Protein 3ORF (pdb70)

Organism: Dictyostelium discoideum (NCBI:txid44689)

Structure (mmCIF, N/CA/C/O backbone):
data_3ORF
#
_entry.id   3ORF
#
_cell.length_a   49.808
_cell.length_b   129.898
_cell.length_c   78.763
_cell.angle_alpha   90.00
_cell.angle_beta   99.99
_cell.angle_gamma   90.00
#
_symmetry.space_group_name_H-M   'P 1 21 1'
#
loop_
_entity.id
_entity.type
_entity.pdbx_description
1 polymer 'Dihydropteridine reductase'
2 non-polymer NICOTINAMIDE-ADENINE-DINUCLEOTIDE
3 water water
#
loop_
_atom_site.group_PDB
_atom_site.id
_atom_site.type_symbol
_atom_site.label_atom_id
_atom_site.label_alt_id
_atom_site.label_comp_id
_atom_site.label_asym_id
_atom_site.label_entity_id
_atom_site.label_seq_id
_atom_site.pdbx_PDB_ins_code
_atom_site.Cartn_x
_atom_site.Cartn_y
_atom_site.Cartn_z
_atom_site.occupancy
_atom_site.B_iso_or_equiv
_atom_site.auth_seq_id
_atom_site.auth_comp_id
_atom_site.auth_asym_id
_atom_site.auth_atom_id
_atom_site.pdbx_PDB_model_num
ATOM 1 N N . SER A 1 22 ? 22.673 -14.701 33.275 1.00 60.61 2 SER A N 1
ATOM 2 C CA . SER A 1 22 ? 22.045 -13.636 32.405 1.00 59.86 2 SER A CA 1
ATOM 3 C C . SER A 1 22 ? 21.840 -14.038 30.902 1.00 57.12 2 SER A C 1
ATOM 4 O O . SER A 1 22 ? 22.718 -14.608 30.246 1.00 58.58 2 SER A O 1
ATOM 7 N N . LYS A 1 23 ? 20.677 -13.773 30.349 1.00 53.32 3 LYS A N 1
ATOM 8 C CA . LYS A 1 23 ? 20.498 -14.190 28.980 1.00 49.58 3 LYS A CA 1
ATOM 9 C C . LYS A 1 23 ? 20.698 -13.017 28.025 1.00 46.06 3 LYS A C 1
ATOM 10 O O . LYS A 1 23 ? 20.344 -11.910 28.344 1.00 43.98 3 LYS A O 1
ATOM 16 N N . ASN A 1 24 ? 21.302 -13.271 26.870 1.00 43.50 4 ASN A N 1
ATOM 17 C CA . ASN A 1 24 ? 21.516 -12.210 25.876 1.00 41.61 4 ASN A CA 1
ATOM 18 C C . ASN A 1 24 ? 20.600 -12.302 24.669 1.00 39.20 4 ASN A C 1
ATOM 19 O O . ASN A 1 24 ? 20.465 -13.375 24.041 1.00 37.31 4 ASN A O 1
ATOM 24 N N . ILE A 1 25 ? 20.022 -11.158 24.290 1.00 37.41 5 ILE A N 1
ATOM 25 C CA . ILE A 1 25 ? 19.356 -11.106 23.006 1.00 32.83 5 ILE A CA 1
ATOM 26 C C . ILE A 1 25 ? 20.031 -10.087 22.102 1.00 32.61 5 ILE A C 1
ATOM 27 O O . ILE A 1 25 ? 20.330 -8.975 22.524 1.00 32.91 5 ILE A O 1
ATOM 32 N N . LEU A 1 26 ? 20.232 -10.453 20.850 1.00 31.35 6 LEU A N 1
ATOM 33 C CA . LEU A 1 26 ? 20.815 -9.552 19.875 1.00 31.45 6 LEU A CA 1
ATOM 34 C C . LEU A 1 26 ? 19.877 -9.217 18.749 1.00 30.05 6 LEU A C 1
ATOM 35 O O . LEU A 1 26 ? 19.205 -10.104 18.212 1.00 28.90 6 LEU A O 1
ATOM 40 N N . VAL A 1 27 ? 19.795 -7.944 18.388 1.00 29.04 7 VAL A N 1
ATOM 41 C CA . VAL A 1 27 ? 18.753 -7.504 17.472 1.00 27.34 7 VAL A CA 1
ATOM 42 C C . VAL A 1 27 ? 19.354 -6.641 16.343 1.00 27.89 7 VAL A C 1
ATOM 43 O O . VAL A 1 27 ? 19.886 -5.556 16.623 1.00 27.42 7 VAL A O 1
ATOM 47 N N . LEU A 1 28 ? 19.273 -7.140 15.100 1.00 26.58 8 LEU A N 1
ATOM 48 C CA . LEU A 1 28 ? 19.799 -6.423 13.921 1.00 26.45 8 LEU A CA 1
ATOM 49 C C . LEU A 1 28 ? 18.604 -5.603 13.529 1.00 28.26 8 LEU A C 1
ATOM 50 O O . LEU A 1 28 ? 17.470 -6.138 13.533 1.00 26.33 8 LEU A O 1
ATOM 55 N N . GLY A 1 29 ? 18.795 -4.297 13.269 1.00 29.31 9 GLY A N 1
ATOM 56 C CA . GLY A 1 29 ? 17.639 -3.445 13.111 1.00 28.65 9 GLY A CA 1
ATOM 57 C C . GLY A 1 29 ? 17.185 -2.977 14.477 1.00 29.31 9 GLY A C 1
ATOM 58 O O . GLY A 1 29 ? 16.021 -2.534 14.667 1.00 28.71 9 GLY A O 1
ATOM 59 N N . GLY A 1 30 ? 18.074 -3.140 15.457 1.00 29.16 10 GLY A N 1
ATOM 60 C CA . GLY A 1 30 ? 17.754 -2.754 16.826 1.00 29.70 10 GLY A CA 1
ATOM 61 C C . GLY A 1 30 ? 17.308 -1.320 17.089 1.00 31.50 10 GLY A C 1
ATOM 62 O O . GLY A 1 30 ? 16.811 -1.044 18.175 1.00 31.53 10 GLY A O 1
ATOM 63 N N . SER A 1 31 ? 17.379 -0.411 16.108 1.00 32.04 11 SER A N 1
ATOM 64 C CA . SER A 1 31 ? 16.894 0.957 16.377 1.00 34.15 11 SER A CA 1
ATOM 65 C C . SER A 1 31 ? 15.590 1.266 15.687 1.00 33.81 11 SER A C 1
ATOM 66 O O . SER A 1 31 ? 15.042 2.362 15.921 1.00 33.73 11 SER A O 1
ATOM 69 N N . GLY A 1 32 ? 15.097 0.336 14.839 1.00 31.65 12 GLY A N 1
ATOM 70 C CA . GLY A 1 32 ? 13.825 0.549 14.107 1.00 30.07 12 GLY A CA 1
ATOM 71 C C . GLY A 1 32 ? 12.649 0.500 15.054 1.00 29.16 12 GLY A C 1
ATOM 72 O O . GLY A 1 32 ? 12.846 0.244 16.249 1.00 30.85 12 GLY A O 1
ATOM 73 N N . ALA A 1 33 ? 11.431 0.684 14.565 1.00 29.30 13 ALA A N 1
ATOM 74 C CA . ALA A 1 33 ? 10.276 0.616 15.462 1.00 29.89 13 ALA A CA 1
ATOM 75 C C . ALA A 1 33 ? 10.161 -0.758 16.143 1.00 29.73 13 ALA A C 1
ATOM 76 O O . ALA A 1 33 ? 10.078 -0.876 17.379 1.00 29.69 13 ALA A O 1
ATOM 78 N N . LEU A 1 34 ? 10.154 -1.827 15.356 1.00 28.55 14 LEU A N 1
ATOM 79 C CA . LEU A 1 34 ? 10.008 -3.161 15.954 1.00 27.15 14 LEU A CA 1
ATOM 80 C C . LEU A 1 34 ? 11.228 -3.504 16.799 1.00 27.69 14 LEU A C 1
ATOM 81 O O . LEU A 1 34 ? 11.093 -3.989 17.933 1.00 26.65 14 LEU A O 1
ATOM 86 N N . GLY A 1 35 ? 12.406 -3.261 16.210 1.00 2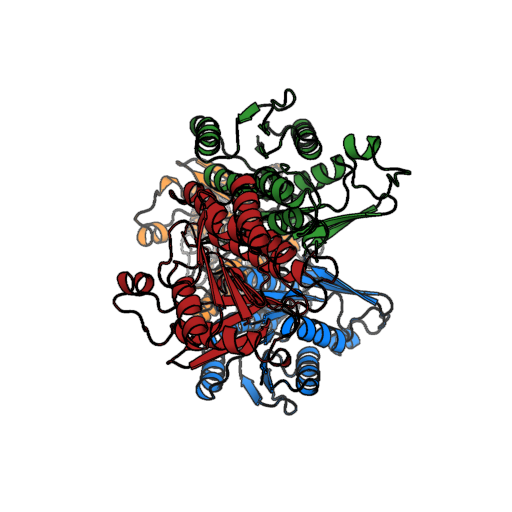8.04 15 GLY A N 1
ATOM 87 C CA . GLY A 1 35 ? 13.667 -3.610 16.811 1.00 27.57 15 GLY A CA 1
ATOM 88 C C . GLY A 1 35 ? 13.794 -2.957 18.182 1.00 30.43 15 GLY A C 1
ATOM 89 O O . GLY A 1 35 ? 14.190 -3.628 19.165 1.00 29.45 15 GLY A O 1
ATOM 90 N N . ALA A 1 36 ? 13.417 -1.673 18.270 1.00 30.37 16 ALA A N 1
ATOM 91 C CA . ALA A 1 36 ? 13.478 -0.961 19.577 1.00 33.59 16 ALA A CA 1
ATOM 92 C C . ALA A 1 36 ? 12.424 -1.444 20.577 1.00 34.54 16 ALA A C 1
ATOM 93 O O . ALA A 1 36 ? 12.673 -1.404 21.794 1.00 37.24 16 ALA A O 1
ATOM 95 N N . GLU A 1 37 ? 11.247 -1.883 20.103 1.00 32.94 17 GLU A N 1
ATOM 96 C CA . GLU A 1 37 ? 10.286 -2.468 21.026 1.00 33.87 17 GLU A CA 1
ATOM 97 C C . GLU A 1 37 ? 10.762 -3.849 21.550 1.00 33.60 17 GLU A C 1
ATOM 98 O O . GLU A 1 37 ? 10.579 -4.161 22.714 1.00 34.06 17 GLU A O 1
ATOM 104 N N . VAL A 1 38 ? 11.399 -4.657 20.703 1.00 32.95 18 VAL A N 1
ATOM 105 C CA . VAL A 1 38 ? 11.986 -5.930 21.180 1.00 32.69 18 VAL A CA 1
ATOM 106 C C . VAL A 1 38 ? 13.063 -5.651 22.245 1.00 34.29 18 VAL A C 1
ATOM 107 O O . VAL A 1 38 ? 13.252 -6.413 23.220 1.00 35.67 18 VAL A O 1
ATOM 111 N N . VAL A 1 39 ? 13.806 -4.579 22.068 1.00 34.51 19 VAL A N 1
ATOM 112 C CA . VAL A 1 39 ? 14.905 -4.337 23.035 1.00 35.12 19 VAL A CA 1
ATOM 113 C C . VAL A 1 39 ? 14.259 -3.935 24.373 1.00 36.38 19 VAL A C 1
ATOM 114 O O . VAL A 1 39 ? 14.576 -4.506 25.438 1.00 36.64 19 VAL A O 1
ATOM 118 N N . LYS A 1 40 ? 13.299 -3.016 24.280 1.00 36.47 20 LYS A N 1
ATOM 119 C CA . LYS A 1 40 ? 12.631 -2.471 25.451 1.00 39.47 20 LYS A CA 1
ATOM 120 C C . LYS A 1 40 ? 11.980 -3.609 26.251 1.00 40.19 20 LYS A C 1
ATOM 121 O O . LYS A 1 40 ? 12.156 -3.688 27.473 1.00 40.57 20 LYS A O 1
ATOM 127 N N . PHE A 1 41 ? 11.226 -4.475 25.567 1.00 38.42 21 PHE A N 1
ATOM 128 C CA . PHE A 1 41 ? 10.529 -5.546 26.243 1.00 38.66 21 PHE A CA 1
ATOM 129 C C . PHE A 1 41 ? 11.522 -6.560 26.847 1.00 38.50 21 PHE A C 1
ATOM 130 O O . PHE A 1 41 ? 11.342 -7.031 27.988 1.00 38.94 21 PHE A O 1
ATOM 138 N N . PHE A 1 42 ? 12.558 -6.924 26.110 1.00 37.25 22 PHE A N 1
ATOM 139 C CA . PHE A 1 42 ? 13.498 -7.873 26.730 1.00 38.30 22 PHE A CA 1
ATOM 140 C C . PHE A 1 42 ? 14.182 -7.308 27.952 1.00 40.14 22 PHE A C 1
ATOM 141 O O . PHE A 1 42 ? 14.288 -7.992 28.964 1.00 40.25 22 PHE A O 1
ATOM 149 N N . LYS A 1 43 ? 14.589 -6.046 27.842 1.00 42.84 23 LYS A N 1
ATOM 150 C CA . LYS A 1 43 ? 15.234 -5.301 28.925 1.00 45.80 23 LYS A CA 1
ATOM 151 C C . LYS A 1 43 ? 14.322 -5.302 30.173 1.00 47.41 23 LYS A C 1
ATOM 152 O O . LYS A 1 43 ? 14.792 -5.607 31.257 1.00 49.05 23 LYS A O 1
ATOM 158 N N . SER A 1 44 ? 13.007 -5.118 30.000 1.00 47.23 24 SER A N 1
ATOM 159 C CA . SER A 1 44 ? 12.069 -5.226 31.138 1.00 48.05 24 SER A CA 1
ATOM 160 C C . SER A 1 44 ? 11.986 -6.599 31.824 1.00 48.28 24 SER A C 1
ATOM 161 O O . SER A 1 44 ? 11.584 -6.704 32.965 1.00 50.52 24 SER A O 1
ATOM 164 N N . LYS A 1 45 ? 12.363 -7.662 31.137 1.00 46.75 25 LYS A N 1
ATOM 165 C CA . LYS A 1 45 ? 12.346 -9.013 31.716 1.00 46.55 25 LYS A CA 1
ATOM 166 C C . LYS A 1 45 ? 13.762 -9.380 32.177 1.00 46.35 25 LYS A C 1
ATOM 167 O O . LYS A 1 45 ? 14.090 -10.538 32.416 1.00 47.19 25 LYS A O 1
ATOM 173 N N . SER A 1 46 ? 14.609 -8.357 32.275 1.00 46.71 26 SER A N 1
ATOM 174 C CA . SER A 1 46 ? 15.975 -8.490 32.766 1.00 48.13 26 SER A CA 1
ATOM 175 C C . SER A 1 46 ? 16.934 -9.292 31.872 1.00 47.65 26 SER A C 1
ATOM 176 O O . SER A 1 46 ? 17.871 -9.865 32.384 1.00 49.02 26 SER A O 1
ATOM 179 N N . TRP A 1 47 ? 16.710 -9.334 30.546 1.00 44.99 27 TRP A N 1
ATOM 180 C CA . TRP A 1 47 ? 17.718 -9.858 29.650 1.00 43.21 27 TRP A CA 1
ATOM 181 C C . TRP A 1 47 ? 18.703 -8.736 29.354 1.00 43.57 27 TRP A C 1
ATOM 182 O O . TRP A 1 47 ? 18.383 -7.552 29.389 1.00 43.26 27 TRP A O 1
ATOM 193 N N . ASN A 1 48 ? 19.911 -9.127 29.021 1.00 44.16 28 ASN A N 1
ATOM 194 C CA . ASN A 1 48 ? 20.879 -8.221 28.516 1.00 45.93 28 ASN A CA 1
ATOM 195 C C . ASN A 1 48 ? 20.564 -8.073 26.992 1.00 43.94 28 ASN A C 1
ATOM 196 O O . ASN A 1 48 ? 20.333 -9.075 26.268 1.00 41.86 28 ASN A O 1
ATOM 201 N N . THR A 1 49 ? 20.515 -6.822 26.523 1.00 43.16 29 THR A N 1
ATOM 202 C CA . THR A 1 49 ? 20.154 -6.511 25.140 1.00 41.02 29 THR A CA 1
ATOM 203 C C . THR A 1 49 ? 21.300 -5.914 24.324 1.00 41.54 29 THR A C 1
ATOM 204 O O . THR A 1 49 ? 22.054 -5.090 24.840 1.00 43.52 29 THR A O 1
ATOM 208 N N . ILE A 1 50 ? 21.413 -6.305 23.052 1.00 39.04 30 ILE A N 1
ATOM 209 C CA . ILE A 1 50 ? 22.446 -5.773 22.156 1.00 38.10 30 ILE A CA 1
ATOM 210 C C . ILE A 1 50 ? 21.796 -5.379 20.823 1.00 37.15 30 ILE A C 1
ATOM 211 O O . ILE A 1 50 ? 20.938 -6.138 20.301 1.00 36.00 30 ILE A O 1
ATOM 216 N N . SER A 1 51 ? 22.187 -4.233 20.262 1.00 35.90 31 SER A N 1
ATOM 217 C CA . SER A 1 51 ? 21.551 -3.713 19.044 1.00 35.35 31 SER A CA 1
ATOM 218 C C . SER A 1 51 ? 22.612 -3.401 18.000 1.00 35.87 31 SER A C 1
ATOM 219 O O . SER A 1 51 ? 23.612 -2.770 18.318 1.00 37.52 31 SER A O 1
ATOM 222 N N . ILE A 1 52 ? 22.431 -3.918 16.777 1.00 34.18 32 ILE A N 1
ATOM 223 C CA . ILE A 1 52 ? 23.207 -3.476 15.616 1.00 33.87 32 ILE A CA 1
ATOM 224 C C . ILE A 1 52 ? 22.222 -2.781 14.661 1.00 33.56 32 ILE A C 1
ATOM 225 O O . ILE A 1 52 ? 21.143 -3.309 14.370 1.00 32.54 32 ILE A O 1
ATOM 230 N N . ASP A 1 53 ? 22.590 -1.604 14.186 1.00 35.45 33 ASP A N 1
ATOM 231 C CA . ASP A 1 53 ? 21.750 -0.789 13.288 1.00 37.07 33 ASP A CA 1
ATOM 232 C C . ASP A 1 53 ? 22.640 0.315 12.665 1.00 39.14 33 ASP A C 1
ATOM 233 O O . ASP A 1 53 ? 23.887 0.338 12.937 1.00 39.40 33 ASP A O 1
ATOM 238 N N . PHE A 1 54 ? 22.068 1.175 11.809 1.00 40.27 34 PHE A N 1
ATOM 239 C CA . PHE A 1 54 ? 22.883 2.277 11.213 1.00 42.91 34 PHE A CA 1
ATOM 240 C C . PHE A 1 54 ? 23.139 3.410 12.211 1.00 44.17 34 PHE A C 1
ATOM 241 O O . PHE A 1 54 ? 24.112 4.145 12.099 1.00 46.57 34 PHE A O 1
ATOM 249 N N . ARG A 1 55 ? 22.276 3.508 13.208 1.00 44.85 35 ARG A N 1
ATOM 250 C CA . ARG A 1 55 ? 22.408 4.495 14.272 1.00 45.36 35 ARG A CA 1
ATOM 251 C C . ARG A 1 55 ? 22.269 3.720 15.619 1.00 45.46 35 ARG A C 1
ATOM 252 O O . ARG A 1 55 ? 21.790 2.552 15.649 1.00 43.12 35 ARG A O 1
ATOM 260 N N . GLU A 1 56 ? 22.732 4.341 16.697 1.00 45.05 36 GLU A N 1
ATOM 261 C CA . GLU A 1 56 ? 22.783 3.703 18.007 1.00 46.50 36 GLU A CA 1
ATOM 262 C C . GLU A 1 56 ? 21.375 3.532 18.575 1.00 44.43 36 GLU A C 1
ATOM 263 O O . GLU A 1 56 ? 20.442 4.294 18.213 1.00 43.31 36 GLU A O 1
ATOM 269 N N . ASN A 1 57 ? 21.241 2.585 19.500 1.00 42.85 37 ASN A N 1
ATOM 270 C CA . ASN A 1 57 ? 20.040 2.479 20.326 1.00 43.06 37 ASN A CA 1
ATOM 271 C C . ASN A 1 57 ? 20.492 2.606 21.754 1.00 45.23 37 ASN A C 1
ATOM 272 O O . ASN A 1 57 ? 20.922 1.588 22.363 1.00 45.34 37 ASN A O 1
ATOM 277 N N . PRO A 1 58 ? 20.420 3.846 22.305 1.00 46.64 38 PRO A N 1
ATOM 278 C CA . PRO A 1 58 ? 21.086 4.103 23.598 1.00 49.16 38 PRO A CA 1
ATOM 279 C C . PRO A 1 58 ? 20.332 3.374 24.681 1.00 49.59 38 PRO A C 1
ATOM 280 O O . PRO A 1 58 ? 20.882 3.102 25.687 1.00 51.21 38 PRO A O 1
ATOM 284 N N . ASN A 1 59 ? 19.079 3.018 24.448 1.00 50.04 39 ASN A N 1
ATOM 285 C CA . ASN A 1 59 ? 18.320 2.233 25.420 1.00 51.34 39 ASN A CA 1
ATOM 286 C C . ASN A 1 59 ? 18.851 0.801 25.586 1.00 51.14 39 ASN A C 1
ATOM 287 O O . ASN A 1 59 ? 18.660 0.169 26.607 1.00 52.44 39 ASN A O 1
ATOM 292 N N . ALA A 1 60 ? 19.555 0.290 24.595 1.00 50.55 40 ALA A N 1
ATOM 293 C CA . ALA A 1 60 ? 20.118 -1.035 24.714 1.00 50.57 40 ALA A CA 1
ATOM 294 C C . ALA A 1 60 ? 21.391 -1.017 25.556 1.00 52.55 40 ALA A C 1
ATOM 295 O O . ALA A 1 60 ? 22.106 0.012 25.637 1.00 52.67 40 ALA A O 1
ATOM 297 N N . ASP A 1 61 ? 21.680 -2.189 26.138 1.00 52.68 41 ASP A N 1
ATOM 298 C CA . ASP A 1 61 ? 22.814 -2.376 27.030 1.00 54.64 41 ASP A CA 1
ATOM 299 C C . ASP A 1 61 ? 24.101 -2.319 26.233 1.00 54.08 41 ASP A C 1
ATOM 300 O O . ASP A 1 61 ? 25.109 -1.795 26.707 1.00 54.11 41 ASP A O 1
ATOM 305 N N . HIS A 1 62 ? 24.060 -2.835 25.012 1.00 51.73 42 HIS A N 1
ATOM 306 C CA . HIS A 1 62 ? 25.176 -2.629 24.120 1.00 52.44 42 HIS A CA 1
ATOM 307 C C . HIS A 1 62 ? 24.644 -2.243 22.761 1.00 50.51 42 HIS A C 1
ATOM 308 O O . HIS A 1 62 ? 23.722 -2.882 22.253 1.00 48.82 42 HIS A O 1
ATOM 315 N N . SER A 1 63 ? 25.229 -1.225 22.148 1.00 49.35 43 SER A N 1
ATOM 316 C CA . SER A 1 63 ? 24.723 -0.779 20.848 1.00 47.58 43 SER A CA 1
ATOM 317 C C . SER A 1 63 ? 25.877 -0.602 19.866 1.00 47.29 43 SER A C 1
ATOM 318 O O . SER A 1 63 ? 26.880 0.043 20.199 1.00 47.68 43 SER A O 1
ATOM 321 N N . PHE A 1 64 ? 25.722 -1.153 18.662 1.00 44.38 44 PHE A N 1
ATOM 322 C CA . PHE A 1 64 ? 26.755 -1.078 17.635 1.00 44.60 44 PHE A CA 1
ATOM 323 C C . PHE A 1 64 ? 26.195 -0.468 16.365 1.00 43.62 44 PHE A C 1
ATOM 324 O O . PHE A 1 64 ? 25.023 -0.664 16.015 1.00 42.99 44 PHE A O 1
ATOM 332 N N . THR A 1 65 ? 27.065 0.216 15.649 1.00 43.69 45 THR A N 1
ATOM 333 C CA . THR A 1 65 ? 26.712 0.929 14.478 1.00 43.76 45 THR A CA 1
ATOM 334 C C . THR A 1 65 ? 27.460 0.250 13.346 1.00 43.86 45 THR A C 1
ATOM 335 O O . THR A 1 65 ? 28.632 -0.186 13.541 1.00 44.83 45 THR A O 1
ATOM 339 N N . ILE A 1 66 ? 26.805 0.123 12.178 1.00 40.58 46 ILE A N 1
ATOM 340 C CA . ILE A 1 66 ? 27.484 -0.384 10.974 1.00 40.68 46 ILE A CA 1
ATOM 341 C C . ILE A 1 66 ? 27.297 0.630 9.874 1.00 41.58 46 ILE A C 1
ATOM 342 O O . ILE A 1 66 ? 26.281 1.292 9.868 1.00 39.33 46 ILE A O 1
ATOM 347 N N . LYS A 1 67 ? 28.303 0.827 9.016 1.00 45.09 47 LYS A N 1
ATOM 348 C CA . LYS A 1 67 ? 28.241 1.898 8.025 1.00 49.67 47 LYS A CA 1
ATOM 349 C C . LYS A 1 67 ? 27.511 1.282 6.871 1.00 50.16 47 LYS A C 1
ATOM 350 O O . LYS A 1 67 ? 26.874 1.995 6.120 1.00 51.02 47 LYS A O 1
ATOM 356 N N . ASP A 1 68 ? 27.591 -0.053 6.745 1.00 52.01 48 ASP A N 1
ATOM 357 C CA . ASP A 1 68 ? 26.833 -0.794 5.719 1.00 52.07 48 ASP A CA 1
ATOM 358 C C . ASP A 1 68 ? 26.601 -2.239 6.121 1.00 51.50 48 ASP A C 1
ATOM 359 O O . ASP A 1 68 ? 26.959 -2.651 7.229 1.00 51.64 48 ASP A O 1
ATOM 364 N N . SER A 1 69 ? 25.984 -3.004 5.223 1.00 50.64 49 SER A N 1
ATOM 365 C CA . SER A 1 69 ? 25.701 -4.404 5.501 1.00 49.97 49 SER A CA 1
ATOM 366 C C . SER A 1 69 ? 26.702 -5.312 4.787 1.00 49.56 49 SER A C 1
ATOM 367 O O . SER A 1 69 ? 26.556 -6.505 4.819 1.00 50.85 49 SER A O 1
ATOM 370 N N . GLY A 1 70 ? 27.733 -4.720 4.179 1.00 50.06 50 GLY A N 1
ATOM 371 C CA . GLY A 1 70 ? 28.830 -5.411 3.492 1.00 48.16 50 GLY A CA 1
ATOM 372 C C . GLY A 1 70 ? 29.720 -6.367 4.287 1.00 47.43 50 GLY A C 1
ATOM 373 O O . GLY A 1 70 ? 29.748 -6.390 5.534 1.00 44.45 50 GLY A O 1
ATOM 374 N N . GLU A 1 71 ? 30.468 -7.178 3.543 1.00 48.12 51 GLU A N 1
ATOM 375 C CA . GLU A 1 71 ? 31.351 -8.138 4.185 1.00 48.73 51 GLU A CA 1
ATOM 376 C C . GLU A 1 71 ? 32.122 -7.555 5.359 1.00 49.22 51 GLU A C 1
ATOM 377 O O . GLU A 1 71 ? 32.101 -8.138 6.454 1.00 49.40 51 GLU A O 1
ATOM 383 N N . GLU A 1 72 ? 32.805 -6.422 5.149 1.00 49.70 52 GLU A N 1
ATOM 384 C CA . GLU A 1 72 ? 33.773 -5.973 6.169 1.00 50.92 52 GLU A CA 1
ATOM 385 C C . GLU A 1 72 ? 33.125 -5.463 7.428 1.00 48.07 52 GLU A C 1
ATOM 386 O O . GLU A 1 72 ? 33.540 -5.825 8.548 1.00 47.11 52 GLU A O 1
ATOM 392 N N . GLU A 1 73 ? 32.080 -4.668 7.228 1.00 45.64 53 GLU A N 1
ATOM 393 C CA . GLU A 1 73 ? 31.258 -4.189 8.337 1.00 45.08 53 GLU A CA 1
ATOM 394 C C . GLU A 1 73 ? 30.674 -5.263 9.195 1.00 43.36 53 GLU A C 1
ATOM 395 O O . GLU A 1 73 ? 30.705 -5.158 10.422 1.00 43.11 53 GLU A O 1
ATOM 401 N N . ILE A 1 74 ? 30.163 -6.313 8.548 1.00 42.25 54 ILE A N 1
ATOM 402 C CA . ILE A 1 74 ? 29.617 -7.435 9.272 1.00 42.36 54 ILE A CA 1
ATOM 403 C C . ILE A 1 74 ? 30.733 -8.216 9.999 1.00 43.72 54 ILE A C 1
ATOM 404 O O . ILE A 1 74 ? 30.631 -8.467 11.202 1.00 43.41 54 ILE A O 1
ATOM 409 N N . LYS A 1 75 ? 31.803 -8.591 9.300 1.00 46.24 55 LYS A N 1
ATOM 410 C CA . LYS A 1 75 ? 32.947 -9.186 10.053 1.00 48.94 55 LYS A CA 1
ATOM 411 C C . LYS A 1 75 ? 33.338 -8.364 11.290 1.00 49.66 55 LYS A C 1
ATOM 412 O O . LYS A 1 75 ? 33.609 -8.964 12.344 1.00 49.82 55 LYS A O 1
ATOM 418 N N . SER A 1 76 ? 33.324 -7.013 11.209 1.00 49.27 56 SER A N 1
ATOM 419 C CA . SER A 1 76 ? 33.881 -6.206 12.331 1.00 50.49 56 SER A CA 1
ATOM 420 C C . SER A 1 76 ? 33.023 -6.225 13.543 1.00 48.73 56 SER A C 1
ATOM 421 O O . SER A 1 76 ? 33.524 -6.400 14.645 1.00 48.46 56 SER A O 1
ATOM 424 N N . VAL A 1 77 ? 31.713 -6.057 13.332 1.00 45.92 57 VAL A N 1
ATOM 425 C CA . VAL A 1 77 ? 30.794 -6.005 14.428 1.00 44.42 57 VAL A CA 1
ATOM 426 C C . VAL A 1 77 ? 30.734 -7.387 15.127 1.00 45.00 57 VAL A C 1
ATOM 427 O O . VAL A 1 77 ? 30.713 -7.466 16.387 1.00 46.04 57 VAL A O 1
ATOM 431 N N . ILE A 1 78 ? 30.781 -8.472 14.343 1.00 45.15 58 ILE A N 1
ATOM 432 C CA . ILE A 1 78 ? 30.902 -9.816 14.952 1.00 46.02 58 ILE A CA 1
ATOM 433 C C . ILE A 1 78 ? 32.236 -9.892 15.665 1.00 50.18 58 ILE A C 1
ATOM 434 O O . ILE A 1 78 ? 32.288 -10.314 16.828 1.00 50.80 58 ILE A O 1
ATOM 439 N N . GLU A 1 79 ? 33.306 -9.466 14.983 1.00 51.87 59 GLU A N 1
ATOM 440 C CA . GLU A 1 79 ? 34.637 -9.491 15.636 1.00 56.72 59 GLU A CA 1
ATOM 441 C C . GLU A 1 79 ? 34.659 -8.672 16.942 1.00 57.50 59 GLU A C 1
ATOM 442 O O . GLU A 1 79 ? 35.224 -9.124 17.912 1.00 58.33 59 GLU A O 1
ATOM 448 N N . LYS A 1 80 ? 33.938 -7.534 16.972 1.00 57.80 60 LYS A N 1
ATOM 449 C CA . LYS A 1 80 ? 33.803 -6.698 18.171 1.00 58.52 60 LYS A CA 1
ATOM 450 C C . LYS A 1 80 ? 33.041 -7.372 19.275 1.00 58.02 60 LYS A C 1
ATOM 451 O O . LYS A 1 80 ? 33.461 -7.332 20.415 1.00 60.73 60 LYS A O 1
ATOM 457 N N . ILE A 1 81 ? 31.901 -7.966 18.954 1.00 56.51 61 ILE A N 1
ATOM 458 C CA . ILE A 1 81 ? 31.028 -8.564 19.963 1.00 55.02 61 ILE A CA 1
ATOM 459 C C . ILE A 1 81 ? 31.663 -9.832 20.569 1.00 57.16 61 ILE A C 1
ATOM 460 O O . ILE A 1 81 ? 31.474 -10.179 21.763 1.00 57.02 61 ILE A O 1
ATOM 465 N N . ASN A 1 82 ? 32.385 -10.527 19.697 1.00 58.83 62 ASN A N 1
ATOM 466 C CA . ASN A 1 82 ? 33.131 -11.757 20.002 1.00 61.04 62 ASN A CA 1
ATOM 467 C C . ASN A 1 82 ? 34.249 -11.454 21.013 1.00 63.97 62 ASN A C 1
ATOM 468 O O . ASN A 1 82 ? 34.251 -12.008 22.119 1.00 65.02 62 ASN A O 1
ATOM 473 N N . SER A 1 83 ? 35.166 -10.555 20.640 1.00 65.02 63 SER A N 1
ATOM 474 C CA . SER A 1 83 ? 36.224 -10.069 21.558 1.00 67.58 63 SER A CA 1
ATOM 475 C C . SER A 1 83 ? 35.703 -9.454 22.884 1.00 68.16 63 SER A C 1
ATOM 476 O O . SER A 1 83 ? 36.490 -9.117 23.728 1.00 70.06 63 SER A O 1
ATOM 479 N N . LYS A 1 84 ? 34.383 -9.306 23.045 1.00 66.78 64 LYS A N 1
ATOM 480 C CA . LYS A 1 84 ? 33.768 -8.888 24.321 1.00 66.80 64 LYS A CA 1
ATOM 481 C C . LYS A 1 84 ? 33.218 -10.106 25.069 1.00 66.07 64 LYS A C 1
ATOM 482 O O . LYS A 1 84 ? 32.556 -9.979 26.093 1.00 65.85 64 LYS A O 1
ATOM 488 N N . SER A 1 85 ? 33.441 -11.289 24.503 1.00 65.29 65 SER A N 1
ATOM 489 C CA . SER A 1 85 ? 33.003 -12.549 25.097 1.00 65.47 65 SER A CA 1
ATOM 490 C C . SER A 1 85 ? 31.471 -12.837 25.213 1.00 63.60 65 SER A C 1
ATOM 491 O O . SER A 1 85 ? 31.052 -13.703 25.989 1.00 64.94 65 SER A O 1
ATOM 494 N N . ILE A 1 86 ? 30.628 -12.191 24.441 1.00 60.38 66 ILE A N 1
ATOM 495 C CA . ILE A 1 86 ? 29.207 -12.519 24.630 1.00 58.94 66 ILE A CA 1
ATOM 496 C C . ILE A 1 86 ? 28.692 -13.462 23.539 1.00 54.99 66 ILE A C 1
ATOM 497 O O . ILE A 1 86 ? 29.117 -13.378 22.375 1.00 53.50 66 ILE A O 1
ATOM 502 N N . LYS A 1 87 ? 27.826 -14.381 23.931 1.00 52.10 67 LYS A N 1
ATOM 503 C CA . LYS A 1 87 ? 27.129 -15.237 22.976 1.00 49.24 67 LYS A CA 1
ATOM 504 C C . LYS A 1 87 ? 25.660 -14.989 23.198 1.00 46.40 67 LYS A C 1
ATOM 505 O O . LYS A 1 87 ? 25.287 -14.474 24.252 1.00 47.58 67 LYS A O 1
ATOM 511 N N . VAL A 1 88 ? 24.803 -15.322 22.249 1.00 41.78 68 VAL A N 1
ATOM 512 C CA . VAL A 1 88 ? 23.441 -14.862 22.427 1.00 38.60 68 VAL A CA 1
ATOM 513 C C . VAL A 1 88 ? 22.463 -15.984 22.404 1.00 36.43 68 VAL A C 1
ATOM 514 O O . VAL A 1 88 ? 22.659 -16.953 21.677 1.00 35.52 68 VAL A O 1
ATOM 518 N N . ASP A 1 89 ? 21.441 -15.879 23.232 1.00 34.71 69 ASP A N 1
ATOM 519 C CA . ASP A 1 89 ? 20.446 -16.937 23.337 1.00 35.72 69 ASP A CA 1
ATOM 520 C C . ASP A 1 89 ? 19.273 -16.787 22.336 1.00 34.23 69 ASP A C 1
ATOM 521 O O . ASP A 1 89 ? 18.571 -17.780 22.038 1.00 33.22 69 ASP A O 1
ATOM 526 N N . THR A 1 90 ? 19.003 -15.535 21.951 1.00 31.72 70 THR A N 1
ATOM 527 C CA . THR A 1 90 ? 18.022 -15.189 20.989 1.00 31.71 70 THR A CA 1
ATOM 528 C C . THR A 1 90 ? 18.587 -14.111 20.047 1.00 32.21 70 THR A C 1
ATOM 529 O O . THR A 1 90 ? 19.153 -13.094 20.501 1.00 32.91 70 THR A O 1
ATOM 533 N N . PHE A 1 91 ? 18.452 -14.357 18.740 1.00 30.21 71 PHE A N 1
ATOM 534 C CA . PHE A 1 91 ? 18.823 -13.371 17.730 1.00 28.16 71 PHE A CA 1
ATOM 535 C C . PHE A 1 91 ? 17.576 -12.991 16.954 1.00 26.44 71 PHE A C 1
ATOM 536 O O . PHE A 1 91 ? 16.770 -13.878 16.607 1.00 27.02 71 PHE A O 1
ATOM 544 N N . VAL A 1 92 ? 17.352 -11.711 16.703 1.00 26.45 72 VAL A N 1
ATOM 545 C CA . VAL A 1 92 ? 16.149 -11.290 15.918 1.00 24.35 72 VAL A CA 1
ATOM 546 C C . VAL A 1 92 ? 16.567 -10.321 14.856 1.00 24.61 72 VAL A C 1
ATOM 547 O O . VAL A 1 92 ? 17.259 -9.347 15.147 1.00 24.82 72 VAL A O 1
ATOM 551 N N . CYS A 1 93 ? 16.229 -10.568 13.602 1.00 24.11 73 CYS A N 1
ATOM 552 C CA . CYS A 1 93 ? 16.483 -9.499 12.650 1.00 24.96 73 CYS A CA 1
ATOM 553 C C . CYS A 1 93 ? 15.221 -8.701 12.405 1.00 26.45 73 CYS A C 1
ATOM 554 O O . CYS A 1 93 ? 14.176 -9.220 11.902 1.00 24.95 73 CYS A O 1
ATOM 557 N N . ALA A 1 94 ? 15.266 -7.436 12.803 1.00 26.50 74 ALA A N 1
ATOM 558 C CA . ALA A 1 94 ? 14.112 -6.589 12.581 1.00 27.32 74 ALA A CA 1
ATOM 559 C C . ALA A 1 94 ? 14.459 -5.517 11.603 1.00 26.81 74 ALA A C 1
ATOM 560 O O . ALA A 1 94 ? 13.749 -4.550 11.508 1.00 28.75 74 ALA A O 1
ATOM 562 N N . ALA A 1 95 ? 15.581 -5.664 10.924 1.00 27.20 75 ALA A N 1
ATOM 563 C CA . ALA A 1 95 ? 16.035 -4.749 9.883 1.00 28.20 75 ALA A CA 1
ATOM 564 C C . ALA A 1 95 ? 15.184 -4.951 8.628 1.00 29.40 75 ALA A C 1
ATOM 565 O O . ALA A 1 95 ? 14.675 -6.043 8.373 1.00 30.17 75 ALA A O 1
ATOM 567 N N . GLY A 1 96 ? 15.063 -3.932 7.823 1.00 29.67 76 GLY A N 1
ATOM 568 C CA . GLY A 1 96 ? 14.390 -4.109 6.534 1.00 33.28 76 GLY A CA 1
ATOM 569 C C . GLY A 1 96 ? 13.761 -2.773 6.127 1.00 34.36 76 GLY A C 1
ATOM 570 O O . GLY A 1 96 ? 14.031 -1.734 6.744 1.00 36.04 76 GLY A O 1
ATOM 571 N N . GLY A 1 97 ? 12.906 -2.806 5.128 1.00 34.00 77 GLY A N 1
ATOM 572 C CA . GLY A 1 97 ? 12.284 -1.585 4.593 1.00 32.61 77 GLY A CA 1
ATOM 573 C C . GLY A 1 97 ? 11.233 -2.042 3.600 1.00 31.39 77 GLY A C 1
ATOM 574 O O . GLY A 1 97 ? 11.292 -3.176 3.100 1.00 30.33 77 GLY A O 1
ATOM 575 N N . TRP A 1 98 ? 10.315 -1.139 3.265 1.00 29.31 78 TRP A N 1
ATOM 576 C CA . TRP A 1 98 ? 9.384 -1.343 2.171 1.00 29.64 78 TRP A CA 1
ATOM 577 C C . TRP A 1 98 ? 9.488 -0.288 1.054 1.00 30.13 78 TRP A C 1
ATOM 578 O O . TRP A 1 98 ? 9.628 0.889 1.310 1.00 30.33 78 TRP A O 1
ATOM 589 N N . SER A 1 99 ? 9.401 -0.711 -0.183 1.00 30.80 79 SER A N 1
ATOM 590 C CA . SER A 1 99 ? 9.284 0.216 -1.319 1.00 32.44 79 SER A CA 1
ATOM 591 C C . SER A 1 99 ? 8.430 -0.481 -2.327 1.00 33.17 79 SER A C 1
ATOM 592 O O . SER A 1 99 ? 8.556 -1.708 -2.434 1.00 33.93 79 SER A O 1
ATOM 595 N N . GLY A 1 100 ? 7.641 0.294 -3.108 1.00 33.15 80 GLY A N 1
ATOM 596 C CA . GLY A 1 100 ? 6.706 -0.231 -4.090 1.00 31.41 80 GLY A CA 1
ATOM 597 C C . GLY A 1 100 ? 7.249 -0.272 -5.499 1.00 31.80 80 GLY A C 1
ATOM 598 O O . GLY A 1 100 ? 8.351 0.151 -5.780 1.00 32.34 80 GLY A O 1
ATOM 599 N N . GLY A 1 101 ? 6.453 -0.829 -6.391 1.00 33.59 81 GLY A N 1
ATOM 600 C CA . GLY A 1 101 ? 6.619 -0.651 -7.798 1.00 34.23 81 GLY A CA 1
ATOM 601 C C . GLY A 1 101 ? 6.626 -1.951 -8.534 1.00 35.07 81 GLY A C 1
ATOM 602 O O . GLY A 1 101 ? 7.270 -2.918 -8.093 1.00 34.58 81 GLY A O 1
ATOM 603 N N . ASN A 1 102 ? 5.935 -1.947 -9.674 1.00 34.54 82 ASN A N 1
ATOM 604 C CA . ASN A 1 102 ? 5.985 -3.026 -10.620 1.00 35.17 82 ASN A CA 1
ATOM 605 C C . ASN A 1 102 ? 7.131 -2.813 -11.612 1.00 35.83 82 ASN A C 1
ATOM 606 O O . ASN A 1 102 ? 7.964 -1.905 -11.467 1.00 35.17 82 ASN A O 1
ATOM 611 N N . ALA A 1 103 ? 7.206 -3.666 -12.612 1.00 37.33 83 ALA A N 1
ATOM 612 C CA . ALA A 1 103 ? 8.445 -3.725 -13.375 1.00 39.25 83 ALA A CA 1
ATOM 613 C C . ALA A 1 103 ? 8.576 -2.587 -14.373 1.00 40.81 83 ALA A C 1
ATOM 614 O O . ALA A 1 103 ? 9.684 -2.280 -14.832 1.00 41.14 83 ALA A O 1
ATOM 616 N N . SER A 1 104 ? 7.472 -1.929 -14.672 1.00 42.31 84 SER A N 1
ATOM 617 C CA . SER A 1 104 ? 7.533 -0.897 -15.719 1.00 45.70 84 SER A CA 1
ATOM 618 C C . SER A 1 104 ? 7.516 0.518 -15.167 1.00 46.02 84 SER A C 1
ATOM 619 O O . SER A 1 104 ? 7.705 1.469 -15.925 1.00 48.67 84 SER A O 1
ATOM 622 N N . SER A 1 105 ? 7.347 0.634 -13.859 1.00 44.75 85 SER A N 1
ATOM 623 C CA . SER A 1 105 ? 7.214 1.902 -13.191 1.00 44.93 85 SER A CA 1
ATOM 624 C C . SER A 1 105 ? 8.560 2.643 -13.041 1.00 45.24 85 SER A C 1
ATOM 625 O O . SER A 1 105 ? 9.642 2.024 -13.015 1.00 44.06 85 SER A O 1
ATOM 628 N N . ASP A 1 106 ? 8.457 3.965 -12.878 1.00 44.69 86 ASP A N 1
ATOM 629 C CA . ASP A 1 106 ? 9.602 4.844 -12.840 1.00 44.97 86 ASP A CA 1
ATOM 630 C C . ASP A 1 106 ? 10.526 4.534 -11.682 1.00 42.85 86 ASP A C 1
ATOM 631 O O . ASP A 1 106 ? 11.730 4.665 -11.812 1.00 43.40 86 ASP A O 1
ATOM 636 N N . GLU A 1 107 ? 9.981 4.148 -10.536 1.00 39.89 87 GLU A N 1
ATOM 637 C CA . GLU A 1 107 ? 10.795 3.933 -9.362 1.00 37.63 87 GLU A CA 1
ATOM 638 C C . GLU A 1 107 ? 11.394 2.507 -9.235 1.00 37.62 87 GLU A C 1
ATOM 639 O O . GLU A 1 107 ? 12.001 2.164 -8.176 1.00 36.44 87 GLU A O 1
ATOM 645 N N . PHE A 1 108 ? 11.271 1.712 -10.294 1.00 36.66 88 PHE A N 1
ATOM 646 C CA . PHE A 1 108 ? 11.490 0.304 -10.198 1.00 36.50 88 PHE A CA 1
ATOM 647 C C . PHE A 1 108 ? 12.930 -0.069 -9.901 1.00 36.07 88 PHE A C 1
ATOM 648 O O . PHE A 1 108 ? 13.175 -0.804 -8.923 1.00 33.59 88 PHE A O 1
ATOM 656 N N . LEU A 1 109 ? 13.861 0.408 -10.730 1.00 36.87 89 LEU A N 1
ATOM 657 C CA . LEU A 1 109 ? 15.276 0.183 -10.483 1.00 37.04 89 LEU A CA 1
ATOM 658 C C . LEU A 1 109 ? 15.780 0.654 -9.119 1.00 37.12 89 LEU A C 1
ATOM 659 O O . LEU A 1 109 ? 16.606 -0.065 -8.501 1.00 37.91 89 LEU A O 1
ATOM 664 N N . LYS A 1 110 ? 15.302 1.815 -8.630 1.00 36.28 90 LYS A N 1
ATOM 665 C CA . LYS A 1 110 ? 15.653 2.282 -7.278 1.00 36.73 90 LYS A CA 1
ATOM 666 C C . LYS A 1 110 ? 15.141 1.287 -6.187 1.00 35.02 90 LYS A C 1
ATOM 667 O O . LYS A 1 110 ? 15.774 1.121 -5.103 1.00 32.35 90 LYS A O 1
ATOM 673 N N . SER A 1 111 ? 13.926 0.751 -6.433 1.00 33.54 91 SER A N 1
ATOM 674 C CA . SER A 1 111 ? 13.245 -0.004 -5.431 1.00 31.52 91 SER A CA 1
ATOM 675 C C . SER A 1 111 ? 14.072 -1.304 -5.333 1.00 29.72 91 SER A C 1
ATOM 676 O O . SER A 1 111 ? 14.298 -1.824 -4.265 1.00 29.19 91 SER A O 1
ATOM 679 N N . VAL A 1 112 ? 14.587 -1.754 -6.444 1.00 31.44 92 VAL A N 1
ATOM 680 C CA . VAL A 1 112 ? 15.461 -2.947 -6.475 1.00 31.70 92 VAL A CA 1
ATOM 681 C C . VAL A 1 112 ? 16.645 -2.769 -5.538 1.00 32.56 92 VAL A C 1
ATOM 682 O O . VAL A 1 112 ? 16.810 -3.504 -4.578 1.00 32.68 92 VAL A O 1
ATOM 686 N N . LYS A 1 113 ? 17.426 -1.733 -5.747 1.00 34.63 93 LYS A N 1
ATOM 687 C CA . LYS A 1 113 ? 18.589 -1.584 -4.888 1.00 34.77 93 LYS A CA 1
ATOM 688 C C . LYS A 1 113 ? 18.216 -1.297 -3.400 1.00 32.06 93 LYS A C 1
ATOM 689 O O . LYS A 1 113 ? 18.813 -1.875 -2.498 1.00 30.48 93 LYS A O 1
ATOM 695 N N . GLY A 1 114 ? 17.197 -0.464 -3.167 1.00 30.57 94 GLY A N 1
ATOM 696 C CA . GLY A 1 114 ? 16.711 -0.262 -1.826 1.00 28.26 94 GLY A CA 1
ATOM 697 C C . GLY A 1 114 ? 16.338 -1.560 -1.091 1.00 27.99 94 GLY A C 1
ATOM 698 O O . GLY A 1 114 ? 16.620 -1.716 0.083 1.00 28.69 94 GLY A O 1
ATOM 699 N N . MET A 1 115 ? 15.611 -2.470 -1.747 1.00 28.97 95 MET A N 1
ATOM 700 C CA . MET A 1 115 ? 15.049 -3.651 -1.044 1.00 26.44 95 MET A CA 1
ATOM 701 C C . MET A 1 115 ? 16.192 -4.669 -0.865 1.00 27.46 95 MET A C 1
ATOM 702 O O . MET A 1 115 ? 16.242 -5.347 0.136 1.00 24.49 95 MET A O 1
ATOM 707 N N . ILE A 1 116 ? 17.101 -4.772 -1.852 1.00 29.30 96 ILE A N 1
ATOM 708 C CA . ILE A 1 116 ? 18.248 -5.647 -1.689 1.00 30.44 96 ILE A CA 1
ATOM 709 C C . ILE A 1 116 ? 19.054 -5.191 -0.468 1.00 31.33 96 ILE A C 1
ATOM 710 O O . ILE A 1 116 ? 19.325 -5.966 0.416 1.00 32.23 96 ILE A O 1
ATOM 715 N N . ASP A 1 117 ? 19.367 -3.916 -0.376 1.00 33.10 97 ASP A N 1
ATOM 716 C CA . ASP A 1 117 ? 20.238 -3.446 0.710 1.00 34.28 97 ASP A CA 1
ATOM 717 C C . ASP A 1 117 ? 19.587 -3.530 2.093 1.00 33.14 97 ASP A C 1
ATOM 718 O O . ASP A 1 117 ? 20.241 -3.777 3.103 1.00 33.11 97 ASP A O 1
ATOM 723 N N . MET A 1 118 ? 18.300 -3.199 2.157 1.00 33.02 98 MET A N 1
ATOM 724 C CA . MET A 1 118 ? 17.606 -3.181 3.420 1.00 32.34 98 MET A CA 1
ATOM 725 C C . MET A 1 118 ? 17.135 -4.577 3.848 1.00 30.69 98 MET A C 1
ATOM 726 O O . MET A 1 118 ? 17.240 -4.932 5.027 1.00 31.33 98 MET A O 1
ATOM 731 N N . ASN A 1 119 ? 16.536 -5.358 2.955 1.00 28.81 99 ASN A N 1
ATOM 732 C CA . ASN A 1 119 ? 16.014 -6.671 3.420 1.00 27.48 99 ASN A CA 1
ATOM 733 C C . ASN A 1 119 ? 16.976 -7.862 3.173 1.00 27.60 99 ASN A C 1
ATOM 734 O O . ASN A 1 119 ? 17.130 -8.701 4.049 1.00 26.90 99 ASN A O 1
ATOM 739 N N . LEU A 1 120 ? 17.653 -7.894 2.028 1.00 25.50 100 LEU A N 1
ATOM 740 C CA . LEU A 1 120 ? 18.302 -9.147 1.647 1.00 26.39 100 LEU A CA 1
ATOM 741 C C . LEU A 1 120 ? 19.690 -9.220 2.274 1.00 26.38 100 LEU A C 1
ATOM 742 O O . LEU A 1 120 ? 20.071 -10.240 2.890 1.00 27.20 100 LEU A O 1
ATOM 747 N N . TYR A 1 121 ? 20.444 -8.134 2.104 1.00 26.73 101 TYR A N 1
ATOM 748 C CA . TYR A 1 121 ? 21.741 -8.002 2.774 1.00 28.23 101 TYR A CA 1
ATOM 749 C C . TYR A 1 121 ? 21.656 -8.215 4.278 1.00 27.49 101 TYR A C 1
ATOM 750 O O . TYR A 1 121 ? 22.583 -8.755 4.846 1.00 29.26 101 TYR A O 1
ATOM 759 N N . SER A 1 122 ? 20.567 -7.795 4.916 1.00 26.80 102 SER A N 1
ATOM 760 C CA . SER A 1 122 ? 20.465 -7.930 6.350 1.00 26.01 102 SER A CA 1
ATOM 761 C C . SER A 1 122 ? 20.042 -9.341 6.787 1.00 26.02 102 SER A C 1
ATOM 762 O O . SER A 1 122 ? 20.516 -9.832 7.828 1.00 26.96 102 SER A O 1
ATOM 765 N N . ALA A 1 123 ? 19.176 -10.000 6.001 1.00 22.91 103 ALA A N 1
ATOM 766 C CA . ALA A 1 123 ? 18.876 -11.401 6.230 1.00 23.00 103 ALA A CA 1
ATOM 767 C C . ALA A 1 123 ? 20.152 -12.253 6.063 1.00 24.07 103 ALA A C 1
ATOM 768 O O . ALA A 1 123 ? 20.351 -13.194 6.766 1.00 24.20 103 ALA A O 1
ATOM 770 N N . PHE A 1 124 ? 20.952 -11.949 5.053 1.00 24.85 104 PHE A N 1
ATOM 771 C CA . PHE A 1 124 ? 22.181 -12.669 4.848 1.00 27.19 104 PHE A CA 1
ATOM 772 C C . PHE A 1 124 ? 23.129 -12.398 5.996 1.00 26.60 104 PHE A C 1
ATOM 773 O O . PHE A 1 124 ? 23.709 -13.341 6.549 1.00 28.29 104 PHE A O 1
ATOM 781 N N . ALA A 1 125 ? 23.263 -11.137 6.387 1.00 25.81 105 ALA A N 1
ATOM 782 C CA . ALA A 1 125 ? 24.136 -10.796 7.552 1.00 26.52 105 ALA A CA 1
ATOM 783 C C . ALA A 1 125 ? 23.739 -11.548 8.836 1.00 25.42 105 ALA A C 1
ATOM 784 O O . ALA A 1 125 ? 24.601 -12.052 9.531 1.00 26.35 105 ALA A O 1
ATOM 786 N N . SER A 1 126 ? 22.426 -11.629 9.117 1.00 24.55 106 SER A N 1
ATOM 787 C CA . SER A 1 126 ? 21.887 -12.408 10.223 1.00 23.78 106 SER A CA 1
ATOM 788 C C . SER A 1 126 ? 22.339 -13.812 10.176 1.00 24.50 106 SER A C 1
ATOM 789 O O . SER A 1 126 ? 22.719 -14.321 11.196 1.00 25.80 106 SER A O 1
ATOM 792 N N . ALA A 1 127 ? 22.306 -14.469 9.006 1.00 26.05 107 ALA A N 1
ATOM 793 C CA . ALA A 1 127 ? 22.786 -15.875 8.945 1.00 26.32 107 ALA A CA 1
ATOM 794 C C . ALA A 1 127 ? 24.223 -15.979 9.510 1.00 28.86 107 A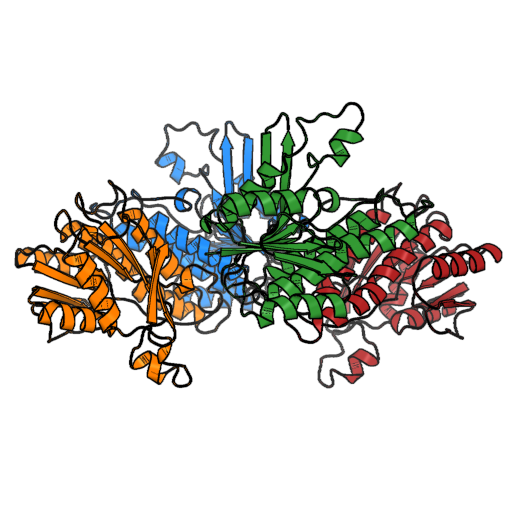LA A C 1
ATOM 795 O O . ALA A 1 127 ? 24.528 -16.764 10.453 1.00 30.87 107 ALA A O 1
ATOM 797 N N . HIS A 1 128 ? 25.107 -15.155 8.990 1.00 29.02 108 HIS A N 1
ATOM 798 C CA . HIS A 1 128 ? 26.478 -15.124 9.531 1.00 31.46 108 HIS A CA 1
ATOM 799 C C . HIS A 1 128 ? 26.586 -14.833 11.053 1.00 32.03 108 HIS A C 1
ATOM 800 O O . HIS A 1 128 ? 27.311 -15.491 11.768 1.00 32.14 108 HIS A O 1
ATOM 807 N N . ILE A 1 129 ? 25.863 -13.808 11.518 1.00 33.63 109 ILE A N 1
ATOM 808 C CA . ILE A 1 129 ? 25.898 -13.350 12.911 1.00 33.36 109 ILE A CA 1
ATOM 809 C C . ILE A 1 129 ? 25.439 -14.469 13.806 1.00 33.92 109 ILE A C 1
ATOM 810 O O . ILE A 1 129 ? 26.078 -14.714 14.851 1.00 34.17 109 ILE A O 1
ATOM 815 N N . GLY A 1 130 ? 24.345 -15.158 13.404 1.00 32.30 110 GLY A N 1
ATOM 816 C CA . GLY A 1 130 ? 23.873 -16.330 14.115 1.00 31.03 110 GLY A CA 1
ATOM 817 C C . GLY A 1 130 ? 24.845 -17.496 14.113 1.00 31.58 110 GLY A C 1
ATOM 818 O O . GLY A 1 130 ? 25.191 -18.075 15.169 1.00 33.08 110 GLY A O 1
ATOM 819 N N . ALA A 1 131 ? 25.302 -17.904 12.944 1.00 31.50 111 ALA A N 1
ATOM 820 C CA . ALA A 1 131 ? 26.350 -18.934 12.935 1.00 32.60 111 ALA A CA 1
ATOM 821 C C . ALA A 1 131 ? 27.506 -18.602 13.908 1.00 34.02 111 ALA A C 1
ATOM 822 O O . ALA A 1 131 ? 28.012 -19.485 14.608 1.00 33.91 111 ALA A O 1
ATOM 824 N N . LYS A 1 132 ? 27.918 -17.334 13.979 1.00 34.42 112 LYS A N 1
ATOM 825 C CA . LYS A 1 132 ? 29.100 -17.012 14.835 1.00 36.14 112 LYS A CA 1
ATOM 826 C C . LYS A 1 132 ? 28.778 -16.803 16.316 1.00 36.38 112 LYS A C 1
ATOM 827 O O . LYS A 1 132 ? 29.586 -17.169 17.154 1.00 37.60 112 LYS A O 1
ATOM 833 N N . LEU A 1 133 ? 27.612 -16.234 16.643 1.00 35.25 113 LEU A N 1
ATOM 834 C CA . LEU A 1 133 ? 27.357 -15.776 18.015 1.00 35.64 113 LEU A CA 1
ATOM 835 C C . LEU A 1 133 ? 26.236 -16.521 18.755 1.00 36.71 113 LEU A C 1
ATOM 836 O O . LEU A 1 133 ? 26.036 -16.298 19.994 1.00 38.15 113 LEU A O 1
ATOM 841 N N . LEU A 1 134 ? 25.480 -17.370 18.048 1.00 34.09 114 LEU A N 1
ATOM 842 C CA . LEU A 1 134 ? 24.338 -17.979 18.697 1.00 33.38 114 LEU A CA 1
ATOM 843 C C . LEU A 1 134 ? 24.818 -19.109 19.611 1.00 34.31 114 LEU A C 1
ATOM 844 O O . LEU A 1 134 ? 25.758 -19.823 19.276 1.00 34.23 114 LEU A O 1
ATOM 849 N N . ASN A 1 135 ? 24.231 -19.212 20.800 1.00 34.55 115 ASN A N 1
ATOM 850 C CA . ASN A 1 135 ? 24.501 -20.337 21.701 1.00 33.16 115 ASN A CA 1
ATOM 851 C C . ASN A 1 135 ? 23.727 -21.549 21.200 1.00 31.77 115 ASN A C 1
ATOM 852 O O . ASN A 1 135 ? 22.640 -21.430 20.529 1.00 27.73 115 ASN A O 1
ATOM 857 N N . GLN A 1 136 ? 24.255 -22.719 21.516 1.00 30.39 116 GLN A N 1
ATOM 858 C CA . GLN A 1 136 ? 23.567 -23.959 21.226 1.00 31.93 116 GLN A CA 1
ATOM 859 C C . GLN A 1 136 ? 22.174 -23.798 21.854 1.00 31.65 116 GLN A C 1
ATOM 860 O O . GLN A 1 136 ? 22.065 -23.151 22.902 1.00 31.47 116 GLN A O 1
ATOM 866 N N . GLY A 1 137 ? 21.153 -24.396 21.235 1.00 30.16 117 GLY A N 1
ATOM 867 C CA . GLY A 1 137 ? 19.791 -24.312 21.760 1.00 31.81 117 GLY A CA 1
ATOM 868 C C . GLY A 1 137 ? 19.148 -22.950 21.521 1.00 31.04 117 GLY A C 1
ATOM 869 O O . GLY A 1 137 ? 17.996 -22.750 21.887 1.00 32.69 117 GLY A O 1
ATOM 870 N N . GLY A 1 138 ? 19.860 -22.040 20.851 1.00 30.62 118 GLY A N 1
ATOM 871 C CA . GLY A 1 138 ? 19.397 -20.636 20.659 1.00 28.22 118 GLY A CA 1
ATOM 872 C C . GLY A 1 138 ? 18.187 -20.454 19.748 1.00 27.75 118 GLY A C 1
ATOM 873 O O . GLY A 1 138 ? 17.778 -21.380 19.012 1.00 28.34 118 GLY A O 1
ATOM 874 N N . LEU A 1 139 ? 17.617 -19.256 19.766 1.00 25.66 119 LEU A N 1
ATOM 875 C CA . LEU A 1 139 ? 16.471 -18.943 18.965 1.00 24.10 119 LEU A CA 1
ATOM 876 C C . LEU A 1 139 ? 16.916 -17.927 17.936 1.00 24.32 119 LEU A C 1
ATOM 877 O O . LEU A 1 139 ? 17.549 -16.887 18.274 1.00 25.59 119 LEU A O 1
ATOM 882 N N . PHE A 1 140 ? 16.587 -18.202 16.685 1.00 23.73 120 PHE A N 1
ATOM 883 C CA . PHE A 1 140 ? 17.043 -17.342 15.627 1.00 24.72 120 PHE A CA 1
ATOM 884 C C . PHE A 1 140 ? 15.853 -16.911 14.765 1.00 23.88 120 PHE A C 1
ATOM 885 O O . PHE A 1 140 ? 15.228 -17.751 14.092 1.00 23.73 120 PHE A O 1
ATOM 893 N N . VAL A 1 141 ? 15.537 -15.626 14.747 1.00 22.36 121 VAL A N 1
ATOM 894 C CA . VAL A 1 141 ? 14.333 -15.222 14.039 1.00 19.91 121 VAL A CA 1
ATOM 895 C C . VAL A 1 141 ? 14.556 -14.183 13.010 1.00 21.13 121 VAL A C 1
ATOM 896 O O . VAL A 1 141 ? 15.062 -13.155 13.358 1.00 21.40 121 VAL A O 1
ATOM 900 N N . LEU A 1 142 ? 14.125 -14.427 11.742 1.00 20.45 122 LEU A N 1
ATOM 901 C CA . LEU A 1 142 ? 14.099 -13.363 10.746 1.00 19.42 122 LEU A CA 1
ATOM 902 C C . LEU A 1 142 ? 12.667 -12.853 10.527 1.00 21.80 122 LEU A C 1
ATOM 903 O O . LEU A 1 142 ? 11.701 -13.631 10.558 1.00 22.78 122 LEU A O 1
ATOM 908 N N . THR A 1 143 ? 12.530 -11.551 10.264 1.00 21.48 123 THR A N 1
ATOM 909 C CA . THR A 1 143 ? 11.260 -10.944 9.813 1.00 22.57 123 THR A CA 1
ATOM 910 C C . THR A 1 143 ? 11.055 -11.141 8.285 1.00 24.51 123 THR A C 1
ATOM 911 O O . THR A 1 143 ? 11.839 -10.604 7.438 1.00 23.42 123 THR A O 1
ATOM 915 N N . GLY A 1 144 ? 10.012 -11.917 7.930 1.00 22.50 124 GLY A N 1
ATOM 916 C CA . GLY A 1 144 ? 9.726 -12.151 6.506 1.00 22.02 124 GLY A CA 1
ATOM 917 C C . GLY A 1 144 ? 8.564 -11.246 6.109 1.00 23.91 124 GLY A C 1
ATOM 918 O O . GLY A 1 144 ? 8.409 -10.122 6.659 1.00 22.62 124 GLY A O 1
ATOM 919 N N . ALA A 1 145 ? 7.678 -11.744 5.226 1.00 24.53 125 ALA A N 1
ATOM 920 C CA . ALA A 1 145 ? 6.442 -11.008 4.973 1.00 23.77 125 ALA A CA 1
ATOM 921 C C . ALA A 1 145 ? 5.331 -11.902 4.603 1.00 23.17 125 ALA A C 1
ATOM 922 O O . ALA A 1 145 ? 5.472 -12.717 3.730 1.00 25.19 125 ALA A O 1
ATOM 924 N N . SER A 1 146 ? 4.177 -11.735 5.223 1.00 23.53 126 SER A N 1
ATOM 925 C CA . SER A 1 146 ? 3.015 -12.535 4.786 1.00 23.16 126 SER A CA 1
ATOM 926 C C . SER A 1 146 ? 2.680 -12.350 3.312 1.00 25.02 126 SER A C 1
ATOM 927 O O . SER A 1 146 ? 2.311 -13.310 2.582 1.00 25.94 126 SER A O 1
ATOM 930 N N . ALA A 1 147 ? 2.777 -11.133 2.816 1.00 24.66 127 ALA A N 1
ATOM 931 C CA . ALA A 1 147 ? 2.376 -10.910 1.421 1.00 25.83 127 ALA A CA 1
ATOM 932 C C . ALA A 1 147 ? 3.292 -11.676 0.451 1.00 26.22 127 ALA A C 1
ATOM 933 O O . ALA A 1 147 ? 2.858 -12.029 -0.609 1.00 26.87 127 ALA A O 1
ATOM 935 N N . ALA A 1 148 ? 4.558 -11.895 0.802 1.00 25.07 128 ALA A N 1
ATOM 936 C CA . ALA A 1 148 ? 5.462 -12.660 -0.071 1.00 25.02 128 ALA A CA 1
ATOM 937 C C . ALA A 1 148 ? 5.129 -14.117 -0.154 1.00 25.90 128 ALA A C 1
ATOM 938 O O . ALA A 1 148 ? 5.686 -14.774 -0.966 1.00 27.58 128 ALA A O 1
ATOM 940 N N . LEU A 1 149 ? 4.240 -14.640 0.671 1.00 25.99 129 LEU A N 1
ATOM 941 C CA . LEU A 1 149 ? 3.680 -15.986 0.411 1.00 28.31 129 LEU A CA 1
ATOM 942 C C . LEU A 1 149 ? 2.952 -16.065 -0.948 1.00 29.98 129 LEU A C 1
ATOM 943 O O . LEU A 1 149 ? 2.749 -17.160 -1.455 1.00 30.59 129 LEU A O 1
ATOM 948 N N . ASN A 1 150 ? 2.539 -14.927 -1.526 1.00 31.77 130 ASN A N 1
ATOM 949 C CA . ASN A 1 150 ? 1.734 -14.951 -2.751 1.00 32.86 130 ASN A CA 1
ATOM 950 C C . ASN A 1 150 ? 2.299 -13.942 -3.718 1.00 33.28 130 ASN A C 1
ATOM 951 O O . ASN A 1 150 ? 3.333 -13.373 -3.425 1.00 32.15 130 ASN A O 1
ATOM 956 N N . ARG A 1 151 ? 1.594 -13.660 -4.828 1.00 32.86 131 ARG A N 1
ATOM 957 C CA . ARG A 1 151 ? 2.048 -12.634 -5.793 1.00 33.75 131 ARG A CA 1
ATOM 958 C C . ARG A 1 151 ? 2.174 -11.230 -5.199 1.00 32.20 131 ARG A C 1
ATOM 959 O O . ARG A 1 151 ? 1.348 -10.762 -4.416 1.00 31.70 131 ARG A O 1
ATOM 967 N N . THR A 1 152 ? 3.240 -10.575 -5.595 1.00 31.77 132 THR A N 1
ATOM 968 C CA . THR A 1 152 ? 3.544 -9.252 -5.164 1.00 30.82 132 THR A CA 1
ATOM 969 C C . THR A 1 152 ? 3.867 -8.418 -6.411 1.00 31.82 132 THR A C 1
ATOM 970 O O . THR A 1 152 ? 4.836 -7.633 -6.460 1.00 31.04 132 THR A O 1
ATOM 974 N N . SER A 1 153 ? 3.052 -8.597 -7.431 1.00 34.17 133 SER A N 1
ATOM 975 C CA . SER A 1 153 ? 3.101 -7.801 -8.656 1.00 37.38 133 SER A CA 1
ATOM 976 C C . SER A 1 153 ? 3.261 -6.300 -8.520 1.00 37.13 133 SER A C 1
ATOM 977 O O . SER A 1 153 ? 3.997 -5.704 -9.295 1.00 39.71 133 SER A O 1
ATOM 980 N N . GLY A 1 154 ? 2.570 -5.673 -7.583 1.00 35.78 134 GLY A N 1
ATOM 981 C CA . GLY A 1 154 ? 2.760 -4.244 -7.399 1.00 34.50 134 GLY A CA 1
ATOM 982 C C . GLY A 1 154 ? 3.958 -3.835 -6.592 1.00 33.39 134 GLY A C 1
ATOM 983 O O . GLY A 1 154 ? 4.094 -2.654 -6.300 1.00 32.82 134 GLY A O 1
ATOM 984 N N . MET A 1 155 ? 4.807 -4.796 -6.161 1.00 32.95 135 MET A N 1
ATOM 985 C CA . MET A 1 155 ? 5.926 -4.497 -5.262 1.00 30.03 135 MET A CA 1
ATOM 986 C C . MET A 1 155 ? 6.917 -5.657 -5.364 1.00 30.95 135 MET A C 1
ATOM 987 O O . MET A 1 155 ? 7.270 -6.354 -4.405 1.00 26.97 135 MET A O 1
ATOM 992 N N . ILE A 1 156 ? 7.387 -5.794 -6.589 1.00 31.64 136 ILE A N 1
ATOM 993 C CA . ILE A 1 156 ? 8.136 -6.918 -7.012 1.00 30.07 136 ILE A CA 1
ATOM 994 C C . ILE A 1 156 ? 9.469 -7.032 -6.238 1.00 28.68 136 ILE A C 1
ATOM 995 O O . ILE A 1 156 ? 9.950 -8.124 -5.959 1.00 27.57 136 ILE A O 1
ATOM 1000 N N . ALA A 1 157 ? 10.089 -5.906 -5.942 1.00 27.84 137 ALA A N 1
ATOM 1001 C CA . ALA A 1 157 ? 11.409 -5.984 -5.336 1.00 26.51 137 ALA A CA 1
ATOM 1002 C C . ALA A 1 157 ? 11.311 -6.363 -3.869 1.00 24.51 137 ALA A C 1
ATOM 1003 O O . ALA A 1 157 ? 12.095 -7.202 -3.318 1.00 23.15 137 ALA A O 1
ATOM 1005 N N . TYR A 1 158 ? 10.312 -5.811 -3.223 1.00 23.98 138 TYR A N 1
ATOM 1006 C CA . TYR A 1 158 ? 10.027 -6.185 -1.812 1.00 24.47 138 TYR A CA 1
ATOM 1007 C C . TYR A 1 158 ? 9.640 -7.655 -1.767 1.00 24.18 138 TYR A C 1
ATOM 1008 O O . TYR A 1 158 ? 10.109 -8.401 -0.881 1.00 25.73 138 TYR A O 1
ATOM 1017 N N . GLY A 1 159 ? 8.758 -8.089 -2.684 1.00 24.71 139 GLY A N 1
ATOM 1018 C CA . GLY A 1 159 ? 8.229 -9.509 -2.629 1.00 23.08 139 GLY A CA 1
ATOM 1019 C C . GLY A 1 159 ? 9.395 -10.496 -2.867 1.00 23.21 139 GLY A C 1
ATOM 1020 O O . GLY A 1 159 ? 9.591 -11.479 -2.129 1.00 20.85 139 GLY A O 1
ATOM 1021 N N . ALA A 1 160 ? 10.222 -10.199 -3.882 1.00 23.33 140 ALA A N 1
ATOM 1022 C CA . ALA A 1 160 ? 11.325 -11.153 -4.171 1.00 23.79 140 ALA A CA 1
ATOM 1023 C C . ALA A 1 160 ? 12.383 -11.214 -3.038 1.00 22.32 140 ALA A C 1
ATOM 1024 O O . ALA A 1 160 ? 12.853 -12.251 -2.757 1.00 22.53 140 ALA A O 1
ATOM 1026 N N . THR A 1 161 ? 12.731 -10.115 -2.394 1.00 23.07 141 THR A N 1
ATOM 1027 C CA . THR A 1 161 ? 13.755 -10.101 -1.348 1.00 22.92 141 THR A CA 1
ATOM 1028 C C . THR A 1 161 ? 13.201 -10.758 -0.116 1.00 23.20 141 THR A C 1
ATOM 1029 O O . THR A 1 161 ? 13.932 -11.463 0.620 1.00 21.41 141 THR A O 1
ATOM 1033 N N . LYS A 1 162 ? 11.888 -10.563 0.126 1.00 21.44 142 LYS A N 1
ATOM 1034 C CA . LYS A 1 162 ? 11.236 -11.309 1.192 1.00 20.14 142 LYS A CA 1
ATOM 1035 C C . LYS A 1 162 ? 11.109 -12.820 0.870 1.00 20.06 142 LYS A C 1
ATOM 1036 O O . LYS A 1 162 ? 11.185 -13.657 1.780 1.00 18.62 142 LYS A O 1
ATOM 1042 N N . ALA A 1 163 ? 10.902 -13.180 -0.399 1.00 19.63 143 ALA A N 1
ATOM 1043 C CA . ALA A 1 163 ? 10.848 -14.587 -0.704 1.00 20.42 143 ALA A CA 1
ATOM 1044 C C . ALA A 1 163 ? 12.238 -15.142 -0.444 1.00 20.88 143 ALA A C 1
ATOM 1045 O O . ALA A 1 163 ? 12.380 -16.273 -0.008 1.00 20.45 143 ALA A O 1
ATOM 1047 N N . ALA A 1 164 ? 13.285 -14.349 -0.708 1.00 20.84 144 ALA A N 1
ATOM 1048 C CA . ALA A 1 164 ? 14.617 -14.915 -0.493 1.00 21.21 144 ALA A CA 1
ATOM 1049 C C . ALA A 1 164 ? 14.807 -15.074 1.022 1.00 19.84 144 ALA A C 1
ATOM 1050 O O . ALA A 1 164 ? 15.417 -16.030 1.482 1.00 18.10 144 ALA A O 1
ATOM 1052 N N . THR A 1 165 ? 14.333 -14.088 1.783 1.00 20.08 145 THR A N 1
ATOM 1053 C CA . THR A 1 165 ? 14.421 -14.160 3.268 1.00 20.85 145 THR A CA 1
ATOM 1054 C C . THR A 1 165 ? 13.789 -15.425 3.793 1.00 20.94 145 THR A C 1
ATOM 1055 O O . THR A 1 165 ? 14.336 -16.077 4.686 1.00 19.29 145 THR A O 1
ATOM 1059 N N . HIS A 1 166 ? 12.623 -15.777 3.211 1.00 22.67 146 HIS A N 1
ATOM 1060 C CA . HIS A 1 166 ? 11.905 -16.973 3.683 1.00 22.20 146 HIS A CA 1
ATOM 1061 C C . HIS A 1 166 ? 12.773 -18.213 3.405 1.00 22.22 146 HIS A C 1
ATOM 1062 O O . HIS A 1 166 ? 12.769 -19.160 4.163 1.00 21.62 146 HIS A O 1
ATOM 1069 N N . HIS A 1 167 ? 13.419 -18.239 2.262 1.00 22.64 147 HIS A N 1
ATOM 1070 C CA . HIS A 1 167 ? 14.217 -19.452 1.861 1.00 23.18 147 HIS A CA 1
ATOM 1071 C C . HIS A 1 167 ? 15.428 -19.556 2.820 1.00 22.17 147 HIS A C 1
ATOM 1072 O O . HIS A 1 167 ? 15.826 -20.650 3.201 1.00 24.04 147 HIS A O 1
ATOM 1079 N N . ILE A 1 168 ? 15.983 -18.427 3.251 1.00 21.59 148 ILE A N 1
ATOM 1080 C CA . ILE A 1 168 ? 17.143 -18.459 4.153 1.00 22.87 148 ILE A CA 1
ATOM 1081 C C . ILE A 1 168 ? 16.787 -19.069 5.520 1.00 23.04 148 ILE A C 1
ATOM 1082 O O . ILE A 1 168 ? 17.454 -19.953 6.067 1.00 22.33 148 ILE A O 1
ATOM 1087 N N . ILE A 1 169 ? 15.671 -18.599 6.051 1.00 22.93 149 ILE A N 1
ATOM 1088 C CA . ILE A 1 169 ? 15.092 -19.198 7.192 1.00 22.62 149 ILE A CA 1
ATOM 1089 C C . ILE A 1 169 ? 15.025 -20.719 7.094 1.00 22.78 149 ILE A C 1
ATOM 1090 O O . ILE A 1 169 ? 15.381 -21.444 8.061 1.00 21.90 149 ILE A O 1
ATOM 1095 N N . LYS A 1 170 ? 14.583 -21.218 5.948 1.00 22.01 150 LYS A N 1
ATOM 1096 C CA . LYS A 1 170 ? 14.457 -22.674 5.837 1.00 22.93 150 LYS A CA 1
ATOM 1097 C C . LYS A 1 170 ? 15.826 -23.355 5.743 1.00 23.39 150 LYS A C 1
ATOM 1098 O O . LYS A 1 170 ? 16.007 -24.397 6.335 1.00 25.02 150 LYS A O 1
ATOM 1104 N N . ASP A 1 171 ? 16.792 -22.728 5.092 1.00 22.45 151 ASP A N 1
ATOM 1105 C CA . ASP A 1 171 ? 18.113 -23.304 4.942 1.00 25.08 151 ASP A CA 1
ATOM 1106 C C . ASP A 1 171 ? 18.779 -23.342 6.326 1.00 25.02 151 ASP A C 1
ATOM 1107 O O . ASP A 1 171 ? 19.485 -24.276 6.636 1.00 24.90 151 ASP A O 1
ATOM 1112 N N . LEU A 1 172 ? 18.520 -22.336 7.154 1.00 25.12 152 LEU A N 1
ATOM 1113 C CA . LEU A 1 172 ? 19.115 -22.257 8.494 1.00 24.01 152 LEU A CA 1
ATOM 1114 C C . LEU A 1 172 ? 18.478 -23.221 9.499 1.00 25.10 152 LEU A C 1
ATOM 1115 O O . LEU A 1 172 ? 19.029 -23.419 10.560 1.00 23.72 152 LEU A O 1
ATOM 1120 N N . ALA A 1 173 ? 17.297 -23.780 9.184 1.00 26.88 153 ALA A N 1
ATOM 1121 C CA . ALA A 1 173 ? 16.691 -24.878 9.988 1.00 26.54 153 ALA A CA 1
ATOM 1122 C C . ALA A 1 173 ? 17.427 -26.214 9.808 1.00 29.30 153 ALA A C 1
ATOM 1123 O O . ALA A 1 173 ? 17.251 -27.113 10.585 1.00 32.13 153 ALA A O 1
ATOM 1125 N N . SER A 1 174 ? 18.157 -26.395 8.726 1.00 29.91 154 SER A N 1
ATOM 1126 C CA . SER A 1 174 ? 18.833 -27.642 8.458 1.00 30.27 154 SER A CA 1
ATOM 1127 C C . SER A 1 174 ? 20.055 -27.762 9.373 1.00 31.35 154 SER A C 1
ATOM 1128 O O . SER A 1 174 ? 20.762 -26.799 9.592 1.00 27.96 154 SER A O 1
ATOM 1131 N N . GLU A 1 175 ? 20.346 -28.969 9.826 1.00 32.58 155 GLU A N 1
ATOM 1132 C CA . GLU A 1 175 ? 21.534 -29.177 10.690 1.00 35.94 155 GLU A CA 1
ATOM 1133 C C . GLU A 1 175 ? 22.814 -28.843 9.926 1.00 35.18 155 GLU A C 1
ATOM 1134 O O . GLU A 1 175 ? 23.838 -28.690 10.538 1.00 36.12 155 GLU A O 1
ATOM 1140 N N . ASN A 1 176 ? 22.763 -28.776 8.593 1.00 33.73 156 ASN A N 1
ATOM 1141 C CA . ASN A 1 176 ? 23.957 -28.450 7.806 1.00 32.82 156 ASN A CA 1
ATOM 1142 C C . ASN A 1 176 ? 24.024 -26.990 7.444 1.00 32.08 156 ASN A C 1
ATOM 1143 O O . ASN A 1 176 ? 24.964 -26.571 6.790 1.00 32.24 156 ASN A O 1
ATOM 1148 N N . GLY A 1 177 ? 23.034 -26.206 7.858 1.00 29.98 157 GLY A N 1
ATOM 1149 C CA . GLY A 1 177 ? 22.960 -24.793 7.444 1.00 27.95 157 GLY A CA 1
ATOM 1150 C C . GLY A 1 177 ? 24.002 -23.860 8.060 1.00 28.61 157 GLY A C 1
ATOM 1151 O O . GLY A 1 177 ? 24.249 -22.739 7.511 1.00 24.82 157 GLY A O 1
ATOM 1152 N N . GLY A 1 178 ? 24.523 -24.277 9.240 1.00 28.49 158 GLY A N 1
ATOM 1153 C CA . GLY A 1 178 ? 25.576 -23.555 9.958 1.00 29.90 158 GLY A CA 1
ATOM 1154 C C . GLY A 1 178 ? 25.283 -22.932 11.304 1.00 29.58 158 GLY A C 1
ATOM 1155 O O . GLY A 1 178 ? 26.187 -22.379 11.929 1.00 29.91 158 GLY A O 1
ATOM 1156 N N . LEU A 1 179 ? 24.033 -23.000 11.743 1.00 27.65 159 LEU A N 1
ATOM 1157 C CA . LEU A 1 179 ? 23.695 -22.519 13.041 1.00 27.46 159 LEU A CA 1
ATOM 1158 C C . LEU A 1 179 ? 24.048 -23.663 14.069 1.00 29.14 159 LEU A C 1
ATOM 1159 O O . LEU A 1 179 ? 24.127 -24.839 13.717 1.00 27.96 159 LEU A O 1
ATOM 1164 N N . PRO A 1 180 ? 24.272 -23.295 15.335 1.00 30.92 160 PRO A N 1
ATOM 1165 C CA . PRO A 1 180 ? 24.749 -24.283 16.307 1.00 31.01 160 PRO A CA 1
ATOM 1166 C C . PRO A 1 180 ? 23.725 -25.384 16.561 1.00 31.40 160 PRO A C 1
ATOM 1167 O O . PRO A 1 180 ? 22.545 -25.198 16.259 1.00 28.44 160 PRO A O 1
ATOM 1171 N N . ALA A 1 181 ? 24.195 -26.512 17.110 1.00 30.41 161 ALA A N 1
ATOM 1172 C CA . ALA A 1 181 ? 23.308 -27.618 17.516 1.00 31.38 161 ALA A CA 1
ATOM 1173 C C . ALA A 1 181 ? 22.091 -27.134 18.351 1.00 30.94 161 ALA A C 1
ATOM 1174 O O . ALA A 1 181 ? 22.233 -26.206 19.204 1.00 33.06 161 ALA A O 1
ATOM 1176 N N . GLY A 1 182 ? 20.919 -27.692 18.047 1.00 28.46 162 GLY A N 1
ATOM 1177 C CA . GLY A 1 182 ? 19.699 -27.479 18.803 1.00 28.96 162 GLY A CA 1
ATOM 1178 C C . GLY A 1 182 ? 19.011 -26.134 18.621 1.00 29.65 162 GLY A C 1
ATOM 1179 O O . GLY A 1 182 ? 18.026 -25.844 19.280 1.00 29.88 162 GLY A O 1
ATOM 1180 N N . SER A 1 183 ? 19.518 -25.293 17.724 1.00 28.39 163 SER A N 1
ATOM 1181 C CA . SER A 1 183 ? 18.897 -24.008 17.514 1.00 29.20 163 SER A CA 1
ATOM 1182 C C . SER A 1 183 ? 17.650 -24.145 16.664 1.00 27.89 163 SER A C 1
ATOM 1183 O O . SER A 1 183 ? 17.479 -25.122 15.974 1.00 28.46 163 SER A O 1
ATOM 1186 N N . THR A 1 184 ? 16.825 -23.116 16.651 1.00 27.82 164 THR A N 1
ATOM 1187 C CA . THR A 1 184 ? 15.543 -23.120 15.957 1.00 26.49 164 THR A CA 1
ATOM 1188 C C . THR A 1 184 ? 15.576 -21.841 15.142 1.00 24.86 164 THR A C 1
ATOM 1189 O O . THR A 1 184 ? 15.819 -20.774 15.712 1.00 23.43 164 THR A O 1
ATOM 1193 N N . SER A 1 185 ? 15.387 -21.983 13.831 1.00 23.45 165 SER A N 1
ATOM 1194 C CA . SER A 1 185 ? 15.293 -20.877 12.853 1.00 23.17 165 SER A CA 1
ATOM 1195 C C . SER A 1 185 ? 13.782 -20.708 12.505 1.00 23.46 165 SER A C 1
ATOM 1196 O O . SER A 1 185 ? 13.141 -21.698 12.091 1.00 22.23 165 SER A O 1
ATOM 1199 N N . LEU A 1 186 ? 13.236 -19.488 12.712 1.00 22.63 166 LEU A N 1
ATOM 1200 C CA . LEU A 1 186 ? 11.841 -19.125 12.420 1.00 22.13 166 LEU A CA 1
ATOM 1201 C C . LEU A 1 186 ? 11.781 -17.824 11.608 1.00 22.13 166 LEU A C 1
ATOM 1202 O O . LEU A 1 186 ? 12.690 -16.983 11.647 1.00 21.69 166 LEU A O 1
ATOM 1207 N N . GLY A 1 187 ? 10.681 -17.647 10.894 1.00 21.64 167 GLY A N 1
ATOM 1208 C CA . GLY A 1 187 ? 10.370 -16.412 10.264 1.00 19.95 167 GLY A CA 1
ATOM 1209 C C . GLY A 1 187 ? 9.104 -15.938 10.946 1.00 20.97 167 GLY A C 1
ATOM 1210 O O . GLY A 1 187 ? 8.223 -16.767 11.250 1.00 19.73 167 GLY A O 1
ATOM 1211 N N . ILE A 1 188 ? 8.991 -14.625 11.208 1.00 20.27 168 ILE A N 1
ATOM 1212 C CA . ILE A 1 188 ? 7.697 -14.059 11.637 1.00 21.40 168 ILE A CA 1
ATOM 1213 C C . ILE A 1 188 ? 7.239 -13.234 10.483 1.00 22.30 168 ILE A C 1
ATOM 1214 O O . ILE A 1 188 ? 8.049 -12.510 9.872 1.00 21.49 168 ILE A O 1
ATOM 1219 N N . LEU A 1 189 ? 5.965 -13.421 10.107 1.00 22.53 169 LEU A N 1
ATOM 1220 C CA . LEU A 1 189 ? 5.453 -12.935 8.835 1.00 21.75 169 LEU A CA 1
ATOM 1221 C C . LEU A 1 189 ? 4.188 -12.137 9.175 1.00 23.39 169 LEU A C 1
ATOM 1222 O O . LEU A 1 189 ? 3.093 -12.661 9.155 1.00 22.41 169 LEU A O 1
ATOM 1227 N N . PRO A 1 190 ? 4.354 -10.851 9.447 1.00 24.61 170 PRO A N 1
ATOM 1228 C CA . PRO A 1 190 ? 3.173 -10.024 9.764 1.00 27.13 170 PRO A CA 1
ATOM 1229 C C . PRO A 1 190 ? 2.306 -9.712 8.528 1.00 27.94 170 PRO A C 1
ATOM 1230 O O . PRO A 1 190 ? 2.857 -9.559 7.411 1.00 28.59 170 PRO A O 1
ATOM 1234 N N . VAL A 1 191 ? 0.971 -9.756 8.713 1.00 28.32 171 VAL A N 1
ATOM 1235 C CA . VAL A 1 191 ? 0.027 -9.145 7.774 1.00 28.58 171 VAL A CA 1
ATOM 1236 C C . VAL A 1 191 ? 0.178 -7.598 7.887 1.00 28.70 171 VAL A C 1
ATOM 1237 O O . VAL A 1 191 ? 0.576 -6.937 6.932 1.00 25.94 171 VAL A O 1
ATOM 1241 N N . THR A 1 192 ? -0.018 -7.056 9.088 1.00 27.83 172 THR A N 1
ATOM 1242 C CA . THR A 1 192 ? 0.226 -5.633 9.330 1.00 29.37 172 THR A CA 1
ATOM 1243 C C . THR A 1 192 ? 0.561 -5.358 10.782 1.00 28.44 172 THR A C 1
ATOM 1244 O O . THR A 1 192 ? -0.277 -5.570 11.706 1.00 28.83 172 THR A O 1
ATOM 1248 N N . LEU A 1 193 ? 1.793 -4.929 10.960 1.00 26.75 173 LEU A N 1
ATOM 1249 C CA . LEU A 1 193 ? 2.315 -4.319 12.194 1.00 27.30 173 LEU A CA 1
ATOM 1250 C C . LEU A 1 193 ? 1.865 -2.864 12.373 1.00 27.02 173 LEU A C 1
ATOM 1251 O O . LEU A 1 193 ? 1.674 -2.106 11.406 1.00 27.62 173 LEU A O 1
ATOM 1256 N N . ASP A 1 194 ? 1.766 -2.457 13.620 1.00 27.54 174 ASP A N 1
ATOM 1257 C CA . ASP A 1 194 ? 1.456 -1.071 13.930 1.00 29.37 174 ASP A CA 1
ATOM 1258 C C . ASP A 1 194 ? 2.773 -0.348 14.130 1.00 29.90 174 ASP A C 1
ATOM 1259 O O . ASP A 1 194 ? 3.333 -0.369 15.230 1.00 30.74 174 ASP A O 1
ATOM 1264 N N . THR A 1 195 ? 3.254 0.243 13.047 1.00 29.51 175 THR A N 1
ATOM 1265 C CA . THR A 1 195 ? 4.563 0.902 12.957 1.00 30.31 175 THR A CA 1
ATOM 1266 C C . THR A 1 195 ? 4.315 2.278 12.302 1.00 31.13 175 THR A C 1
ATOM 1267 O O . THR A 1 195 ? 3.353 2.441 11.555 1.00 30.09 175 THR A O 1
ATOM 1271 N N . PRO A 1 196 ? 5.197 3.267 12.559 1.00 32.89 176 PRO A N 1
ATOM 1272 C CA . PRO A 1 196 ? 5.112 4.585 11.836 1.00 32.75 176 PRO A CA 1
ATOM 1273 C C . PRO A 1 196 ? 5.056 4.373 10.275 1.00 33.64 176 PRO A C 1
ATOM 1274 O O . PRO A 1 196 ? 4.357 5.079 9.577 1.00 33.75 176 PRO A O 1
ATOM 1278 N N . THR A 1 197 ? 5.711 3.359 9.748 1.00 32.58 177 THR A N 1
ATOM 1279 C CA . THR A 1 197 ? 5.626 3.130 8.330 1.00 32.70 177 THR A CA 1
ATOM 1280 C C . THR A 1 197 ? 4.188 2.833 7.913 1.00 33.18 177 THR A C 1
ATOM 1281 O O . THR A 1 197 ? 3.681 3.421 6.911 1.00 32.55 177 THR A O 1
ATOM 1285 N N . ASN A 1 198 ? 3.507 1.950 8.638 1.00 30.88 178 ASN A N 1
ATOM 1286 C CA . ASN A 1 198 ? 2.152 1.681 8.237 1.00 31.29 178 ASN A CA 1
ATOM 1287 C C . ASN A 1 198 ? 1.217 2.810 8.538 1.00 31.62 178 ASN A C 1
ATOM 1288 O O . ASN A 1 198 ? 0.312 3.045 7.771 1.00 33.00 178 ASN A O 1
ATOM 1293 N N . ARG A 1 199 ? 1.468 3.565 9.603 1.00 31.79 179 ARG A N 1
ATOM 1294 C CA . ARG A 1 199 ? 0.639 4.704 9.862 1.00 32.41 179 ARG A CA 1
ATOM 1295 C C . ARG A 1 199 ? 0.702 5.715 8.728 1.00 33.82 179 ARG A C 1
ATOM 1296 O O . ARG A 1 199 ? -0.326 6.363 8.420 1.00 35.50 179 ARG A O 1
ATOM 1304 N N . LYS A 1 200 ? 1.855 5.802 8.071 1.00 31.74 180 LYS A N 1
ATOM 1305 C CA . LYS A 1 200 ? 2.064 6.744 7.028 1.00 32.41 180 LYS A CA 1
ATOM 1306 C C . LYS A 1 200 ? 1.354 6.308 5.724 1.00 33.16 180 LYS A C 1
ATOM 1307 O O . LYS A 1 200 ? 0.813 7.109 4.977 1.00 31.09 180 LYS A O 1
ATOM 1313 N N . TYR A 1 201 ? 1.367 5.019 5.439 1.00 34.25 181 TYR A N 1
ATOM 1314 C CA . TYR A 1 201 ? 0.918 4.546 4.128 1.00 34.65 181 TYR A CA 1
ATOM 1315 C C . TYR A 1 201 ? -0.515 4.079 4.137 1.00 36.34 181 TYR A C 1
ATOM 1316 O O . TYR A 1 201 ? -1.138 3.953 3.071 1.00 36.73 181 TYR A O 1
ATOM 1325 N N . MET A 1 202 ? -1.051 3.813 5.322 1.00 37.59 182 MET A N 1
ATOM 1326 C CA . MET A 1 202 ? -2.399 3.258 5.381 1.00 40.03 182 MET A CA 1
ATOM 1327 C C . MET A 1 202 ? -3.134 3.958 6.488 1.00 40.42 182 MET A C 1
ATOM 1328 O O . MET A 1 202 ? -3.850 3.333 7.272 1.00 42.00 182 MET A O 1
ATOM 1333 N N . SER A 1 203 ? -2.976 5.271 6.562 1.00 41.09 183 SER A N 1
ATOM 1334 C CA . SER A 1 203 ? -3.533 6.041 7.682 1.00 41.37 183 SER A CA 1
ATOM 1335 C C . SER A 1 203 ? -5.076 6.028 7.796 1.00 42.01 183 SER A C 1
ATOM 1336 O O . SER A 1 203 ? -5.600 6.447 8.833 1.00 43.18 183 SER A O 1
ATOM 1339 N N . ASP A 1 204 ? -5.767 5.586 6.746 1.00 41.04 184 ASP A N 1
ATOM 1340 C CA . ASP A 1 204 ? -7.222 5.332 6.784 1.00 43.12 184 ASP A CA 1
ATOM 1341 C C . ASP A 1 204 ? -7.614 4.048 7.499 1.00 42.42 184 ASP A C 1
ATOM 1342 O O . ASP A 1 204 ? -8.799 3.832 7.726 1.00 42.64 184 ASP A O 1
ATOM 1347 N N . ALA A 1 205 ? -6.649 3.167 7.823 1.00 39.77 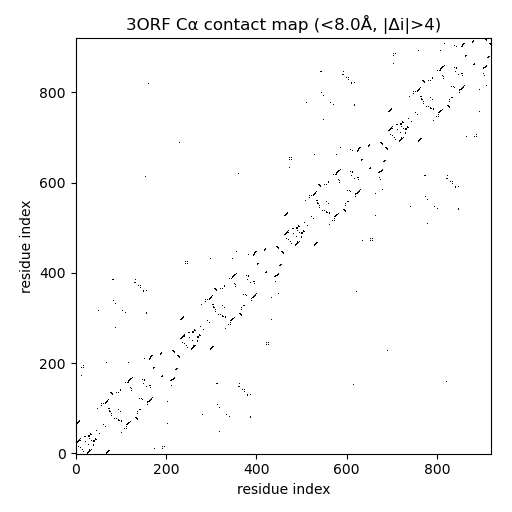185 ALA A N 1
ATOM 1348 C CA . ALA A 1 205 ? -7.050 1.801 8.194 1.00 39.57 185 ALA A CA 1
ATOM 1349 C C . ALA A 1 205 ? -7.720 1.789 9.539 1.00 39.53 185 ALA A C 1
ATOM 1350 O O . ALA A 1 205 ? -7.679 2.771 10.307 1.00 38.29 185 ALA A O 1
ATOM 1352 N N . ASN A 1 206 ? -8.336 0.661 9.847 1.00 40.58 186 ASN A N 1
ATOM 1353 C CA . ASN A 1 206 ? -8.742 0.441 11.237 1.00 41.16 186 ASN A CA 1
ATOM 1354 C C . ASN A 1 206 ? -7.529 -0.095 12.015 1.00 38.93 186 ASN A C 1
ATOM 1355 O O . ASN A 1 206 ? -7.189 -1.273 11.861 1.00 38.25 186 ASN A O 1
ATOM 1360 N N . PHE A 1 207 ? -6.930 0.745 12.864 1.00 39.13 187 PHE A N 1
ATOM 1361 C CA . PHE A 1 207 ? -5.654 0.413 13.580 1.00 38.87 187 PHE A CA 1
ATOM 1362 C C . PHE A 1 207 ? -5.788 -0.770 14.527 1.00 39.65 187 PHE A C 1
ATOM 1363 O O . PHE A 1 207 ? -4.783 -1.390 14.883 1.00 39.34 187 PHE A O 1
ATOM 1371 N N . ASP A 1 208 ? -7.032 -1.124 14.872 1.00 39.93 188 ASP A N 1
ATOM 1372 C CA . ASP A 1 208 ? -7.299 -2.239 15.780 1.00 39.75 188 ASP A CA 1
ATOM 1373 C C . ASP A 1 208 ? -7.075 -3.572 15.040 1.00 37.66 188 ASP A C 1
ATOM 1374 O O . ASP A 1 208 ? -6.973 -4.611 15.665 1.00 38.06 188 ASP A O 1
ATOM 1379 N N . ASP A 1 209 ? -6.996 -3.540 13.713 1.00 34.78 189 ASP A N 1
ATOM 1380 C CA . ASP A 1 209 ? -6.628 -4.713 12.923 1.00 32.98 189 ASP A CA 1
ATOM 1381 C C . ASP A 1 209 ? -5.112 -4.748 12.674 1.00 31.40 189 ASP A C 1
ATOM 1382 O O . ASP A 1 209 ? -4.643 -5.415 11.719 1.00 30.30 189 ASP A O 1
ATOM 1387 N N . TRP A 1 210 ? -4.339 -4.003 13.481 1.00 30.21 190 TRP A N 1
ATOM 1388 C CA . TRP A 1 210 ? -2.857 -3.990 13.322 1.00 27.13 190 TRP A CA 1
ATOM 1389 C C . TRP A 1 210 ? -2.202 -4.596 14.568 1.00 27.46 190 TRP A C 1
ATOM 1390 O O . TRP A 1 210 ? -2.660 -4.313 15.707 1.00 26.63 190 TRP A O 1
ATOM 1401 N N . THR A 1 211 ? -1.135 -5.404 14.379 1.00 24.70 191 THR A N 1
ATOM 1402 C CA . THR A 1 211 ? -0.529 -6.008 15.539 1.00 25.22 191 THR A CA 1
ATOM 1403 C C . THR A 1 211 ? 0.337 -4.988 16.315 1.00 25.91 191 THR A C 1
ATOM 1404 O O . THR A 1 211 ? 1.209 -4.377 15.765 1.00 25.56 191 THR A O 1
ATOM 1408 N N . PRO A 1 212 ? 0.069 -4.811 17.616 1.00 27.83 192 PRO A N 1
ATOM 1409 C CA . PRO A 1 212 ? 0.966 -3.990 18.447 1.00 27.78 192 PRO A CA 1
ATOM 1410 C C . PRO A 1 212 ? 2.362 -4.612 18.539 1.00 27.66 192 PRO A C 1
ATOM 1411 O O . PRO A 1 212 ? 2.476 -5.826 18.716 1.00 28.33 192 PRO A O 1
ATOM 1415 N N . LEU A 1 213 ? 3.402 -3.783 18.433 1.00 25.86 193 LEU A N 1
ATOM 1416 C CA . LEU A 1 213 ? 4.769 -4.288 18.411 1.00 26.13 193 LEU A CA 1
ATOM 1417 C C . LEU A 1 213 ? 5.075 -5.097 19.712 1.00 26.50 193 LEU A C 1
ATOM 1418 O O . LEU A 1 213 ? 5.811 -6.110 19.683 1.00 25.19 193 LEU A O 1
ATOM 1423 N N . SER A 1 214 ? 4.442 -4.695 20.837 1.00 28.02 194 SER A N 1
ATOM 1424 C CA . SER A 1 214 ? 4.686 -5.334 22.116 1.00 30.07 194 SER A CA 1
ATOM 1425 C C . SER A 1 214 ? 4.138 -6.736 22.047 1.00 30.68 194 SER A C 1
ATOM 1426 O O . SER A 1 214 ? 4.598 -7.561 22.774 1.00 32.75 194 SER A O 1
ATOM 1429 N N . GLU A 1 215 ? 3.180 -7.040 21.161 1.00 30.36 195 GLU A N 1
ATOM 1430 C CA . GLU A 1 215 ? 2.737 -8.447 21.075 1.00 31.37 195 GLU A CA 1
ATOM 1431 C C . GLU A 1 215 ? 3.752 -9.227 20.295 1.00 28.79 195 GLU A C 1
ATOM 1432 O O . GLU A 1 215 ? 3.981 -10.373 20.563 1.00 28.55 195 GLU A O 1
ATOM 1438 N N . VAL A 1 216 ? 4.370 -8.615 19.310 1.00 27.39 196 VAL A N 1
ATOM 1439 C CA . VAL A 1 216 ? 5.477 -9.333 18.700 1.00 26.10 196 VAL A CA 1
ATOM 1440 C C . VAL A 1 216 ? 6.609 -9.678 19.703 1.00 25.51 196 VAL A C 1
ATOM 1441 O O . VAL A 1 216 ? 7.063 -10.817 19.808 1.00 25.72 196 VAL A O 1
ATOM 1445 N N . ALA A 1 217 ? 7.049 -8.681 20.459 1.00 26.22 197 ALA A N 1
ATOM 1446 C CA . ALA A 1 217 ? 8.017 -8.891 21.546 1.00 27.49 197 ALA A CA 1
ATOM 1447 C C . ALA A 1 217 ? 7.644 -9.990 22.520 1.00 28.49 197 ALA A C 1
ATOM 1448 O O . ALA A 1 217 ? 8.501 -10.818 22.885 1.00 27.43 197 ALA A O 1
ATOM 1450 N N . GLU A 1 218 ? 6.394 -9.979 22.973 1.00 30.13 198 GLU A N 1
ATOM 1451 C CA . GLU A 1 218 ? 5.902 -11.000 23.916 1.00 33.17 198 GLU A CA 1
ATOM 1452 C C . GLU A 1 218 ? 5.956 -12.418 23.326 1.00 32.28 198 GLU A C 1
ATOM 1453 O O . GLU A 1 218 ? 6.424 -13.378 23.999 1.00 32.77 198 GLU A O 1
ATOM 1459 N N . LYS A 1 219 ? 5.524 -12.581 22.071 1.00 28.96 199 LYS A N 1
ATOM 1460 C CA . LYS A 1 219 ? 5.657 -13.902 21.417 1.00 26.96 199 LYS A CA 1
ATOM 1461 C C . LYS A 1 219 ? 7.128 -14.332 21.342 1.00 26.53 199 LYS A C 1
ATOM 1462 O O . LYS A 1 219 ? 7.492 -15.476 21.703 1.00 27.16 199 LYS A O 1
ATOM 1468 N N . LEU A 1 220 ? 8.004 -13.412 20.964 1.00 25.90 200 LEU A N 1
ATOM 1469 C CA . LEU A 1 220 ? 9.461 -13.732 20.919 1.00 25.97 200 LEU A CA 1
ATOM 1470 C C . LEU A 1 220 ? 10.023 -14.169 22.259 1.00 26.37 200 LEU A C 1
ATOM 1471 O O . LEU A 1 220 ? 10.917 -15.070 22.349 1.00 25.84 200 LEU A O 1
ATOM 1476 N N . PHE A 1 221 ? 9.576 -13.453 23.294 1.00 29.05 201 PHE A N 1
ATOM 1477 C CA . PHE A 1 221 ? 9.942 -13.767 24.654 1.00 31.26 201 PHE A CA 1
ATOM 1478 C C . PHE A 1 221 ? 9.448 -15.134 25.096 1.00 32.29 201 PHE A C 1
ATOM 1479 O O . PHE A 1 221 ? 10.215 -15.876 25.676 1.00 34.75 201 PHE A O 1
ATOM 1487 N N . GLU A 1 222 ? 8.184 -15.464 24.827 1.00 32.63 202 GLU A N 1
ATOM 1488 C CA . GLU A 1 222 ? 7.656 -16.822 25.079 1.00 33.66 202 GLU A CA 1
ATOM 1489 C C . GLU A 1 222 ? 8.498 -17.909 24.381 1.00 33.09 202 GLU A C 1
ATOM 1490 O O . GLU A 1 222 ? 8.833 -18.914 25.004 1.00 33.00 202 GLU A O 1
ATOM 1496 N N . TRP A 1 223 ? 8.879 -17.712 23.122 1.00 32.05 203 TRP A N 1
ATOM 1497 C CA . TRP A 1 223 ? 9.700 -18.708 22.460 1.00 32.24 203 TRP A CA 1
ATOM 1498 C C . TRP A 1 223 ? 11.114 -18.759 23.044 1.00 31.63 203 TRP A C 1
ATOM 1499 O O . TRP A 1 223 ? 11.716 -19.787 23.039 1.00 31.82 203 TRP A O 1
ATOM 1510 N N . SER A 1 224 ? 11.638 -17.620 23.489 1.00 33.04 204 SER A N 1
ATOM 1511 C CA . SER A 1 224 ? 12.990 -17.532 24.097 1.00 34.53 204 SER A CA 1
ATOM 1512 C C . SER A 1 224 ? 13.169 -18.261 25.449 1.00 37.21 204 SER A C 1
ATOM 1513 O O . SER A 1 224 ? 14.270 -18.701 25.743 1.00 38.09 204 SER A O 1
ATOM 1516 N N . THR A 1 225 ? 12.082 -18.404 26.208 1.00 38.75 205 THR A N 1
ATOM 1517 C CA . THR A 1 225 ? 12.108 -18.904 27.576 1.00 41.95 205 THR A CA 1
ATOM 1518 C C . THR A 1 225 ? 11.394 -20.245 27.744 1.00 43.10 205 THR A C 1
ATOM 1519 O O . THR A 1 225 ? 11.638 -20.926 28.714 1.00 44.73 205 THR A O 1
ATOM 1523 N N . ASN A 1 226 ? 10.549 -20.627 26.789 1.00 42.05 206 ASN A N 1
ATOM 1524 C CA . ASN A 1 226 ? 9.805 -21.887 26.819 1.00 42.64 206 ASN A CA 1
ATOM 1525 C C . ASN A 1 226 ? 9.977 -22.648 25.494 1.00 42.10 206 ASN A C 1
ATOM 1526 O O . ASN A 1 226 ? 9.166 -22.589 24.533 1.00 39.35 206 ASN A O 1
ATOM 1531 N N . SER A 1 227 ? 11.083 -23.362 25.436 1.00 42.73 207 SER A N 1
ATOM 1532 C CA . SER A 1 227 ? 11.494 -23.981 24.195 1.00 42.73 207 SER A CA 1
ATOM 1533 C C . SER A 1 227 ? 10.412 -24.955 23.653 1.00 41.21 207 SER A C 1
ATOM 1534 O O . SER A 1 227 ? 10.340 -25.200 22.459 1.00 40.38 207 SER A O 1
ATOM 1537 N N . ASP A 1 228 ? 9.526 -25.425 24.522 1.00 41.15 208 ASP A N 1
ATOM 1538 C CA . ASP A 1 228 ? 8.407 -26.284 24.099 1.00 41.53 208 ASP A CA 1
ATOM 1539 C C . ASP A 1 228 ? 7.372 -25.545 23.284 1.00 39.50 208 ASP A C 1
ATOM 1540 O O . ASP A 1 228 ? 6.564 -26.154 22.632 1.00 38.69 208 ASP A O 1
ATOM 1545 N N . SER A 1 229 ? 7.320 -24.225 23.401 1.00 37.83 209 SER A N 1
ATOM 1546 C CA . SER A 1 229 ? 6.257 -23.506 22.756 1.00 36.71 209 SER A CA 1
ATOM 1547 C C . SER A 1 229 ? 6.731 -23.174 21.338 1.00 35.02 209 SER A C 1
ATOM 1548 O O . SER A 1 229 ? 5.989 -22.599 20.577 1.00 34.42 209 SER A O 1
ATOM 1551 N N . ARG A 1 230 ? 7.980 -23.485 21.018 1.00 33.56 210 ARG A N 1
ATOM 1552 C CA . ARG A 1 230 ? 8.531 -23.187 19.700 1.00 31.72 210 ARG A CA 1
ATOM 1553 C C . ARG A 1 230 ? 7.889 -23.934 18.537 1.00 30.48 210 ARG A C 1
ATOM 1554 O O . ARG A 1 230 ? 7.672 -25.150 18.585 1.00 29.38 210 ARG A O 1
ATOM 1562 N N . PRO A 1 231 ? 7.546 -23.207 17.457 1.00 27.96 211 PRO A N 1
ATOM 1563 C CA . PRO A 1 231 ? 7.067 -24.008 16.308 1.00 26.03 211 PRO A CA 1
ATOM 1564 C C . PRO A 1 231 ? 8.178 -24.903 15.757 1.00 25.06 211 PRO A C 1
ATOM 1565 O O . PRO A 1 231 ? 9.328 -24.685 15.995 1.00 22.80 211 PRO A O 1
ATOM 1569 N N . THR A 1 232 ? 7.816 -25.869 14.936 1.00 25.87 212 THR A N 1
ATOM 1570 C CA . THR A 1 232 ? 8.756 -26.597 14.107 1.00 25.83 212 THR A CA 1
ATOM 1571 C C . THR A 1 232 ? 9.878 -25.740 13.496 1.00 23.78 212 THR A C 1
ATOM 1572 O O . THR A 1 232 ? 9.652 -24.680 12.912 1.00 21.61 212 THR A O 1
ATOM 1576 N N . ASN A 1 233 ? 11.073 -26.307 13.503 1.00 22.06 213 ASN A N 1
ATOM 1577 C CA . ASN A 1 233 ? 12.246 -25.582 13.066 1.00 21.87 213 ASN A CA 1
ATOM 1578 C C . ASN A 1 233 ? 12.036 -25.273 11.580 1.00 22.54 213 ASN A C 1
ATOM 1579 O O . ASN A 1 233 ? 11.696 -26.184 10.761 1.00 22.57 213 ASN A O 1
ATOM 1584 N N . GLY A 1 234 ? 12.214 -24.011 11.222 1.00 20.78 214 GLY A N 1
ATOM 1585 C CA . GLY A 1 234 ? 11.977 -23.600 9.862 1.00 21.45 214 GLY A CA 1
ATOM 1586 C C . GLY A 1 234 ? 10.590 -23.073 9.523 1.00 22.52 214 GLY A C 1
ATOM 1587 O O . GLY A 1 234 ? 10.373 -22.736 8.341 1.00 23.39 214 GLY A O 1
ATOM 1588 N N . SER A 1 235 ? 9.628 -23.104 10.455 1.00 22.25 215 SER A N 1
ATOM 1589 C CA . SER A 1 235 ? 8.267 -22.577 10.131 1.00 22.17 215 SER A CA 1
ATOM 1590 C C . SER A 1 235 ? 8.324 -21.104 9.791 1.00 22.57 215 SER A C 1
ATOM 1591 O O . SER A 1 235 ? 9.053 -20.287 10.442 1.00 20.85 215 SER A O 1
ATOM 1594 N N . LEU A 1 236 ? 7.497 -20.719 8.846 1.00 20.20 216 LEU A N 1
ATOM 1595 C CA . LEU A 1 236 ? 7.222 -19.295 8.635 1.00 20.79 216 LEU A CA 1
ATOM 1596 C C . LEU A 1 236 ? 5.978 -19.044 9.448 1.00 21.59 216 LEU A C 1
ATOM 1597 O O . LEU A 1 236 ? 4.932 -19.657 9.175 1.00 22.97 216 LEU A O 1
ATOM 1602 N N . VAL A 1 237 ? 6.043 -18.152 10.428 1.00 21.96 217 VAL A N 1
ATOM 1603 C CA . VAL A 1 237 ? 4.899 -17.952 11.288 1.00 20.95 217 VAL A CA 1
ATOM 1604 C C . VAL A 1 237 ? 4.135 -16.655 10.932 1.00 23.44 217 VAL A C 1
ATOM 1605 O O . VAL A 1 237 ? 4.600 -15.519 11.247 1.00 23.49 217 VAL A O 1
ATOM 1609 N N . LYS A 1 238 ? 2.965 -16.843 10.299 1.00 24.26 218 LYS A N 1
ATOM 1610 C CA . LYS A 1 238 ? 2.088 -15.740 9.908 1.00 25.48 218 LYS A CA 1
ATOM 1611 C C . LYS A 1 238 ? 1.304 -15.242 11.122 1.00 25.92 218 LYS A C 1
ATOM 1612 O O . LYS A 1 238 ? 0.876 -16.039 11.943 1.00 25.27 218 LYS A O 1
ATOM 1618 N N . PHE A 1 239 ? 1.103 -13.939 11.244 1.00 25.98 219 PHE A N 1
ATOM 1619 C CA . PHE A 1 239 ? 0.246 -13.445 12.317 1.00 26.23 219 PHE A CA 1
ATOM 1620 C C . PHE A 1 239 ? -0.536 -12.213 11.825 1.00 27.89 219 PHE A C 1
ATOM 1621 O O . PHE A 1 239 ? 0.003 -11.399 11.127 1.00 26.97 219 PHE A O 1
ATOM 1629 N N . GLU A 1 240 ? -1.789 -12.120 12.241 1.00 28.80 220 GLU A N 1
ATOM 1630 C CA . GLU A 1 240 ? -2.706 -11.113 11.831 1.00 30.68 220 GLU A CA 1
ATOM 1631 C C . GLU A 1 240 ? -3.607 -10.827 13.039 1.00 30.71 220 GLU A C 1
ATOM 1632 O O . GLU A 1 240 ? -3.946 -11.725 13.805 1.00 30.97 220 GLU A O 1
ATOM 1638 N N . THR A 1 241 ? -3.949 -9.561 13.190 1.00 29.91 221 THR A N 1
ATOM 1639 C CA . THR A 1 241 ? -4.786 -9.090 14.248 1.00 31.76 221 THR A CA 1
ATOM 1640 C C . THR A 1 241 ? -6.154 -8.667 13.589 1.00 33.50 221 THR A C 1
ATOM 1641 O O . THR A 1 241 ? -6.177 -8.073 12.478 1.00 32.26 221 THR A O 1
ATOM 1645 N N . LYS A 1 242 ? -7.250 -8.986 14.249 1.00 36.11 222 LYS A N 1
ATOM 1646 C CA . LYS A 1 242 ? -8.620 -8.611 13.773 1.00 39.37 222 LYS A CA 1
ATOM 1647 C C . LYS A 1 242 ? -9.302 -8.151 15.028 1.00 41.36 222 LYS A C 1
ATOM 1648 O O . LYS A 1 242 ? -9.399 -8.923 15.970 1.00 42.94 222 LYS A O 1
ATOM 1654 N N . SER A 1 243 ? -9.667 -6.865 15.083 1.00 42.52 223 SER A N 1
ATOM 1655 C CA . SER A 1 243 ? -10.306 -6.219 16.246 1.00 44.19 223 SER A CA 1
ATOM 1656 C C . SER A 1 243 ? -9.599 -6.475 17.597 1.00 44.32 223 SER A C 1
ATOM 1657 O O . SER A 1 243 ? -10.267 -6.793 18.609 1.00 44.44 223 SER A O 1
ATOM 1660 N N . LYS A 1 244 ? -8.263 -6.278 17.596 1.00 42.20 224 LYS A N 1
ATOM 1661 C CA . LYS A 1 244 ? -7.390 -6.557 18.746 1.00 42.52 224 LYS A CA 1
ATOM 1662 C C . LYS A 1 244 ? -7.144 -8.042 19.150 1.00 41.69 224 LYS A C 1
ATOM 1663 O O . LYS A 1 244 ? -6.619 -8.273 20.228 1.00 42.91 224 LYS A O 1
ATOM 1669 N N . VAL A 1 245 ? -7.565 -9.041 18.374 1.00 40.40 225 VAL A N 1
ATOM 1670 C CA . VAL A 1 245 ? -7.333 -10.471 18.736 1.00 38.79 225 VAL A CA 1
ATOM 1671 C C . VAL A 1 245 ? -6.255 -10.903 17.764 1.00 36.00 225 VAL A C 1
ATOM 1672 O O . VAL A 1 245 ? -6.462 -10.841 16.563 1.00 35.96 225 VAL A O 1
ATOM 1676 N N . THR A 1 246 ? -5.106 -11.321 18.236 1.00 34.62 226 THR A N 1
ATOM 1677 C CA . THR A 1 246 ? -4.019 -11.679 17.304 1.00 33.08 226 THR A CA 1
ATOM 1678 C C . THR A 1 246 ? -3.944 -13.194 17.124 1.00 33.18 226 THR A C 1
ATOM 1679 O O . THR A 1 246 ? -3.981 -13.921 18.111 1.00 34.32 226 THR A O 1
ATOM 1683 N N . THR A 1 247 ? -3.890 -13.667 15.884 1.00 31.04 227 THR A N 1
ATOM 1684 C CA . THR A 1 247 ? -3.771 -15.110 15.637 1.00 31.83 227 THR A CA 1
ATOM 1685 C C . THR A 1 247 ? -2.433 -15.450 14.993 1.00 29.31 227 THR A C 1
ATOM 1686 O O . THR A 1 247 ? -2.085 -14.881 13.964 1.00 29.45 227 THR A O 1
ATOM 1690 N N . TRP A 1 248 ? -1.685 -16.387 15.572 1.00 28.09 228 TRP A N 1
ATOM 1691 C CA . TRP A 1 248 ? -0.410 -16.806 14.999 1.00 25.91 228 TRP A CA 1
ATOM 1692 C C . TRP A 1 248 ? -0.594 -18.165 14.357 1.00 27.63 228 TRP A C 1
ATOM 1693 O O . TRP A 1 248 ? -1.088 -19.070 15.034 1.00 27.31 228 TRP A O 1
ATOM 1704 N N 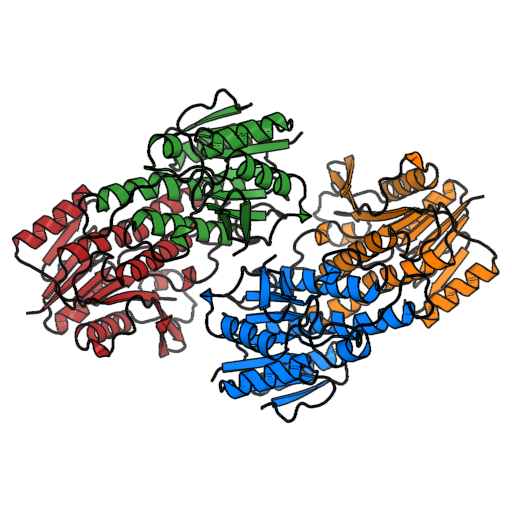. THR A 1 249 ? -0.222 -18.302 13.070 1.00 26.74 229 THR A N 1
ATOM 1705 C CA . THR A 1 249 ? -0.357 -19.548 12.278 1.00 28.57 229 THR A CA 1
ATOM 1706 C C . THR A 1 249 ? 1.006 -20.035 11.726 1.00 27.04 229 THR A C 1
ATOM 1707 O O . THR A 1 249 ? 1.646 -19.331 10.904 1.00 27.54 229 THR A O 1
ATOM 1711 N N . ASN A 1 250 ? 1.439 -21.218 12.142 1.00 26.00 230 ASN A N 1
ATOM 1712 C CA . ASN A 1 250 ? 2.701 -21.788 11.669 1.00 26.96 230 ASN A CA 1
ATOM 1713 C C . ASN A 1 250 ? 2.449 -22.315 10.291 1.00 28.56 230 ASN A C 1
ATOM 1714 O O . ASN A 1 250 ? 1.492 -23.030 10.088 1.00 29.58 230 ASN A O 1
ATOM 1719 N N . LEU A 1 251 ? 3.221 -21.902 9.320 1.00 30.81 231 LEU A N 1
ATOM 1720 C CA . LEU A 1 251 ? 3.170 -22.523 8.032 1.00 35.16 231 LEU A CA 1
ATOM 1721 C C . LEU A 1 251 ? 4.481 -23.305 7.793 1.00 38.02 231 LEU A C 1
ATOM 1722 O O . LEU A 1 251 ? 4.426 -24.515 7.461 1.00 40.24 231 LEU A O 1
ATOM 1728 N N . SER B 1 22 ? 10.800 -10.355 -39.499 1.00 92.09 2 SER B N 1
ATOM 1729 C CA . SER B 1 22 ? 12.203 -10.571 -39.062 1.00 90.58 2 SER B CA 1
ATOM 1730 C C . SER B 1 22 ? 12.265 -10.392 -37.544 1.00 87.53 2 SER B C 1
ATOM 1731 O O . SER B 1 22 ? 12.166 -9.265 -37.020 1.00 87.47 2 SER B O 1
ATOM 1734 N N . LYS B 1 23 ? 12.417 -11.512 -36.841 1.00 84.53 3 LYS B N 1
ATOM 1735 C CA . LYS B 1 23 ? 12.153 -11.552 -35.398 1.00 80.46 3 LYS B CA 1
ATOM 1736 C C . LYS B 1 23 ? 13.419 -11.238 -34.592 1.00 77.09 3 LYS B C 1
ATOM 1737 O O . LYS B 1 23 ? 14.532 -11.526 -35.044 1.00 76.96 3 LYS B O 1
ATOM 1743 N N . ASN B 1 24 ? 13.255 -10.590 -33.442 1.00 73.25 4 ASN B N 1
ATOM 1744 C CA . ASN B 1 24 ? 14.404 -10.210 -32.639 1.00 71.02 4 ASN B CA 1
ATOM 1745 C C . ASN B 1 24 ? 14.445 -10.917 -31.264 1.00 68.62 4 ASN B C 1
ATOM 1746 O O . ASN B 1 24 ? 13.455 -10.882 -30.500 1.00 66.72 4 ASN B O 1
ATOM 1751 N N . ILE B 1 25 ? 15.584 -11.535 -30.942 1.00 67.51 5 ILE B N 1
ATOM 1752 C CA . ILE B 1 25 ? 15.829 -12.016 -29.555 1.00 65.00 5 ILE B CA 1
ATOM 1753 C C . ILE B 1 25 ? 16.927 -11.230 -28.836 1.00 64.89 5 ILE B C 1
ATOM 1754 O O . ILE B 1 25 ? 17.943 -10.871 -29.450 1.00 67.28 5 ILE B O 1
ATOM 1759 N N . LEU B 1 26 ? 16.688 -10.941 -27.555 1.00 62.61 6 LEU B N 1
ATOM 1760 C CA . LEU B 1 26 ? 17.669 -10.337 -26.639 1.00 61.71 6 LEU B CA 1
ATOM 1761 C C . LEU B 1 26 ? 18.115 -11.363 -25.584 1.00 59.75 6 LEU B C 1
ATOM 1762 O O . LEU B 1 26 ? 17.265 -12.035 -25.007 1.00 59.28 6 LEU B O 1
ATOM 1767 N N . VAL B 1 27 ? 19.428 -11.494 -25.341 1.00 59.13 7 VAL B N 1
ATOM 1768 C CA . VAL B 1 27 ? 19.954 -12.389 -24.288 1.00 55.98 7 VAL B CA 1
ATOM 1769 C C . VAL B 1 27 ? 20.892 -11.670 -23.328 1.00 55.10 7 VAL B C 1
ATOM 1770 O O . VAL B 1 27 ? 22.061 -11.364 -23.684 1.00 54.77 7 VAL B O 1
ATOM 1774 N N . LEU B 1 28 ? 20.366 -11.434 -22.114 1.00 51.73 8 LEU B N 1
ATOM 1775 C CA . LEU B 1 28 ? 21.129 -10.948 -20.962 1.00 50.61 8 LEU B CA 1
ATOM 1776 C C . LEU B 1 28 ? 21.983 -12.134 -20.540 1.00 49.62 8 LEU B C 1
ATOM 1777 O O . LEU B 1 28 ? 21.472 -13.239 -20.406 1.00 48.56 8 LEU B O 1
ATOM 1782 N N . GLY B 1 29 ? 23.285 -11.900 -20.385 1.00 51.21 9 GLY B N 1
ATOM 1783 C CA . GLY B 1 29 ? 24.257 -12.965 -20.147 1.00 51.58 9 GLY B CA 1
ATOM 1784 C C . GLY B 1 29 ? 24.610 -13.643 -21.449 1.00 53.97 9 GLY B C 1
ATOM 1785 O O . GLY B 1 29 ? 25.095 -14.775 -21.467 1.00 53.82 9 GLY B O 1
ATOM 1786 N N . GLY B 1 30 ? 24.386 -12.945 -22.555 1.00 55.75 10 GLY B N 1
ATOM 1787 C CA . GLY B 1 30 ? 24.696 -13.502 -23.868 1.00 56.75 10 GLY B CA 1
ATOM 1788 C C . GLY B 1 30 ? 26.160 -13.841 -24.176 1.00 59.59 10 GLY B C 1
ATOM 1789 O O . GLY B 1 30 ? 26.445 -14.370 -25.264 1.00 60.63 10 GLY B O 1
ATOM 1790 N N . SER B 1 31 ? 27.103 -13.546 -23.278 1.00 59.39 11 SER B N 1
ATOM 1791 C CA . SER B 1 31 ? 28.453 -14.078 -23.469 1.00 60.35 11 SER B CA 1
ATOM 1792 C C . SER B 1 31 ? 28.777 -15.315 -22.652 1.00 59.57 11 SER B C 1
ATOM 1793 O O . SER B 1 31 ? 29.870 -15.870 -22.798 1.00 61.62 11 SER B O 1
ATOM 1796 N N . GLY B 1 32 ? 27.849 -15.787 -21.818 1.00 56.69 12 GLY B N 1
ATOM 1797 C CA . GLY B 1 32 ? 28.107 -17.001 -21.094 1.00 54.92 12 GLY B CA 1
ATOM 1798 C C . GLY B 1 32 ? 27.925 -18.257 -21.912 1.00 54.99 12 GLY B C 1
ATOM 1799 O O . GLY B 1 32 ? 27.696 -18.192 -23.099 1.00 56.93 12 GLY B O 1
ATOM 1800 N N . ALA B 1 33 ? 28.014 -19.413 -21.274 1.00 53.29 13 ALA B N 1
ATOM 1801 C CA . ALA B 1 33 ? 27.981 -20.659 -22.019 1.00 53.36 13 ALA B CA 1
ATOM 1802 C C . ALA B 1 33 ? 26.586 -20.892 -22.610 1.00 52.41 13 ALA B C 1
ATOM 1803 O O . ALA B 1 33 ? 26.444 -21.017 -23.829 1.00 53.77 13 ALA B O 1
ATOM 1805 N N . LEU B 1 34 ? 25.574 -20.937 -21.755 1.00 48.77 14 LEU B N 1
ATOM 1806 C CA . LEU B 1 34 ? 24.188 -20.987 -22.200 1.00 48.43 14 LEU B CA 1
ATOM 1807 C C . LEU B 1 34 ? 23.846 -19.766 -23.057 1.00 50.14 14 LEU B C 1
ATOM 1808 O O . LEU B 1 34 ? 23.321 -19.898 -24.170 1.00 51.29 14 LEU B O 1
ATOM 1813 N N . GLY B 1 35 ? 24.161 -18.583 -22.551 1.00 50.27 15 GLY B N 1
ATOM 1814 C CA . GLY B 1 35 ? 23.956 -17.348 -23.308 1.00 52.44 15 GLY B CA 1
ATOM 1815 C C . GLY B 1 35 ? 24.383 -17.394 -24.771 1.00 55.28 15 GLY B C 1
ATOM 1816 O O . GLY B 1 35 ? 23.588 -17.053 -25.641 1.00 56.00 15 GLY B O 1
ATOM 1817 N N . ALA B 1 36 ? 25.627 -17.812 -25.044 1.00 57.42 16 ALA B N 1
ATOM 1818 C CA . ALA B 1 36 ? 26.191 -17.783 -26.433 1.00 59.80 16 ALA B CA 1
ATOM 1819 C C . ALA B 1 36 ? 25.602 -18.913 -27.234 1.00 59.88 16 ALA B C 1
ATOM 1820 O O . ALA B 1 36 ? 25.339 -18.736 -28.405 1.00 61.74 16 ALA B O 1
ATOM 1822 N N . GLU B 1 37 ? 25.348 -20.059 -26.609 1.00 58.91 17 GLU B N 1
ATOM 1823 C CA . GLU B 1 37 ? 24.599 -21.080 -27.336 1.00 59.33 17 GLU B CA 1
ATOM 1824 C C . GLU B 1 37 ? 23.216 -20.543 -27.790 1.00 59.00 17 GLU B C 1
ATOM 1825 O O . GLU B 1 37 ? 22.809 -20.774 -28.934 1.00 60.04 17 GLU B O 1
ATOM 1831 N N . VAL B 1 38 ? 22.512 -19.811 -26.933 1.00 56.79 18 VAL B N 1
ATOM 1832 C CA . VAL B 1 38 ? 21.208 -19.308 -27.333 1.00 56.48 18 VAL B CA 1
ATOM 1833 C C . VAL B 1 38 ? 21.374 -18.352 -28.529 1.00 59.59 18 VAL B C 1
ATOM 1834 O O . VAL B 1 38 ? 20.584 -18.374 -29.478 1.00 60.75 18 VAL B O 1
ATOM 1838 N N . VAL B 1 39 ? 22.424 -17.540 -28.483 1.00 61.46 19 VAL B N 1
ATOM 1839 C CA . VAL B 1 39 ? 22.800 -16.720 -29.602 1.00 64.59 19 VAL B CA 1
ATOM 1840 C C . VAL B 1 39 ? 23.224 -17.525 -30.825 1.00 67.23 19 VAL B C 1
ATOM 1841 O O . VAL B 1 39 ? 22.640 -17.338 -31.889 1.00 69.64 19 VAL B O 1
ATOM 1845 N N . LYS B 1 40 ? 24.231 -18.389 -30.730 1.00 67.27 20 LYS B N 1
ATOM 1846 C CA . LYS B 1 40 ? 24.607 -19.126 -31.938 1.00 69.88 20 LYS B CA 1
ATOM 1847 C C . LYS B 1 40 ? 23.322 -19.685 -32.557 1.00 69.86 20 LYS B C 1
ATOM 1848 O O . LYS B 1 40 ? 23.079 -19.512 -33.739 1.00 72.44 20 LYS B O 1
ATOM 1854 N N . PHE B 1 41 ? 22.475 -20.299 -31.742 1.00 67.73 21 PHE B N 1
ATOM 1855 C CA . PHE B 1 41 ? 21.325 -21.023 -32.276 1.00 67.40 21 PHE B CA 1
ATOM 1856 C C . PHE B 1 41 ? 20.243 -20.155 -32.944 1.00 68.55 21 PHE B C 1
ATOM 1857 O O . PHE B 1 41 ? 19.805 -20.504 -34.026 1.00 70.18 21 PHE B O 1
ATOM 1865 N N . PHE B 1 42 ? 19.806 -19.057 -32.320 1.00 67.27 22 PHE B N 1
ATOM 1866 C CA . PHE B 1 42 ? 18.755 -18.245 -32.932 1.00 68.62 22 PHE B CA 1
ATOM 1867 C C . PHE B 1 42 ? 19.287 -17.531 -34.189 1.00 72.41 22 PHE B C 1
ATOM 1868 O O . PHE B 1 42 ? 18.523 -16.963 -34.972 1.00 73.56 22 PHE B O 1
ATOM 1876 N N . LYS B 1 43 ? 20.609 -17.520 -34.330 1.00 74.20 23 LYS B N 1
ATOM 1877 C CA . LYS B 1 43 ? 21.247 -16.855 -35.437 1.00 77.74 23 LYS B CA 1
ATOM 1878 C C . LYS B 1 43 ? 21.273 -17.789 -36.636 1.00 79.40 23 LYS B C 1
ATOM 1879 O O . LYS B 1 43 ? 21.090 -17.336 -37.770 1.00 81.41 23 LYS B O 1
ATOM 1885 N N . SER B 1 44 ? 21.481 -19.084 -36.390 1.00 78.82 24 SER B N 1
ATOM 1886 C CA . SER B 1 44 ? 21.453 -20.080 -37.474 1.00 81.14 24 SER B CA 1
ATOM 1887 C C . SER B 1 44 ? 20.053 -20.150 -38.068 1.00 81.51 24 SER B C 1
ATOM 1888 O O . SER B 1 44 ? 19.899 -20.494 -39.234 1.00 84.24 24 SER B O 1
ATOM 1891 N N . LYS B 1 45 ? 19.058 -19.782 -37.260 1.00 79.47 25 LYS B N 1
ATOM 1892 C CA . LYS B 1 45 ? 17.641 -19.750 -37.643 1.00 79.15 25 LYS B CA 1
ATOM 1893 C C . LYS B 1 45 ? 17.145 -18.362 -38.110 1.00 80.15 25 LYS B C 1
ATOM 1894 O O . LYS B 1 45 ? 15.937 -18.104 -38.167 1.00 79.81 25 LYS B O 1
ATOM 1900 N N . SER B 1 46 ? 18.096 -17.482 -38.420 1.00 80.63 26 SER B N 1
ATOM 1901 C CA . SER B 1 46 ? 17.859 -16.162 -39.052 1.00 82.34 26 SER B CA 1
ATOM 1902 C C . SER B 1 46 ? 17.025 -15.160 -38.240 1.00 80.85 26 SER B C 1
ATOM 1903 O O . SER B 1 46 ? 16.477 -14.204 -38.794 1.00 82.15 26 SER B O 1
ATOM 1906 N N . TRP B 1 47 ? 16.946 -15.365 -36.921 1.00 77.02 27 TRP B N 1
ATOM 1907 C CA . TRP B 1 47 ? 16.492 -14.297 -36.025 1.00 74.85 27 TRP B CA 1
ATOM 1908 C C . TRP B 1 47 ? 17.652 -13.322 -35.836 1.00 74.76 27 TRP B C 1
ATOM 1909 O O . TRP B 1 47 ? 18.819 -13.703 -35.910 1.00 74.63 27 TRP B O 1
ATOM 1920 N N . ASN B 1 48 ? 17.332 -12.063 -35.597 1.00 75.39 28 ASN B N 1
ATOM 1921 C CA . ASN B 1 48 ? 18.333 -11.071 -35.225 1.00 76.44 28 ASN B CA 1
ATOM 1922 C C . ASN B 1 48 ? 18.673 -11.229 -33.726 1.00 73.79 28 ASN B C 1
ATOM 1923 O O . ASN B 1 48 ? 17.790 -11.167 -32.868 1.00 71.16 28 ASN B O 1
ATOM 1928 N N . THR B 1 49 ? 19.954 -11.419 -33.422 1.00 73.11 29 THR B N 1
ATOM 1929 C CA . THR B 1 49 ? 20.363 -11.685 -32.052 1.00 69.74 29 THR B CA 1
ATOM 1930 C C . THR B 1 49 ? 21.055 -10.469 -31.443 1.00 70.26 29 THR B C 1
ATOM 1931 O O . THR B 1 49 ? 21.870 -9.789 -32.106 1.00 71.82 29 THR B O 1
ATOM 1935 N N . ILE B 1 50 ? 20.676 -10.183 -30.197 1.00 68.06 30 ILE B N 1
ATOM 1936 C CA . ILE B 1 50 ? 21.207 -9.067 -29.408 1.00 68.52 30 ILE B CA 1
ATOM 1937 C C . ILE B 1 50 ? 21.708 -9.601 -28.032 1.00 66.37 30 ILE B C 1
ATOM 1938 O O . ILE B 1 50 ? 21.019 -10.398 -27.372 1.00 63.79 30 ILE B O 1
ATOM 1943 N N . SER B 1 51 ? 22.890 -9.145 -27.609 1.00 66.80 31 SER B N 1
ATOM 1944 C CA . SER B 1 51 ? 23.519 -9.655 -26.402 1.00 65.67 31 SER B CA 1
ATOM 1945 C C . SER B 1 51 ? 23.980 -8.609 -25.393 1.00 65.64 31 SER B C 1
ATOM 1946 O O . SER B 1 51 ? 24.654 -7.651 -25.765 1.00 68.44 31 SER B O 1
ATOM 1949 N N . ILE B 1 52 ? 23.644 -8.816 -24.108 1.00 62.59 32 ILE B N 1
ATOM 1950 C CA . ILE B 1 52 ? 24.096 -7.914 -23.053 1.00 60.83 32 ILE B CA 1
ATOM 1951 C C . ILE B 1 52 ? 24.950 -8.659 -22.049 1.00 59.85 32 ILE B C 1
ATOM 1952 O O . ILE B 1 52 ? 24.532 -9.670 -21.525 1.00 59.51 32 ILE B O 1
ATOM 1957 N N . ASP B 1 53 ? 26.167 -8.194 -21.803 1.00 61.31 33 ASP B N 1
ATOM 1958 C CA . ASP B 1 53 ? 27.052 -8.889 -20.862 1.00 60.93 33 ASP B CA 1
ATOM 1959 C C . ASP B 1 53 ? 28.153 -7.967 -20.311 1.00 63.08 33 ASP B C 1
ATOM 1960 O O . ASP B 1 53 ? 28.268 -6.816 -20.745 1.00 64.17 33 ASP B O 1
ATOM 1965 N N . PHE B 1 54 ? 28.933 -8.460 -19.335 1.00 64.21 34 PHE B N 1
ATOM 1966 C CA . PHE B 1 54 ? 30.155 -7.759 -18.871 1.00 66.29 34 PHE B CA 1
ATOM 1967 C C . PHE B 1 54 ? 31.298 -7.845 -19.892 1.00 68.70 34 PHE B C 1
ATOM 1968 O O . PHE B 1 54 ? 32.276 -7.128 -19.770 1.00 70.56 34 PHE B O 1
ATOM 1976 N N . ARG B 1 55 ? 31.196 -8.732 -20.869 1.00 69.56 35 ARG B N 1
ATOM 1977 C CA . ARG B 1 55 ? 32.181 -8.764 -21.969 1.00 73.59 35 ARG B CA 1
ATOM 1978 C C . ARG B 1 55 ? 31.470 -8.866 -23.311 1.00 75.01 35 ARG B C 1
ATOM 1979 O O . ARG B 1 55 ? 30.330 -9.361 -23.377 1.00 73.65 35 ARG B O 1
ATOM 1987 N N . GLU B 1 56 ? 32.139 -8.406 -24.367 1.00 77.79 36 GLU B N 1
ATOM 1988 C CA . GLU B 1 56 ? 31.638 -8.554 -25.739 1.00 79.72 36 GLU B CA 1
ATOM 1989 C C . GLU B 1 56 ? 31.340 -10.009 -26.124 1.00 78.49 36 GLU B C 1
ATOM 1990 O O . GLU B 1 56 ? 32.021 -10.925 -25.693 1.00 78.32 36 GLU B O 1
ATOM 1996 N N . ASN B 1 57 ? 30.297 -10.197 -26.923 1.00 78.67 37 ASN B N 1
ATOM 1997 C CA . ASN B 1 57 ? 30.087 -11.417 -27.678 1.00 78.92 37 ASN B CA 1
ATOM 1998 C C . ASN B 1 57 ? 30.090 -11.011 -29.141 1.00 82.15 37 ASN B C 1
ATOM 1999 O O . ASN B 1 57 ? 29.087 -10.485 -29.642 1.00 81.67 37 ASN B O 1
ATOM 2004 N N . PRO B 1 58 ? 31.208 -11.269 -29.844 1.00 85.04 38 PRO B N 1
ATOM 2005 C CA . PRO B 1 58 ? 31.344 -10.735 -31.193 1.00 88.60 38 PRO B CA 1
ATOM 2006 C C . PRO B 1 58 ? 30.541 -11.527 -32.250 1.00 89.69 38 PRO B C 1
ATOM 2007 O O . PRO B 1 58 ? 30.571 -11.154 -33.430 1.00 92.92 38 PRO B O 1
ATOM 2011 N N . ASN B 1 59 ? 29.852 -12.600 -31.842 1.00 87.51 39 ASN B N 1
ATOM 2012 C CA . ASN B 1 59 ? 29.094 -13.465 -32.775 1.00 87.67 39 ASN B CA 1
ATOM 2013 C C . ASN B 1 59 ? 27.597 -13.145 -32.901 1.00 86.28 39 ASN B C 1
ATOM 2014 O O . ASN B 1 59 ? 26.888 -13.764 -33.712 1.00 86.72 39 ASN B O 1
ATOM 2019 N N . ALA B 1 60 ? 27.144 -12.188 -32.092 1.00 84.31 40 ALA B N 1
ATOM 2020 C CA . ALA B 1 60 ? 25.780 -11.661 -32.127 1.00 83.07 40 ALA B CA 1
ATOM 2021 C C . ALA B 1 60 ? 25.702 -10.572 -33.192 1.00 85.42 40 ALA B C 1
ATOM 2022 O O . ALA B 1 60 ? 26.733 -9.998 -33.542 1.00 87.96 40 ALA B O 1
ATOM 2024 N N . ASP B 1 61 ? 24.499 -10.269 -33.689 1.00 84.88 41 ASP B N 1
ATOM 2025 C CA . ASP B 1 61 ? 24.355 -9.200 -34.683 1.00 87.33 41 ASP B CA 1
ATOM 2026 C C . ASP B 1 61 ? 24.523 -7.848 -33.999 1.00 87.56 41 ASP B C 1
ATOM 2027 O O . ASP B 1 61 ? 25.071 -6.921 -34.596 1.00 89.97 41 ASP B O 1
ATOM 2032 N N . HIS B 1 62 ? 24.063 -7.746 -32.747 1.00 84.87 42 HIS B N 1
ATOM 2033 C CA . HIS B 1 62 ? 24.257 -6.554 -31.924 1.00 85.04 42 HIS B CA 1
ATOM 2034 C C . HIS B 1 62 ? 24.720 -6.945 -30.532 1.00 82.90 42 HIS B C 1
ATOM 2035 O O . HIS B 1 62 ? 24.154 -7.875 -29.941 1.00 80.62 42 HIS B O 1
ATOM 2042 N N . SER B 1 63 ? 25.711 -6.222 -29.996 1.00 83.25 43 SER B N 1
ATOM 2043 C CA . SER B 1 63 ? 26.413 -6.660 -28.778 1.00 81.66 43 SER B CA 1
ATOM 2044 C C . SER B 1 63 ? 26.860 -5.563 -27.832 1.00 80.95 43 SER B C 1
ATOM 2045 O O . SER B 1 63 ? 27.700 -4.741 -28.189 1.00 82.42 43 SER B O 1
ATOM 2048 N N . PHE B 1 64 ? 26.331 -5.585 -26.603 1.00 77.84 44 PHE B N 1
ATOM 2049 C CA . PHE B 1 64 ? 26.585 -4.492 -25.661 1.00 76.72 44 PHE B CA 1
ATOM 2050 C C . PHE B 1 64 ? 27.335 -4.847 -24.408 1.00 75.15 44 PHE B C 1
ATOM 2051 O O . PHE B 1 64 ? 27.198 -5.941 -23.868 1.00 73.52 44 PHE B O 1
ATOM 2059 N N . THR B 1 65 ? 28.093 -3.883 -23.907 1.00 76.21 45 THR B N 1
ATOM 2060 C CA . THR B 1 65 ? 28.771 -4.077 -22.640 1.00 74.55 45 THR B CA 1
ATOM 2061 C C . THR B 1 65 ? 28.168 -3.204 -21.564 1.00 73.78 45 THR B C 1
ATOM 2062 O O . THR B 1 65 ? 27.924 -2.022 -21.789 1.00 75.72 45 THR B O 1
ATOM 2066 N N . ILE B 1 66 ? 27.865 -3.812 -20.421 1.00 71.17 46 ILE B N 1
ATOM 2067 C CA . ILE B 1 66 ? 27.604 -3.068 -19.222 1.00 70.65 46 ILE B CA 1
ATOM 2068 C C . ILE B 1 66 ? 28.742 -3.259 -18.215 1.00 70.94 46 ILE B C 1
ATOM 2069 O O . ILE B 1 66 ? 29.468 -4.259 -18.258 1.00 70.65 46 ILE B O 1
ATOM 2074 N N . LYS B 1 67 ? 28.878 -2.281 -17.321 1.00 71.32 47 LYS B N 1
ATOM 2075 C CA . LYS B 1 67 ? 29.883 -2.284 -16.261 1.00 72.04 47 LYS B CA 1
ATOM 2076 C C . LYS B 1 67 ? 29.351 -3.055 -15.036 1.00 69.77 47 LYS B C 1
ATOM 2077 O O . LYS B 1 67 ? 30.076 -3.860 -14.434 1.00 69.51 47 LYS B O 1
ATOM 2083 N N . ASP B 1 68 ? 28.069 -2.837 -14.721 1.00 67.76 48 ASP B N 1
ATOM 2084 C CA . ASP B 1 68 ? 27.344 -3.570 -13.680 1.00 65.72 48 ASP B CA 1
ATOM 2085 C C . ASP B 1 68 ? 25.861 -3.705 -14.055 1.00 64.02 48 ASP B C 1
ATOM 2086 O O . ASP B 1 68 ? 25.463 -3.274 -15.145 1.00 64.78 48 ASP B O 1
ATOM 2091 N N . SER B 1 69 ? 25.069 -4.303 -13.159 1.00 60.94 49 SER B N 1
ATOM 2092 C CA . SER B 1 69 ? 23.622 -4.425 -13.314 1.00 59.59 49 SER B CA 1
ATOM 2093 C C . SER B 1 69 ? 22.835 -3.300 -12.633 1.00 58.46 49 SER B C 1
ATOM 2094 O O . SER B 1 69 ? 21.657 -3.496 -12.315 1.00 58.10 49 SER B O 1
ATOM 2097 N N . GLY B 1 70 ? 23.472 -2.145 -12.413 1.00 58.09 50 GLY B N 1
ATOM 2098 C CA . GLY B 1 70 ? 22.897 -1.040 -11.668 1.00 56.63 50 GLY B CA 1
ATOM 2099 C C . GLY B 1 70 ? 21.915 -0.201 -12.470 1.00 56.37 50 GLY B C 1
ATOM 2100 O O . GLY B 1 70 ? 21.904 -0.269 -13.690 1.00 58.01 50 GLY B O 1
ATOM 2101 N N . GLU B 1 71 ? 21.101 0.602 -11.806 1.00 55.13 51 GLU B N 1
ATOM 2102 C CA . GLU B 1 71 ? 20.123 1.415 -12.521 1.00 56.04 51 GLU B CA 1
ATOM 2103 C C . GLU B 1 71 ? 20.766 2.169 -13.701 1.00 58.16 51 GLU B C 1
ATOM 2104 O O . GLU B 1 71 ? 20.398 1.932 -14.870 1.00 58.52 51 GLU B O 1
ATOM 2110 N N . GLU B 1 72 ? 21.776 2.998 -13.416 1.00 58.84 52 GLU B N 1
ATOM 2111 C CA . GLU B 1 72 ? 22.443 3.773 -14.504 1.00 62.26 52 GLU B CA 1
ATOM 2112 C C . GLU B 1 72 ? 22.774 2.952 -15.753 1.00 61.66 52 GLU B C 1
ATOM 2113 O O . GLU B 1 72 ? 22.345 3.313 -16.852 1.00 61.31 52 GLU B O 1
ATOM 2119 N N . GLU B 1 73 ? 23.465 1.820 -15.566 1.00 60.69 53 GLU B N 1
ATOM 2120 C CA . GLU B 1 73 ? 23.933 0.971 -16.686 1.00 60.42 53 GLU B CA 1
ATOM 2121 C C . GLU B 1 73 ? 22.800 0.273 -17.440 1.00 59.59 53 GLU B C 1
ATOM 2122 O O . GLU B 1 73 ? 22.861 0.066 -18.636 1.00 59.92 53 GLU B O 1
ATOM 2128 N N . ILE B 1 74 ? 21.743 -0.057 -16.712 1.00 58.73 54 ILE B N 1
ATOM 2129 C CA . ILE B 1 74 ? 20.565 -0.684 -17.293 1.00 58.52 54 ILE B CA 1
ATOM 2130 C C . ILE B 1 74 ? 19.747 0.287 -18.152 1.00 59.96 54 ILE B C 1
ATOM 2131 O O . ILE B 1 74 ? 19.431 -0.055 -19.297 1.00 61.46 54 ILE B O 1
ATOM 2136 N N . LYS B 1 75 ? 19.424 1.471 -17.611 1.00 60.82 55 LYS B N 1
ATOM 2137 C CA . LYS B 1 75 ? 18.805 2.570 -18.390 1.00 62.83 55 LYS B CA 1
ATOM 2138 C C . LYS B 1 75 ? 19.617 2.924 -19.633 1.00 65.86 55 LYS B C 1
ATOM 2139 O O . LYS B 1 75 ? 19.068 3.101 -20.729 1.00 67.18 55 LYS B O 1
ATOM 2145 N N . SER B 1 76 ? 20.934 2.989 -19.461 1.00 66.50 56 SER B N 1
ATOM 2146 C CA . SER B 1 76 ? 21.796 3.410 -20.536 1.00 69.33 56 SER B CA 1
ATOM 2147 C C . SER B 1 76 ? 21.878 2.340 -21.616 1.00 70.57 56 SER B C 1
ATOM 2148 O O . SER B 1 76 ? 22.117 2.649 -22.767 1.00 72.99 56 SER B O 1
ATOM 2151 N N . VAL B 1 77 ? 21.668 1.075 -21.261 1.00 69.02 57 VAL B N 1
ATOM 2152 C CA . VAL B 1 77 ? 21.638 0.050 -22.283 1.00 69.41 57 VAL B CA 1
ATOM 2153 C C . VAL B 1 77 ? 20.252 -0.017 -22.935 1.00 69.38 57 VAL B C 1
ATOM 2154 O O . VAL B 1 77 ? 20.161 -0.246 -24.124 1.00 71.33 57 VAL B O 1
ATOM 2158 N N . ILE B 1 78 ? 19.179 0.157 -22.167 1.00 67.66 58 ILE B N 1
ATOM 2159 C CA . ILE B 1 78 ? 17.846 0.243 -22.762 1.00 68.39 58 ILE B CA 1
ATOM 2160 C C . ILE B 1 78 ? 17.720 1.377 -23.795 1.00 71.60 58 ILE B C 1
ATOM 2161 O O . ILE B 1 78 ? 17.096 1.194 -24.845 1.00 72.51 58 ILE B O 1
ATOM 2166 N N . GLU B 1 79 ? 18.312 2.533 -23.503 1.00 73.54 59 GLU B N 1
ATOM 2167 C CA . GLU B 1 79 ? 18.272 3.670 -24.435 1.00 77.47 59 GLU B CA 1
ATOM 2168 C C . GLU B 1 79 ? 19.020 3.400 -25.776 1.00 79.89 59 GLU B C 1
ATOM 2169 O O . GLU B 1 79 ? 18.580 3.849 -26.848 1.00 82.18 59 GLU B O 1
ATOM 2175 N N . LYS B 1 80 ? 20.128 2.657 -25.711 1.00 79.43 60 LYS B N 1
ATOM 2176 C CA . LYS B 1 80 ? 20.920 2.302 -26.900 1.00 81.55 60 LYS B CA 1
ATOM 2177 C C . LYS B 1 80 ? 20.185 1.381 -27.868 1.00 81.60 60 LYS B C 1
ATOM 2178 O O . LYS B 1 80 ? 20.502 1.346 -29.053 1.00 83.28 60 LYS B O 1
ATOM 2184 N N . ILE B 1 81 ? 19.221 0.623 -27.348 1.00 79.60 61 ILE B N 1
ATOM 2185 C CA . ILE B 1 81 ? 18.448 -0.340 -28.142 1.00 79.61 61 ILE B CA 1
ATOM 2186 C C . ILE B 1 81 ? 17.155 0.338 -28.667 1.00 81.20 61 ILE B C 1
ATOM 2187 O O . ILE B 1 81 ? 16.697 0.057 -29.775 1.00 82.86 61 ILE B O 1
ATOM 2192 N N . ASN B 1 82 ? 16.587 1.236 -27.866 1.00 81.06 62 ASN B N 1
ATOM 2193 C CA . ASN B 1 82 ? 15.537 2.148 -28.324 1.00 83.01 62 ASN B CA 1
ATOM 2194 C C . ASN B 1 82 ? 15.990 3.171 -29.389 1.00 86.40 62 ASN B C 1
ATOM 2195 O O . ASN B 1 82 ? 15.160 3.923 -29.914 1.00 88.02 62 ASN B O 1
ATOM 2200 N N . SER B 1 83 ? 17.293 3.221 -29.670 1.00 87.49 63 SER B N 1
ATOM 2201 C CA . SER B 1 83 ? 17.845 4.151 -30.659 1.00 90.59 63 SER B CA 1
ATOM 2202 C C . SER B 1 83 ? 18.002 3.405 -32.005 1.00 93.18 63 SER B C 1
ATOM 2203 O O . SER B 1 83 ? 17.968 4.012 -33.108 1.00 96.10 63 SER B O 1
ATOM 2206 N N . LYS B 1 84 ? 18.170 2.085 -31.898 1.00 91.49 64 LYS B N 1
ATOM 2207 C CA . LYS B 1 84 ? 18.149 1.193 -33.053 1.00 93.46 64 LYS B CA 1
ATOM 2208 C C . LYS B 1 84 ? 16.709 0.820 -33.418 1.00 93.30 64 LYS B C 1
ATOM 2209 O O . LYS B 1 84 ? 16.482 0.036 -34.345 1.00 94.73 64 LYS B O 1
ATOM 2215 N N . SER B 1 85 ? 15.740 1.388 -32.672 1.00 92.74 65 SER B N 1
ATOM 2216 C CA . SER B 1 85 ? 14.300 1.286 -32.985 1.00 93.18 65 SER B CA 1
ATOM 2217 C C . SER B 1 85 ? 13.853 -0.183 -33.074 1.00 91.52 65 SER B C 1
ATOM 2218 O O . SER B 1 85 ? 12.991 -0.543 -33.876 1.00 93.25 65 SER B O 1
ATOM 2221 N N . ILE B 1 86 ? 14.466 -1.053 -32.283 1.00 88.30 66 ILE B N 1
ATOM 2222 C CA . ILE B 1 86 ? 14.036 -2.448 -32.270 1.00 85.46 66 ILE B CA 1
ATOM 2223 C C . ILE B 1 86 ? 13.464 -2.868 -30.913 1.00 80.60 66 ILE B C 1
ATOM 2224 O O . ILE B 1 86 ? 13.843 -2.359 -29.858 1.00 77.92 66 ILE B O 1
ATOM 2229 N N . LYS B 1 87 ? 12.513 -3.786 -31.015 1.00 77.94 67 LYS B N 1
ATOM 2230 C CA . LYS B 1 87 ? 11.704 -4.278 -29.935 1.00 74.03 67 LYS B CA 1
ATOM 2231 C C . LYS B 1 87 ? 11.867 -5.770 -30.017 1.00 71.62 67 LYS B C 1
ATOM 2232 O O . LYS B 1 87 ? 12.059 -6.320 -31.105 1.00 71.72 67 LYS B O 1
ATOM 2238 N N . VAL B 1 88 ? 11.827 -6.460 -28.877 1.00 67.88 68 VAL B N 1
ATOM 2239 C CA . VAL B 1 88 ? 12.137 -7.865 -28.989 1.00 65.08 68 VAL B CA 1
ATOM 2240 C C . VAL B 1 88 ? 10.920 -8.747 -28.866 1.00 63.47 68 VAL B C 1
ATOM 2241 O O . VAL B 1 88 ? 9.941 -8.369 -28.207 1.00 62.24 68 VAL B O 1
ATOM 2245 N N . ASP B 1 89 ? 10.992 -9.898 -29.546 1.00 62.18 69 ASP B N 1
ATOM 2246 C CA . ASP B 1 89 ? 9.955 -10.919 -29.474 1.00 61.79 69 ASP B CA 1
ATOM 2247 C C . ASP B 1 89 ? 10.218 -11.973 -28.375 1.00 59.40 69 ASP B C 1
ATOM 2248 O O . ASP B 1 89 ? 9.271 -12.540 -27.831 1.00 58.11 69 ASP B O 1
ATOM 2253 N N . THR B 1 90 ? 11.489 -12.223 -28.067 1.00 58.56 70 THR B N 1
ATOM 2254 C CA . THR B 1 90 ? 11.886 -13.188 -27.036 1.00 56.83 70 THR B CA 1
ATOM 2255 C C . THR B 1 90 ? 13.017 -12.559 -26.265 1.00 56.21 70 THR B C 1
ATOM 2256 O O . THR B 1 90 ? 13.997 -12.127 -26.858 1.00 58.49 70 THR B O 1
ATOM 2260 N N . PHE B 1 91 ? 12.897 -12.512 -24.952 1.00 53.47 71 PHE B N 1
ATOM 2261 C CA . PHE B 1 91 ? 14.004 -12.126 -24.106 1.00 51.44 71 PHE B CA 1
ATOM 2262 C C . PHE B 1 91 ? 14.340 -13.293 -23.177 1.00 50.62 71 PHE B C 1
ATOM 2263 O O . PHE B 1 91 ? 13.451 -13.877 -22.548 1.00 48.14 71 PHE B O 1
ATOM 2271 N N . VAL B 1 92 ? 15.618 -13.671 -23.138 1.00 51.16 72 VAL B N 1
ATOM 2272 C CA . VAL B 1 92 ? 16.090 -14.702 -22.201 1.00 49.64 72 VAL B CA 1
ATOM 2273 C C . VAL B 1 92 ? 17.216 -14.052 -21.424 1.00 49.06 72 VAL B C 1
ATOM 2274 O O . VAL B 1 92 ? 18.085 -13.397 -22.027 1.00 50.36 72 VAL B O 1
ATOM 2278 N N . CYS B 1 93 ? 17.153 -14.207 -20.110 1.00 46.51 73 CYS B N 1
ATOM 2279 C CA . CYS B 1 93 ? 18.254 -13.971 -19.183 1.00 47.45 73 CYS B CA 1
ATOM 2280 C C . CYS B 1 93 ? 18.980 -15.291 -18.941 1.00 46.86 73 CYS B C 1
ATOM 2281 O O . CYS B 1 93 ? 18.457 -16.153 -18.255 1.00 45.65 73 CYS B O 1
ATOM 2284 N N . ALA B 1 94 ? 20.192 -15.412 -19.472 1.00 47.77 74 ALA B N 1
ATOM 2285 C CA . ALA B 1 94 ? 21.042 -16.570 -19.179 1.00 48.24 74 ALA B CA 1
ATOM 2286 C C . ALA B 1 94 ? 22.230 -16.129 -18.353 1.00 48.26 74 ALA B C 1
ATOM 2287 O O . ALA B 1 94 ? 23.241 -16.814 -18.289 1.00 48.67 74 ALA B O 1
ATOM 2289 N N . ALA B 1 95 ? 22.126 -14.943 -17.777 1.00 48.41 75 ALA B N 1
ATOM 2290 C CA . ALA B 1 95 ? 23.070 -14.481 -16.770 1.00 48.01 75 ALA B CA 1
ATOM 2291 C C . ALA B 1 95 ? 22.877 -15.236 -15.414 1.00 46.58 75 ALA B C 1
ATOM 2292 O O . ALA B 1 95 ? 21.741 -15.708 -15.051 1.00 45.67 75 ALA B O 1
ATOM 2294 N N . GLY B 1 96 ? 23.989 -15.372 -14.690 1.00 45.29 76 GLY B N 1
ATOM 2295 C CA . GLY B 1 96 ? 23.998 -15.924 -13.339 1.00 44.27 76 GLY B CA 1
ATOM 2296 C C . GLY B 1 96 ? 25.386 -16.398 -12.949 1.00 45.17 76 GLY B C 1
ATOM 2297 O O . GLY B 1 96 ? 26.373 -16.080 -13.626 1.00 48.03 76 GLY B O 1
ATOM 2298 N N . GLY B 1 97 ? 25.484 -17.132 -11.851 1.00 43.46 77 GLY B N 1
ATOM 2299 C CA . GLY B 1 97 ? 26.759 -17.677 -11.413 1.00 43.15 77 GLY B CA 1
ATOM 2300 C C . GLY B 1 97 ? 26.492 -18.510 -10.170 1.00 42.03 77 GLY B C 1
ATOM 2301 O O . GLY B 1 97 ? 25.398 -18.397 -9.550 1.00 40.15 77 GLY B O 1
ATOM 2302 N N . TRP B 1 98 ? 27.471 -19.338 -9.801 1.00 41.20 78 TRP B N 1
ATOM 2303 C CA . TRP B 1 98 ? 27.354 -20.227 -8.656 1.00 40.98 78 TRP B CA 1
ATOM 2304 C C . TRP B 1 98 ? 28.530 -20.050 -7.727 1.00 42.18 78 TRP B C 1
ATOM 2305 O O . TRP B 1 98 ? 29.664 -20.009 -8.190 1.00 43.11 78 TRP B O 1
ATOM 2316 N N . SER B 1 99 ? 28.241 -19.944 -6.423 1.00 41.99 79 SER B N 1
ATOM 2317 C CA . SER B 1 99 ? 29.236 -20.053 -5.357 1.00 42.38 79 SER B CA 1
ATOM 2318 C C . SER B 1 99 ? 28.638 -20.816 -4.208 1.00 41.11 79 SER B C 1
ATOM 2319 O O . SER B 1 99 ? 27.426 -20.728 -3.988 1.00 39.71 79 SER B O 1
ATOM 2322 N N . GLY B 1 100 ? 29.476 -21.560 -3.479 1.00 39.96 80 GLY B N 1
ATOM 2323 C CA . GLY B 1 100 ? 29.025 -22.399 -2.393 1.00 38.15 80 GLY B CA 1
ATOM 2324 C C . GLY B 1 100 ? 29.074 -21.726 -1.031 1.00 38.39 80 GLY B C 1
ATOM 2325 O O . GLY B 1 100 ? 29.491 -20.572 -0.922 1.00 36.83 80 GLY B O 1
ATOM 2326 N N . GLY B 1 101 ? 28.627 -22.462 0.009 1.00 37.05 81 GLY B N 1
ATOM 2327 C CA . GLY B 1 101 ? 28.821 -22.057 1.382 1.00 35.56 81 GLY B CA 1
ATOM 2328 C C . GLY B 1 101 ? 27.590 -21.957 2.292 1.00 34.66 81 GLY B C 1
ATOM 2329 O O . GLY B 1 101 ? 26.591 -21.307 1.973 1.00 31.74 81 GLY B O 1
ATOM 2330 N N . ASN B 1 102 ? 27.687 -22.563 3.462 1.00 33.15 82 ASN B N 1
ATOM 2331 C CA . ASN B 1 102 ? 26.630 -22.439 4.407 1.00 32.97 82 ASN B CA 1
ATOM 2332 C C . ASN B 1 102 ? 26.990 -21.244 5.235 1.00 33.44 82 ASN B C 1
ATOM 2333 O O . ASN B 1 102 ? 27.967 -20.558 4.916 1.00 34.78 82 ASN B O 1
ATOM 2338 N N . ALA B 1 103 ? 26.211 -20.951 6.268 1.00 33.54 83 ALA B N 1
ATOM 2339 C CA . ALA B 1 103 ? 26.313 -19.663 6.996 1.00 33.26 83 ALA B CA 1
ATOM 2340 C C . ALA B 1 103 ? 27.581 -19.533 7.801 1.00 35.98 83 ALA B C 1
ATOM 2341 O O . ALA B 1 103 ? 27.859 -18.445 8.288 1.00 36.00 83 ALA B O 1
ATOM 2343 N N . SER B 1 104 ? 28.213 -20.658 8.136 1.00 37.47 84 SER B N 1
ATOM 2344 C CA . SER B 1 104 ? 29.332 -20.576 9.050 1.00 39.43 84 SER B CA 1
ATOM 2345 C C . SER B 1 104 ? 30.599 -20.764 8.219 1.00 41.30 84 SER B C 1
ATOM 2346 O O . SER B 1 104 ? 31.667 -20.625 8.721 1.00 42.90 84 SER B O 1
ATOM 2349 N N . SER B 1 105 ? 30.462 -20.982 6.910 1.00 41.28 85 SER B N 1
ATOM 2350 C CA . SER B 1 105 ? 31.653 -21.090 6.110 1.00 44.07 85 SER B CA 1
ATOM 2351 C C . SER B 1 105 ? 32.437 -19.745 5.988 1.00 44.50 85 SER B C 1
ATOM 2352 O O . SER B 1 105 ? 31.904 -18.657 6.225 1.00 41.83 85 SER B O 1
ATOM 2355 N N . ASP B 1 106 ? 33.721 -19.853 5.649 1.00 46.06 86 ASP B N 1
ATOM 2356 C CA . ASP B 1 106 ? 34.631 -18.667 5.559 1.00 47.61 86 ASP B CA 1
ATOM 2357 C C . ASP B 1 106 ? 34.296 -17.820 4.350 1.00 44.53 86 ASP B C 1
ATOM 2358 O O . ASP B 1 106 ? 34.472 -16.650 4.343 1.00 42.75 86 ASP B O 1
ATOM 2363 N N . GLU B 1 107 ? 33.832 -18.492 3.316 1.00 43.85 87 GLU B N 1
ATOM 2364 C CA . GLU B 1 107 ? 33.436 -17.864 2.080 1.00 43.53 87 GLU B CA 1
ATOM 2365 C C . GLU B 1 107 ? 31.979 -17.298 2.106 1.00 39.78 87 GLU B C 1
ATOM 2366 O O . GLU B 1 107 ? 31.569 -16.679 1.154 1.00 37.91 87 GLU B O 1
ATOM 2372 N N . PHE B 1 108 ? 31.233 -17.475 3.189 1.00 37.93 88 PHE B N 1
ATOM 2373 C CA . PHE B 1 108 ? 29.816 -17.108 3.168 1.00 36.45 88 PHE B CA 1
ATOM 2374 C C . PHE B 1 108 ? 29.547 -15.661 2.737 1.00 36.63 88 PHE B C 1
ATOM 2375 O O . PHE B 1 108 ? 28.792 -15.411 1.792 1.00 36.84 88 PHE B O 1
ATOM 2383 N N . LEU B 1 109 ? 30.128 -14.710 3.449 1.00 38.14 89 LEU B N 1
ATOM 2384 C CA . LEU B 1 109 ? 29.877 -13.304 3.190 1.00 38.33 89 LEU B CA 1
ATOM 2385 C C . LEU B 1 109 ? 30.232 -12.867 1.773 1.00 38.90 89 LEU B C 1
ATOM 2386 O O . LEU B 1 109 ? 29.529 -12.054 1.210 1.00 38.36 89 LEU B O 1
ATOM 2391 N N . LYS B 1 110 ? 31.297 -13.419 1.198 1.00 40.08 90 LYS B N 1
ATOM 2392 C CA . LYS B 1 110 ? 31.662 -13.103 -0.139 1.00 41.40 90 LYS B CA 1
ATOM 2393 C C . LYS B 1 110 ? 30.721 -13.764 -1.138 1.00 39.90 90 LYS B C 1
ATOM 2394 O O . LYS B 1 110 ? 30.483 -13.201 -2.215 1.00 40.26 90 LYS B O 1
ATOM 2400 N N . SER B 1 111 ? 30.196 -14.955 -0.826 1.00 36.59 91 SER B N 1
ATOM 2401 C CA . SER B 1 111 ? 29.248 -15.579 -1.730 1.00 34.73 91 SER B CA 1
ATOM 2402 C C . SER B 1 111 ? 27.911 -14.763 -1.756 1.00 33.63 91 SER B C 1
ATOM 2403 O O . SER B 1 111 ? 27.293 -14.682 -2.798 1.00 34.39 91 SER B O 1
ATOM 2406 N N . VAL B 1 112 ? 27.531 -14.133 -0.656 1.00 31.95 92 VAL B N 1
ATOM 2407 C CA . VAL B 1 112 ? 26.385 -13.210 -0.606 1.00 32.62 92 VAL B CA 1
ATOM 2408 C C . VAL B 1 112 ? 26.447 -12.105 -1.695 1.00 33.81 92 VAL B C 1
ATOM 2409 O O . VAL B 1 112 ? 25.561 -12.042 -2.569 1.00 31.58 92 VAL B O 1
ATOM 2413 N N . LYS B 1 113 ? 27.534 -11.310 -1.698 1.00 34.14 93 LYS B N 1
ATOM 2414 C CA . LYS B 1 113 ? 27.677 -10.253 -2.691 1.00 35.11 93 LYS B CA 1
ATOM 2415 C C . LYS B 1 113 ? 27.660 -10.859 -4.121 1.00 34.67 93 LYS B C 1
ATOM 2416 O O . LYS B 1 113 ? 27.016 -10.362 -5.046 1.00 34.61 93 LYS B O 1
ATOM 2422 N N . GLY B 1 114 ? 28.311 -11.972 -4.298 1.00 35.69 94 GLY B N 1
ATOM 2423 C CA . GLY B 1 114 ? 28.559 -12.449 -5.677 1.00 37.40 94 GLY B CA 1
ATOM 2424 C C . GLY B 1 114 ? 27.259 -13.044 -6.255 1.00 36.40 94 GLY B C 1
ATOM 2425 O O . GLY B 1 114 ? 26.972 -12.921 -7.447 1.00 37.06 94 GLY B O 1
ATOM 2426 N N . MET B 1 115 ? 26.496 -13.735 -5.424 1.00 34.21 95 MET B N 1
ATOM 2427 C CA . MET B 1 115 ? 25.217 -14.300 -5.868 1.00 33.28 95 MET B CA 1
ATOM 2428 C C . MET B 1 115 ? 24.173 -13.181 -6.055 1.00 32.67 95 MET B C 1
ATOM 2429 O O . MET B 1 115 ? 23.393 -13.251 -6.986 1.00 33.18 95 MET B O 1
ATOM 2434 N N . ILE B 1 116 ? 24.188 -12.145 -5.224 1.00 32.56 96 ILE B N 1
ATOM 2435 C CA . ILE B 1 116 ? 23.222 -11.048 -5.399 1.00 31.84 96 ILE B CA 1
ATOM 2436 C C . ILE B 1 116 ? 23.532 -10.311 -6.704 1.00 34.71 96 ILE B C 1
ATOM 2437 O O . ILE B 1 116 ? 22.634 -10.053 -7.496 1.00 32.63 96 ILE B O 1
ATOM 2442 N N . ASP B 1 117 ? 24.825 -10.039 -6.961 1.00 36.97 97 ASP B N 1
ATOM 2443 C CA . ASP B 1 117 ? 25.214 -9.332 -8.145 1.00 40.50 97 ASP B CA 1
ATOM 2444 C C . ASP B 1 117 ? 24.975 -10.162 -9.375 1.00 41.16 97 ASP B C 1
ATOM 2445 O O . ASP B 1 117 ? 24.600 -9.620 -10.397 1.00 43.72 97 ASP B O 1
ATOM 2450 N N . MET B 1 118 ? 25.303 -11.440 -9.323 1.00 40.13 98 MET B N 1
ATOM 2451 C CA . MET B 1 118 ? 25.205 -12.246 -10.521 1.00 41.72 98 MET B CA 1
ATOM 2452 C C . MET B 1 118 ? 23.789 -12.765 -10.804 1.00 39.68 98 MET B C 1
ATOM 2453 O O . MET B 1 118 ? 23.415 -12.921 -11.976 1.00 40.94 98 MET B O 1
ATOM 2458 N N . ASN B 1 119 ? 23.036 -13.094 -9.775 1.00 37.17 99 ASN B N 1
ATOM 2459 C CA . ASN B 1 119 ? 21.758 -13.772 -10.006 1.00 36.77 99 ASN B CA 1
ATOM 2460 C C . ASN B 1 119 ? 20.572 -12.840 -9.798 1.00 37.05 99 ASN B C 1
ATOM 2461 O O . ASN B 1 119 ? 19.743 -12.722 -10.666 1.00 39.01 99 ASN B O 1
ATOM 2466 N N . LEU B 1 120 ? 20.503 -12.182 -8.659 1.00 35.30 100 LEU B N 1
ATOM 2467 C CA . LEU B 1 120 ? 19.431 -11.294 -8.401 1.00 35.20 100 LEU B CA 1
ATOM 2468 C C . LEU B 1 120 ? 19.365 -9.972 -9.224 1.00 36.20 100 LEU B C 1
ATOM 2469 O O . LEU B 1 120 ? 18.317 -9.642 -9.782 1.00 37.16 100 LEU B O 1
ATOM 2474 N N . TYR B 1 121 ? 20.440 -9.199 -9.278 1.00 36.90 101 TYR B N 1
ATOM 2475 C CA . TYR B 1 121 ? 20.415 -7.946 -9.978 1.00 37.95 101 TYR B CA 1
ATOM 2476 C C . TYR B 1 121 ? 20.107 -8.187 -11.445 1.00 38.76 101 TYR B C 1
ATOM 2477 O O . TYR B 1 121 ? 19.439 -7.380 -12.072 1.00 39.16 101 TYR B O 1
ATOM 2486 N N . SER B 1 122 ? 20.612 -9.281 -11.994 1.00 38.21 102 SER B N 1
ATOM 2487 C CA . SER B 1 122 ? 20.354 -9.573 -13.395 1.00 39.52 102 SER B CA 1
ATOM 2488 C C . SER B 1 122 ? 18.868 -9.984 -13.536 1.00 38.87 102 SER B C 1
ATOM 2489 O O . SER B 1 122 ? 18.232 -9.689 -14.579 1.00 39.64 102 SER B O 1
ATOM 2492 N N . ALA B 1 123 ? 18.319 -10.658 -12.528 1.00 34.44 103 ALA B N 1
ATOM 2493 C CA . ALA B 1 123 ? 16.965 -11.116 -12.697 1.00 35.07 103 ALA B CA 1
ATOM 2494 C C . ALA B 1 123 ? 16.106 -9.855 -12.739 1.00 36.23 103 ALA B C 1
ATOM 2495 O O . ALA B 1 123 ? 15.176 -9.776 -13.539 1.00 36.69 103 ALA B O 1
ATOM 2497 N N . PHE B 1 124 ? 16.460 -8.879 -11.907 1.00 36.00 104 PHE B N 1
ATOM 2498 C CA . PHE B 1 124 ? 15.656 -7.677 -11.704 1.00 37.25 104 PHE B CA 1
ATOM 2499 C C . PHE B 1 124 ? 15.778 -6.786 -12.903 1.00 39.24 104 PHE B C 1
ATOM 2500 O O . PHE B 1 124 ? 14.767 -6.215 -13.307 1.00 40.13 104 PHE B O 1
ATOM 2508 N N . ALA B 1 125 ? 17.023 -6.605 -13.388 1.00 39.29 105 ALA B N 1
ATOM 2509 C CA . ALA B 1 125 ? 17.347 -5.894 -14.647 1.00 41.38 105 ALA B CA 1
ATOM 2510 C C . ALA B 1 125 ? 16.525 -6.440 -15.800 1.00 42.13 105 ALA B C 1
ATOM 2511 O O . ALA B 1 125 ? 15.862 -5.667 -16.483 1.00 43.57 105 ALA B O 1
ATOM 2513 N N . SER B 1 126 ? 16.568 -7.761 -15.992 1.00 41.39 106 SER B N 1
ATOM 2514 C CA . SER B 1 126 ? 15.642 -8.480 -16.881 1.00 42.85 106 SER B CA 1
ATOM 2515 C C . SER B 1 126 ? 14.174 -7.998 -16.830 1.00 43.03 106 SER B C 1
ATOM 2516 O O . SER B 1 126 ? 13.558 -7.754 -17.873 1.00 44.30 106 SER B O 1
ATOM 2519 N N . ALA B 1 127 ? 13.621 -7.873 -15.645 1.00 40.63 107 ALA B N 1
ATOM 2520 C CA . ALA B 1 127 ? 12.267 -7.425 -15.544 1.00 41.84 107 ALA B CA 1
ATOM 2521 C C . ALA B 1 127 ? 12.103 -6.051 -16.187 1.00 44.30 107 ALA B C 1
ATOM 2522 O O . ALA B 1 127 ? 11.127 -5.789 -16.894 1.00 44.87 107 ALA B O 1
ATOM 2524 N N . HIS B 1 128 ? 13.072 -5.165 -15.975 1.00 46.31 108 HIS B N 1
ATOM 2525 C CA . HIS B 1 128 ? 12.902 -3.794 -16.417 1.00 48.21 108 HIS B CA 1
ATOM 2526 C C . HIS B 1 128 ? 13.005 -3.708 -17.937 1.00 50.93 108 HIS B C 1
ATOM 2527 O O . HIS B 1 128 ? 12.164 -3.095 -18.612 1.00 52.18 108 HIS B O 1
ATOM 2534 N N . ILE B 1 129 ? 14.080 -4.293 -18.440 1.00 51.43 109 ILE B N 1
ATOM 2535 C CA . ILE B 1 129 ? 14.298 -4.557 -19.824 1.00 53.70 109 ILE B CA 1
ATOM 2536 C C . ILE B 1 129 ? 13.113 -5.206 -20.534 1.00 54.15 109 ILE B C 1
ATOM 2537 O O . ILE B 1 129 ? 12.768 -4.813 -21.628 1.00 56.96 109 ILE B O 1
ATOM 2542 N N . GLY B 1 130 ? 12.534 -6.238 -19.962 1.00 51.77 110 GLY B N 1
ATOM 2543 C CA . GLY B 1 130 ? 11.310 -6.774 -20.522 1.00 52.01 110 GLY B CA 1
ATOM 2544 C C . GLY B 1 130 ? 10.204 -5.728 -20.578 1.00 51.87 110 GLY B C 1
ATOM 2545 O O . GLY B 1 130 ? 9.452 -5.629 -21.538 1.00 54.19 110 GLY B O 1
ATOM 2546 N N . ALA B 1 131 ? 10.089 -4.936 -19.546 1.00 50.69 111 ALA B N 1
ATOM 2547 C CA . ALA B 1 131 ? 8.974 -4.023 -19.486 1.00 50.84 111 ALA B CA 1
ATOM 2548 C C . ALA B 1 131 ? 9.080 -2.882 -20.547 1.00 53.20 111 ALA B C 1
ATOM 2549 O O . ALA B 1 131 ? 8.087 -2.206 -20.832 1.00 53.03 111 ALA B O 1
ATOM 2551 N N . LYS B 1 132 ? 10.275 -2.678 -21.099 1.00 53.82 112 LYS B N 1
ATOM 2552 C CA . LYS B 1 132 ? 10.532 -1.532 -21.954 1.00 57.30 112 LYS B CA 1
ATOM 2553 C C . LYS B 1 132 ? 10.791 -1.978 -23.392 1.00 59.02 112 LYS B C 1
ATOM 2554 O O . LYS B 1 132 ? 10.492 -1.253 -24.321 1.00 61.26 112 LYS B O 1
ATOM 2560 N N . LEU B 1 133 ? 11.320 -3.182 -23.558 1.00 57.66 113 LEU B N 1
ATOM 2561 C CA . LEU B 1 133 ? 11.814 -3.595 -24.843 1.00 59.81 113 LEU B CA 1
ATOM 2562 C C . LEU B 1 133 ? 11.027 -4.699 -25.500 1.00 60.47 113 LEU B C 1
ATOM 2563 O O . LEU B 1 133 ? 11.162 -4.917 -26.682 1.00 63.78 113 LEU B O 1
ATOM 2568 N N . LEU B 1 134 ? 10.168 -5.372 -24.755 1.00 60.05 114 LEU B N 1
ATOM 2569 C CA . LEU B 1 134 ? 9.543 -6.586 -25.284 1.00 60.17 114 LEU B CA 1
ATOM 2570 C C . LEU B 1 134 ? 8.250 -6.198 -25.962 1.00 62.49 114 LEU B C 1
ATOM 2571 O O . LEU B 1 134 ? 7.510 -5.372 -25.425 1.00 62.57 114 LEU B O 1
ATOM 2576 N N . ASN B 1 135 ? 7.984 -6.811 -27.120 1.00 64.34 115 ASN B N 1
ATOM 2577 C CA . ASN B 1 135 ? 6.735 -6.605 -27.841 1.00 65.85 115 ASN B CA 1
ATOM 2578 C C . ASN B 1 135 ? 5.572 -7.280 -27.141 1.00 64.82 115 ASN B C 1
ATOM 2579 O O . ASN B 1 135 ? 5.771 -8.219 -26.346 1.00 64.46 115 ASN B O 1
ATOM 2584 N N . GLN B 1 136 ? 4.364 -6.799 -27.418 1.00 65.66 116 GLN B N 1
ATOM 2585 C CA . GLN B 1 136 ? 3.140 -7.518 -27.079 1.00 65.28 116 GLN B CA 1
ATOM 2586 C C . GLN B 1 136 ? 3.249 -8.932 -27.654 1.00 65.41 116 GLN B C 1
ATOM 2587 O O . GLN B 1 136 ? 3.892 -9.143 -28.688 1.00 65.89 116 GLN B O 1
ATOM 2593 N N . GLY B 1 137 ? 2.694 -9.900 -26.921 1.00 64.11 117 GLY B N 1
ATOM 2594 C CA . GLY B 1 137 ? 2.757 -11.317 -27.284 1.00 63.49 117 GLY B CA 1
ATOM 2595 C C . GLY B 1 137 ? 4.089 -12.024 -27.041 1.00 61.50 117 GLY B C 1
ATOM 2596 O O . GLY B 1 137 ? 4.200 -13.232 -27.276 1.00 60.49 117 GLY B O 1
ATOM 2597 N N . GLY B 1 138 ? 5.099 -11.291 -26.567 1.00 59.81 118 GLY B N 1
ATOM 2598 C CA . GLY B 1 138 ? 6.455 -11.838 -26.540 1.00 57.73 118 GLY B CA 1
ATOM 2599 C C . GLY B 1 138 ? 6.747 -12.851 -25.432 1.00 55.17 118 GLY B C 1
ATOM 2600 O O . GLY B 1 138 ? 5.956 -13.039 -24.480 1.00 54.06 118 GLY B O 1
ATOM 2601 N N . LEU B 1 139 ? 7.898 -13.499 -25.565 1.00 54.00 119 LEU B N 1
ATOM 2602 C CA . LEU B 1 139 ? 8.341 -14.504 -24.613 1.00 52.12 119 LEU B CA 1
ATOM 2603 C C . LEU B 1 139 ? 9.405 -13.898 -23.708 1.00 50.34 119 LEU B C 1
ATOM 2604 O O . LEU B 1 139 ? 10.354 -13.263 -24.219 1.00 51.73 119 LEU B O 1
ATOM 2609 N N . PHE B 1 140 ? 9.227 -14.087 -22.394 1.00 47.05 120 PHE B N 1
ATOM 2610 C CA . PHE B 1 140 ? 10.144 -13.574 -21.369 1.00 44.46 120 PHE B CA 1
ATOM 2611 C C . PHE B 1 140 ? 10.601 -14.718 -20.490 1.00 42.10 120 PHE B C 1
ATOM 2612 O O . PHE B 1 140 ? 9.808 -15.277 -19.736 1.00 40.91 120 PHE B O 1
ATOM 2620 N N . VAL B 1 141 ? 11.873 -15.080 -20.595 1.00 39.75 121 VAL B N 1
ATOM 2621 C CA . VAL B 1 141 ? 12.355 -16.266 -19.908 1.00 39.28 121 VAL B CA 1
ATOM 2622 C C . VAL B 1 141 ? 13.479 -15.907 -18.955 1.00 38.60 121 VAL B C 1
ATOM 2623 O O . VAL B 1 141 ? 14.453 -15.272 -19.412 1.00 38.07 121 VAL B O 1
ATOM 2627 N N . LEU B 1 142 ? 13.299 -16.212 -17.654 1.00 35.74 122 LEU B N 1
ATOM 2628 C CA . LEU B 1 142 ? 14.452 -16.250 -16.669 1.00 36.76 122 LEU B CA 1
ATOM 2629 C C . LEU B 1 142 ? 15.010 -17.678 -16.414 1.00 35.79 122 LEU B C 1
ATOM 2630 O O . LEU B 1 142 ? 14.239 -18.646 -16.382 1.00 36.31 122 LEU B O 1
ATOM 2635 N N . THR B 1 143 ? 16.334 -17.809 -16.304 1.00 36.14 123 THR B N 1
ATOM 2636 C CA . THR B 1 143 ? 16.944 -19.031 -15.814 1.00 36.81 123 THR B CA 1
ATOM 2637 C C . THR B 1 143 ? 16.984 -19.072 -14.267 1.00 35.28 123 THR B C 1
ATOM 2638 O O . THR B 1 143 ? 17.615 -18.219 -13.610 1.00 35.32 123 THR B O 1
ATOM 2642 N N . GLY B 1 144 ? 16.259 -20.029 -13.676 1.00 32.87 124 GLY B N 1
ATOM 2643 C CA . GLY B 1 144 ? 16.296 -20.224 -12.237 1.00 32.19 124 GLY B CA 1
ATOM 2644 C C . GLY B 1 144 ? 17.295 -21.303 -11.918 1.00 32.00 124 GLY B C 1
ATOM 2645 O O . GLY B 1 144 ? 18.333 -21.389 -12.585 1.00 34.76 124 GLY B O 1
ATOM 2646 N N . ALA B 1 145 ? 16.986 -22.106 -10.909 1.00 31.44 125 ALA B N 1
ATOM 2647 C CA . ALA B 1 145 ? 17.699 -23.381 -10.548 1.00 31.81 125 ALA B CA 1
ATOM 2648 C C . ALA B 1 145 ? 16.753 -24.317 -9.856 1.00 30.96 125 ALA B C 1
ATOM 2649 O O . ALA B 1 145 ? 16.160 -23.937 -8.864 1.00 30.72 125 ALA B O 1
ATOM 2651 N N . SER B 1 146 ? 16.695 -25.560 -10.338 1.00 30.62 126 SER B N 1
ATOM 2652 C CA . SER B 1 146 ? 15.910 -26.632 -9.744 1.00 30.68 126 SER B CA 1
ATOM 2653 C C . SER B 1 146 ? 16.304 -26.886 -8.315 1.00 30.54 126 SER B C 1
ATOM 2654 O O . SER B 1 146 ? 15.449 -27.160 -7.421 1.00 27.69 126 SER B O 1
ATOM 2657 N N . ALA B 1 147 ? 17.614 -26.829 -8.077 1.00 29.96 127 ALA B N 1
ATOM 2658 C CA . ALA B 1 147 ? 18.062 -26.986 -6.700 1.00 30.67 127 ALA B CA 1
ATOM 2659 C C . ALA B 1 147 ? 17.338 -26.032 -5.726 1.00 29.30 127 ALA B C 1
ATOM 2660 O O . ALA B 1 147 ? 17.056 -26.399 -4.580 1.00 26.97 127 ALA B O 1
ATOM 2662 N N . ALA B 1 148 ? 17.036 -24.817 -6.182 1.00 28.74 128 ALA B N 1
ATOM 2663 C CA . ALA B 1 148 ? 16.415 -23.855 -5.268 1.00 28.74 128 ALA B CA 1
ATOM 2664 C C . ALA B 1 148 ? 14.933 -24.122 -4.930 1.00 30.39 128 ALA B C 1
ATOM 2665 O O . ALA B 1 148 ? 14.378 -23.475 -4.034 1.00 31.46 128 ALA B O 1
ATOM 2667 N N . LEU B 1 149 ? 14.321 -25.134 -5.538 1.00 29.53 129 LEU B N 1
ATOM 2668 C CA . LEU B 1 149 ? 12.988 -25.562 -5.136 1.00 31.04 129 LEU B CA 1
ATOM 2669 C C . LEU B 1 149 ? 13.047 -26.338 -3.840 1.00 31.93 129 LEU B C 1
ATOM 2670 O O . LEU B 1 149 ? 12.014 -26.553 -3.227 1.00 33.56 129 LEU B O 1
ATOM 2675 N N . ASN B 1 150 ? 14.226 -26.851 -3.452 1.00 32.57 130 ASN B N 1
ATOM 2676 C CA . ASN B 1 150 ? 14.409 -27.480 -2.124 1.00 32.46 130 ASN B CA 1
ATOM 2677 C C . ASN B 1 150 ? 15.458 -26.762 -1.267 1.00 31.36 130 ASN B C 1
ATOM 2678 O O . ASN B 1 150 ? 15.921 -25.706 -1.656 1.00 30.78 130 ASN B O 1
ATOM 2683 N N . ARG B 1 151 ? 15.836 -27.342 -0.115 1.00 31.61 131 ARG B N 1
ATOM 2684 C CA . ARG B 1 151 ? 16.853 -26.763 0.765 1.00 30.91 131 ARG B CA 1
ATOM 2685 C C . ARG B 1 151 ? 18.236 -26.657 0.077 1.00 30.66 131 ARG B C 1
ATOM 2686 O O . ARG B 1 151 ? 18.625 -27.527 -0.717 1.00 29.74 131 ARG B O 1
ATOM 2694 N N . THR B 1 152 ? 18.915 -25.530 0.300 1.00 29.49 132 THR B N 1
ATOM 2695 C CA . THR B 1 152 ? 20.256 -25.260 -0.277 1.00 27.58 132 THR B CA 1
ATOM 2696 C C . THR B 1 152 ? 21.242 -24.869 0.860 1.00 29.09 132 THR B C 1
ATOM 2697 O O . THR B 1 152 ? 22.006 -23.891 0.761 1.00 28.49 132 THR B O 1
ATOM 2701 N N . SER B 1 153 ? 21.238 -25.659 1.928 1.00 27.64 133 SER B N 1
ATOM 2702 C CA . SER B 1 153 ? 21.938 -25.296 3.135 1.00 30.58 133 SER B CA 1
ATOM 2703 C C . SER B 1 153 ? 23.485 -25.253 2.909 1.00 31.36 133 SER B C 1
ATOM 2704 O O . SER B 1 153 ? 24.161 -24.579 3.635 1.00 31.04 133 SER B O 1
ATOM 2707 N N . GLY B 1 154 ? 23.991 -25.969 1.891 1.00 32.55 134 GLY B N 1
ATOM 2708 C CA . GLY B 1 154 ? 25.407 -25.917 1.421 1.00 32.78 134 GLY B CA 1
ATOM 2709 C C . GLY B 1 154 ? 25.730 -24.787 0.444 1.00 33.02 134 GLY B C 1
ATOM 2710 O O . GLY B 1 154 ? 26.935 -24.546 0.092 1.00 32.07 134 GLY B O 1
ATOM 2711 N N . MET B 1 155 ? 24.677 -24.079 -0.008 1.00 29.56 135 MET B N 1
ATOM 2712 C CA . MET B 1 155 ? 24.882 -22.941 -0.888 1.00 28.11 135 MET B CA 1
ATOM 2713 C C . MET B 1 155 ? 23.785 -21.920 -0.670 1.00 28.51 135 MET B C 1
ATOM 2714 O O . MET B 1 155 ? 22.944 -21.714 -1.557 1.00 27.95 135 MET B O 1
ATOM 2719 N N . ILE B 1 156 ? 23.736 -21.370 0.549 1.00 29.28 136 ILE B N 1
ATOM 2720 C CA . ILE B 1 156 ? 22.650 -20.496 0.980 1.00 28.80 136 ILE B CA 1
ATOM 2721 C C . ILE B 1 156 ? 22.382 -19.288 0.048 1.00 29.53 136 ILE B C 1
ATOM 2722 O O . ILE B 1 156 ? 21.215 -19.031 -0.309 1.00 30.26 136 ILE B O 1
ATOM 2727 N N . ALA B 1 157 ? 23.432 -18.591 -0.393 1.00 28.86 137 ALA B N 1
ATOM 2728 C CA . ALA B 1 157 ? 23.235 -17.353 -1.127 1.00 29.33 137 ALA B CA 1
ATOM 2729 C C . ALA B 1 157 ? 22.701 -17.675 -2.533 1.00 28.53 137 ALA B C 1
ATOM 2730 O O . ALA B 1 157 ? 21.827 -16.966 -3.044 1.00 28.84 137 ALA B O 1
ATOM 2732 N N . TYR B 1 158 ? 23.202 -18.745 -3.112 1.00 26.99 138 TYR B N 1
ATOM 2733 C CA . TYR B 1 158 ? 22.720 -19.212 -4.402 1.00 29.20 138 TYR B CA 1
ATOM 2734 C C . TYR B 1 158 ? 21.258 -19.635 -4.285 1.00 29.13 138 TYR B C 1
ATOM 2735 O O . TYR B 1 158 ? 20.440 -19.127 -5.029 1.00 30.43 138 TYR B O 1
ATOM 2744 N N . GLY B 1 159 ? 20.911 -20.473 -3.317 1.00 27.35 139 GLY B N 1
ATOM 2745 C CA . GLY B 1 159 ? 19.531 -20.956 -3.238 1.00 26.65 139 GLY B CA 1
ATOM 2746 C C . GLY B 1 159 ? 18.521 -19.798 -3.068 1.00 26.16 139 GLY B C 1
ATOM 2747 O O . GLY B 1 159 ? 17.469 -19.819 -3.657 1.00 25.62 139 GLY B O 1
ATOM 2748 N N . ALA B 1 160 ? 18.888 -18.785 -2.299 1.00 25.54 140 ALA B N 1
ATOM 2749 C CA . ALA B 1 160 ? 17.998 -17.707 -1.915 1.00 25.72 140 ALA B CA 1
ATOM 2750 C C . ALA B 1 160 ? 17.854 -16.721 -3.053 1.00 26.29 140 ALA B C 1
ATOM 2751 O O . ALA B 1 160 ? 16.775 -16.207 -3.257 1.00 26.25 140 ALA B O 1
ATOM 2753 N N . THR B 1 161 ? 18.938 -16.464 -3.786 1.00 27.36 141 THR B N 1
ATOM 2754 C CA . THR B 1 161 ? 18.854 -15.580 -4.900 1.00 29.23 141 THR B CA 1
ATOM 2755 C C . THR B 1 161 ? 18.123 -16.251 -6.090 1.00 30.04 141 THR B C 1
ATOM 2756 O O . THR B 1 161 ? 17.456 -15.585 -6.891 1.00 31.95 141 THR B O 1
ATOM 2760 N N . LYS B 1 162 ? 18.297 -17.540 -6.241 1.00 28.14 142 LYS B N 1
ATOM 2761 C CA . LYS B 1 162 ? 17.511 -18.246 -7.218 1.00 29.05 142 LYS B CA 1
ATOM 2762 C C . LYS B 1 162 ? 16.022 -18.302 -6.777 1.00 28.72 142 LYS B C 1
ATOM 2763 O O . LYS B 1 162 ? 15.155 -18.207 -7.652 1.00 27.71 142 LYS B O 1
ATOM 2769 N N . ALA B 1 163 ? 15.744 -18.467 -5.471 1.00 26.18 143 ALA B N 1
ATOM 2770 C CA . ALA B 1 163 ? 14.355 -18.530 -5.033 1.00 27.08 143 ALA B CA 1
ATOM 2771 C C . ALA B 1 163 ? 13.635 -17.188 -5.316 1.00 27.51 143 ALA B C 1
ATOM 2772 O O . ALA B 1 163 ? 12.532 -17.185 -5.768 1.00 27.22 143 ALA B O 1
ATOM 2774 N N . ALA B 1 164 ? 14.343 -16.078 -5.120 1.00 28.60 144 ALA B N 1
ATOM 2775 C CA . ALA B 1 164 ? 13.915 -14.753 -5.556 1.00 28.44 144 ALA B CA 1
ATOM 2776 C C . ALA B 1 164 ? 13.684 -14.659 -7.113 1.00 29.91 144 ALA B C 1
ATOM 2777 O O . ALA B 1 164 ? 12.648 -14.161 -7.539 1.00 30.73 144 ALA B O 1
ATOM 2779 N N . THR B 1 165 ? 14.602 -15.159 -7.925 1.00 30.44 145 THR B N 1
ATOM 2780 C CA . THR B 1 165 ? 14.364 -15.394 -9.367 1.00 32.03 145 THR B CA 1
ATOM 2781 C C . THR B 1 165 ? 13.034 -16.051 -9.662 1.00 32.60 145 THR B C 1
ATOM 2782 O O . THR B 1 165 ? 12.314 -15.554 -10.526 1.00 34.10 145 THR B O 1
ATOM 2786 N N . HIS B 1 166 ? 12.690 -17.123 -8.949 1.00 31.15 146 HIS B N 1
ATOM 2787 C CA . HIS B 1 166 ? 11.467 -17.822 -9.248 1.00 31.11 146 HIS B CA 1
ATOM 2788 C C . HIS B 1 166 ? 10.278 -16.948 -8.877 1.00 33.11 146 HIS B C 1
ATOM 2789 O O . HIS B 1 166 ? 9.258 -16.966 -9.576 1.00 34.43 146 HIS B O 1
ATOM 2796 N N . HIS B 1 167 ? 10.409 -16.209 -7.775 1.00 31.89 147 HIS B N 1
ATOM 2797 C CA . HIS B 1 167 ? 9.364 -15.294 -7.359 1.00 31.73 147 HIS B CA 1
ATOM 2798 C C . HIS B 1 167 ? 9.061 -14.130 -8.388 1.00 31.68 147 HIS B C 1
ATOM 2799 O O . HIS B 1 167 ? 7.905 -13.764 -8.591 1.00 33.12 147 HIS B O 1
ATOM 2806 N N . ILE B 1 168 ? 10.084 -13.537 -8.956 1.00 30.17 148 ILE B N 1
ATOM 2807 C CA . ILE B 1 168 ? 9.947 -12.529 -9.959 1.00 32.85 148 ILE B CA 1
ATOM 2808 C C . ILE B 1 168 ? 9.247 -13.080 -11.255 1.00 34.19 148 ILE B C 1
ATOM 2809 O O . ILE B 1 168 ? 8.389 -12.445 -11.772 1.00 34.69 148 ILE B O 1
ATOM 2814 N N . ILE B 1 169 ? 9.672 -14.234 -11.757 1.00 35.05 149 ILE B N 1
ATOM 2815 C CA . ILE B 1 169 ? 9.066 -14.923 -12.895 1.00 36.92 149 ILE B CA 1
ATOM 2816 C C . ILE B 1 169 ? 7.549 -15.031 -12.690 1.00 38.55 149 ILE B C 1
ATOM 2817 O O . ILE B 1 169 ? 6.781 -14.730 -13.609 1.00 39.26 149 ILE B O 1
ATOM 2822 N N . LYS B 1 170 ? 7.137 -15.461 -11.495 1.00 36.56 150 LYS B N 1
ATOM 2823 C CA . LYS B 1 170 ? 5.726 -15.580 -11.195 1.00 37.36 150 LYS B CA 1
ATOM 2824 C C . LYS B 1 170 ? 4.972 -14.204 -11.121 1.00 37.53 150 LYS B C 1
ATOM 2825 O O . LYS B 1 170 ? 3.847 -14.095 -11.667 1.00 37.97 150 LYS B O 1
ATOM 2831 N N . ASP B 1 171 ? 5.563 -13.207 -10.437 1.00 34.73 151 ASP B N 1
ATOM 2832 C CA . ASP B 1 171 ? 5.036 -11.849 -10.386 1.00 35.85 151 ASP B CA 1
ATOM 2833 C C . ASP B 1 171 ? 4.776 -11.218 -11.800 1.00 37.97 151 ASP B C 1
ATOM 2834 O O . ASP B 1 171 ? 3.787 -10.500 -12.012 1.00 38.49 151 ASP B O 1
ATOM 2839 N N . LEU B 1 172 ? 5.667 -11.490 -12.743 1.00 37.99 152 LEU B N 1
ATOM 2840 C CA . LEU B 1 172 ? 5.586 -10.926 -14.065 1.00 40.55 152 LEU B CA 1
ATOM 2841 C C . LEU B 1 172 ? 4.536 -11.607 -14.947 1.00 42.96 152 LEU B C 1
ATOM 2842 O O . LEU B 1 172 ? 4.287 -11.155 -16.042 1.00 42.92 152 LEU B O 1
ATOM 2847 N N . ALA B 1 173 ? 3.973 -12.715 -14.471 1.00 44.35 153 ALA B N 1
ATOM 2848 C CA . ALA B 1 173 ? 2.894 -13.394 -15.161 1.00 47.01 153 ALA B CA 1
ATOM 2849 C C . ALA B 1 173 ? 1.579 -12.694 -14.865 1.00 48.71 153 ALA B C 1
ATOM 2850 O O . ALA B 1 173 ? 0.609 -12.975 -15.515 1.00 50.90 153 ALA B O 1
ATOM 2852 N N . SER B 1 174 ? 1.538 -11.816 -13.874 1.00 49.63 154 SER B N 1
ATOM 2853 C CA . SER B 1 174 ? 0.318 -11.043 -13.572 1.00 52.10 154 SER B CA 1
ATOM 2854 C C . SER B 1 174 ? 0.084 -9.958 -14.602 1.00 54.24 154 SER B C 1
ATOM 2855 O O . SER B 1 174 ? 1.013 -9.434 -15.232 1.00 54.15 154 SER B O 1
ATOM 2858 N N . GLU B 1 175 ? -1.198 -9.681 -14.788 1.00 56.92 155 GLU B N 1
ATOM 2859 C CA . GLU B 1 175 ? -1.702 -8.603 -15.599 1.00 59.02 155 GLU B CA 1
ATOM 2860 C C . GLU B 1 175 ? -0.925 -7.314 -15.291 1.00 57.48 155 GLU B C 1
ATOM 2861 O O . GLU B 1 175 ? -0.392 -6.658 -16.194 1.00 57.89 155 GLU B O 1
ATOM 2867 N N . ASN B 1 176 ? -0.886 -6.962 -14.004 1.00 54.59 156 ASN B N 1
ATOM 2868 C CA . ASN B 1 176 ? -0.325 -5.699 -13.586 1.00 53.13 156 ASN B CA 1
ATOM 2869 C C . ASN B 1 176 ? 1.198 -5.740 -13.256 1.00 50.50 156 ASN B C 1
ATOM 2870 O O . ASN B 1 176 ? 1.709 -4.843 -12.618 1.00 48.96 156 ASN B O 1
ATOM 2875 N N . GLY B 1 177 ? 1.913 -6.770 -13.709 1.00 49.34 157 GLY B N 1
ATOM 2876 C CA . GLY B 1 177 ? 3.319 -6.936 -13.333 1.00 46.89 157 GLY B CA 1
ATOM 2877 C C . GLY B 1 177 ? 4.299 -6.031 -14.073 1.00 47.17 157 GLY B C 1
ATOM 2878 O O . GLY B 1 177 ? 5.441 -5.853 -13.656 1.00 45.99 157 GLY B O 1
ATOM 2879 N N . GLY B 1 178 ? 3.867 -5.456 -15.192 1.00 48.28 158 GLY B N 1
ATOM 2880 C CA . GLY B 1 178 ? 4.716 -4.547 -15.916 1.00 46.87 158 GLY B CA 1
ATOM 2881 C C . GLY B 1 178 ? 5.132 -5.064 -17.263 1.00 48.37 158 GLY B C 1
ATOM 2882 O O . GLY B 1 178 ? 5.649 -4.291 -18.043 1.00 49.12 158 GLY B O 1
ATOM 2883 N N . LEU B 1 179 ? 4.945 -6.349 -17.582 1.00 47.36 159 LEU B N 1
ATOM 2884 C CA . LEU B 1 179 ? 5.215 -6.731 -18.991 1.00 48.58 159 LEU B CA 1
ATOM 2885 C C . LEU B 1 179 ? 4.052 -6.383 -19.942 1.00 50.98 159 LEU B C 1
ATOM 2886 O O . LEU B 1 179 ? 2.929 -6.257 -19.476 1.00 51.20 159 LEU B O 1
ATOM 2891 N N . PRO B 1 180 ? 4.305 -6.266 -21.283 1.00 53.10 160 PRO B N 1
ATOM 2892 C CA . PRO B 1 180 ? 3.161 -5.904 -22.142 1.00 55.98 160 PRO B CA 1
ATOM 2893 C C . PRO B 1 180 ? 2.085 -7.023 -22.262 1.00 57.48 160 PRO B C 1
ATOM 2894 O O . PRO B 1 180 ? 2.366 -8.193 -21.968 1.00 56.30 160 PRO B O 1
ATOM 2898 N N . ALA B 1 181 ? 0.875 -6.641 -22.687 1.00 59.99 161 ALA B N 1
ATOM 2899 C CA . ALA B 1 181 ? -0.253 -7.556 -22.967 1.00 61.21 161 ALA B CA 1
ATOM 2900 C C . ALA B 1 181 ? 0.128 -8.784 -23.793 1.00 61.12 161 ALA B C 1
ATOM 2901 O O . ALA B 1 181 ? 0.933 -8.689 -24.735 1.00 62.15 161 ALA B O 1
ATOM 2903 N N . GLY B 1 182 ? -0.439 -9.932 -23.412 1.00 59.81 162 GLY B N 1
ATOM 2904 C CA . GLY B 1 182 ? -0.285 -11.194 -24.145 1.00 60.73 162 GLY B CA 1
ATOM 2905 C C . GLY B 1 182 ? 1.055 -11.926 -24.037 1.00 59.23 162 GLY B C 1
ATOM 2906 O O . GLY B 1 182 ? 1.212 -13.021 -24.555 1.00 58.94 162 GLY B O 1
ATOM 2907 N N . SER B 1 183 ? 2.014 -11.295 -23.369 1.00 57.63 163 SER B N 1
ATOM 2908 C CA . SER B 1 183 ? 3.354 -11.834 -23.204 1.00 55.79 163 SER B CA 1
ATOM 2909 C C . SER B 1 183 ? 3.297 -12.934 -22.153 1.00 53.17 163 SER B C 1
ATOM 2910 O O . SER B 1 183 ? 2.499 -12.861 -21.230 1.00 52.44 163 SER B O 1
ATOM 2913 N N . THR B 1 184 ? 4.170 -13.923 -22.298 1.00 51.89 164 THR B N 1
ATOM 2914 C CA . THR B 1 184 ? 4.277 -15.036 -21.386 1.00 49.93 164 THR B CA 1
ATOM 2915 C C . THR B 1 184 ? 5.603 -14.942 -20.648 1.00 47.79 164 THR B C 1
ATOM 2916 O O . THR B 1 184 ? 6.678 -14.840 -21.294 1.00 46.18 164 THR B O 1
ATOM 2920 N N . SER B 1 185 ? 5.512 -15.029 -19.309 1.00 44.38 165 SER B N 1
ATOM 2921 C CA . SER B 1 185 ? 6.687 -15.033 -18.452 1.00 42.39 165 SER B CA 1
ATOM 2922 C C . SER B 1 185 ? 6.893 -16.424 -17.881 1.00 40.89 165 SER B C 1
ATOM 2923 O O . SER B 1 185 ? 6.008 -16.995 -17.234 1.00 39.93 165 SER B O 1
ATOM 2926 N N . LEU B 1 186 ? 8.076 -16.968 -18.132 1.00 41.07 166 LEU B N 1
ATOM 2927 C CA . LEU B 1 186 ? 8.406 -18.387 -17.825 1.00 39.71 166 LEU B CA 1
ATOM 2928 C C . LEU B 1 186 ? 9.737 -18.438 -17.133 1.00 37.77 166 LEU B C 1
ATOM 2929 O O . LEU B 1 186 ? 10.529 -17.528 -17.291 1.00 37.42 166 LEU B O 1
ATOM 2934 N N . GLY B 1 187 ? 9.968 -19.517 -16.384 1.00 36.50 167 GLY B N 1
ATOM 2935 C CA . GLY B 1 187 ? 11.236 -19.810 -15.755 1.00 34.95 167 GLY B CA 1
ATOM 2936 C C . GLY B 1 187 ? 11.730 -21.105 -16.339 1.00 35.19 167 GLY B C 1
ATOM 2937 O O . GLY B 1 187 ? 10.937 -22.039 -16.471 1.00 34.75 167 GLY B O 1
ATOM 2938 N N . ILE B 1 188 ? 13.011 -21.156 -16.755 1.00 35.45 168 ILE B N 1
ATOM 2939 C CA . ILE B 1 188 ? 13.651 -22.466 -17.023 1.00 36.28 168 ILE B CA 1
ATOM 2940 C C . ILE B 1 188 ? 14.574 -22.836 -15.822 1.00 35.52 168 ILE B C 1
ATOM 2941 O O . ILE B 1 188 ? 15.398 -22.012 -15.396 1.00 36.23 168 ILE B O 1
ATOM 2946 N N . LEU B 1 189 ? 14.466 -24.069 -15.327 1.00 33.74 169 LEU B N 1
ATOM 2947 C CA . LEU B 1 189 ? 15.147 -24.449 -14.087 1.00 33.00 169 LEU B CA 1
ATOM 2948 C C . LEU B 1 189 ? 15.966 -25.714 -14.259 1.00 33.26 169 LEU B C 1
ATOM 2949 O O . LEU B 1 189 ? 15.419 -26.834 -14.115 1.00 32.40 169 LEU B O 1
ATOM 2954 N N . PRO B 1 190 ? 17.280 -25.536 -14.546 1.00 32.57 170 PRO B N 1
ATOM 2955 C CA . PRO B 1 190 ? 18.196 -26.619 -14.766 1.00 34.02 170 PRO B CA 1
ATOM 2956 C C . PRO B 1 190 ? 18.568 -27.305 -13.453 1.00 34.78 170 PRO B C 1
ATOM 2957 O O . PRO B 1 190 ? 18.529 -26.684 -12.348 1.00 33.72 170 PRO B O 1
ATOM 2961 N N . VAL B 1 191 ? 18.814 -28.610 -13.586 1.00 35.63 171 VAL B N 1
ATOM 2962 C CA . VAL B 1 191 ? 19.392 -29.465 -12.547 1.00 34.62 171 VAL B CA 1
ATOM 2963 C C . VAL B 1 191 ? 20.888 -29.230 -12.793 1.00 36.21 171 VAL B C 1
ATOM 2964 O O . VAL B 1 191 ? 21.520 -28.503 -12.006 1.00 35.12 171 VAL B O 1
ATOM 2968 N N . THR B 1 192 ? 21.400 -29.672 -13.961 1.00 37.01 172 THR B N 1
ATOM 2969 C CA . THR B 1 192 ? 22.782 -29.421 -14.401 1.00 38.44 172 THR B CA 1
ATOM 2970 C C . THR B 1 192 ? 22.967 -29.251 -15.947 1.00 40.43 172 THR B C 1
ATOM 2971 O O . THR B 1 192 ? 22.418 -30.015 -16.772 1.00 39.77 172 THR B O 1
ATOM 2975 N N . LEU B 1 193 ? 23.778 -28.271 -16.314 1.00 41.92 173 LEU B N 1
ATOM 2976 C CA . LEU B 1 193 ? 24.028 -27.937 -17.690 1.00 44.12 173 LEU B CA 1
ATOM 2977 C C . LEU B 1 193 ? 25.376 -28.546 -18.164 1.00 46.23 173 LEU B C 1
ATOM 2978 O O . LEU B 1 193 ? 26.295 -28.757 -17.356 1.00 46.09 173 LEU B O 1
ATOM 2983 N N . ASP B 1 194 ? 25.510 -28.875 -19.448 1.00 46.95 174 ASP B N 1
ATOM 2984 C CA . ASP B 1 194 ? 26.797 -29.391 -19.898 1.00 48.40 174 ASP B CA 1
ATOM 2985 C C . ASP B 1 194 ? 27.669 -28.222 -20.369 1.00 48.79 174 ASP B C 1
ATOM 2986 O O . ASP B 1 194 ? 27.486 -27.695 -21.484 1.00 51.58 174 ASP B O 1
ATOM 2991 N N . THR B 1 195 ? 28.545 -27.738 -19.487 1.00 48.16 175 THR B N 1
ATOM 2992 C CA . THR B 1 195 ? 29.460 -26.615 -19.815 1.00 49.24 175 THR B CA 1
ATOM 2993 C C . THR B 1 195 ? 30.913 -27.093 -19.692 1.00 50.52 175 THR B C 1
ATOM 2994 O O . THR B 1 195 ? 31.182 -28.077 -19.001 1.00 49.06 175 THR B O 1
ATOM 2998 N N . PRO B 1 196 ? 31.844 -26.451 -20.411 1.00 53.06 176 PRO B N 1
ATOM 2999 C CA . PRO B 1 196 ? 33.242 -26.830 -20.211 1.00 55.52 176 PRO B CA 1
ATOM 3000 C C . PRO B 1 196 ? 33.624 -26.661 -18.715 1.00 55.98 176 PRO B C 1
ATOM 3001 O O . PRO B 1 196 ? 34.178 -27.594 -18.100 1.00 57.54 176 PRO B O 1
ATOM 3005 N N . THR B 1 197 ? 33.288 -25.514 -18.137 1.00 55.50 177 THR B N 1
ATOM 3006 C CA . THR B 1 197 ? 33.338 -25.311 -16.676 1.00 55.11 177 THR B CA 1
ATOM 3007 C C . THR B 1 197 ? 32.919 -26.505 -15.802 1.00 54.05 177 THR B C 1
ATOM 3008 O O . THR B 1 197 ? 33.768 -27.079 -15.124 1.00 54.30 177 THR B O 1
ATOM 3012 N N . ASN B 1 198 ? 31.639 -26.896 -15.835 1.00 52.53 178 ASN B N 1
ATOM 3013 C CA . ASN B 1 198 ? 31.188 -28.093 -15.140 1.00 51.77 178 ASN B CA 1
ATOM 3014 C C . ASN B 1 198 ? 32.055 -29.319 -15.408 1.00 53.44 178 ASN B C 1
ATOM 3015 O O . ASN B 1 198 ? 32.250 -30.158 -14.522 1.00 53.17 178 ASN B O 1
ATOM 3020 N N . ARG B 1 199 ? 32.574 -29.419 -16.624 1.00 54.96 179 ARG B N 1
ATOM 3021 C CA . ARG B 1 199 ? 33.299 -30.612 -17.017 1.00 57.65 179 ARG B CA 1
ATOM 3022 C C . ARG B 1 199 ? 34.691 -30.564 -16.391 1.00 59.70 179 ARG B C 1
ATOM 3023 O O . ARG B 1 199 ? 35.254 -31.611 -16.046 1.00 60.30 179 ARG B O 1
ATOM 3031 N N . LYS B 1 200 ? 35.232 -29.352 -16.253 1.00 61.43 180 LYS B N 1
ATOM 3032 C CA . LYS B 1 200 ? 36.496 -29.121 -15.555 1.00 64.66 180 LYS B CA 1
ATOM 3033 C C . LYS B 1 200 ? 36.391 -29.461 -14.054 1.00 65.39 180 LYS B C 1
ATOM 3034 O O . LYS B 1 200 ? 37.107 -30.346 -13.553 1.00 66.68 180 LYS B O 1
ATOM 3040 N N . TYR B 1 201 ? 35.461 -28.792 -13.366 1.00 65.11 181 TYR B N 1
ATOM 3041 C CA . TYR B 1 201 ? 35.334 -28.844 -11.899 1.00 66.09 181 TYR B CA 1
ATOM 3042 C C . TYR B 1 201 ? 34.510 -29.991 -11.323 1.00 64.74 181 TYR B C 1
ATOM 3043 O O . TYR B 1 201 ? 34.358 -30.074 -10.119 1.00 64.90 181 TYR B O 1
ATOM 3052 N N . MET B 1 202 ? 33.968 -30.852 -12.174 1.00 63.92 182 MET B N 1
ATOM 3053 C CA . MET B 1 202 ? 33.248 -32.021 -11.728 1.00 63.16 182 MET B CA 1
ATOM 3054 C C . MET B 1 202 ? 33.555 -33.080 -12.734 1.00 63.29 182 MET B C 1
ATOM 3055 O O . MET B 1 202 ? 32.654 -33.705 -13.271 1.00 63.14 182 MET B O 1
ATOM 3060 N N . SER B 1 203 ? 34.838 -33.297 -12.977 1.00 64.65 183 SER B N 1
ATOM 3061 C CA . SER B 1 203 ? 35.266 -34.176 -14.037 1.00 64.66 183 SER B CA 1
ATOM 3062 C C . SER B 1 203 ? 34.935 -35.649 -13.800 1.00 64.07 183 SER B C 1
ATOM 3063 O O . SER B 1 203 ? 34.999 -36.463 -14.726 1.00 64.00 183 SER B O 1
ATOM 3066 N N . ASP B 1 204 ? 34.572 -35.984 -12.565 1.00 63.10 184 ASP B N 1
ATOM 3067 C CA . ASP B 1 204 ? 34.220 -37.351 -12.179 1.00 63.04 184 ASP B CA 1
ATOM 3068 C C . ASP B 1 204 ? 32.896 -37.750 -12.783 1.00 60.21 184 ASP B C 1
ATOM 3069 O O . ASP B 1 204 ? 32.604 -38.936 -12.943 1.00 59.83 184 ASP B O 1
ATOM 3074 N N . ALA B 1 205 ? 32.052 -36.742 -13.024 1.00 57.47 185 ALA B N 1
ATOM 3075 C CA . ALA B 1 205 ? 30.610 -36.976 -13.094 1.00 54.82 185 ALA B CA 1
ATOM 3076 C C . ALA B 1 205 ? 30.156 -37.740 -14.352 1.00 53.26 185 ALA B C 1
ATOM 3077 O O . ALA B 1 205 ? 30.928 -37.911 -15.296 1.00 53.86 185 ALA B O 1
ATOM 3079 N N . ASN B 1 206 ? 28.941 -38.275 -14.322 1.00 51.11 186 ASN B N 1
ATOM 3080 C CA . ASN B 1 206 ? 28.368 -38.820 -15.543 1.00 49.88 186 ASN B CA 1
ATOM 3081 C C . ASN B 1 206 ? 27.848 -37.645 -16.425 1.00 48.93 186 ASN B C 1
ATOM 3082 O O . ASN B 1 206 ? 26.798 -37.061 -16.112 1.00 46.83 186 ASN B O 1
ATOM 3087 N N . PHE B 1 207 ? 28.583 -37.291 -17.490 1.00 48.96 187 PHE B N 1
ATOM 3088 C CA . PHE B 1 207 ? 28.183 -36.190 -18.368 1.00 49.04 187 PHE B CA 1
ATOM 3089 C C . PHE B 1 207 ? 26.854 -36.441 -19.100 1.00 48.25 187 PHE B C 1
ATOM 3090 O O . PHE B 1 207 ? 26.179 -35.495 -19.497 1.00 46.96 187 PHE B O 1
ATOM 3098 N N . ASP B 1 208 ? 26.465 -37.711 -19.229 1.00 48.57 188 ASP B N 1
ATOM 3099 C CA . ASP B 1 208 ? 25.170 -38.075 -19.831 1.00 49.45 188 ASP B CA 1
ATOM 3100 C C . ASP B 1 208 ? 23.919 -37.668 -19.009 1.00 48.92 188 ASP B C 1
ATOM 3101 O O . ASP B 1 208 ? 22.796 -37.721 -19.507 1.00 49.22 188 ASP B O 1
ATOM 3106 N N . ASP B 1 209 ? 24.117 -37.297 -17.759 1.00 47.40 189 ASP B N 1
ATOM 3107 C CA . ASP B 1 209 ? 23.047 -36.796 -16.908 1.00 46.41 189 ASP B CA 1
ATOM 3108 C C . ASP B 1 209 ? 22.933 -35.233 -16.905 1.00 45.58 189 ASP B C 1
ATOM 3109 O O . ASP B 1 209 ? 22.174 -34.670 -16.136 1.00 44.53 189 ASP B O 1
ATOM 3114 N N . TRP B 1 210 ? 23.711 -34.566 -17.761 1.00 44.73 190 TRP B N 1
ATOM 3115 C CA . TRP B 1 210 ? 23.684 -33.104 -17.930 1.00 44.71 190 TRP B CA 1
ATOM 3116 C C . TRP B 1 210 ? 23.067 -32.723 -19.243 1.00 44.13 190 TRP B C 1
ATOM 3117 O O . TRP B 1 210 ? 23.186 -33.478 -20.229 1.00 46.48 190 TRP B O 1
ATOM 3128 N N . THR B 1 211 ? 22.453 -31.542 -19.246 1.00 42.42 191 THR B N 1
ATOM 3129 C CA . THR B 1 211 ? 21.761 -30.996 -20.383 1.00 41.69 191 THR B CA 1
ATOM 3130 C C . THR B 1 211 ? 22.593 -30.293 -21.449 1.00 42.41 191 THR B C 1
ATOM 3131 O O . THR B 1 211 ? 23.125 -29.206 -21.228 1.00 42.53 191 THR B O 1
ATOM 3135 N N . PRO B 1 212 ? 22.678 -30.887 -22.649 1.00 42.38 192 PRO B N 1
ATOM 3136 C CA . PRO B 1 212 ? 23.341 -30.123 -23.728 1.00 43.58 192 PRO B CA 1
ATOM 3137 C C . PRO B 1 212 ? 22.780 -28.684 -23.852 1.00 43.93 192 PRO B C 1
ATOM 3138 O O . PRO B 1 212 ? 21.577 -28.456 -23.729 1.00 43.17 192 PRO B O 1
ATOM 3142 N N . LEU B 1 213 ? 23.630 -27.707 -24.092 1.00 45.70 193 LEU B N 1
ATOM 3143 C CA . LEU B 1 213 ? 23.112 -26.374 -24.178 1.00 48.24 193 LEU B CA 1
ATOM 3144 C C . LEU B 1 213 ? 22.199 -26.223 -25.398 1.00 49.57 193 LEU B C 1
ATOM 3145 O O . LEU B 1 213 ? 21.198 -25.487 -25.322 1.00 49.38 193 LEU B O 1
ATOM 3150 N N . SER B 1 214 ? 22.522 -26.925 -26.491 1.00 50.69 194 SER B N 1
ATOM 3151 C CA . SER B 1 214 ? 21.784 -26.753 -27.768 1.00 52.91 194 SER B CA 1
ATOM 3152 C C . SER B 1 214 ? 20.322 -27.161 -27.577 1.00 52.91 194 SER B C 1
ATOM 3153 O O . SER B 1 214 ? 19.434 -26.635 -28.252 1.00 54.83 194 SER B O 1
ATOM 3156 N N . GLU B 1 215 ? 20.100 -28.071 -26.633 1.00 52.34 195 GLU B N 1
ATOM 3157 C CA . GLU B 1 215 ? 18.767 -28.541 -26.236 1.00 52.25 195 GLU B CA 1
ATOM 3158 C C . GLU B 1 215 ? 17.945 -27.508 -25.558 1.00 50.73 195 GLU B C 1
ATOM 3159 O O . GLU B 1 215 ? 16.744 -27.458 -25.738 1.00 52.07 195 GLU B O 1
ATOM 3165 N N . VAL B 1 216 ? 18.597 -26.715 -24.725 1.00 49.58 196 VAL B N 1
ATOM 3166 C CA . VAL B 1 216 ? 17.956 -25.590 -24.096 1.00 47.13 196 VAL B CA 1
ATOM 3167 C C . VAL B 1 216 ? 17.602 -24.516 -25.146 1.00 49.28 196 VAL B C 1
ATOM 3168 O O . VAL B 1 216 ? 16.495 -23.958 -25.124 1.00 48.42 196 VAL B O 1
ATOM 3172 N N . ALA B 1 217 ? 18.551 -2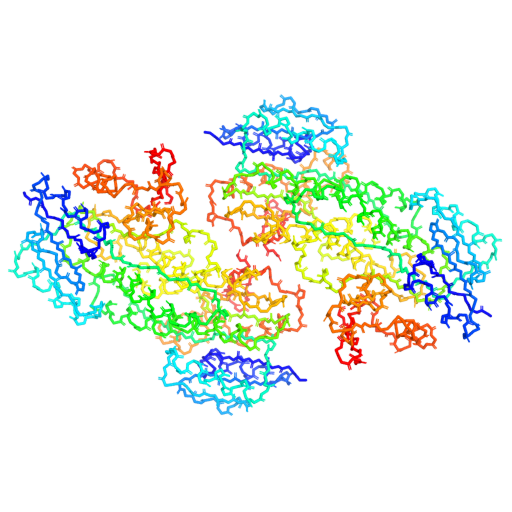4.216 -26.043 1.00 49.89 197 ALA B N 1
ATOM 3173 C CA . ALA B 1 217 ? 18.315 -23.265 -27.066 1.00 51.74 197 ALA B CA 1
ATOM 3174 C C . ALA B 1 217 ? 17.151 -23.765 -27.907 1.00 53.25 197 ALA B C 1
ATOM 3175 O O . ALA B 1 217 ? 16.292 -22.993 -28.268 1.00 53.29 197 ALA B O 1
ATOM 3177 N N . GLU B 1 218 ? 17.129 -25.067 -28.202 1.00 55.34 198 GLU B N 1
ATOM 3178 C CA . GLU B 1 218 ? 16.058 -25.666 -29.006 1.00 58.04 198 GLU B CA 1
ATOM 3179 C C . GLU B 1 218 ? 14.676 -25.384 -28.407 1.00 57.53 198 GLU B C 1
ATOM 3180 O O . GLU B 1 218 ? 13.802 -24.832 -29.095 1.00 58.22 198 GLU B O 1
ATOM 3186 N N . LYS B 1 219 ? 14.478 -25.784 -27.142 1.00 54.97 199 LYS B N 1
ATOM 3187 C CA . LYS B 1 219 ? 13.208 -25.579 -26.475 1.00 54.01 199 LYS B CA 1
ATOM 3188 C C . LYS B 1 219 ? 12.834 -24.093 -26.511 1.00 54.15 199 LYS B C 1
ATOM 3189 O O . LYS B 1 219 ? 11.687 -23.742 -26.727 1.00 54.29 199 LYS B O 1
ATOM 3195 N N . LEU B 1 220 ? 13.818 -23.234 -26.279 1.00 53.09 200 LEU B N 1
ATOM 3196 C CA . LEU B 1 220 ? 13.624 -21.816 -26.325 1.00 53.34 200 LEU B CA 1
ATOM 3197 C C . LEU B 1 220 ? 13.121 -21.338 -27.729 1.00 55.60 200 LEU B C 1
ATOM 3198 O O . LEU B 1 220 ? 12.244 -20.489 -27.813 1.00 55.77 200 LEU B O 1
ATOM 3203 N N . PHE B 1 221 ? 13.663 -21.911 -28.807 1.00 57.37 201 PHE B N 1
ATOM 3204 C CA . PHE B 1 221 ? 13.155 -21.681 -30.180 1.00 59.41 201 PHE B CA 1
ATOM 3205 C C . PHE B 1 221 ? 11.705 -22.158 -30.361 1.00 59.66 201 PHE B C 1
ATOM 3206 O O . PHE B 1 221 ? 10.845 -21.379 -30.809 1.00 60.86 201 PHE B O 1
ATOM 3214 N N . GLU B 1 222 ? 11.436 -23.404 -29.962 1.00 59.12 202 GLU B N 1
ATOM 3215 C CA . GLU B 1 222 ? 10.063 -23.937 -29.956 1.00 59.90 202 GLU B CA 1
ATOM 3216 C C . GLU B 1 222 ? 9.094 -22.907 -29.389 1.00 58.86 202 GLU B C 1
ATOM 3217 O O . GLU B 1 222 ? 8.130 -22.569 -30.052 1.00 59.40 202 GLU B O 1
ATOM 3223 N N . TRP B 1 223 ? 9.365 -22.394 -28.184 1.00 56.56 203 TRP B N 1
ATOM 3224 C CA . TRP B 1 223 ? 8.432 -21.491 -27.510 1.00 55.59 203 TRP B CA 1
ATOM 3225 C C . TRP B 1 223 ? 8.340 -20.165 -28.244 1.00 56.70 203 TRP B C 1
ATOM 3226 O O . TRP B 1 223 ? 7.345 -19.454 -28.128 1.00 57.52 203 TRP B O 1
ATOM 3237 N N . SER B 1 224 ? 9.417 -19.808 -28.920 1.00 57.07 204 SER B N 1
ATOM 3238 C CA . SER B 1 224 ? 9.572 -18.487 -29.483 1.00 59.79 204 SER B CA 1
ATOM 3239 C C . SER B 1 224 ? 8.883 -18.388 -30.867 1.00 62.88 204 SER B C 1
ATOM 3240 O O . SER B 1 224 ? 8.497 -17.295 -31.290 1.00 64.08 204 SER B O 1
ATOM 3243 N N . THR B 1 225 ? 8.771 -19.524 -31.565 1.00 64.33 205 THR B N 1
ATOM 3244 C CA . THR B 1 225 ? 8.168 -19.552 -32.908 1.00 67.96 205 THR B CA 1
ATOM 3245 C C . THR B 1 225 ? 6.708 -19.978 -32.871 1.00 68.88 205 THR B C 1
ATOM 3246 O O . THR B 1 225 ? 5.935 -19.647 -33.750 1.00 69.70 205 THR B O 1
ATOM 3250 N N . ASN B 1 226 ? 6.336 -20.689 -31.817 1.00 68.06 206 ASN B N 1
ATOM 3251 C CA . ASN B 1 226 ? 5.046 -21.326 -31.761 1.00 69.61 206 ASN B CA 1
ATOM 3252 C C . ASN B 1 226 ? 4.399 -21.071 -30.397 1.00 68.14 206 ASN B C 1
ATOM 3253 O O . ASN B 1 226 ? 4.757 -21.694 -29.374 1.00 66.47 206 ASN B O 1
ATOM 3258 N N . SER B 1 227 ? 3.438 -20.156 -30.382 1.00 69.35 207 SER B N 1
ATOM 3259 C CA . SER B 1 227 ? 2.813 -19.721 -29.126 1.00 68.41 207 SER B CA 1
ATOM 3260 C C . SER B 1 227 ? 2.007 -20.806 -28.412 1.00 67.67 207 SER B C 1
ATOM 3261 O O . SER B 1 227 ? 1.902 -20.786 -27.202 1.00 67.80 207 SER B O 1
ATOM 3264 N N . ASP B 1 228 ? 1.471 -21.764 -29.159 1.00 68.87 208 ASP B N 1
ATOM 3265 C CA . ASP B 1 228 ? 0.668 -22.892 -28.633 1.00 68.03 208 ASP B CA 1
ATOM 3266 C C . ASP B 1 228 ? 1.463 -23.848 -27.729 1.00 65.30 208 ASP B C 1
ATOM 3267 O O . ASP B 1 228 ? 0.885 -24.478 -26.819 1.00 63.91 208 ASP B O 1
ATOM 3272 N N . SER B 1 229 ? 2.767 -23.978 -28.021 1.00 63.32 209 SER B N 1
ATOM 3273 C CA . SER B 1 229 ? 3.693 -24.824 -27.248 1.00 61.28 209 SER B CA 1
ATOM 3274 C C . SER B 1 229 ? 4.060 -24.281 -25.854 1.00 58.42 209 SER B C 1
ATOM 3275 O O . SER B 1 229 ? 4.631 -25.019 -25.052 1.00 57.44 209 SER B O 1
ATOM 3278 N N . ARG B 1 230 ? 3.721 -23.024 -25.566 1.00 57.18 210 ARG B N 1
ATOM 3279 C CA . ARG B 1 230 ? 4.103 -22.422 -24.281 1.00 55.21 210 ARG B CA 1
ATOM 3280 C C . ARG B 1 230 ? 3.386 -23.052 -23.115 1.00 54.69 210 ARG B C 1
ATOM 3281 O O . ARG B 1 230 ? 2.225 -23.438 -23.217 1.00 55.45 210 ARG B O 1
ATOM 3289 N N . PRO B 1 231 ? 4.092 -23.187 -21.983 1.00 53.01 211 PRO B N 1
ATOM 3290 C CA . PRO B 1 231 ? 3.252 -23.596 -20.875 1.00 51.76 211 PRO B CA 1
ATOM 3291 C C . PRO B 1 231 ? 2.559 -22.374 -20.341 1.00 51.64 211 PRO B C 1
ATOM 3292 O O . PRO B 1 231 ? 2.896 -21.258 -20.734 1.00 50.82 211 PRO B O 1
ATOM 3296 N N . THR B 1 232 ? 1.544 -22.598 -19.513 1.00 52.88 212 THR B N 1
ATOM 3297 C CA . THR B 1 232 ? 0.837 -21.554 -18.802 1.00 53.58 212 THR B CA 1
ATOM 3298 C C . THR B 1 232 ? 1.792 -20.477 -18.251 1.00 52.40 212 THR B C 1
ATOM 3299 O O . THR B 1 232 ? 2.895 -20.759 -17.791 1.00 50.50 212 THR B O 1
ATOM 3303 N N . ASN B 1 233 ? 1.315 -19.242 -18.289 1.00 52.76 213 ASN B N 1
ATOM 3304 C CA . ASN B 1 233 ? 2.032 -18.076 -17.865 1.00 50.41 213 ASN B CA 1
ATOM 3305 C C . ASN B 1 233 ? 2.474 -18.151 -16.386 1.00 48.54 213 ASN B C 1
ATOM 3306 O O . ASN B 1 233 ? 1.648 -18.282 -15.493 1.00 47.84 213 ASN B O 1
ATOM 3311 N N . GLY B 1 234 ? 3.771 -17.993 -16.123 1.00 46.90 214 GLY B N 1
ATOM 3312 C CA . GLY B 1 234 ? 4.246 -18.055 -14.734 1.00 45.31 214 GLY B CA 1
ATOM 3313 C C . GLY B 1 234 ? 4.735 -19.436 -14.346 1.00 44.69 214 GLY B C 1
ATOM 3314 O O . GLY B 1 234 ? 5.089 -19.667 -13.211 1.00 44.61 214 GLY B O 1
ATOM 3315 N N . SER B 1 235 ? 4.783 -20.359 -15.297 1.00 44.72 215 SER B N 1
ATOM 3316 C CA . SER B 1 235 ? 5.296 -21.674 -15.027 1.00 43.37 215 SER B CA 1
ATOM 3317 C C . SER B 1 235 ? 6.800 -21.611 -14.774 1.00 41.79 215 SER B C 1
ATOM 3318 O O . SER B 1 235 ? 7.557 -20.983 -15.527 1.00 39.61 215 SER B O 1
ATOM 3321 N N . LEU B 1 236 ? 7.193 -22.308 -13.715 1.00 38.60 216 LEU B N 1
ATOM 3322 C CA . LEU B 1 236 ? 8.566 -22.702 -13.536 1.00 37.96 216 LEU B CA 1
ATOM 3323 C C . LEU B 1 236 ? 8.650 -24.023 -14.240 1.00 37.79 216 LEU B C 1
ATOM 3324 O O . LEU B 1 236 ? 7.878 -24.924 -13.936 1.00 37.45 216 LEU B O 1
ATOM 3329 N N . VAL B 1 237 ? 9.593 -24.133 -15.167 1.00 37.25 217 VAL B N 1
ATOM 3330 C CA . VAL B 1 237 ? 9.789 -25.368 -15.895 1.00 36.95 217 VAL B CA 1
ATOM 3331 C C . VAL B 1 237 ? 11.125 -26.041 -15.598 1.00 36.32 217 VAL B C 1
ATOM 3332 O O . VAL B 1 237 ? 12.177 -25.577 -16.030 1.00 37.75 217 VAL B O 1
ATOM 3336 N N . LYS B 1 238 ? 11.087 -27.157 -14.926 1.00 36.11 218 LYS B N 1
ATOM 3337 C CA . LYS B 1 238 ? 12.304 -27.849 -14.537 1.00 36.01 218 LYS B CA 1
ATOM 3338 C C . LYS B 1 238 ? 12.700 -28.789 -15.667 1.00 37.30 218 LYS B C 1
ATOM 3339 O O . LYS B 1 238 ? 11.848 -29.430 -16.239 1.00 37.36 218 LYS B O 1
ATOM 3345 N N . PHE B 1 239 ? 13.986 -28.838 -16.000 1.00 37.62 219 PHE B N 1
ATOM 3346 C CA . PHE B 1 239 ? 14.524 -29.863 -16.871 1.00 37.58 219 PHE B CA 1
ATOM 3347 C C . PHE B 1 239 ? 15.712 -30.577 -16.291 1.00 39.17 219 PHE B C 1
ATOM 3348 O O . PHE B 1 239 ? 16.660 -29.960 -15.755 1.00 37.77 219 PHE B O 1
ATOM 3356 N N . GLU B 1 240 ? 15.631 -31.891 -16.465 1.00 41.39 220 GLU B N 1
ATOM 3357 C CA . GLU B 1 240 ? 16.614 -32.856 -16.041 1.00 44.10 220 GLU B CA 1
ATOM 3358 C C . GLU B 1 240 ? 16.906 -33.872 -17.202 1.00 46.06 220 GLU B C 1
ATOM 3359 O O . GLU B 1 240 ? 16.011 -34.426 -17.864 1.00 47.65 220 GLU B O 1
ATOM 3365 N N . THR B 1 241 ? 18.186 -34.061 -17.459 1.00 48.01 221 THR B N 1
ATOM 3366 C CA . THR B 1 241 ? 18.687 -35.026 -18.420 1.00 48.34 221 THR B CA 1
ATOM 3367 C C . THR B 1 241 ? 19.095 -36.279 -17.656 1.00 49.82 221 THR B C 1
ATOM 3368 O O . THR B 1 241 ? 19.698 -36.202 -16.557 1.00 47.44 221 THR B O 1
ATOM 3372 N N . LYS B 1 242 ? 18.706 -37.439 -18.213 1.00 51.54 222 LYS B N 1
ATOM 3373 C CA . LYS B 1 242 ? 19.066 -38.761 -17.680 1.00 51.55 222 LYS B CA 1
ATOM 3374 C C . LYS B 1 242 ? 19.409 -39.659 -18.859 1.00 51.96 222 LYS B C 1
ATOM 3375 O O . LYS B 1 242 ? 18.586 -39.857 -19.759 1.00 52.35 222 LYS B O 1
ATOM 3381 N N . SER B 1 243 ? 20.633 -40.175 -18.867 1.00 51.43 223 SER B N 1
ATOM 3382 C CA . SER B 1 243 ? 21.130 -40.965 -19.970 1.00 51.86 223 SER B CA 1
ATOM 3383 C C . SER B 1 243 ? 20.806 -40.313 -21.345 1.00 51.56 223 SER B C 1
ATOM 3384 O O . SER B 1 243 ? 20.171 -40.920 -22.210 1.00 52.47 223 SER B O 1
ATOM 3387 N N . LYS B 1 244 ? 21.226 -39.066 -21.509 1.00 50.26 224 LYS B N 1
ATOM 3388 C CA . LYS B 1 244 ? 21.048 -38.277 -22.754 1.00 51.99 224 LYS B CA 1
ATOM 3389 C C . LYS B 1 244 ? 19.607 -37.833 -23.116 1.00 51.75 224 LYS B C 1
ATOM 3390 O O . LYS B 1 244 ? 19.411 -37.105 -24.081 1.00 52.78 224 LYS B O 1
ATOM 3396 N N . VAL B 1 245 ? 18.627 -38.294 -22.338 1.00 51.44 225 VAL B N 1
ATOM 3397 C CA . VAL B 1 245 ? 17.191 -38.023 -22.489 1.00 51.31 225 VAL B CA 1
ATOM 3398 C C . VAL B 1 245 ? 16.773 -36.923 -21.513 1.00 49.46 225 VAL B C 1
ATOM 3399 O O . VAL B 1 245 ? 16.826 -37.093 -20.270 1.00 49.66 225 VAL B O 1
ATOM 3403 N N . THR B 1 246 ? 16.365 -35.794 -22.051 1.00 48.44 226 THR B N 1
ATOM 3404 C CA . THR B 1 246 ? 15.911 -34.675 -21.253 1.00 47.15 226 THR B CA 1
ATOM 3405 C C . THR B 1 246 ? 14.409 -34.578 -21.107 1.00 47.74 226 THR B C 1
ATOM 3406 O O . THR B 1 246 ? 13.703 -34.617 -22.092 1.00 48.05 226 THR B O 1
ATOM 3410 N N . THR B 1 247 ? 13.947 -34.422 -19.864 1.00 47.30 227 THR B N 1
ATOM 3411 C CA . THR B 1 247 ? 12.535 -34.333 -19.518 1.00 48.16 227 THR B CA 1
ATOM 3412 C C . THR B 1 247 ? 12.281 -32.944 -18.957 1.00 47.50 227 THR B C 1
ATOM 3413 O O . THR B 1 247 ? 12.992 -32.489 -18.051 1.00 47.56 227 THR B O 1
ATOM 3417 N N . TRP B 1 248 ? 11.262 -32.287 -19.512 1.00 46.92 228 TRP B N 1
ATOM 3418 C CA . TRP B 1 248 ? 10.818 -30.967 -19.127 1.00 45.29 228 TRP B CA 1
ATOM 3419 C C . TRP B 1 248 ? 9.528 -31.106 -18.329 1.00 46.32 228 TRP B C 1
ATOM 3420 O O . TRP B 1 248 ? 8.592 -31.768 -18.787 1.00 47.58 228 TRP B O 1
ATOM 3431 N N . THR B 1 249 ? 9.486 -30.491 -17.154 1.00 45.03 229 THR B N 1
ATOM 3432 C CA . THR B 1 249 ? 8.344 -30.628 -16.249 1.00 47.21 229 THR B CA 1
ATOM 3433 C C . THR B 1 249 ? 7.825 -29.250 -15.818 1.00 47.75 229 THR B C 1
ATOM 3434 O O . THR B 1 249 ? 8.573 -28.475 -15.189 1.00 46.00 229 THR B O 1
ATOM 3438 N N . ASN B 1 250 ? 6.554 -28.957 -16.127 1.00 50.01 230 ASN B N 1
ATOM 3439 C CA . ASN B 1 250 ? 5.946 -27.689 -15.709 1.00 52.63 230 ASN B CA 1
ATOM 3440 C C . ASN B 1 250 ? 5.512 -27.656 -14.261 1.00 53.70 230 ASN B C 1
ATOM 3441 O O . ASN B 1 250 ? 4.625 -28.393 -13.898 1.00 55.28 230 ASN B O 1
ATOM 3446 N N . LEU B 1 251 ? 6.131 -26.770 -13.473 1.00 54.48 231 LEU B N 1
ATOM 3447 C CA . LEU B 1 251 ? 5.904 -26.565 -12.029 1.00 56.07 231 LEU B CA 1
ATOM 3448 C C . LEU B 1 251 ? 5.501 -25.083 -11.668 1.00 57.13 231 LEU B C 1
ATOM 3449 O O . LEU B 1 251 ? 5.212 -24.221 -12.530 1.00 57.27 231 LEU B O 1
ATOM 3455 N N . SER C 1 22 ? 2.913 -42.468 -14.313 1.00 59.86 2 SER C N 1
ATOM 3456 C CA . SER C 1 22 ? 1.925 -42.655 -13.201 1.00 59.54 2 SER C CA 1
ATOM 3457 C C . SER C 1 22 ? 2.578 -42.784 -11.788 1.00 57.43 2 SER C C 1
ATOM 3458 O O . SER C 1 22 ? 3.732 -43.163 -11.645 1.00 57.91 2 SER C O 1
ATOM 3461 N N . LYS C 1 23 ? 1.838 -42.450 -10.741 1.00 54.92 3 LYS C N 1
ATOM 3462 C CA . LYS C 1 23 ? 2.445 -42.402 -9.410 1.00 51.97 3 LYS C CA 1
ATOM 3463 C C . LYS C 1 23 ? 1.994 -43.456 -8.452 1.00 48.82 3 LYS C C 1
ATOM 3464 O O . LYS C 1 23 ? 0.859 -43.930 -8.524 1.00 48.02 3 LYS C O 1
ATOM 3470 N N . ASN C 1 24 ? 2.916 -43.803 -7.550 1.00 45.39 4 ASN C N 1
ATOM 3471 C CA . ASN C 1 24 ? 2.713 -44.860 -6.567 1.00 41.58 4 ASN C CA 1
ATOM 3472 C C . ASN C 1 24 ? 2.596 -44.275 -5.133 1.00 38.90 4 ASN C C 1
ATOM 3473 O O . ASN C 1 24 ? 3.400 -43.415 -4.707 1.00 36.48 4 ASN C O 1
ATOM 3478 N N . ILE C 1 25 ? 1.552 -44.678 -4.418 1.00 35.82 5 ILE C N 1
ATOM 3479 C CA . ILE C 1 25 ? 1.510 -44.477 -2.993 1.00 32.39 5 ILE C CA 1
ATOM 3480 C C . ILE C 1 25 ? 1.656 -45.836 -2.290 1.00 32.12 5 ILE C C 1
ATOM 3481 O O . ILE C 1 25 ? 1.084 -46.856 -2.739 1.00 33.69 5 ILE C O 1
ATOM 3486 N N . LEU C 1 26 ? 2.390 -45.855 -1.189 1.00 29.93 6 LEU C N 1
ATOM 3487 C CA . LEU C 1 26 ? 2.525 -47.019 -0.297 1.00 28.84 6 LEU C CA 1
ATOM 3488 C C . LEU C 1 26 ? 1.935 -46.682 1.045 1.00 27.22 6 LEU C C 1
ATOM 3489 O O . LEU C 1 26 ? 2.279 -45.663 1.637 1.00 25.94 6 LEU C O 1
ATOM 3494 N N . VAL C 1 27 ? 0.998 -47.507 1.502 1.00 26.39 7 VAL C N 1
ATOM 3495 C CA . VAL C 1 27 ? 0.407 -47.371 2.801 1.00 24.61 7 VAL C CA 1
ATOM 3496 C C . VAL C 1 27 ? 0.779 -48.531 3.728 1.00 25.85 7 VAL C C 1
ATOM 3497 O O . VAL C 1 27 ? 0.342 -49.656 3.515 1.00 23.94 7 VAL C O 1
ATOM 3501 N N . LEU C 1 28 ? 1.522 -48.252 4.821 1.00 24.21 8 LEU C N 1
ATOM 3502 C CA . LEU C 1 28 ? 1.731 -49.301 5.785 1.00 22.97 8 LEU C CA 1
ATOM 3503 C C . LEU C 1 28 ? 0.461 -49.255 6.651 1.00 24.79 8 LEU C C 1
ATOM 3504 O O . LEU C 1 28 ? -0.053 -48.180 6.945 1.00 25.00 8 LEU C O 1
ATOM 3509 N N . GLY C 1 29 ? -0.120 -50.399 7.029 1.00 26.59 9 GLY C N 1
ATOM 3510 C CA . GLY C 1 29 ? -1.427 -50.322 7.763 1.00 25.64 9 GLY C CA 1
ATOM 3511 C C . GLY C 1 29 ? -2.564 -50.137 6.783 1.00 25.74 9 GLY C C 1
ATOM 3512 O O . GLY C 1 29 ? -3.684 -49.746 7.146 1.00 27.01 9 GLY C O 1
ATOM 3513 N N . GLY C 1 30 ? -2.272 -50.485 5.529 1.00 26.49 10 GLY C N 1
ATOM 3514 C CA . GLY C 1 30 ? -3.143 -50.246 4.377 1.00 26.46 10 GLY C CA 1
ATOM 3515 C C . GLY C 1 30 ? -4.464 -50.964 4.475 1.00 28.38 10 GLY C C 1
ATOM 3516 O O . GLY C 1 30 ? -5.389 -50.638 3.698 1.00 28.75 10 GLY C O 1
ATOM 3517 N N . SER C 1 31 ? -4.616 -51.881 5.450 1.00 28.12 11 SER C N 1
ATOM 3518 C CA . SER C 1 31 ? -5.952 -52.512 5.622 1.00 30.47 11 SER C CA 1
ATOM 3519 C C . SER C 1 31 ? -6.761 -51.954 6.753 1.00 29.91 11 SER C C 1
ATOM 3520 O O . SER C 1 31 ? -7.903 -52.384 6.932 1.00 30.73 11 SER C O 1
ATOM 3523 N N . GLY C 1 32 ? -6.193 -51.037 7.553 1.00 28.40 12 GLY C N 1
ATOM 3524 C CA . GLY C 1 32 ? -6.955 -50.508 8.693 1.00 26.73 12 GLY C CA 1
ATOM 3525 C C . GLY C 1 32 ? -8.035 -49.538 8.230 1.00 25.86 12 GLY C C 1
ATOM 3526 O O . GLY C 1 32 ? -8.272 -49.367 7.046 1.00 24.65 12 GLY C O 1
ATOM 3527 N N . ALA C 1 33 ? -8.724 -48.886 9.148 1.00 26.00 13 ALA C N 1
ATOM 3528 C CA . ALA C 1 33 ? -9.845 -48.025 8.678 1.00 26.34 13 ALA C CA 1
ATOM 3529 C C . ALA C 1 33 ? -9.315 -46.785 7.864 1.00 25.96 13 ALA C C 1
ATOM 3530 O O . ALA C 1 33 ? -9.784 -46.515 6.785 1.00 26.14 13 ALA C O 1
ATOM 3532 N N . LEU C 1 34 ? -8.342 -46.045 8.396 1.00 24.90 14 LEU C N 1
ATOM 3533 C CA . LEU C 1 34 ? -7.745 -44.932 7.706 1.00 24.64 14 LEU C CA 1
ATOM 3534 C C . LEU C 1 34 ? -6.990 -45.429 6.505 1.00 25.47 14 LEU C C 1
ATOM 3535 O O . LEU C 1 34 ? -7.185 -44.869 5.414 1.00 22.76 14 LEU C O 1
ATOM 3540 N N . GLY C 1 35 ? -6.079 -46.413 6.723 1.00 24.74 15 GLY C N 1
ATOM 3541 C CA . GLY C 1 35 ? -5.265 -46.903 5.604 1.00 25.54 15 GLY C CA 1
ATOM 3542 C C . GLY C 1 35 ? -6.097 -47.364 4.384 1.00 26.98 15 GLY C C 1
ATOM 3543 O O . GLY C 1 35 ? -5.729 -47.009 3.286 1.00 27.64 15 GLY C O 1
ATOM 3544 N N . ALA C 1 36 ? -7.218 -48.098 4.575 1.00 26.71 16 ALA C N 1
ATOM 3545 C CA . ALA C 1 36 ? -8.038 -48.574 3.424 1.00 28.59 16 ALA C CA 1
ATOM 3546 C C . ALA C 1 36 ? -8.682 -47.387 2.742 1.00 29.27 16 ALA C C 1
ATOM 3547 O O . ALA C 1 36 ? -8.890 -47.423 1.537 1.00 30.81 16 ALA C O 1
ATOM 3549 N N . GLU C 1 37 ? -9.018 -46.351 3.506 1.00 28.89 17 GLU C N 1
ATOM 3550 C CA . GLU C 1 37 ? -9.635 -45.181 2.884 1.00 30.60 17 GLU C CA 1
ATOM 3551 C C . GLU C 1 37 ? -8.598 -44.389 2.043 1.00 30.79 17 GLU C C 1
ATOM 3552 O O . GLU C 1 37 ? -8.908 -43.920 0.965 1.00 30.33 17 GLU C O 1
ATOM 3558 N N . VAL C 1 38 ? -7.392 -44.215 2.573 1.00 29.65 18 VAL C N 1
ATOM 3559 C CA . VAL C 1 38 ? -6.316 -43.630 1.786 1.00 30.32 18 VAL C CA 1
ATOM 3560 C C . VAL C 1 38 ? -6.053 -44.417 0.477 1.00 31.00 18 VAL C C 1
ATOM 3561 O O . VAL C 1 38 ? -5.987 -43.830 -0.591 1.00 31.17 18 VAL C O 1
ATOM 3565 N N . VAL C 1 39 ? -5.947 -45.737 0.575 1.00 30.73 19 VAL C N 1
ATOM 3566 C CA . VAL C 1 39 ? -5.822 -46.570 -0.590 1.00 31.92 19 VAL C CA 1
ATOM 3567 C C . VAL C 1 39 ? -6.968 -46.303 -1.631 1.00 33.98 19 VAL C C 1
ATOM 3568 O O . VAL C 1 39 ? -6.701 -45.993 -2.802 1.00 33.82 19 VAL C O 1
ATOM 3572 N N . LYS C 1 40 ? -8.214 -46.398 -1.172 1.00 34.16 20 LYS C N 1
ATOM 3573 C CA . LYS C 1 40 ? -9.400 -46.204 -1.999 1.00 35.91 20 LYS C CA 1
ATOM 3574 C C . LYS C 1 40 ? -9.314 -44.812 -2.552 1.00 36.34 20 LYS C C 1
ATOM 3575 O O . LYS C 1 40 ? -9.540 -44.597 -3.726 1.00 38.28 20 LYS C O 1
ATOM 3581 N N . PHE C 1 41 ? -8.974 -43.837 -1.740 1.00 34.96 21 PHE C N 1
ATOM 3582 C CA . PHE C 1 41 ? -9.015 -42.516 -2.297 1.00 35.60 21 PHE C CA 1
ATOM 3583 C C . PHE C 1 41 ? -7.963 -42.332 -3.392 1.00 35.07 21 PHE C C 1
ATOM 3584 O O . PHE C 1 41 ? -8.255 -41.773 -4.438 1.00 36.00 21 PHE C O 1
ATOM 3592 N N . PHE C 1 42 ? -6.740 -42.744 -3.143 1.00 33.61 22 PHE C N 1
ATOM 3593 C CA . PHE C 1 42 ? -5.685 -42.497 -4.124 1.00 34.34 22 PHE C CA 1
ATOM 3594 C C . PHE C 1 42 ? -5.951 -43.354 -5.411 1.00 35.36 22 PHE C C 1
ATOM 3595 O O . PHE C 1 42 ? -5.711 -42.919 -6.547 1.00 34.61 22 PHE C O 1
ATOM 3603 N N . LYS C 1 43 ? -6.492 -44.551 -5.216 1.00 35.87 23 LYS C N 1
ATOM 3604 C CA . LYS C 1 43 ? -6.925 -45.373 -6.352 1.00 37.78 23 LYS C CA 1
ATOM 3605 C C . LYS C 1 43 ? -7.922 -44.645 -7.253 1.00 38.92 23 LYS C C 1
ATOM 3606 O O . LYS C 1 43 ? -7.726 -44.638 -8.450 1.00 40.06 23 LYS C O 1
ATOM 3612 N N . SER C 1 44 ? -8.909 -43.946 -6.690 1.00 39.47 24 SER C N 1
ATOM 3613 C CA . SER C 1 44 ? -9.889 -43.211 -7.504 1.00 41.14 24 SER C CA 1
ATOM 3614 C C . SER C 1 44 ? -9.324 -41.972 -8.232 1.00 43.60 24 SER C C 1
ATOM 3615 O O . SER C 1 44 ? -10.004 -41.404 -9.090 1.00 44.47 24 SER C O 1
ATOM 3618 N N . LYS C 1 45 ? -8.126 -41.519 -7.836 1.00 42.51 25 LYS C N 1
ATOM 3619 C CA . LYS C 1 45 ? -7.418 -40.491 -8.514 1.00 43.04 25 LYS C CA 1
ATOM 3620 C C . LYS C 1 45 ? -6.366 -41.118 -9.443 1.00 43.59 25 LYS C C 1
ATOM 3621 O O . LYS C 1 45 ? -5.404 -40.458 -9.835 1.00 43.70 25 LYS C O 1
ATOM 3627 N N . SER C 1 46 ? -6.551 -42.391 -9.786 1.00 44.20 26 SER C N 1
ATOM 3628 C CA . SER C 1 46 ? -5.695 -43.077 -10.753 1.00 45.86 26 SER C CA 1
ATOM 3629 C C . SER C 1 46 ? -4.213 -43.108 -10.344 1.00 45.56 26 SER C C 1
ATOM 3630 O O . SER C 1 46 ? -3.317 -43.019 -11.224 1.00 46.72 26 SER C O 1
ATOM 3633 N N . TRP C 1 47 ? -3.944 -43.194 -9.026 1.00 43.04 27 TRP C N 1
ATOM 3634 C CA . TRP C 1 47 ? -2.599 -43.509 -8.548 1.00 40.92 27 TRP C CA 1
ATOM 3635 C C . TRP C 1 47 ? -2.521 -45.014 -8.398 1.00 39.48 27 TRP C C 1
ATOM 3636 O O . TRP C 1 47 ? -3.547 -45.635 -8.080 1.00 38.26 27 TRP C O 1
ATOM 3647 N N . ASN C 1 48 ? -1.338 -45.593 -8.630 1.00 37.92 28 ASN C N 1
ATOM 3648 C CA . ASN C 1 48 ? -1.088 -46.999 -8.268 1.00 39.66 28 ASN C CA 1
ATOM 3649 C C . ASN C 1 48 ? -0.918 -47.159 -6.738 1.00 37.65 28 ASN C C 1
ATOM 3650 O O . ASN C 1 48 ? -0.148 -46.425 -6.115 1.00 37.05 28 ASN C O 1
ATOM 3655 N N . THR C 1 49 ? -1.640 -48.092 -6.125 1.00 34.92 29 THR C N 1
ATOM 3656 C CA . THR C 1 49 ? -1.647 -48.180 -4.655 1.00 31.49 29 THR C CA 1
ATOM 3657 C C . THR C 1 49 ? -1.065 -49.526 -4.161 1.00 31.83 29 THR C C 1
ATOM 3658 O O . THR C 1 49 ? -1.309 -50.594 -4.766 1.00 30.77 29 THR C O 1
ATOM 3662 N N . ILE C 1 50 ? -0.359 -49.485 -3.025 1.00 29.69 30 ILE C N 1
ATOM 3663 C CA . ILE C 1 50 ? 0.346 -50.641 -2.484 1.00 29.98 30 ILE C CA 1
ATOM 3664 C C . ILE C 1 50 ? 0.019 -50.660 -1.009 1.00 29.37 30 ILE C C 1
ATOM 3665 O O . ILE C 1 50 ? 0.229 -49.621 -0.286 1.00 28.26 30 ILE C O 1
ATOM 3670 N N . SER C 1 51 ? -0.504 -51.779 -0.524 1.00 28.80 31 SER C N 1
ATOM 3671 C CA . SER C 1 51 ? -0.913 -51.827 0.884 1.00 28.74 31 SER C CA 1
ATOM 3672 C C . SER C 1 51 ? 0.002 -52.810 1.590 1.00 28.25 31 SER C C 1
ATOM 3673 O O . SER C 1 51 ? 0.336 -53.843 1.001 1.00 29.72 31 SER C O 1
ATOM 3676 N N . ILE C 1 52 ? 0.399 -52.527 2.836 1.00 27.13 32 ILE C N 1
ATOM 3677 C CA . ILE C 1 52 ? 1.187 -53.514 3.593 1.00 26.92 32 ILE C CA 1
ATOM 3678 C C . ILE C 1 52 ? 0.528 -53.615 4.926 1.00 26.44 32 ILE C C 1
ATOM 3679 O O . ILE C 1 52 ? 0.364 -52.610 5.562 1.00 26.36 32 ILE C O 1
ATOM 3684 N N . ASP C 1 53 ? 0.155 -54.816 5.337 1.00 25.60 33 ASP C N 1
ATOM 3685 C CA . ASP C 1 53 ? -0.560 -54.971 6.595 1.00 27.78 33 ASP C CA 1
ATOM 3686 C C . ASP C 1 53 ? -0.423 -56.425 7.098 1.00 27.64 33 ASP C C 1
ATOM 3687 O O . ASP C 1 53 ? 0.371 -57.193 6.548 1.00 26.32 33 ASP C O 1
ATOM 3692 N N . PHE C 1 54 ? -1.108 -56.762 8.183 1.00 28.62 34 PHE C N 1
ATOM 3693 C CA . PHE C 1 54 ? -1.109 -58.131 8.664 1.00 30.89 34 PHE C CA 1
ATOM 3694 C C . PHE C 1 54 ? -2.177 -58.989 7.971 1.00 31.63 34 PHE C C 1
ATOM 3695 O O . PHE C 1 54 ? -2.264 -60.175 8.263 1.00 31.44 34 PHE C O 1
ATOM 3703 N N . ARG C 1 55 ? -2.950 -58.389 7.063 1.00 31.71 35 ARG C N 1
ATOM 3704 C CA . ARG C 1 55 ? -4.037 -59.067 6.322 1.00 32.99 35 ARG C CA 1
ATOM 3705 C C . ARG C 1 55 ? -4.056 -58.369 4.958 1.00 32.80 35 ARG C C 1
ATOM 3706 O O . ARG C 1 55 ? -3.535 -57.259 4.850 1.00 33.51 35 ARG C O 1
ATOM 3714 N N . GLU C 1 56 ? -4.516 -59.032 3.897 1.00 32.53 36 GLU C N 1
ATOM 3715 C CA . GLU C 1 56 ? -4.482 -58.447 2.568 1.00 32.27 36 GLU C CA 1
ATOM 3716 C C . GLU C 1 56 ? -5.460 -57.261 2.483 1.00 32.37 36 GLU C C 1
ATOM 3717 O O . GLU C 1 56 ? -6.474 -57.192 3.207 1.00 32.70 36 GLU C O 1
ATOM 3723 N N . ASN C 1 57 ? -5.212 -56.375 1.537 1.00 32.38 37 ASN C N 1
ATOM 3724 C CA . ASN C 1 57 ? -6.234 -55.415 1.105 1.00 32.94 37 ASN C CA 1
ATOM 3725 C C . ASN C 1 57 ? -6.640 -55.707 -0.353 1.00 33.51 37 ASN C C 1
ATOM 3726 O O . ASN C 1 57 ? -5.903 -55.365 -1.275 1.00 33.40 37 ASN C O 1
ATOM 3731 N N . PRO C 1 58 ? -7.837 -56.315 -0.561 1.00 33.82 38 PRO C N 1
ATOM 3732 C CA . PRO C 1 58 ? -8.121 -56.761 -1.955 1.00 34.46 38 PRO C CA 1
ATOM 3733 C C . PRO C 1 58 ? -8.412 -55.609 -2.863 1.00 33.65 38 PRO C C 1
ATOM 3734 O O . PRO C 1 58 ? -8.418 -55.780 -4.046 1.00 34.49 38 PRO C O 1
ATOM 3738 N N . ASN C 1 59 ? -8.648 -54.438 -2.306 1.00 33.03 39 ASN C N 1
ATOM 3739 C CA . ASN C 1 59 ? -8.879 -53.242 -3.079 1.00 33.43 39 ASN C CA 1
ATOM 3740 C C . ASN C 1 59 ? -7.661 -52.406 -3.403 1.00 33.83 39 ASN C C 1
ATOM 3741 O O . ASN C 1 59 ? -7.774 -51.419 -4.120 1.00 34.60 39 ASN C O 1
ATOM 3746 N N . ALA C 1 60 ? -6.476 -52.817 -2.959 1.00 32.73 40 ALA C N 1
ATOM 3747 C CA . ALA C 1 60 ? -5.231 -52.152 -3.422 1.00 33.22 40 ALA C CA 1
ATOM 3748 C C . ALA C 1 60 ? -4.834 -52.673 -4.790 1.00 34.14 40 ALA C C 1
ATOM 3749 O O . ALA C 1 60 ? -5.078 -53.832 -5.079 1.00 35.34 40 ALA C O 1
ATOM 3751 N N . ASP C 1 61 ? -4.165 -51.871 -5.599 1.00 35.28 41 ASP C N 1
ATOM 3752 C CA . ASP C 1 61 ? -3.530 -52.399 -6.832 1.00 37.14 41 ASP C CA 1
ATOM 3753 C C . ASP C 1 61 ? -2.492 -53.496 -6.515 1.00 36.81 41 ASP C C 1
ATOM 3754 O O . ASP C 1 61 ? -2.452 -54.521 -7.188 1.00 37.41 41 ASP C O 1
ATOM 3759 N N . HIS C 1 62 ? -1.647 -53.291 -5.510 1.00 35.02 42 HIS C N 1
ATOM 3760 C CA . HIS C 1 62 ? -0.795 -54.384 -4.981 1.00 34.18 42 HIS C CA 1
ATOM 3761 C C . HIS C 1 62 ? -0.951 -54.492 -3.462 1.00 32.39 42 HIS C C 1
ATOM 3762 O O . HIS C 1 62 ? -1.023 -53.485 -2.794 1.00 30.22 42 HIS C O 1
ATOM 3769 N N . SER C 1 63 ? -1.008 -55.696 -2.922 1.00 30.61 43 SER C N 1
ATOM 3770 C CA . SER C 1 63 ? -1.211 -55.852 -1.501 1.00 30.33 43 SER C CA 1
ATOM 3771 C C . SER C 1 63 ? -0.137 -56.771 -1.014 1.00 31.22 43 SER C C 1
ATOM 3772 O O . SER C 1 63 ? 0.147 -57.742 -1.687 1.00 32.86 43 SER C O 1
ATOM 3775 N N . PHE C 1 64 ? 0.502 -56.475 0.123 1.00 30.98 44 PHE C N 1
ATOM 3776 C CA . PHE C 1 64 ? 1.428 -57.425 0.705 1.00 31.23 44 PHE C CA 1
ATOM 3777 C C . PHE C 1 64 ? 1.003 -57.690 2.146 1.00 31.82 44 PHE C C 1
ATOM 3778 O O . PHE C 1 64 ? 0.376 -56.816 2.846 1.00 31.59 44 PHE C O 1
ATOM 3786 N N . THR C 1 65 ? 1.361 -58.881 2.601 1.00 31.44 45 THR C N 1
ATOM 3787 C CA . THR C 1 65 ? 1.046 -59.297 3.943 1.00 32.02 45 THR C CA 1
ATOM 3788 C C . THR C 1 65 ? 2.336 -59.595 4.654 1.00 32.19 45 THR C C 1
ATOM 3789 O O . THR C 1 65 ? 3.215 -60.273 4.098 1.00 32.03 45 THR C O 1
ATOM 3793 N N . ILE C 1 66 ? 2.479 -59.012 5.847 1.00 31.91 46 ILE C N 1
ATOM 3794 C CA . ILE C 1 66 ? 3.616 -59.306 6.765 1.00 32.07 46 ILE C CA 1
ATOM 3795 C C . ILE C 1 66 ? 3.154 -60.065 7.983 1.00 32.63 46 ILE C C 1
ATOM 3796 O O . ILE C 1 66 ? 2.021 -59.893 8.443 1.00 31.64 46 ILE C O 1
ATOM 3801 N N . LYS C 1 67 ? 4.038 -60.892 8.517 1.00 34.54 47 LYS C N 1
ATOM 3802 C CA . LYS C 1 67 ? 3.714 -61.676 9.707 1.00 37.53 47 LYS C CA 1
ATOM 3803 C C . LYS C 1 67 ? 3.960 -60.838 10.939 1.00 37.07 47 LYS C C 1
ATOM 3804 O O . LYS C 1 67 ? 3.263 -60.976 11.917 1.00 36.79 47 LYS C O 1
ATOM 3810 N N . ASP C 1 68 ? 5.025 -60.042 10.936 1.00 38.52 48 ASP C N 1
ATOM 3811 C CA . ASP C 1 68 ? 5.188 -59.031 11.982 1.00 38.37 48 ASP C CA 1
ATOM 3812 C C . ASP C 1 68 ? 5.915 -57.884 11.384 1.00 37.69 48 ASP C C 1
ATOM 3813 O O . ASP C 1 68 ? 6.124 -57.829 10.177 1.00 34.79 48 ASP C O 1
ATOM 3818 N N . SER C 1 69 ? 6.287 -56.969 12.273 1.00 37.84 49 SER C N 1
ATOM 3819 C CA . SER C 1 69 ? 6.974 -55.767 11.958 1.00 37.73 49 SER C CA 1
ATOM 3820 C C . SER C 1 69 ? 8.483 -55.899 12.299 1.00 37.68 49 SER C C 1
ATOM 3821 O O . SER C 1 69 ? 9.172 -54.889 12.301 1.00 38.39 49 SER C O 1
ATOM 3824 N N . GLY C 1 70 ? 8.970 -57.104 12.588 1.00 36.24 50 GLY C N 1
ATOM 3825 C CA . GLY C 1 70 ? 10.394 -57.297 12.879 1.00 36.50 50 GLY C CA 1
ATOM 3826 C C . GLY C 1 70 ? 11.348 -57.133 11.696 1.00 35.35 50 GLY C C 1
ATOM 3827 O O . GLY C 1 70 ? 10.918 -56.952 10.539 1.00 33.19 50 GLY C O 1
ATOM 3828 N N . GLU C 1 71 ? 12.652 -57.193 11.981 1.00 35.29 51 GLU C N 1
ATOM 3829 C CA . GLU C 1 71 ? 13.663 -56.889 10.925 1.00 36.43 51 GLU C CA 1
ATOM 3830 C C . GLU C 1 71 ? 13.488 -57.732 9.661 1.00 36.25 51 GLU C C 1
ATOM 3831 O O . GLU C 1 71 ? 13.519 -57.196 8.556 1.00 35.16 51 GLU C O 1
ATOM 3837 N N . GLU C 1 72 ? 13.328 -59.052 9.835 1.00 37.98 52 GLU C N 1
ATOM 3838 C CA . GLU C 1 72 ? 13.199 -60.001 8.709 1.00 38.91 52 GLU C CA 1
ATOM 3839 C C . GLU C 1 72 ? 12.006 -59.742 7.818 1.00 35.77 52 GLU C C 1
ATOM 3840 O O . GLU C 1 72 ? 12.155 -59.629 6.594 1.00 35.56 52 GLU C O 1
ATOM 3846 N N . GLU C 1 73 ? 10.815 -59.650 8.406 1.00 34.54 53 GLU C N 1
ATOM 3847 C CA . GLU C 1 73 ? 9.606 -59.348 7.615 1.00 32.41 53 GLU C CA 1
ATOM 3848 C C . GLU C 1 73 ? 9.732 -58.019 6.875 1.00 32.07 53 GLU C C 1
ATOM 3849 O O . GLU C 1 73 ? 9.306 -57.937 5.700 1.00 30.53 53 GLU C O 1
ATOM 3855 N N . ILE C 1 74 ? 10.312 -56.991 7.539 1.00 28.88 54 ILE C N 1
ATOM 3856 C CA . ILE C 1 74 ? 10.408 -55.697 6.878 1.00 28.65 54 ILE C CA 1
ATOM 3857 C C . ILE C 1 74 ? 11.402 -55.739 5.755 1.00 31.85 54 ILE C C 1
ATOM 3858 O O . ILE C 1 74 ? 11.059 -55.303 4.640 1.00 32.72 54 ILE C O 1
ATOM 3863 N N . LYS C 1 75 ? 12.607 -56.278 6.024 1.00 32.62 55 LYS C N 1
ATOM 3864 C CA . LYS C 1 75 ? 13.626 -56.398 4.976 1.00 36.94 55 LYS C CA 1
ATOM 3865 C C . LYS C 1 75 ? 13.050 -57.127 3.747 1.00 36.70 55 LYS C C 1
ATOM 3866 O O . LYS C 1 75 ? 13.286 -56.730 2.575 1.00 37.39 55 LYS C O 1
ATOM 3872 N N . SER C 1 76 ? 12.337 -58.216 4.028 1.00 36.54 56 SER C N 1
ATOM 3873 C CA . SER C 1 76 ? 11.753 -59.032 2.947 1.00 37.25 56 SER C CA 1
ATOM 3874 C C . SER C 1 76 ? 10.684 -58.197 2.179 1.00 36.56 56 SER C C 1
ATOM 3875 O O . SER C 1 76 ? 10.724 -58.138 0.916 1.00 35.37 56 SER C O 1
ATOM 3878 N N . VAL C 1 77 ? 9.767 -57.520 2.896 1.00 34.16 57 VAL C N 1
ATOM 3879 C CA . VAL C 1 77 ? 8.734 -56.805 2.125 1.00 34.07 57 VAL C CA 1
ATOM 3880 C C . VAL C 1 77 ? 9.343 -55.699 1.246 1.00 35.66 57 VAL C C 1
ATOM 3881 O O . VAL C 1 77 ? 8.918 -55.518 0.117 1.00 36.79 57 VAL C O 1
ATOM 3885 N N . ILE C 1 78 ? 10.366 -55.002 1.742 1.00 35.42 58 ILE C N 1
ATOM 3886 C CA . ILE C 1 78 ? 11.060 -53.977 0.979 1.00 36.41 58 ILE C CA 1
ATOM 3887 C C . ILE C 1 78 ? 11.731 -54.595 -0.226 1.00 39.35 58 ILE C C 1
ATOM 3888 O O . ILE C 1 78 ? 11.734 -53.988 -1.295 1.00 39.86 58 ILE C O 1
ATOM 3893 N N . GLU C 1 79 ? 12.343 -55.759 -0.050 1.00 41.69 59 GLU C N 1
ATOM 3894 C CA . GLU C 1 79 ? 13.039 -56.389 -1.198 1.00 46.37 59 GLU C CA 1
ATOM 3895 C C . GLU C 1 79 ? 12.059 -56.796 -2.335 1.00 45.98 59 GLU C C 1
ATOM 3896 O O . GLU C 1 79 ? 12.377 -56.671 -3.519 1.00 47.48 59 GLU C O 1
ATOM 3902 N N . LYS C 1 80 ? 10.866 -57.228 -1.959 1.00 45.63 60 LYS C N 1
ATOM 3903 C CA . LYS C 1 80 ? 9.859 -57.606 -2.921 1.00 45.92 60 LYS C CA 1
ATOM 3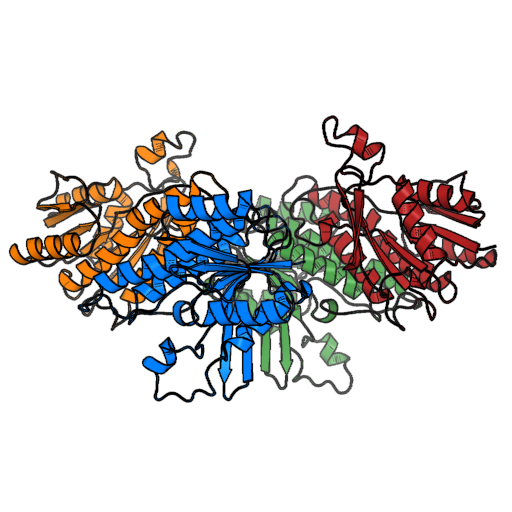904 C C . LYS C 1 80 ? 9.517 -56.385 -3.768 1.00 46.65 60 LYS C C 1
ATOM 3905 O O . LYS C 1 80 ? 9.261 -56.506 -4.977 1.00 48.61 60 LYS C O 1
ATOM 3911 N N . ILE C 1 81 ? 9.525 -55.207 -3.160 1.00 44.33 61 ILE C N 1
ATOM 3912 C CA . ILE C 1 81 ? 9.133 -54.017 -3.868 1.00 43.75 61 ILE C CA 1
ATOM 3913 C C . ILE C 1 81 ? 10.324 -53.523 -4.709 1.00 45.55 61 ILE C C 1
ATOM 3914 O O . ILE C 1 81 ? 10.172 -53.295 -5.910 1.00 45.41 61 ILE C O 1
ATOM 3919 N N . ASN C 1 82 ? 11.502 -53.425 -4.083 1.00 46.10 62 ASN C N 1
ATOM 3920 C CA . ASN C 1 82 ? 12.715 -52.897 -4.727 1.00 49.10 62 ASN C CA 1
ATOM 3921 C C . ASN C 1 82 ? 13.208 -53.776 -5.922 1.00 51.60 62 ASN C C 1
ATOM 3922 O O . ASN C 1 82 ? 13.692 -53.269 -6.933 1.00 52.41 62 ASN C O 1
ATOM 3927 N N . SER C 1 83 ? 13.023 -55.085 -5.803 1.00 53.39 63 SER C N 1
ATOM 3928 C CA . SER C 1 83 ? 13.360 -56.046 -6.845 1.00 56.07 63 SER C CA 1
ATOM 3929 C C . SER C 1 83 ? 12.557 -55.854 -8.137 1.00 57.20 63 SER C C 1
ATOM 3930 O O . SER C 1 83 ? 12.767 -56.577 -9.109 1.00 58.25 63 SER C O 1
ATOM 3933 N N . LYS C 1 84 ? 11.621 -54.906 -8.125 1.00 57.03 64 LYS C N 1
ATOM 3934 C CA . LYS C 1 84 ? 10.723 -54.674 -9.249 1.00 57.17 64 LYS C CA 1
ATOM 3935 C C . LYS C 1 84 ? 10.936 -53.234 -9.742 1.00 56.40 64 LYS C C 1
ATOM 3936 O O . LYS C 1 84 ? 10.166 -52.709 -10.572 1.00 56.99 64 LYS C O 1
ATOM 3942 N N . SER C 1 85 ? 12.020 -52.640 -9.235 1.00 55.09 65 SER C N 1
ATOM 3943 C CA . SER C 1 85 ? 12.413 -51.257 -9.484 1.00 54.87 65 SER C CA 1
ATOM 3944 C C . SER C 1 85 ? 11.256 -50.257 -9.272 1.00 53.52 65 SER C C 1
ATOM 3945 O O . SER C 1 85 ? 11.061 -49.307 -10.054 1.00 54.12 65 SER C O 1
ATOM 3948 N N . ILE C 1 86 ? 10.464 -50.482 -8.226 1.00 51.04 66 ILE C N 1
ATOM 3949 C CA . ILE C 1 86 ? 9.435 -49.501 -7.964 1.00 49.70 66 ILE C CA 1
ATOM 3950 C C . ILE C 1 86 ? 9.790 -48.633 -6.730 1.00 46.81 66 ILE C C 1
ATOM 3951 O O . ILE C 1 86 ? 10.357 -49.126 -5.733 1.00 43.69 66 ILE C O 1
ATOM 3956 N N . LYS C 1 87 ? 9.524 -47.336 -6.905 1.00 45.58 67 LYS C N 1
ATOM 3957 C CA . LYS C 1 87 ? 9.711 -46.278 -5.928 1.00 44.12 67 LYS C CA 1
ATOM 3958 C C . LYS C 1 87 ? 8.387 -45.587 -5.779 1.00 42.78 67 LYS C C 1
ATOM 3959 O O . LYS C 1 87 ? 7.509 -45.758 -6.614 1.00 43.18 67 LYS C O 1
ATOM 3965 N N . VAL C 1 88 ? 8.198 -44.850 -4.694 1.00 40.66 68 VAL C N 1
ATOM 3966 C CA . VAL C 1 88 ? 6.886 -44.321 -4.424 1.00 39.51 68 VAL C CA 1
ATOM 3967 C C . VAL C 1 88 ? 6.981 -42.832 -4.205 1.00 38.36 68 VAL C C 1
ATOM 3968 O O . VAL C 1 88 ? 7.998 -42.337 -3.711 1.00 38.70 68 VAL C O 1
ATOM 3972 N N . ASP C 1 89 ? 5.934 -42.121 -4.593 1.00 35.89 69 ASP C N 1
ATOM 3973 C CA . ASP C 1 89 ? 5.933 -40.668 -4.506 1.00 34.96 69 ASP C CA 1
ATOM 3974 C C . ASP C 1 89 ? 5.368 -40.186 -3.196 1.00 32.26 69 ASP C C 1
ATOM 3975 O O . ASP C 1 89 ? 5.745 -39.123 -2.713 1.00 31.89 69 ASP C O 1
ATOM 3980 N N . THR C 1 90 ? 4.504 -41.009 -2.611 1.00 31.22 70 THR C N 1
ATOM 3981 C CA . THR C 1 90 ? 3.959 -40.816 -1.279 1.00 29.71 70 THR C CA 1
ATOM 3982 C C . THR C 1 90 ? 4.009 -42.088 -0.428 1.00 29.36 70 THR C C 1
ATOM 3983 O O . THR C 1 90 ? 3.667 -43.213 -0.883 1.00 31.37 70 THR C O 1
ATOM 3987 N N . PHE C 1 91 ? 4.421 -41.922 0.800 1.00 27.77 71 PHE C N 1
ATOM 3988 C CA . PHE C 1 91 ? 4.379 -43.004 1.746 1.00 26.56 71 PHE C CA 1
ATOM 3989 C C . PHE C 1 91 ? 3.544 -42.551 2.929 1.00 25.44 71 PHE C C 1
ATOM 3990 O O . PHE C 1 91 ? 3.844 -41.463 3.485 1.00 25.10 71 PHE C O 1
ATOM 3998 N N . VAL C 1 92 ? 2.577 -43.383 3.340 1.00 23.09 72 VAL C N 1
ATOM 3999 C CA . VAL C 1 92 ? 1.762 -43.091 4.526 1.00 23.09 72 VAL C CA 1
ATOM 4000 C C . VAL C 1 92 ? 1.767 -44.257 5.508 1.00 23.01 72 VAL C C 1
ATOM 4001 O O . VAL C 1 92 ? 1.492 -45.432 5.123 1.00 22.09 72 VAL C O 1
ATOM 4005 N N . CYS C 1 93 ? 2.041 -43.967 6.778 1.00 21.56 73 CYS C N 1
ATOM 4006 C CA . CYS C 1 93 ? 1.899 -45.057 7.716 1.00 21.96 73 CYS C CA 1
ATOM 4007 C C . CYS C 1 93 ? 0.608 -44.812 8.474 1.00 23.22 73 CYS C C 1
ATOM 4008 O O . CYS C 1 93 ? 0.538 -43.848 9.216 1.00 24.54 73 CYS C O 1
ATOM 4011 N N . ALA C 1 94 ? -0.393 -45.669 8.289 1.00 22.46 74 ALA C N 1
ATOM 4012 C CA . ALA C 1 94 ? -1.665 -45.551 9.033 1.00 23.83 74 ALA C CA 1
ATOM 4013 C C . ALA C 1 94 ? -1.787 -46.720 9.987 1.00 23.20 74 ALA C C 1
ATOM 4014 O O . ALA C 1 94 ? -2.889 -47.063 10.436 1.00 24.33 74 ALA C O 1
ATOM 4016 N N . ALA C 1 95 ? -0.679 -47.426 10.200 1.00 24.09 75 ALA C N 1
ATOM 4017 C CA . ALA C 1 95 ? -0.628 -48.471 11.220 1.00 25.44 75 ALA C CA 1
ATOM 4018 C C . ALA C 1 95 ? -0.770 -47.873 12.620 1.00 25.56 75 ALA C C 1
ATOM 4019 O O . ALA C 1 95 ? -0.354 -46.744 12.897 1.00 25.89 75 ALA C O 1
ATOM 4021 N N . GLY C 1 96 ? -1.402 -48.601 13.511 1.00 25.13 76 GLY C N 1
ATOM 4022 C CA . GLY C 1 96 ? -1.228 -48.285 14.953 1.00 25.80 76 GLY C CA 1
ATOM 4023 C C . GLY C 1 96 ? -2.363 -48.880 15.762 1.00 27.10 76 GLY C C 1
ATOM 4024 O O . GLY C 1 96 ? -3.121 -49.718 15.262 1.00 27.78 76 GLY C O 1
ATOM 4025 N N . GLY C 1 97 ? -2.486 -48.467 17.015 1.00 26.40 77 GLY C N 1
ATOM 4026 C CA . GLY C 1 97 ? -3.523 -49.042 17.882 1.00 26.03 77 GLY C CA 1
ATOM 4027 C C . GLY C 1 97 ? -3.455 -48.339 19.239 1.00 26.41 77 GLY C C 1
ATOM 4028 O O . GLY C 1 97 ? -2.469 -47.568 19.534 1.00 25.84 77 GLY C O 1
ATOM 4029 N N . TRP C 1 98 ? -4.467 -48.581 20.043 1.00 26.28 78 TRP C N 1
ATOM 4030 C CA . TRP C 1 98 ? -4.637 -47.931 21.327 1.00 29.16 78 TRP C CA 1
ATOM 4031 C C . TRP C 1 98 ? -4.939 -48.976 22.376 1.00 29.73 78 TRP C C 1
ATOM 4032 O O . TRP C 1 98 ? -5.720 -49.891 22.121 1.00 30.44 78 TRP C O 1
ATOM 4043 N N . SER C 1 99 ? -4.306 -48.886 23.540 1.00 30.20 79 SER C N 1
ATOM 4044 C CA . SER C 1 99 ? -4.908 -49.469 24.782 1.00 31.61 79 SER C CA 1
ATOM 4045 C C . SER C 1 99 ? -4.497 -48.519 25.896 1.00 31.72 79 SER C C 1
ATOM 4046 O O . SER C 1 99 ? -3.425 -47.872 25.780 1.00 29.35 79 SER C O 1
ATOM 4049 N N . GLY C 1 100 ? -5.239 -48.538 27.013 1.00 30.08 80 GLY C N 1
ATOM 4050 C CA . GLY C 1 100 ? -5.044 -47.563 28.107 1.00 30.84 80 GLY C CA 1
ATOM 4051 C C . GLY C 1 100 ? -4.332 -48.162 29.276 1.00 30.53 80 GLY C C 1
ATOM 4052 O O . GLY C 1 100 ? -3.848 -49.266 29.191 1.00 31.08 80 GLY C O 1
ATOM 4053 N N . GLY C 1 101 ? -4.312 -47.454 30.407 1.00 32.37 81 GLY C N 1
ATOM 4054 C CA . GLY C 1 101 ? -3.618 -47.916 31.585 1.00 30.15 81 GLY C CA 1
ATOM 4055 C C . GLY C 1 101 ? -2.541 -46.961 32.112 1.00 31.83 81 GLY C C 1
ATOM 4056 O O . GLY C 1 101 ? -1.507 -46.643 31.392 1.00 29.54 81 GLY C O 1
ATOM 4057 N N . ASN C 1 102 ? -2.720 -46.558 33.378 1.00 30.22 82 ASN C N 1
ATOM 4058 C CA . ASN C 1 102 ? -1.678 -45.912 34.125 1.00 31.00 82 ASN C CA 1
ATOM 4059 C C . ASN C 1 102 ? -0.699 -46.947 34.672 1.00 31.62 82 ASN C C 1
ATOM 4060 O O . ASN C 1 102 ? -0.882 -48.135 34.405 1.00 32.18 82 ASN C O 1
ATOM 4065 N N . ALA C 1 103 ? 0.362 -46.525 35.359 1.00 32.41 83 ALA C N 1
ATOM 4066 C CA . ALA C 1 103 ? 1.442 -47.472 35.708 1.00 33.68 83 ALA C CA 1
ATOM 4067 C C . ALA C 1 103 ? 1.046 -48.489 36.791 1.00 36.58 83 ALA C C 1
ATOM 4068 O O . ALA C 1 103 ? 1.693 -49.543 36.964 1.00 36.06 83 ALA C O 1
ATOM 4070 N N . SER C 1 104 ? 0.010 -48.176 37.546 1.00 39.11 84 SER C N 1
ATOM 4071 C CA . SER C 1 104 ? -0.424 -49.144 38.557 1.00 41.94 84 SER C CA 1
ATOM 4072 C C . SER C 1 104 ? -1.537 -50.063 38.048 1.00 43.16 84 SER C C 1
ATOM 4073 O O . SER C 1 104 ? -1.701 -51.134 38.587 1.00 45.40 84 SER C O 1
ATOM 4076 N N . SER C 1 105 ? -2.277 -49.683 37.013 1.00 43.83 85 SER C N 1
ATOM 4077 C CA . SER C 1 105 ? -3.369 -50.549 36.540 1.00 45.11 85 SER C CA 1
ATOM 4078 C C . SER C 1 105 ? -2.975 -52.005 36.200 1.00 45.87 85 SER C C 1
ATOM 4079 O O . SER C 1 105 ? -1.819 -52.314 35.873 1.00 44.36 85 SER C O 1
ATOM 4082 N N . ASP C 1 106 ? -3.961 -52.900 36.266 1.00 47.59 86 ASP C N 1
ATOM 4083 C CA . ASP C 1 106 ? -3.720 -54.338 36.002 1.00 48.28 86 ASP C CA 1
ATOM 4084 C C . ASP C 1 106 ? -3.346 -54.651 34.540 1.00 45.71 86 ASP C C 1
ATOM 4085 O O . ASP C 1 106 ? -2.650 -55.620 34.276 1.00 44.81 86 ASP C O 1
ATOM 4090 N N . GLU C 1 107 ? -3.826 -53.839 33.613 1.00 42.84 87 GLU C N 1
ATOM 4091 C CA . GLU C 1 107 ? -3.518 -54.036 32.232 1.00 42.40 87 GLU C CA 1
ATOM 4092 C C . GLU C 1 107 ? -2.177 -53.364 31.783 1.00 39.75 87 GLU C C 1
ATOM 4093 O O . GLU C 1 107 ? -1.799 -53.434 30.622 1.00 38.26 87 GLU C O 1
ATOM 4099 N N . PHE C 1 108 ? -1.462 -52.717 32.692 1.00 37.92 88 PHE C N 1
ATOM 4100 C CA . PHE C 1 108 ? -0.295 -51.924 32.267 1.00 35.55 88 PHE C CA 1
ATOM 4101 C C . PHE C 1 108 ? 0.745 -52.676 31.405 1.00 34.54 88 PHE C C 1
ATOM 4102 O O . PHE C 1 108 ? 1.062 -52.246 30.256 1.00 33.79 88 PHE C O 1
ATOM 4110 N N . LEU C 1 109 ? 1.272 -53.756 31.949 1.00 33.44 89 LEU C N 1
ATOM 4111 C CA . LEU C 1 109 ? 2.336 -54.475 31.289 1.00 35.02 89 LEU C CA 1
ATOM 4112 C C . LEU C 1 109 ? 1.922 -55.059 29.947 1.00 34.37 89 LEU C C 1
ATOM 4113 O O . LEU C 1 109 ? 2.727 -55.049 29.004 1.00 34.06 89 LEU C O 1
ATOM 4118 N N . LYS C 1 110 ? 0.676 -55.515 29.842 1.00 33.95 90 LYS C N 1
ATOM 4119 C CA . LYS C 1 110 ? 0.131 -55.868 28.548 1.00 35.20 90 LYS C CA 1
ATOM 4120 C C . LYS C 1 110 ? 0.010 -54.665 27.596 1.00 32.72 90 LYS C C 1
ATOM 4121 O O . LYS C 1 110 ? 0.162 -54.823 26.398 1.00 33.52 90 LYS C O 1
ATOM 4127 N N . SER C 1 111 ? -0.385 -53.512 28.089 1.00 30.56 91 SER C N 1
ATOM 4128 C CA . SER C 1 111 ? -0.544 -52.387 27.201 1.00 30.13 91 SER C CA 1
ATOM 4129 C C . SER C 1 111 ? 0.903 -51.987 26.651 1.00 29.40 91 SER C C 1
ATOM 4130 O O . SER C 1 111 ? 1.069 -51.551 25.523 1.00 30.27 91 SER C O 1
ATOM 4133 N N . VAL C 1 112 ? 1.932 -52.261 27.413 1.00 27.90 92 VAL C N 1
ATOM 4134 C CA . VAL C 1 112 ? 3.291 -51.935 26.960 1.00 28.67 92 VAL C CA 1
ATOM 4135 C C . VAL C 1 112 ? 3.714 -52.651 25.692 1.00 28.66 92 VAL C C 1
ATOM 4136 O O . VAL C 1 112 ? 4.031 -52.028 24.657 1.00 24.97 92 VAL C O 1
ATOM 4140 N N . LYS C 1 113 ? 3.661 -53.980 25.763 1.00 29.86 93 LYS C N 1
ATOM 4141 C CA . LYS C 1 113 ? 3.888 -54.785 24.562 1.00 30.02 93 LYS C CA 1
ATOM 4142 C C . LYS C 1 113 ? 2.988 -54.365 23.396 1.00 28.70 93 LYS C C 1
ATOM 4143 O O . LYS C 1 113 ? 3.469 -54.175 22.272 1.00 25.47 93 LYS C O 1
ATOM 4149 N N . GLY C 1 114 ? 1.656 -54.291 23.638 1.00 28.21 94 GLY C N 1
ATOM 4150 C CA . GLY C 1 114 ? 0.763 -53.924 22.546 1.00 26.75 94 GLY C CA 1
ATOM 4151 C C . GLY C 1 114 ? 1.141 -52.595 21.845 1.00 26.91 94 GLY C C 1
ATOM 4152 O O . GLY C 1 114 ? 1.143 -52.509 20.619 1.00 27.19 94 GLY C O 1
ATOM 4153 N N . MET C 1 115 ? 1.473 -51.558 22.623 1.00 26.13 95 MET C N 1
ATOM 4154 C CA . MET C 1 115 ? 1.727 -50.246 22.073 1.00 24.43 95 MET C CA 1
ATOM 4155 C C . MET C 1 115 ? 3.065 -50.220 21.362 1.00 23.06 95 MET C C 1
ATOM 4156 O O . MET C 1 115 ? 3.179 -49.639 20.293 1.00 22.62 95 MET C O 1
ATOM 4161 N N . ILE C 1 116 ? 4.044 -50.938 21.868 1.00 22.98 96 ILE C N 1
ATOM 4162 C CA . ILE C 1 116 ? 5.336 -51.011 21.148 1.00 21.26 96 ILE C CA 1
ATOM 4163 C C . ILE C 1 116 ? 5.146 -51.682 19.802 1.00 22.93 96 ILE C C 1
ATOM 4164 O O . ILE C 1 116 ? 5.644 -51.161 18.806 1.00 23.35 96 ILE C O 1
ATOM 4169 N N . ASP C 1 117 ? 4.356 -52.770 19.736 1.00 22.45 97 ASP C N 1
ATOM 4170 C CA . ASP C 1 117 ? 4.290 -53.583 18.494 1.00 23.94 97 ASP C CA 1
ATOM 4171 C C . ASP C 1 117 ? 3.461 -52.833 17.398 1.00 25.00 97 ASP C C 1
ATOM 4172 O O . ASP C 1 117 ? 3.797 -52.818 16.236 1.00 24.42 97 ASP C O 1
ATOM 4177 N N . MET C 1 118 ? 2.353 -52.214 17.814 1.00 24.47 98 MET C N 1
ATOM 4178 C CA . MET C 1 118 ? 1.457 -51.565 16.913 1.00 25.40 98 MET C CA 1
ATOM 4179 C C . MET C 1 118 ? 1.941 -50.220 16.516 1.00 24.21 98 MET C C 1
ATOM 4180 O O . MET C 1 118 ? 1.784 -49.825 15.338 1.00 25.85 98 MET C O 1
ATOM 4185 N N . ASN C 1 119 ? 2.437 -49.437 17.479 1.00 23.24 99 ASN C N 1
ATOM 4186 C CA . ASN C 1 119 ? 2.737 -48.002 17.172 1.00 23.07 99 ASN C CA 1
ATOM 4187 C C . ASN C 1 119 ? 4.255 -47.781 16.863 1.00 23.42 99 ASN C C 1
ATOM 4188 O O . ASN C 1 119 ? 4.654 -47.206 15.863 1.00 24.75 99 ASN C O 1
ATOM 4193 N N . LEU C 1 120 ? 5.091 -48.298 17.724 1.00 23.77 100 LEU C N 1
ATOM 4194 C CA . LEU C 1 120 ? 6.518 -47.971 17.680 1.00 23.45 100 LEU C CA 1
ATOM 4195 C C . LEU C 1 120 ? 7.166 -48.806 16.601 1.00 22.79 100 LEU C C 1
ATOM 4196 O O . LEU C 1 120 ? 7.781 -48.265 15.739 1.00 24.16 100 LEU C O 1
ATOM 4201 N N . TYR C 1 121 ? 7.002 -50.130 16.619 1.00 23.58 101 TYR C N 1
ATOM 4202 C CA . TYR C 1 121 ? 7.614 -50.924 15.548 1.00 24.18 101 TYR C CA 1
ATOM 4203 C C . TYR C 1 121 ? 7.178 -50.524 14.137 1.00 23.79 101 TYR C C 1
ATOM 4204 O O . TYR C 1 121 ? 8.002 -50.564 13.221 1.00 23.51 101 TYR C O 1
ATOM 4213 N N . SER C 1 122 ? 5.925 -50.088 13.947 1.00 23.15 102 SER C N 1
ATOM 4214 C CA . SER C 1 122 ? 5.517 -49.616 12.616 1.00 22.96 102 SER C CA 1
ATOM 4215 C C . SER C 1 122 ? 6.120 -48.306 12.257 1.00 21.89 102 SER C C 1
ATOM 4216 O O . SER C 1 122 ? 6.418 -48.066 11.066 1.00 23.25 102 SER C O 1
ATOM 4219 N N . ALA C 1 123 ? 6.338 -47.433 13.219 1.00 20.18 103 ALA C N 1
ATOM 4220 C CA . ALA C 1 123 ? 6.948 -46.145 12.877 1.00 20.11 103 ALA C CA 1
ATOM 4221 C C . ALA C 1 123 ? 8.377 -46.352 12.412 1.00 21.23 103 ALA C C 1
ATOM 4222 O O . ALA C 1 123 ? 8.875 -45.731 11.478 1.00 22.34 103 ALA C O 1
ATOM 4224 N N . PHE C 1 124 ? 9.080 -47.240 13.087 1.00 23.09 104 PHE C N 1
ATOM 4225 C CA . PHE C 1 124 ? 10.493 -47.513 12.705 1.00 21.79 104 PHE C CA 1
ATOM 4226 C C . PHE C 1 124 ? 10.553 -48.230 11.386 1.00 23.78 104 PHE C C 1
ATOM 4227 O O . PHE C 1 124 ? 11.439 -47.972 10.551 1.00 25.58 104 PHE C O 1
ATOM 4235 N N . ALA C 1 125 ? 9.605 -49.132 11.150 1.00 24.47 105 ALA C N 1
ATOM 4236 C CA . ALA C 1 125 ? 9.603 -49.857 9.881 1.00 24.87 105 ALA C CA 1
ATOM 4237 C C . ALA C 1 125 ? 9.428 -48.874 8.727 1.00 24.24 105 ALA C C 1
ATOM 4238 O O . ALA C 1 125 ? 10.147 -48.938 7.701 1.00 23.58 105 ALA C O 1
ATOM 4240 N N . SER C 1 126 ? 8.461 -47.964 8.922 1.00 22.94 106 SER C N 1
ATOM 4241 C CA . SER C 1 126 ? 8.218 -46.893 7.972 1.00 23.98 106 SER C CA 1
ATOM 4242 C C . SER C 1 126 ? 9.449 -46.128 7.596 1.00 23.79 106 SER C C 1
ATOM 4243 O O . SER C 1 126 ? 9.642 -45.818 6.399 1.00 24.66 106 SER C O 1
ATOM 4246 N N . ALA C 1 127 ? 10.251 -45.789 8.596 1.00 22.25 107 ALA C N 1
ATOM 4247 C CA . ALA C 1 127 ? 11.446 -44.996 8.359 1.00 25.69 107 ALA C CA 1
ATOM 4248 C C . ALA C 1 127 ? 12.348 -45.738 7.362 1.00 26.91 107 ALA C C 1
ATOM 4249 O O . ALA C 1 127 ? 12.781 -45.173 6.395 1.00 28.43 107 ALA C O 1
ATOM 4251 N N . HIS C 1 128 ? 12.564 -47.030 7.607 1.00 28.70 108 HIS C N 1
ATOM 4252 C CA . HIS C 1 128 ? 13.332 -47.889 6.697 1.00 30.42 108 HIS C CA 1
ATOM 4253 C C . HIS C 1 128 ? 12.651 -47.981 5.343 1.00 30.23 108 HIS C C 1
ATOM 4254 O O . HIS C 1 128 ? 13.291 -47.796 4.321 1.00 32.21 108 HIS C O 1
ATOM 4261 N N . ILE C 1 129 ? 11.340 -48.222 5.322 1.00 29.62 109 ILE C N 1
ATOM 4262 C CA . ILE C 1 129 ? 10.680 -48.328 4.038 1.00 28.98 109 ILE C CA 1
ATOM 4263 C C . ILE C 1 129 ? 10.771 -47.024 3.234 1.00 27.74 109 ILE C C 1
ATOM 4264 O O . ILE C 1 129 ? 11.016 -47.058 2.039 1.00 30.34 109 ILE C O 1
ATOM 4269 N N . GLY C 1 130 ? 10.595 -45.881 3.867 1.00 26.43 110 GLY C N 1
ATOM 4270 C CA . GLY C 1 130 ? 10.712 -44.606 3.165 1.00 26.38 110 GLY C CA 1
ATOM 4271 C C . GLY C 1 130 ? 12.139 -44.427 2.699 1.00 28.55 110 GLY C C 1
ATOM 4272 O O . GLY C 1 130 ? 12.395 -44.008 1.553 1.00 29.45 110 GLY C O 1
ATOM 4273 N N . ALA C 1 131 ? 13.088 -44.760 3.550 1.00 27.75 111 ALA C N 1
ATOM 4274 C CA . ALA C 1 131 ? 14.475 -44.604 3.115 1.00 30.16 111 ALA C CA 1
ATOM 4275 C C . ALA C 1 131 ? 14.795 -45.426 1.853 1.00 31.51 111 ALA C C 1
ATOM 4276 O O . ALA C 1 131 ? 15.481 -44.972 0.981 1.00 32.15 111 ALA C O 1
ATOM 4278 N N . LYS C 1 132 ? 14.281 -46.660 1.750 1.00 32.23 112 LYS C N 1
ATOM 4279 C CA . LYS C 1 132 ? 14.682 -47.516 0.628 1.00 31.60 112 LYS C CA 1
ATOM 4280 C C . LYS C 1 132 ? 13.847 -47.277 -0.617 1.00 31.36 112 LYS C C 1
ATOM 4281 O O . LYS C 1 132 ? 14.285 -47.494 -1.767 1.00 34.53 112 LYS C O 1
ATOM 4287 N N . LEU C 1 133 ? 12.636 -46.824 -0.427 1.00 30.80 113 LEU C N 1
ATOM 4288 C CA . LEU C 1 133 ? 11.689 -46.864 -1.534 1.00 31.78 113 LEU C CA 1
ATOM 4289 C C . LEU C 1 133 ? 11.142 -45.506 -1.900 1.00 31.77 113 LEU C C 1
ATOM 4290 O O . LEU C 1 133 ? 10.493 -45.389 -2.916 1.00 30.98 113 LEU C O 1
ATOM 4295 N N . LEU C 1 134 ? 11.342 -44.496 -1.060 1.00 31.07 114 LEU C N 1
ATOM 4296 C CA . LEU C 1 134 ? 10.725 -43.187 -1.391 1.00 32.17 114 LEU C CA 1
ATOM 4297 C C . LEU C 1 134 ? 11.473 -42.532 -2.598 1.00 32.87 114 LEU C C 1
ATOM 4298 O O . LEU C 1 134 ? 12.697 -42.729 -2.726 1.00 33.64 114 LEU C O 1
ATOM 4303 N N . ASN C 1 135 ? 10.734 -41.865 -3.506 1.00 33.16 115 ASN C N 1
ATOM 4304 C CA . ASN C 1 135 ? 11.375 -41.007 -4.539 1.00 33.16 115 ASN C CA 1
ATOM 4305 C C . ASN C 1 135 ? 11.821 -39.667 -3.996 1.00 33.05 115 ASN C C 1
ATOM 4306 O O . ASN C 1 135 ? 11.219 -39.114 -3.021 1.00 31.67 115 ASN C O 1
ATOM 4311 N N . GLN C 1 136 ? 12.863 -39.147 -4.629 1.00 32.48 116 GLN C N 1
ATOM 4312 C CA . GLN C 1 136 ? 13.252 -37.766 -4.487 1.00 34.43 116 GLN C CA 1
ATOM 4313 C C . GLN C 1 136 ? 12.047 -36.834 -4.468 1.00 34.26 116 GLN C C 1
ATOM 4314 O O . GLN C 1 136 ? 11.110 -37.025 -5.231 1.00 34.43 116 GLN C O 1
ATOM 4320 N N . GLY C 1 137 ? 12.043 -35.863 -3.565 1.00 32.89 117 GLY C N 1
ATOM 4321 C CA . GLY C 1 137 ? 10.878 -34.978 -3.528 1.00 33.43 117 GLY C CA 1
ATOM 4322 C C . GLY C 1 137 ? 9.562 -35.633 -3.080 1.00 32.03 117 GLY C C 1
ATOM 4323 O O . GLY C 1 137 ? 8.515 -35.022 -3.210 1.00 33.50 117 GLY C O 1
ATOM 4324 N N . GLY C 1 138 ? 9.575 -36.833 -2.504 1.00 30.97 118 GLY C N 1
ATOM 4325 C CA . GLY C 1 138 ? 8.284 -37.472 -2.154 1.00 28.89 118 GLY C CA 1
ATOM 4326 C C . GLY C 1 138 ? 7.840 -37.089 -0.735 1.00 29.38 118 GLY C C 1
ATOM 4327 O O . GLY C 1 138 ? 8.580 -36.436 0.002 1.00 27.50 118 GLY C O 1
ATOM 4328 N N . LEU C 1 139 ? 6.630 -37.505 -0.362 1.00 27.91 119 LEU C N 1
ATOM 4329 C CA . LEU C 1 139 ? 5.976 -37.067 0.820 1.00 26.16 119 LEU C CA 1
ATOM 4330 C C . LEU C 1 139 ? 6.051 -38.284 1.731 1.00 26.52 119 LEU C C 1
ATOM 4331 O O . LEU C 1 139 ? 5.782 -39.416 1.276 1.00 26.55 119 LEU C O 1
ATOM 4336 N N . PHE C 1 140 ? 6.265 -38.065 3.030 1.00 24.31 120 PHE C N 1
ATOM 4337 C CA . PHE C 1 140 ? 6.471 -39.201 3.927 1.00 23.64 120 PHE C CA 1
ATOM 4338 C C . PHE C 1 140 ? 5.629 -38.878 5.149 1.00 23.79 120 PHE C C 1
ATOM 4339 O O . PHE C 1 140 ? 5.922 -37.907 5.825 1.00 21.92 120 PHE C O 1
ATOM 4347 N N . VAL C 1 141 ? 4.590 -39.660 5.455 1.00 22.24 121 VAL C N 1
ATOM 4348 C CA . VAL C 1 141 ? 3.716 -39.223 6.550 1.00 21.11 121 VAL C CA 1
ATOM 4349 C C . VAL C 1 141 ? 3.549 -40.354 7.549 1.00 22.16 121 VAL C C 1
ATOM 4350 O O . VAL C 1 141 ? 3.251 -41.493 7.148 1.00 20.86 121 VAL C O 1
ATOM 4354 N N . LEU C 1 142 ? 3.700 -40.048 8.836 1.00 20.02 122 LEU C N 1
ATOM 4355 C CA . LEU C 1 142 ? 3.372 -41.037 9.855 1.00 21.53 122 LEU C CA 1
ATOM 4356 C C . LEU C 1 142 ? 2.144 -40.510 10.637 1.00 21.77 122 LEU C C 1
ATOM 4357 O O . LEU C 1 142 ? 1.995 -39.296 10.784 1.00 21.62 122 LEU C O 1
ATOM 4362 N N . THR C 1 143 ? 1.275 -41.397 11.119 1.00 20.37 123 THR C N 1
ATOM 4363 C CA . THR C 1 143 ? 0.176 -40.992 11.975 1.00 20.74 123 THR C CA 1
ATOM 4364 C C . THR C 1 143 ? 0.583 -41.023 13.481 1.00 19.77 123 THR C C 1
ATOM 4365 O O . THR C 1 143 ? 0.958 -42.081 14.030 1.00 22.16 123 THR C O 1
ATOM 4369 N N . GLY C 1 144 ? 0.566 -39.865 14.139 1.00 20.28 124 GLY C N 1
ATOM 4370 C CA . GLY C 1 144 ? 0.843 -39.747 15.575 1.00 20.22 124 GLY C CA 1
ATOM 4371 C C . GLY C 1 144 ? -0.460 -39.773 16.346 1.00 21.49 124 GLY C C 1
ATOM 4372 O O . GLY C 1 144 ? -1.313 -40.557 16.038 1.00 23.03 124 GLY C O 1
ATOM 4373 N N . ALA C 1 145 ? -0.550 -38.972 17.396 1.00 21.83 125 ALA C N 1
ATOM 4374 C CA . ALA C 1 145 ? -1.715 -38.813 18.209 1.00 23.09 125 ALA C CA 1
ATOM 4375 C C . ALA C 1 145 ? -1.598 -37.461 18.879 1.00 24.00 125 ALA C C 1
ATOM 4376 O O . ALA C 1 145 ? -0.571 -37.124 19.559 1.00 21.75 125 ALA C O 1
ATOM 4378 N N . SER C 1 146 ? -2.652 -36.677 18.661 1.00 23.87 126 SER C N 1
ATOM 4379 C CA . SER C 1 146 ? -2.808 -35.420 19.299 1.00 26.17 126 SER C CA 1
ATOM 4380 C C . SER C 1 146 ? -2.586 -35.527 20.788 1.00 25.47 126 SER C C 1
ATOM 4381 O O . SER C 1 146 ? -1.990 -34.631 21.382 1.00 24.89 126 SER C O 1
ATOM 4384 N N . ALA C 1 147 ? -3.088 -36.591 21.412 1.00 24.89 127 ALA C N 1
ATOM 4385 C CA . ALA C 1 147 ? -2.923 -36.733 22.889 1.00 27.33 127 ALA C CA 1
ATOM 4386 C C . ALA C 1 147 ? -1.461 -36.755 23.357 1.00 26.85 127 ALA C C 1
ATOM 4387 O O . ALA C 1 147 ? -1.102 -36.311 24.470 1.00 26.98 127 ALA C O 1
ATOM 4389 N N . ALA C 1 148 ? -0.594 -37.243 22.504 1.00 24.67 128 ALA C N 1
ATOM 4390 C CA . ALA C 1 148 ? 0.777 -37.372 23.010 1.00 25.91 128 ALA C CA 1
ATOM 4391 C C . ALA C 1 148 ? 1.488 -36.040 23.025 1.00 24.68 128 ALA C C 1
ATOM 4392 O O . ALA C 1 148 ? 2.622 -35.956 23.477 1.00 26.93 128 ALA C O 1
ATOM 4394 N N . LEU C 1 149 ? 0.846 -35.012 22.494 1.00 26.27 129 LEU C N 1
ATOM 4395 C CA . LEU C 1 149 ? 1.378 -33.637 22.685 1.00 27.23 129 LEU C CA 1
ATOM 4396 C C . LEU C 1 149 ? 1.357 -33.178 24.135 1.00 28.69 129 LEU C C 1
ATOM 4397 O O . LEU C 1 149 ? 2.103 -32.242 24.466 1.00 29.83 129 LEU C O 1
ATOM 4402 N N . ASN C 1 150 ? 0.585 -33.856 24.997 1.00 28.57 130 ASN C N 1
ATOM 4403 C CA . ASN C 1 150 ? 0.426 -33.472 26.414 1.00 30.81 130 ASN C CA 1
ATOM 4404 C C . ASN C 1 150 ? 0.577 -34.689 27.309 1.00 29.98 130 ASN C C 1
ATOM 4405 O O . ASN C 1 150 ? 0.983 -35.702 26.829 1.00 31.06 130 ASN C O 1
ATOM 4410 N N . ARG C 1 151 ? 0.278 -34.592 28.590 1.00 28.65 131 ARG C N 1
ATOM 4411 C CA . ARG C 1 151 ? 0.374 -35.714 29.466 1.00 27.97 131 ARG C CA 1
ATOM 4412 C C . ARG C 1 151 ? -0.645 -36.784 29.085 1.00 27.77 131 ARG C C 1
ATOM 4413 O O . ARG C 1 151 ? -1.768 -36.458 28.635 1.00 26.57 131 ARG C O 1
ATOM 4421 N N . THR C 1 152 ? -0.270 -38.045 29.357 1.00 26.35 132 THR C N 1
ATOM 4422 C CA . THR C 1 152 ? -1.058 -39.213 28.996 1.00 26.74 132 THR C CA 1
ATOM 4423 C C . THR C 1 152 ? -0.958 -40.199 30.116 1.00 27.96 132 THR C C 1
ATOM 4424 O O . THR C 1 152 ? -0.847 -41.398 29.867 1.00 27.75 132 THR C O 1
ATOM 4428 N N . SER C 1 153 ? -1.040 -39.691 31.351 1.00 29.83 133 SER C N 1
ATOM 4429 C CA . SER C 1 153 ? -1.005 -40.451 32.576 1.00 33.63 133 SER C CA 1
ATOM 4430 C C . SER C 1 153 ? -1.948 -41.628 32.626 1.00 33.83 133 SER C C 1
ATOM 4431 O O . SER C 1 153 ? -1.604 -42.640 33.241 1.00 34.59 133 SER C O 1
ATOM 4434 N N . GLY C 1 154 ? -3.121 -41.507 32.018 1.00 32.82 134 GLY C N 1
ATOM 4435 C CA . GLY C 1 154 ? -4.061 -42.628 32.062 1.00 33.89 134 GLY C CA 1
ATOM 4436 C C . GLY C 1 154 ? -3.795 -43.616 30.921 1.00 32.21 134 GLY C C 1
ATOM 4437 O O . GLY C 1 154 ? -4.516 -44.615 30.751 1.00 31.58 134 GLY C O 1
ATOM 4438 N N . MET C 1 155 ? -2.798 -43.313 30.096 1.00 29.52 135 MET C N 1
ATOM 4439 C CA . MET C 1 155 ? -2.477 -44.196 28.944 1.00 27.51 135 MET C CA 1
ATOM 4440 C C . MET C 1 155 ? -0.981 -44.059 28.590 1.00 26.51 135 MET C C 1
ATOM 4441 O O . MET C 1 155 ? -0.622 -43.621 27.484 1.00 24.29 135 MET C O 1
ATOM 4446 N N . ILE C 1 156 ? -0.163 -44.455 29.544 1.00 25.33 136 ILE C N 1
ATOM 4447 C CA . ILE C 1 156 ? 1.279 -44.255 29.520 1.00 25.22 136 ILE C CA 1
ATOM 4448 C C . ILE C 1 156 ? 2.006 -44.861 28.295 1.00 23.87 136 ILE C C 1
ATOM 4449 O O . ILE C 1 156 ? 2.734 -44.194 27.670 1.00 22.37 136 ILE C O 1
ATOM 4454 N N . ALA C 1 157 ? 1.746 -46.134 27.998 1.00 24.45 137 ALA C N 1
ATOM 4455 C CA . ALA C 1 157 ? 2.288 -46.826 26.863 1.00 23.32 137 ALA C CA 1
ATOM 4456 C C . ALA C 1 157 ? 1.876 -46.210 25.545 1.00 22.70 137 ALA C C 1
ATOM 4457 O O . ALA C 1 157 ? 2.718 -46.050 24.662 1.00 21.91 137 ALA C O 1
ATOM 4459 N N . TYR C 1 158 ? 0.612 -45.855 25.391 1.00 21.25 138 TYR C N 1
ATOM 4460 C CA . TYR C 1 158 ? 0.187 -45.216 24.160 1.00 20.68 138 TYR C CA 1
ATOM 4461 C C . TYR C 1 158 ? 0.854 -43.866 23.958 1.00 20.53 138 TYR C C 1
ATOM 4462 O O . TYR C 1 158 ? 1.404 -43.574 22.892 1.00 20.89 138 TYR C O 1
ATOM 4471 N N . GLY C 1 159 ? 0.830 -43.024 24.982 1.00 19.33 139 GLY C N 1
ATOM 4472 C CA . GLY C 1 159 ? 1.415 -41.677 24.914 1.00 17.94 139 GLY C CA 1
ATOM 4473 C C . GLY C 1 159 ? 2.900 -41.785 24.595 1.00 19.08 139 GLY C C 1
ATOM 4474 O O . GLY C 1 159 ? 3.436 -40.962 23.893 1.00 19.93 139 GLY C O 1
ATOM 4475 N N . ALA C 1 160 ? 3.600 -42.754 25.164 1.00 20.39 140 ALA C N 1
ATOM 4476 C CA . ALA C 1 160 ? 5.077 -42.712 25.073 1.00 20.33 140 ALA C CA 1
ATOM 4477 C C . ALA C 1 160 ? 5.491 -43.246 23.731 1.00 19.74 140 ALA C C 1
ATOM 4478 O O . ALA C 1 160 ? 6.440 -42.734 23.118 1.00 19.50 140 ALA C O 1
ATOM 4480 N N . THR C 1 161 ? 4.713 -44.200 23.197 1.00 20.71 141 THR C N 1
ATOM 4481 C CA . THR C 1 161 ? 5.034 -44.747 21.865 1.00 20.74 141 THR C CA 1
ATOM 4482 C C . THR C 1 161 ? 4.673 -43.737 20.788 1.00 22.21 141 THR C C 1
ATOM 4483 O O . THR C 1 161 ? 5.368 -43.594 19.756 1.00 21.94 141 THR C O 1
ATOM 4487 N N . LYS C 1 162 ? 3.533 -43.050 20.975 1.00 20.21 142 LYS C N 1
ATOM 4488 C CA . LYS C 1 162 ? 3.192 -41.948 20.073 1.00 18.62 142 LYS C CA 1
ATOM 4489 C C . LYS C 1 162 ? 4.206 -40.819 20.230 1.00 19.81 142 LYS C C 1
ATOM 4490 O O . LYS C 1 162 ? 4.579 -40.249 19.207 1.00 19.70 142 LYS C O 1
ATOM 4496 N N . ALA C 1 163 ? 4.677 -40.514 21.451 1.00 16.66 143 ALA C N 1
ATOM 4497 C CA . ALA C 1 163 ? 5.698 -39.474 21.530 1.00 17.76 143 ALA C CA 1
ATOM 4498 C C . ALA C 1 163 ? 6.950 -39.908 20.767 1.00 18.84 143 ALA C C 1
ATOM 4499 O O . ALA C 1 163 ? 7.544 -39.072 20.135 1.00 21.47 143 ALA C O 1
ATOM 4501 N N . ALA C 1 164 ? 7.355 -41.183 20.829 1.00 18.33 144 ALA C N 1
ATOM 4502 C CA . ALA C 1 164 ? 8.528 -41.640 20.036 1.00 20.31 144 ALA C CA 1
ATOM 4503 C C . ALA C 1 164 ? 8.277 -41.468 18.517 1.00 20.29 144 ALA C C 1
ATOM 4504 O O . ALA C 1 164 ? 9.181 -41.159 17.742 1.00 19.45 144 ALA C O 1
ATOM 4506 N N . THR C 1 165 ? 7.048 -41.702 18.090 1.00 20.70 145 THR C N 1
ATOM 4507 C CA . THR C 1 165 ? 6.665 -41.602 16.657 1.00 21.29 145 THR C CA 1
ATOM 4508 C C . THR C 1 165 ? 6.842 -40.152 16.229 1.00 20.70 145 THR C C 1
ATOM 4509 O O . THR C 1 165 ? 7.311 -39.874 15.128 1.00 20.94 145 THR C O 1
ATOM 4513 N N . HIS C 1 166 ? 6.457 -39.217 17.103 1.00 19.91 146 HIS C N 1
ATOM 4514 C CA . HIS C 1 166 ? 6.539 -37.801 16.722 1.00 18.71 146 HIS C CA 1
ATOM 4515 C C . HIS C 1 166 ? 8.044 -37.450 16.610 1.00 20.41 146 HIS C C 1
ATOM 4516 O O . HIS C 1 166 ? 8.427 -36.632 15.798 1.00 19.04 146 HIS C O 1
ATOM 4523 N N . HIS C 1 167 ? 8.878 -38.012 17.481 1.00 20.34 147 HIS C N 1
ATOM 4524 C CA . HIS C 1 167 ? 10.305 -37.740 17.411 1.00 21.78 147 HIS C CA 1
ATOM 4525 C C . HIS C 1 167 ? 10.898 -38.234 16.085 1.00 21.82 147 HIS C C 1
ATOM 4526 O O . HIS C 1 167 ? 11.806 -37.646 15.526 1.00 22.48 147 HIS C O 1
ATOM 4533 N N . ILE C 1 168 ? 10.448 -39.393 15.620 1.00 21.01 148 ILE C N 1
ATOM 4534 C CA . ILE C 1 168 ? 11.030 -39.975 14.443 1.00 20.33 148 ILE C CA 1
ATOM 4535 C C . ILE C 1 168 ? 10.659 -39.091 13.225 1.00 21.47 148 ILE C C 1
ATOM 4536 O O . ILE C 1 168 ? 11.474 -38.880 12.276 1.00 20.61 148 ILE C O 1
ATOM 4541 N N . ILE C 1 169 ? 9.407 -38.608 13.213 1.00 21.33 149 ILE C N 1
ATOM 4542 C CA . ILE C 1 169 ? 8.968 -37.635 12.163 1.00 21.43 149 ILE C CA 1
ATOM 4543 C C . ILE C 1 169 ? 9.986 -36.507 12.031 1.00 23.65 149 ILE C C 1
ATOM 4544 O O . ILE C 1 169 ? 10.506 -36.241 10.901 1.00 24.99 149 ILE C O 1
ATOM 4549 N N . LYS C 1 170 ? 10.340 -35.882 13.170 1.00 23.43 150 LYS C N 1
ATOM 4550 C CA . LYS C 1 170 ? 11.324 -34.790 13.140 1.00 24.00 150 LYS C CA 1
ATOM 4551 C C . LYS C 1 170 ? 12.735 -35.205 12.731 1.00 24.99 150 LYS C C 1
ATOM 4552 O O . LYS C 1 170 ? 13.372 -34.497 11.952 1.00 27.74 150 LYS C O 1
ATOM 4558 N N . ASP C 1 171 ? 13.241 -36.332 13.201 1.00 23.78 151 ASP C N 1
ATOM 4559 C CA . ASP C 1 171 ? 14.485 -36.835 12.675 1.00 25.46 151 ASP C CA 1
ATOM 4560 C C . ASP C 1 171 ? 14.475 -37.101 11.134 1.00 25.23 151 ASP C C 1
ATOM 4561 O O . ASP C 1 171 ? 15.497 -36.928 10.486 1.00 26.45 151 ASP C O 1
ATOM 4566 N N . LEU C 1 172 ? 13.376 -37.585 10.569 1.00 23.86 152 LEU C N 1
ATOM 4567 C CA . LEU C 1 172 ? 13.353 -37.874 9.144 1.00 24.08 152 LEU C CA 1
ATOM 4568 C C . LEU C 1 172 ? 13.203 -36.606 8.221 1.00 25.87 152 LEU C C 1
ATOM 4569 O O . LEU C 1 172 ? 13.285 -36.723 6.980 1.00 25.81 152 LEU C O 1
ATOM 4574 N N . ALA C 1 173 ? 12.907 -35.467 8.868 1.00 26.74 153 ALA C N 1
ATOM 4575 C CA . ALA C 1 173 ? 12.767 -34.131 8.282 1.00 28.50 153 ALA C CA 1
ATOM 4576 C C . ALA C 1 173 ? 14.167 -33.662 8.009 1.00 29.52 153 ALA C C 1
ATOM 4577 O O . ALA C 1 173 ? 14.399 -32.797 7.182 1.00 32.22 153 ALA C O 1
ATOM 4579 N N . SER C 1 174 ? 15.127 -34.265 8.693 1.00 30.04 154 SER C N 1
ATOM 4580 C CA . SER C 1 174 ? 16.473 -33.854 8.560 1.00 31.00 154 SER C CA 1
ATOM 4581 C C . SER C 1 174 ? 17.170 -34.371 7.327 1.00 32.88 154 SER C C 1
ATOM 4582 O O . SER C 1 174 ? 16.987 -35.549 6.906 1.00 32.42 154 SER C O 1
ATOM 4585 N N . GLU C 1 175 ? 18.004 -33.511 6.741 1.00 33.57 155 GLU C N 1
ATOM 4586 C CA . GLU C 1 175 ? 18.798 -33.902 5.535 1.00 35.22 155 GLU C CA 1
ATOM 4587 C C . GLU C 1 175 ? 19.662 -35.137 5.732 1.00 32.55 155 GLU C C 1
ATOM 4588 O O . GLU C 1 175 ? 20.027 -35.833 4.794 1.00 32.43 155 GLU C O 1
ATOM 4594 N N . ASN C 1 176 ? 20.031 -35.380 6.956 1.00 31.02 156 ASN C N 1
ATOM 4595 C CA . ASN C 1 176 ? 20.889 -36.521 7.272 1.00 31.67 156 ASN C CA 1
ATOM 4596 C C . ASN C 1 176 ? 20.066 -37.724 7.855 1.00 30.68 156 ASN C C 1
ATOM 4597 O O . ASN C 1 176 ? 20.645 -38.714 8.325 1.00 30.12 156 ASN C O 1
ATOM 4602 N N . GLY C 1 177 ? 18.730 -37.653 7.795 1.00 29.05 157 GLY C N 1
ATOM 4603 C CA . GLY C 1 177 ? 17.887 -38.661 8.464 1.00 28.08 157 GLY C CA 1
ATOM 4604 C C . GLY C 1 177 ? 17.768 -39.986 7.694 1.00 30.02 157 GLY C C 1
ATOM 4605 O O . GLY C 1 177 ? 17.479 -41.033 8.296 1.00 28.09 157 GLY C O 1
ATOM 4606 N N . GLY C 1 178 ? 17.971 -39.945 6.370 1.00 29.45 158 GLY C N 1
ATOM 4607 C CA . GLY C 1 178 ? 17.847 -41.127 5.567 1.00 31.20 158 GLY C CA 1
ATOM 4608 C C . GLY C 1 178 ? 16.953 -41.022 4.363 1.00 32.32 158 GLY C C 1
ATOM 4609 O O . GLY C 1 178 ? 17.172 -41.755 3.390 1.00 33.61 158 GLY C O 1
ATOM 4610 N N . LEU C 1 179 ? 15.949 -40.131 4.431 1.00 32.01 159 LEU C N 1
ATOM 4611 C CA . LEU C 1 179 ? 15.035 -39.909 3.312 1.00 32.64 159 LEU C CA 1
ATOM 4612 C C . LEU C 1 179 ? 15.771 -39.288 2.108 1.00 33.65 159 LEU C C 1
ATOM 4613 O O . LEU C 1 179 ? 16.777 -38.671 2.311 1.00 35.15 159 LEU C O 1
ATOM 4618 N N . PRO C 1 180 ? 15.271 -39.486 0.877 1.00 34.22 160 PRO C N 1
ATOM 4619 C CA . PRO C 1 180 ? 15.836 -38.842 -0.298 1.00 34.56 160 PRO C CA 1
ATOM 4620 C C . PRO C 1 180 ? 15.798 -37.301 -0.233 1.00 34.67 160 PRO C C 1
ATOM 4621 O O . PRO C 1 180 ? 14.944 -36.713 0.493 1.00 31.99 160 PRO C O 1
ATOM 4625 N N . ALA C 1 181 ? 16.711 -36.649 -0.985 1.00 33.76 161 ALA C N 1
ATOM 4626 C CA . ALA C 1 181 ? 16.660 -35.184 -1.155 1.00 34.77 161 ALA C CA 1
ATOM 4627 C C . ALA C 1 181 ? 15.270 -34.721 -1.536 1.00 33.83 161 ALA C C 1
ATOM 4628 O O . ALA C 1 181 ? 14.587 -35.387 -2.256 1.00 35.10 161 ALA C O 1
ATOM 4630 N N . GLY C 1 182 ? 14.879 -33.560 -1.055 1.00 34.62 162 GLY C N 1
ATOM 4631 C CA . GLY C 1 182 ? 13.610 -32.965 -1.396 1.00 34.52 162 GLY C CA 1
ATOM 4632 C C . GLY C 1 182 ? 12.424 -33.590 -0.732 1.00 34.60 162 GLY C C 1
ATOM 4633 O O . GLY C 1 182 ? 11.304 -33.131 -0.923 1.00 36.59 162 GLY C O 1
ATOM 4634 N N . SER C 1 183 ? 12.621 -34.621 0.064 1.00 34.07 163 SER C N 1
ATOM 4635 C CA . SER C 1 183 ? 11.440 -35.241 0.684 1.00 36.00 163 SER C CA 1
ATOM 4636 C C . SER C 1 183 ? 10.863 -34.415 1.845 1.00 34.68 163 SER C C 1
ATOM 4637 O O . SER C 1 183 ? 11.532 -33.515 2.379 1.00 34.77 163 SER C O 1
ATOM 4640 N N . THR C 1 184 ? 9.587 -34.635 2.158 1.00 32.62 164 THR C N 1
ATOM 4641 C CA . THR C 1 184 ? 8.938 -33.906 3.255 1.00 31.81 164 THR C CA 1
ATOM 4642 C C . THR C 1 184 ? 8.440 -34.965 4.211 1.00 29.35 164 THR C C 1
ATOM 4643 O O . THR C 1 184 ? 7.754 -35.910 3.769 1.00 29.41 164 THR C O 1
ATOM 4647 N N . SER C 1 185 ? 8.821 -34.835 5.470 1.00 26.43 165 SER C N 1
ATOM 4648 C CA . SER C 1 185 ? 8.410 -35.771 6.531 1.00 25.35 165 SER C CA 1
ATOM 4649 C C . SER C 1 185 ? 7.396 -35.095 7.470 1.00 23.84 165 SER C C 1
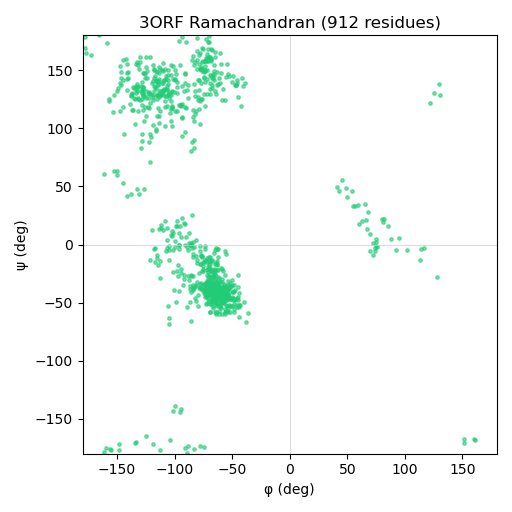ATOM 4650 O O . SER C 1 185 ? 7.724 -34.060 8.040 1.00 23.21 165 SER C O 1
ATOM 4653 N N . LEU C 1 186 ? 6.170 -35.622 7.567 1.00 23.56 166 LEU C N 1
ATOM 4654 C CA . LEU C 1 186 ? 5.101 -34.987 8.403 1.00 22.86 166 LEU C CA 1
ATOM 4655 C C . LEU C 1 186 ? 4.430 -35.985 9.297 1.00 22.31 166 LEU C C 1
ATOM 4656 O O . LEU C 1 186 ? 4.388 -37.149 8.949 1.00 22.59 166 LEU C O 1
ATOM 4661 N N . GLY C 1 187 ? 3.932 -35.540 10.452 1.00 21.96 167 GLY C N 1
ATOM 4662 C CA . GLY C 1 187 ? 3.042 -36.310 11.210 1.00 21.79 167 GLY C CA 1
ATOM 4663 C C . GLY C 1 187 ? 1.636 -35.735 11.066 1.00 24.70 167 GLY C C 1
ATOM 4664 O O . GLY C 1 187 ? 1.474 -34.501 11.033 1.00 25.04 167 GLY C O 1
ATOM 4665 N N . ILE C 1 188 ? 0.605 -36.609 10.992 1.00 23.09 168 ILE C N 1
ATOM 4666 C CA . ILE C 1 188 ? -0.744 -36.164 11.146 1.00 22.27 168 ILE C CA 1
ATOM 4667 C C . ILE C 1 188 ? -1.232 -36.654 12.490 1.00 22.21 168 ILE C C 1
ATOM 4668 O O . ILE C 1 188 ? -1.019 -37.792 12.799 1.00 23.38 168 ILE C O 1
ATOM 4673 N N . LEU C 1 189 ? -1.772 -35.770 13.341 1.00 22.66 169 LEU C N 1
ATOM 4674 C CA . LEU C 1 189 ? -2.095 -36.113 14.723 1.00 22.07 169 LEU C CA 1
ATOM 4675 C C . LEU C 1 189 ? -3.581 -35.990 14.879 1.00 21.78 169 LEU C C 1
ATOM 4676 O O . LEU C 1 189 ? -4.068 -34.897 15.041 1.00 21.73 169 LEU C O 1
ATOM 4681 N N . PRO C 1 190 ? -4.308 -37.119 14.780 1.00 20.68 170 PRO C N 1
ATOM 4682 C CA . PRO C 1 190 ? -5.731 -37.106 14.922 1.00 21.62 170 PRO C CA 1
ATOM 4683 C C . PRO C 1 190 ? -6.114 -36.899 16.372 1.00 23.43 170 PRO C C 1
ATOM 4684 O O . PRO C 1 190 ? -5.302 -37.179 17.278 1.00 24.18 170 PRO C O 1
ATOM 4688 N N . VAL C 1 191 ? -7.346 -36.423 16.564 1.00 23.57 171 VAL C N 1
ATOM 4689 C CA . VAL C 1 191 ? -7.989 -36.324 17.864 1.00 24.46 171 VAL C CA 1
ATOM 4690 C C . VAL C 1 191 ? -8.998 -37.500 17.817 1.00 27.03 171 VAL C C 1
ATOM 4691 O O . VAL C 1 191 ? -8.791 -38.503 18.498 1.00 27.71 171 VAL C O 1
ATOM 4695 N N . THR C 1 192 ? -10.026 -37.411 16.978 1.00 26.26 172 THR C N 1
ATOM 4696 C CA . THR C 1 192 ? -10.962 -38.522 16.830 1.00 28.43 172 THR C CA 1
ATOM 4697 C C . THR C 1 192 ? -11.330 -38.754 15.371 1.00 28.41 172 THR C C 1
ATOM 4698 O O . THR C 1 192 ? -11.737 -37.844 14.636 1.00 26.39 172 THR C O 1
ATOM 4702 N N . LEU C 1 193 ? -11.200 -39.981 14.923 1.00 26.50 173 LEU C N 1
ATOM 4703 C CA . LEU C 1 193 ? -11.545 -40.200 13.554 1.00 26.43 173 LEU C CA 1
ATOM 4704 C C . LEU C 1 193 ? -12.950 -40.834 13.482 1.00 27.29 173 LEU C C 1
ATOM 4705 O O . LEU C 1 193 ? -13.309 -41.600 14.386 1.00 25.21 173 LEU C O 1
ATOM 4710 N N . ASP C 1 194 ? -13.671 -40.629 12.370 1.00 26.89 174 ASP C N 1
ATOM 4711 C CA . ASP C 1 194 ? -14.950 -41.356 12.134 1.00 29.11 174 ASP C CA 1
ATOM 4712 C C . ASP C 1 194 ? -14.735 -42.774 11.540 1.00 29.79 174 ASP C C 1
ATOM 4713 O O . ASP C 1 194 ? -14.819 -42.970 10.313 1.00 31.32 174 ASP C O 1
ATOM 4718 N N . THR C 1 195 ? -14.458 -43.764 12.384 1.00 30.89 175 THR C N 1
ATOM 4719 C CA . THR C 1 195 ? -14.248 -45.156 11.931 1.00 30.64 175 THR C CA 1
ATOM 4720 C C . THR C 1 195 ? -15.477 -46.063 12.207 1.00 33.65 175 THR C C 1
ATOM 4721 O O . THR C 1 195 ? -16.272 -45.771 13.135 1.00 34.28 175 THR C O 1
ATOM 4725 N N . PRO C 1 196 ? -15.646 -47.154 11.414 1.00 34.63 176 PRO C N 1
ATOM 4726 C CA . PRO C 1 196 ? -16.799 -48.018 11.756 1.00 36.52 176 PRO C CA 1
ATOM 4727 C C . PRO C 1 196 ? -16.724 -48.427 13.225 1.00 36.61 176 PRO C C 1
ATOM 4728 O O . PRO C 1 196 ? -17.746 -48.571 13.845 1.00 35.72 176 PRO C O 1
ATOM 4732 N N . THR C 1 197 ? -15.521 -48.568 13.770 1.00 35.99 177 THR C N 1
ATOM 4733 C CA . THR C 1 197 ? -15.368 -48.983 15.161 1.00 39.16 177 THR C CA 1
ATOM 4734 C C . THR C 1 197 ? -15.915 -47.930 16.144 1.00 40.00 177 THR C C 1
ATOM 4735 O O . THR C 1 197 ? -16.699 -48.278 17.045 1.00 41.33 177 THR C O 1
ATOM 4739 N N . ASN C 1 198 ? -15.566 -46.657 15.948 1.00 38.88 178 ASN C N 1
ATOM 4740 C CA . ASN C 1 198 ? -16.130 -45.609 16.781 1.00 40.13 178 ASN C CA 1
ATOM 4741 C C . ASN C 1 198 ? -17.647 -45.460 16.627 1.00 40.82 178 ASN C C 1
ATOM 4742 O O . ASN C 1 198 ? -18.298 -45.196 17.621 1.00 40.95 178 ASN C O 1
ATOM 4747 N N . ARG C 1 199 ? -18.181 -45.672 15.414 1.00 42.11 179 ARG C N 1
ATOM 4748 C CA . ARG C 1 199 ? -19.615 -45.562 15.106 1.00 45.00 179 ARG C CA 1
ATOM 4749 C C . ARG C 1 199 ? -20.358 -46.610 15.878 1.00 46.29 179 ARG C C 1
ATOM 4750 O O . ARG C 1 199 ? -21.510 -46.399 16.270 1.00 48.47 179 ARG C O 1
ATOM 4758 N N . LYS C 1 200 ? -19.702 -47.738 16.063 1.00 46.71 180 LYS C N 1
ATOM 4759 C CA . LYS C 1 200 ? -20.295 -48.857 16.723 1.00 49.11 180 LYS C CA 1
ATOM 4760 C C . LYS C 1 200 ? -20.314 -48.667 18.248 1.00 50.50 180 LYS C C 1
ATOM 4761 O O . LYS C 1 200 ? -21.283 -49.063 18.905 1.00 52.52 180 LYS C O 1
ATOM 4767 N N . TYR C 1 201 ? -19.274 -48.076 18.814 1.00 50.40 181 TYR C N 1
ATOM 4768 C CA . TYR C 1 201 ? -19.068 -48.184 20.263 1.00 52.85 181 TYR C CA 1
ATOM 4769 C C . TYR C 1 201 ? -19.112 -46.906 21.108 1.00 52.18 181 TYR C C 1
ATOM 4770 O O . TYR C 1 201 ? -19.185 -46.986 22.336 1.00 54.11 181 TYR C O 1
ATOM 4779 N N . MET C 1 202 ? -19.030 -45.739 20.492 1.00 49.57 182 MET C N 1
ATOM 4780 C CA . MET C 1 202 ? -19.051 -44.534 21.279 1.00 49.23 182 MET C CA 1
ATOM 4781 C C . MET C 1 202 ? -20.475 -44.047 21.642 1.00 48.48 182 MET C C 1
ATOM 4782 O O . MET C 1 202 ? -21.234 -43.560 20.807 1.00 47.56 182 MET C O 1
ATOM 4787 N N . SER C 1 203 ? -20.785 -44.190 22.920 1.00 47.71 183 SER C N 1
ATOM 4788 C CA . SER C 1 203 ? -22.090 -43.881 23.507 1.00 49.16 183 SER C CA 1
ATOM 4789 C C . SER C 1 203 ? -22.462 -42.406 23.245 1.00 48.10 183 SER C C 1
ATOM 4790 O O . SER C 1 203 ? -21.618 -41.496 23.394 1.00 48.12 183 SER C O 1
ATOM 4793 N N . ASP C 1 204 ? -23.699 -42.196 22.820 1.00 47.32 184 ASP C N 1
ATOM 4794 C CA . ASP C 1 204 ? -24.206 -40.888 22.427 1.00 47.82 184 ASP C CA 1
ATOM 4795 C C . ASP C 1 204 ? -23.179 -40.151 21.600 1.00 46.57 184 ASP C C 1
ATOM 4796 O O . ASP C 1 204 ? -22.893 -38.985 21.865 1.00 46.73 184 ASP C O 1
ATOM 4801 N N . ALA C 1 205 ? -22.597 -40.863 20.638 1.00 46.07 185 ALA C N 1
ATOM 4802 C CA . ALA C 1 205 ? -21.591 -40.310 19.695 1.00 45.57 185 ALA C CA 1
ATOM 4803 C C . ALA C 1 205 ? -21.941 -38.891 19.158 1.00 45.66 185 ALA C C 1
ATOM 4804 O O . ALA C 1 205 ? -23.013 -38.689 18.571 1.00 46.94 185 ALA C O 1
ATOM 4806 N N . ASN C 1 206 ? -21.101 -37.899 19.412 1.00 43.96 186 ASN C N 1
ATOM 4807 C CA . ASN C 1 206 ? -21.207 -36.681 18.630 1.00 44.53 186 ASN C CA 1
ATOM 4808 C C . ASN C 1 206 ? -20.404 -36.784 17.307 1.00 43.06 186 ASN C C 1
ATOM 4809 O O . ASN C 1 206 ? -19.269 -36.253 17.179 1.00 40.55 186 ASN C O 1
ATOM 4814 N N . PHE C 1 207 ? -21.015 -37.445 16.328 1.00 42.81 187 PHE C N 1
ATOM 4815 C CA . PHE C 1 207 ? -20.371 -37.746 15.025 1.00 42.48 187 PHE C CA 1
ATOM 4816 C C . PHE C 1 207 ? -19.736 -36.528 14.357 1.00 41.81 187 PHE C C 1
ATOM 4817 O O . PHE C 1 207 ? -18.676 -36.598 13.721 1.00 41.00 187 PHE C O 1
ATOM 4825 N N . ASP C 1 208 ? -20.402 -35.398 14.534 1.00 42.13 188 ASP C N 1
ATOM 4826 C CA . ASP C 1 208 ? -19.973 -34.123 13.994 1.00 42.90 188 ASP C CA 1
ATOM 4827 C C . ASP C 1 208 ? -18.639 -33.638 14.570 1.00 40.71 188 ASP C C 1
ATOM 4828 O O . ASP C 1 208 ? -18.083 -32.715 14.034 1.00 41.95 188 ASP C O 1
ATOM 4833 N N . ASP C 1 209 ? -18.162 -34.195 15.679 1.00 40.24 189 ASP C N 1
ATOM 4834 C CA . ASP C 1 209 ? -16.845 -33.840 16.223 1.00 38.96 189 ASP C CA 1
ATOM 4835 C C . ASP C 1 209 ? -15.771 -34.862 15.806 1.00 37.39 189 ASP C C 1
ATOM 4836 O O . ASP C 1 209 ? -14.689 -34.892 16.385 1.00 35.98 189 ASP C O 1
ATOM 4841 N N . TRP C 1 210 ? -16.065 -35.693 14.794 1.00 35.56 190 TRP C N 1
ATOM 4842 C CA . TRP C 1 210 ? -15.115 -36.746 14.350 1.00 32.84 190 TRP C CA 1
ATOM 4843 C C . TRP C 1 210 ? -14.662 -36.458 12.953 1.00 31.58 190 TRP C C 1
ATOM 4844 O O . TRP C 1 210 ? -15.479 -36.009 12.152 1.00 29.09 190 TRP C O 1
ATOM 4855 N N . THR C 1 211 ? -13.378 -36.678 12.622 1.00 28.40 191 THR C N 1
ATOM 4856 C CA . THR C 1 211 ? -12.922 -36.349 11.262 1.00 27.13 191 THR C CA 1
ATOM 4857 C C . THR C 1 211 ? -13.293 -37.430 10.233 1.00 26.84 191 THR C C 1
ATOM 4858 O O . THR C 1 211 ? -12.954 -38.576 10.435 1.00 27.09 191 THR C O 1
ATOM 4862 N N . PRO C 1 212 ? -13.951 -37.074 9.114 1.00 26.92 192 PRO C N 1
ATOM 4863 C CA . PRO C 1 212 ? -14.183 -38.125 8.123 1.00 26.94 192 PRO C CA 1
ATOM 4864 C C . PRO C 1 212 ? -12.848 -38.612 7.524 1.00 27.34 192 PRO C C 1
ATOM 4865 O O . PRO C 1 212 ? -12.003 -37.778 7.229 1.00 25.51 192 PRO C O 1
ATOM 4869 N N . LEU C 1 213 ? -12.766 -39.930 7.284 1.00 27.15 193 LEU C N 1
ATOM 4870 C CA . LEU C 1 213 ? -11.564 -40.580 6.776 1.00 29.03 193 LEU C CA 1
ATOM 4871 C C . LEU C 1 213 ? -11.255 -40.031 5.407 1.00 28.89 193 LEU C C 1
ATOM 4872 O O . LEU C 1 213 ? -10.076 -39.798 5.055 1.00 27.75 193 LEU C O 1
ATOM 4877 N N . SER C 1 214 ? -12.308 -39.719 4.671 1.00 29.61 194 SER C N 1
ATOM 4878 C CA . SER C 1 214 ? -12.092 -39.181 3.315 1.00 31.75 194 SER C CA 1
ATOM 4879 C C . SER C 1 214 ? -11.489 -37.765 3.385 1.00 31.54 194 SER C C 1
ATOM 4880 O O . SER C 1 214 ? -10.759 -37.353 2.495 1.00 31.59 194 SER C O 1
ATOM 4883 N N . GLU C 1 215 ? -11.757 -37.032 4.451 1.00 31.61 195 GLU C N 1
ATOM 4884 C CA . GLU C 1 215 ? -11.113 -35.752 4.577 1.00 32.80 195 GLU C CA 1
ATOM 4885 C C . GLU C 1 215 ? -9.632 -35.918 4.880 1.00 30.50 195 GLU C C 1
ATOM 4886 O O . GLU C 1 215 ? -8.841 -35.126 4.433 1.00 29.40 195 GLU C O 1
ATOM 4892 N N . VAL C 1 216 ? -9.266 -36.915 5.684 1.00 29.45 196 VAL C N 1
ATOM 4893 C CA . VAL C 1 216 ? -7.850 -37.138 5.907 1.00 27.45 196 VAL C CA 1
ATOM 4894 C C . VAL C 1 216 ? -7.183 -37.527 4.591 1.00 27.53 196 VAL C C 1
ATOM 4895 O O . VAL C 1 216 ? -6.157 -36.936 4.220 1.00 27.35 196 VAL C O 1
ATOM 4899 N N . ALA C 1 217 ? -7.746 -38.520 3.902 1.00 25.72 197 ALA C N 1
ATOM 4900 C CA . ALA C 1 217 ? -7.251 -38.888 2.554 1.00 27.36 197 ALA C CA 1
ATOM 4901 C C . ALA C 1 217 ? -7.071 -37.703 1.579 1.00 28.04 197 ALA C C 1
ATOM 4902 O O . ALA C 1 217 ? -6.030 -37.568 0.858 1.00 29.86 197 ALA C O 1
ATOM 4904 N N . GLU C 1 218 ? -8.069 -36.851 1.531 1.00 28.10 198 GLU C N 1
ATOM 4905 C CA . GLU C 1 218 ? -8.033 -35.654 0.672 1.00 30.34 198 GLU C CA 1
ATOM 4906 C C . GLU C 1 218 ? -6.819 -34.733 0.937 1.00 29.50 198 GLU C C 1
ATOM 4907 O O . GLU C 1 218 ? -6.132 -34.280 -0.015 1.00 28.79 198 GLU C O 1
ATOM 4913 N N . LYS C 1 219 ? -6.566 -34.483 2.229 1.00 27.13 199 LYS C N 1
ATOM 4914 C CA . LYS C 1 219 ? -5.443 -33.689 2.664 1.00 27.46 199 LYS C CA 1
ATOM 4915 C C . LYS C 1 219 ? -4.128 -34.297 2.219 1.00 26.16 199 LYS C C 1
ATOM 4916 O O . LYS C 1 219 ? -3.244 -33.591 1.716 1.00 27.44 199 LYS C O 1
ATOM 4922 N N . LEU C 1 220 ? -4.009 -35.597 2.354 1.00 25.72 200 LEU C N 1
ATOM 4923 C CA . LEU C 1 220 ? -2.781 -36.301 1.960 1.00 27.20 200 LEU C CA 1
ATOM 4924 C C . LEU C 1 220 ? -2.560 -36.210 0.460 1.00 27.88 200 LEU C C 1
ATOM 4925 O O . LEU C 1 220 ? -1.431 -36.052 -0.004 1.00 28.64 200 LEU C O 1
ATOM 4930 N N . PHE C 1 221 ? -3.651 -36.296 -0.287 1.00 30.01 201 PHE C N 1
ATOM 4931 C CA . PHE C 1 221 ? -3.627 -36.183 -1.726 1.00 31.87 201 PHE C CA 1
ATOM 4932 C C . PHE C 1 221 ? -3.220 -34.792 -2.138 1.00 32.67 201 PHE C C 1
ATOM 4933 O O . PHE C 1 221 ? -2.335 -34.636 -2.971 1.00 34.19 201 PHE C O 1
ATOM 4941 N N . GLU C 1 222 ? -3.848 -33.776 -1.556 1.00 33.58 202 GLU C N 1
ATOM 4942 C CA . GLU C 1 222 ? -3.416 -32.369 -1.768 1.00 35.22 202 GLU C CA 1
ATOM 4943 C C . GLU C 1 222 ? -1.877 -32.199 -1.579 1.00 33.79 202 GLU C C 1
ATOM 4944 O O . GLU C 1 222 ? -1.209 -31.738 -2.477 1.00 32.80 202 GLU C O 1
ATOM 4950 N N . TRP C 1 223 ? -1.333 -32.597 -0.425 1.00 32.22 203 TRP C N 1
ATOM 4951 C CA . TRP C 1 223 ? 0.112 -32.507 -0.189 1.00 31.09 203 TRP C CA 1
ATOM 4952 C C . TRP C 1 223 ? 0.828 -33.340 -1.168 1.00 32.10 203 TRP C C 1
ATOM 4953 O O . TRP C 1 223 ? 1.951 -33.058 -1.468 1.00 31.93 203 TRP C O 1
ATOM 4964 N N . SER C 1 224 ? 0.192 -34.407 -1.636 1.00 33.55 204 SER C N 1
ATOM 4965 C CA . SER C 1 224 ? 0.848 -35.309 -2.548 1.00 36.43 204 SER C CA 1
ATOM 4966 C C . SER C 1 224 ? 0.978 -34.657 -3.924 1.00 39.56 204 SER C C 1
ATOM 4967 O O . SER C 1 224 ? 1.947 -34.908 -4.648 1.00 39.99 204 SER C O 1
ATOM 4970 N N . THR C 1 225 ? -0.024 -33.868 -4.307 1.00 41.60 205 THR C N 1
ATOM 4971 C CA . THR C 1 225 ? -0.048 -33.372 -5.684 1.00 44.07 205 THR C CA 1
ATOM 4972 C C . THR C 1 225 ? 0.410 -31.945 -5.853 1.00 44.93 205 THR C C 1
ATOM 4973 O O . THR C 1 225 ? 0.859 -31.576 -6.912 1.00 45.62 205 THR C O 1
ATOM 4977 N N . ASN C 1 226 ? 0.325 -31.150 -4.786 1.00 45.84 206 ASN C N 1
ATOM 4978 C CA . ASN C 1 226 ? 0.685 -29.726 -4.791 1.00 45.94 206 ASN C CA 1
ATOM 4979 C C . ASN C 1 226 ? 1.776 -29.516 -3.712 1.00 45.80 206 ASN C C 1
ATOM 4980 O O . ASN C 1 226 ? 1.475 -29.231 -2.558 1.00 44.40 206 ASN C O 1
ATOM 4985 N N . SER C 1 227 ? 3.037 -29.685 -4.102 1.00 46.25 207 SER C N 1
ATOM 4986 C CA . SER C 1 227 ? 4.151 -29.480 -3.216 1.00 46.10 207 SER C CA 1
ATOM 4987 C C . SER C 1 227 ? 4.076 -28.212 -2.353 1.00 45.10 207 SER C C 1
ATOM 4988 O O . SER C 1 227 ? 4.488 -28.221 -1.198 1.00 42.99 207 SER C O 1
ATOM 4991 N N . ASP C 1 228 ? 3.549 -27.132 -2.920 1.00 44.72 208 ASP C N 1
ATOM 4992 C CA . ASP C 1 228 ? 3.505 -25.868 -2.227 1.00 44.14 208 ASP C CA 1
ATOM 4993 C C . ASP C 1 228 ? 2.463 -25.843 -1.116 1.00 42.10 208 ASP C C 1
ATOM 4994 O O . ASP C 1 228 ? 2.513 -24.958 -0.303 1.00 41.08 208 ASP C O 1
ATOM 4999 N N . SER C 1 229 ? 1.543 -26.821 -1.056 1.00 39.70 209 SER C N 1
ATOM 5000 C CA . SER C 1 229 ? 0.577 -26.885 0.041 1.00 37.30 209 SER C CA 1
ATOM 5001 C C . SER C 1 229 ? 1.198 -27.544 1.295 1.00 35.78 209 SER C C 1
ATOM 5002 O O . SER C 1 229 ? 0.607 -27.540 2.403 1.00 35.41 209 SER C O 1
ATOM 5005 N N . ARG C 1 230 ? 2.380 -28.115 1.121 1.00 33.71 210 ARG C N 1
ATOM 5006 C CA . ARG C 1 230 ? 3.022 -28.807 2.236 1.00 32.00 210 ARG C CA 1
ATOM 5007 C C . ARG C 1 230 ? 3.487 -27.869 3.326 1.00 31.34 210 ARG C C 1
ATOM 5008 O O . ARG C 1 230 ? 4.228 -26.891 3.081 1.00 31.77 210 ARG C O 1
ATOM 5016 N N . PRO C 1 231 ? 3.102 -28.196 4.554 1.00 29.36 211 PRO C N 1
ATOM 5017 C CA . PRO C 1 231 ? 3.666 -27.443 5.656 1.00 28.40 211 PRO C CA 1
ATOM 5018 C C . PRO C 1 231 ? 5.167 -27.748 5.771 1.00 27.25 211 PRO C C 1
ATOM 5019 O O . PRO C 1 231 ? 5.677 -28.712 5.191 1.00 26.85 211 PRO C O 1
ATOM 5023 N N . THR C 1 232 ? 5.825 -26.930 6.568 1.00 26.38 212 THR C N 1
ATOM 5024 C CA . THR C 1 232 ? 7.227 -27.013 6.864 1.00 24.30 212 THR C CA 1
ATOM 5025 C C . THR C 1 232 ? 7.617 -28.439 7.197 1.00 23.16 212 THR C C 1
ATOM 5026 O O . THR C 1 232 ? 6.931 -29.142 7.970 1.00 21.50 212 THR C O 1
ATOM 5030 N N . ASN C 1 233 ? 8.758 -28.851 6.661 1.00 23.55 213 ASN C N 1
ATOM 5031 C CA . ASN C 1 233 ? 9.295 -30.195 6.811 1.00 23.55 213 ASN C CA 1
ATOM 5032 C C . ASN C 1 233 ? 9.446 -30.517 8.303 1.00 22.51 213 ASN C C 1
ATOM 5033 O O . ASN C 1 233 ? 9.999 -29.723 8.993 1.00 21.65 213 ASN C O 1
ATOM 5038 N N . GLY C 1 234 ? 8.856 -31.601 8.817 1.00 21.25 214 GLY C N 1
ATOM 5039 C CA . GLY C 1 234 ? 9.046 -31.944 10.202 1.00 21.31 214 GLY C CA 1
ATOM 5040 C C . GLY C 1 234 ? 7.833 -31.548 11.080 1.00 22.94 214 GLY C C 1
ATOM 5041 O O . GLY C 1 234 ? 7.839 -31.737 12.274 1.00 21.95 214 GLY C O 1
ATOM 5042 N N . SER C 1 235 ? 6.844 -30.887 10.501 1.00 22.11 215 SER C N 1
ATOM 5043 C CA . SER C 1 235 ? 5.710 -30.402 11.292 1.00 22.09 215 SER C CA 1
ATOM 5044 C C . SER C 1 235 ? 4.839 -31.542 11.788 1.00 21.22 215 SER C C 1
ATOM 5045 O O . SER C 1 235 ? 4.619 -32.568 11.103 1.00 18.10 215 SER C O 1
ATOM 5048 N N . LEU C 1 236 ? 4.289 -31.376 12.962 1.00 19.62 216 LEU C N 1
ATOM 5049 C CA . LEU C 1 236 ? 3.330 -32.364 13.421 1.00 21.66 216 LEU C CA 1
ATOM 5050 C C . LEU C 1 236 ? 2.008 -31.639 13.173 1.00 21.59 216 LEU C C 1
ATOM 5051 O O . LEU C 1 236 ? 1.768 -30.546 13.727 1.00 19.78 216 LEU C O 1
ATOM 5056 N N . VAL C 1 237 ? 1.183 -32.213 12.318 1.00 21.37 217 VAL C N 1
ATOM 5057 C CA . VAL C 1 237 ? -0.062 -31.518 11.965 1.00 22.16 217 VAL C CA 1
ATOM 5058 C C . VAL C 1 237 ? -1.238 -32.156 12.740 1.00 22.92 217 VAL C C 1
ATOM 5059 O O . VAL C 1 237 ? -1.736 -33.218 12.388 1.00 25.37 217 VAL C O 1
ATOM 5063 N N . LYS C 1 238 ? -1.668 -31.508 13.784 1.00 23.51 218 LYS C N 1
ATOM 5064 C CA . LYS C 1 238 ? -2.863 -31.916 14.496 1.00 24.26 218 LYS C CA 1
ATOM 5065 C C . LYS C 1 238 ? -4.061 -31.536 13.695 1.00 25.49 218 LYS C C 1
ATOM 5066 O O . LYS C 1 238 ? -4.081 -30.461 13.034 1.00 26.35 218 LYS C O 1
ATOM 5072 N N . PHE C 1 239 ? -5.074 -32.387 13.731 1.00 26.11 219 PHE C N 1
ATOM 5073 C CA . PHE C 1 239 ? -6.357 -32.035 13.114 1.00 26.26 219 PHE C CA 1
ATOM 5074 C C . PHE C 1 239 ? -7.528 -32.479 13.912 1.00 26.62 219 PHE C C 1
ATOM 5075 O O . PHE C 1 239 ? -7.516 -33.536 14.489 1.00 27.11 219 PHE C O 1
ATOM 5083 N N . GLU C 1 240 ? -8.545 -31.652 13.909 1.00 27.16 220 GLU C N 1
ATOM 5084 C CA . GLU C 1 240 ? -9.592 -31.748 14.808 1.00 29.48 220 GLU C CA 1
ATOM 5085 C C . GLU C 1 240 ? -10.885 -31.236 14.124 1.00 30.11 220 GLU C C 1
ATOM 5086 O O . GLU C 1 240 ? -10.939 -30.159 13.487 1.00 30.01 220 GLU C O 1
ATOM 5092 N N . THR C 1 241 ? -11.946 -32.001 14.317 1.00 31.31 221 THR C N 1
ATOM 5093 C CA . THR C 1 241 ? -13.220 -31.652 13.782 1.00 32.83 221 THR C CA 1
ATOM 5094 C C . THR C 1 241 ? -14.208 -31.158 14.840 1.00 35.29 221 THR C C 1
ATOM 5095 O O . THR C 1 241 ? -14.357 -31.800 15.881 1.00 34.66 221 THR C O 1
ATOM 5099 N N . LYS C 1 242 ? -14.895 -30.034 14.548 1.00 37.30 222 LYS C N 1
ATOM 5100 C CA . LYS C 1 242 ? -15.905 -29.436 15.432 1.00 41.06 222 LYS C CA 1
ATOM 5101 C C . LYS C 1 242 ? -17.117 -29.042 14.592 1.00 42.09 222 LYS C C 1
ATOM 5102 O O . LYS C 1 242 ? -16.963 -28.383 13.558 1.00 41.61 222 LYS C O 1
ATOM 5108 N N . SER C 1 243 ? -18.306 -29.508 14.984 1.00 43.33 223 SER C N 1
ATOM 5109 C CA . SER C 1 243 ? -19.524 -29.225 14.206 1.00 43.60 223 SER C CA 1
ATOM 5110 C C . SER C 1 243 ? -19.186 -29.349 12.730 1.00 43.72 223 SER C C 1
ATOM 5111 O O . SER C 1 243 ? -19.470 -28.425 11.921 1.00 44.11 223 SER C O 1
ATOM 5114 N N . LYS C 1 244 ? -18.544 -30.465 12.365 1.00 42.07 224 LYS C N 1
ATOM 5115 C CA . LYS C 1 244 ? -18.284 -30.772 10.936 1.00 41.55 224 LYS C CA 1
ATOM 5116 C C . LYS C 1 244 ? -17.175 -29.910 10.298 1.00 38.89 224 LYS C C 1
ATOM 5117 O O . LYS C 1 244 ? -16.833 -30.103 9.141 1.00 38.70 224 LYS C O 1
ATOM 5123 N N . VAL C 1 245 ? -16.620 -28.973 11.046 1.00 36.46 225 VAL C N 1
ATOM 5124 C CA . VAL C 1 245 ? -15.504 -28.212 10.509 1.00 36.54 225 VAL C CA 1
ATOM 5125 C C . VAL C 1 245 ? -14.145 -28.835 10.964 1.00 35.65 225 VAL C C 1
ATOM 5126 O O . VAL C 1 245 ? -13.889 -28.917 12.190 1.00 33.28 225 VAL C O 1
ATOM 5130 N N . THR C 1 246 ? -13.310 -29.258 9.989 1.00 34.92 226 THR C N 1
ATOM 5131 C CA . THR C 1 246 ? -11.947 -29.736 10.296 1.00 34.65 226 THR C CA 1
ATOM 5132 C C . THR C 1 246 ? -10.819 -28.681 10.182 1.00 35.20 226 THR C C 1
ATOM 5133 O O . THR C 1 246 ? -10.574 -28.164 9.067 1.00 35.78 226 THR C O 1
ATOM 5137 N N . THR C 1 247 ? -10.109 -28.410 11.304 1.00 34.60 227 THR C N 1
ATOM 5138 C CA . THR C 1 247 ? -8.938 -27.522 11.370 1.00 33.46 227 THR C CA 1
ATOM 5139 C C . THR C 1 247 ? -7.623 -28.352 11.457 1.00 33.62 227 THR C C 1
ATOM 5140 O O . THR C 1 247 ? -7.522 -29.222 12.303 1.00 32.80 227 THR C O 1
ATOM 5144 N N . TRP C 1 248 ? -6.653 -28.054 10.585 1.00 32.20 228 TRP C N 1
ATOM 5145 C CA . TRP C 1 248 ? -5.316 -28.619 10.509 1.00 31.14 228 TRP C CA 1
ATOM 5146 C C . TRP C 1 248 ? -4.436 -27.523 11.127 1.00 31.55 228 TRP C C 1
ATOM 5147 O O . TRP C 1 248 ? -4.404 -26.393 10.648 1.00 31.95 228 TRP C O 1
ATOM 5158 N N . THR C 1 249 ? -3.797 -27.833 12.241 1.00 29.77 229 THR C N 1
ATOM 5159 C CA . THR C 1 249 ? -2.906 -26.907 12.909 1.00 29.05 229 THR C CA 1
ATOM 5160 C C . THR C 1 249 ? -1.484 -27.480 12.847 1.00 28.50 229 THR C C 1
ATOM 5161 O O . THR C 1 249 ? -1.232 -28.550 13.389 1.00 28.61 229 THR C O 1
ATOM 5165 N N . ASN C 1 250 ? -0.570 -26.784 12.185 1.00 29.02 230 ASN C N 1
ATOM 5166 C CA . ASN C 1 250 ? 0.806 -27.244 12.114 1.00 31.16 230 ASN C CA 1
ATOM 5167 C C . ASN C 1 250 ? 1.490 -26.916 13.431 1.00 32.59 230 ASN C C 1
ATOM 5168 O O . ASN C 1 250 ? 1.500 -25.779 13.838 1.00 33.83 230 ASN C O 1
ATOM 5173 N N . LEU C 1 251 ? 2.046 -27.898 14.111 1.00 35.36 231 LEU C N 1
ATOM 5174 C CA . LEU C 1 251 ? 2.687 -27.681 15.405 1.00 37.49 231 LEU C CA 1
ATOM 5175 C C . LEU C 1 251 ? 4.105 -28.258 15.372 1.00 40.81 231 LEU C C 1
ATOM 5176 O O . LEU C 1 251 ? 4.897 -27.931 16.307 1.00 42.87 231 LEU C O 1
ATOM 5182 N N . SER D 1 22 ? 15.794 -48.506 58.412 1.00 65.15 2 SER D N 1
ATOM 5183 C CA . SER D 1 22 ? 16.718 -48.828 57.283 1.00 64.65 2 SER D CA 1
ATOM 5184 C C . SER D 1 22 ? 15.995 -48.474 55.988 1.00 63.03 2 SER D C 1
ATOM 5185 O O . SER D 1 22 ? 14.848 -48.903 55.765 1.00 63.53 2 SER D O 1
ATOM 5188 N N . LYS D 1 23 ? 16.665 -47.684 55.147 1.00 60.13 3 LYS D N 1
ATOM 5189 C CA . LYS D 1 23 ? 16.090 -47.204 53.892 1.00 56.90 3 LYS D CA 1
ATOM 5190 C C . LYS D 1 23 ? 16.567 -48.008 52.703 1.00 54.40 3 LYS D C 1
ATOM 5191 O O . LYS D 1 23 ? 17.742 -48.390 52.631 1.00 54.37 3 LYS D O 1
ATOM 5197 N N . ASN D 1 24 ? 15.646 -48.242 51.764 1.00 51.12 4 ASN D N 1
ATOM 5198 C CA . ASN D 1 24 ? 15.858 -49.176 50.670 1.00 47.31 4 ASN D CA 1
ATOM 5199 C C . ASN D 1 24 ? 15.942 -48.433 49.320 1.00 44.87 4 ASN D C 1
ATOM 5200 O O . ASN D 1 24 ? 15.071 -47.604 49.017 1.00 43.58 4 ASN D O 1
ATOM 5205 N N . ILE D 1 25 ? 16.990 -48.692 48.538 1.00 41.57 5 ILE D N 1
ATOM 5206 C CA . ILE D 1 25 ? 17.059 -48.181 47.167 1.00 39.32 5 ILE D CA 1
ATOM 5207 C C . ILE D 1 25 ? 17.018 -49.361 46.187 1.00 38.75 5 ILE D C 1
ATOM 5208 O O . ILE D 1 25 ? 17.673 -50.368 46.408 1.00 38.69 5 ILE D O 1
ATOM 5213 N N . LEU D 1 26 ? 16.253 -49.224 45.108 1.00 36.94 6 LEU D N 1
ATOM 5214 C CA . LEU D 1 26 ? 16.239 -50.255 44.072 1.00 36.16 6 LEU D CA 1
ATOM 5215 C C . LEU D 1 26 ? 16.828 -49.683 42.801 1.00 35.17 6 LEU D C 1
ATOM 5216 O O . LEU D 1 26 ? 16.440 -48.569 42.356 1.00 33.91 6 LEU D O 1
ATOM 5221 N N . VAL D 1 27 ? 17.796 -50.396 42.237 1.00 34.51 7 VAL D N 1
ATOM 5222 C CA . VAL D 1 27 ? 18.356 -49.972 40.995 1.00 34.61 7 VAL D CA 1
ATOM 5223 C C . VAL D 1 27 ? 18.059 -51.005 39.887 1.00 35.71 7 VAL D C 1
ATOM 5224 O O . VAL D 1 27 ? 18.658 -52.091 39.853 1.00 35.94 7 VAL D O 1
ATOM 5228 N N . LEU D 1 28 ? 17.210 -50.646 38.929 1.00 33.55 8 LEU D N 1
ATOM 5229 C CA . LEU D 1 28 ? 17.073 -51.510 37.750 1.00 33.16 8 LEU D CA 1
ATOM 5230 C C . LEU D 1 28 ? 18.280 -51.238 36.831 1.00 32.58 8 LEU D C 1
ATOM 5231 O O . LEU D 1 28 ? 18.635 -50.122 36.654 1.00 31.68 8 LEU D O 1
ATOM 5236 N N . GLY D 1 29 ? 18.961 -52.244 36.313 1.00 34.80 9 GLY D N 1
ATOM 5237 C CA . GLY D 1 29 ? 20.273 -51.994 35.624 1.00 34.40 9 GLY D CA 1
ATOM 5238 C C . GLY D 1 29 ? 21.425 -51.868 36.631 1.00 36.73 9 GLY D C 1
ATOM 5239 O O . GLY D 1 29 ? 22.524 -51.291 36.339 1.00 36.03 9 GLY D O 1
ATOM 5240 N N . GLY D 1 30 ? 21.188 -52.437 37.812 1.00 36.15 10 GLY D N 1
ATOM 5241 C CA . GLY D 1 30 ? 22.108 -52.334 38.906 1.00 38.61 10 GLY D CA 1
ATOM 5242 C C . GLY D 1 30 ? 23.472 -52.988 38.688 1.00 41.18 10 GLY D C 1
ATOM 5243 O O . GLY D 1 30 ? 24.322 -52.869 39.556 1.00 42.35 10 GLY D O 1
ATOM 5244 N N . SER D 1 31 ? 23.707 -53.656 37.551 1.00 41.60 11 SER D N 1
ATOM 5245 C CA . SER D 1 31 ? 25.060 -54.203 37.267 1.00 44.24 11 SER D CA 1
ATOM 5246 C C . SER D 1 31 ? 25.787 -53.419 36.209 1.00 43.73 11 SER D C 1
ATOM 5247 O O . SER D 1 31 ? 26.923 -53.761 35.879 1.00 44.98 11 SER D O 1
ATOM 5250 N N . GLY D 1 32 ? 25.127 -52.408 35.640 1.00 42.07 12 GLY D N 1
ATOM 5251 C CA . GLY D 1 32 ? 25.753 -51.566 34.634 1.00 40.58 12 GLY D CA 1
ATOM 5252 C C . GLY D 1 32 ? 26.814 -50.694 35.312 1.00 41.03 12 GLY D C 1
ATOM 5253 O O . GLY D 1 32 ? 26.961 -50.704 36.509 1.00 39.83 12 GLY D O 1
ATOM 5254 N N . ALA D 1 33 ? 27.556 -49.944 34.510 1.00 40.45 13 ALA D N 1
ATOM 5255 C CA . ALA D 1 33 ? 28.548 -49.036 35.015 1.00 40.41 13 ALA D CA 1
ATOM 5256 C C . ALA D 1 33 ? 27.845 -48.040 35.936 1.00 38.75 13 ALA D C 1
ATOM 5257 O O . ALA D 1 33 ? 28.168 -48.009 37.103 1.00 38.02 13 ALA D O 1
ATOM 5259 N N . LEU D 1 34 ? 26.858 -47.264 35.447 1.00 37.03 14 LEU D N 1
ATOM 5260 C CA . LEU D 1 34 ? 26.249 -46.285 36.351 1.00 36.12 14 LEU D CA 1
ATOM 5261 C C . LEU D 1 34 ? 25.513 -47.031 37.444 1.00 36.34 14 LEU D C 1
ATOM 5262 O O . LEU D 1 34 ? 25.636 -46.678 38.600 1.00 35.48 14 LEU D O 1
ATOM 5267 N N . GLY D 1 35 ? 24.759 -48.074 37.072 1.00 36.59 15 GLY D N 1
ATOM 5268 C CA . GLY D 1 35 ? 23.997 -48.808 38.049 1.00 37.31 15 GLY D CA 1
ATOM 5269 C C . GLY D 1 35 ? 24.806 -49.286 39.245 1.00 38.93 15 GLY D C 1
ATOM 5270 O O . GLY D 1 35 ? 24.384 -49.089 40.421 1.00 38.82 15 GLY D O 1
ATOM 5271 N N . ALA D 1 36 ? 25.973 -49.877 38.958 1.00 39.55 16 ALA D N 1
ATOM 5272 C CA . ALA D 1 36 ? 26.872 -50.438 39.990 1.00 39.90 16 ALA D CA 1
ATOM 5273 C C . ALA D 1 36 ? 27.448 -49.390 40.901 1.00 40.12 16 ALA D C 1
ATOM 5274 O O . ALA D 1 36 ? 27.627 -49.640 42.096 1.00 39.08 16 ALA D O 1
ATOM 5276 N N . GLU D 1 37 ? 27.787 -48.233 40.318 1.00 39.93 17 GLU D N 1
ATOM 5277 C CA . GLU D 1 37 ? 28.291 -47.123 41.105 1.00 40.24 17 GLU D CA 1
ATOM 5278 C C . GLU D 1 37 ? 27.214 -46.548 42.057 1.00 39.38 17 GLU D C 1
ATOM 5279 O O . GLU D 1 37 ? 27.516 -46.147 43.184 1.00 38.91 17 GLU D O 1
ATOM 5285 N N . VAL D 1 38 ? 25.959 -46.524 41.606 1.00 38.68 18 VAL D N 1
ATOM 5286 C CA . VAL D 1 38 ? 24.859 -46.035 42.455 1.00 38.23 18 VAL D CA 1
ATOM 5287 C C . VAL D 1 38 ? 24.677 -46.968 43.638 1.00 39.87 18 VAL D C 1
ATOM 5288 O O . VAL D 1 38 ? 24.600 -46.534 44.776 1.00 39.22 18 VAL D O 1
ATOM 5292 N N . VAL D 1 39 ? 24.612 -48.263 43.370 1.00 41.93 19 VAL D N 1
ATOM 5293 C CA . VAL D 1 39 ? 24.594 -49.262 44.444 1.00 44.17 19 VAL D CA 1
ATOM 5294 C C . VAL D 1 39 ? 25.750 -49.080 45.449 1.00 46.39 19 VAL D C 1
ATOM 5295 O O . VAL D 1 39 ? 25.525 -48.978 46.687 1.00 46.45 19 VAL D O 1
ATOM 5299 N N . LYS D 1 40 ? 26.973 -49.025 44.924 1.00 48.00 20 LYS D N 1
ATOM 5300 C CA . LYS D 1 40 ? 28.148 -48.902 45.788 1.00 50.56 20 LYS D CA 1
ATOM 5301 C C . LYS D 1 40 ? 28.040 -47.625 46.619 1.00 49.46 20 LYS D C 1
ATOM 5302 O O . LYS D 1 40 ? 28.262 -47.634 47.844 1.00 50.56 20 LYS D O 1
ATOM 5308 N N . PHE D 1 41 ? 27.699 -46.525 45.955 1.00 47.50 21 PHE D N 1
ATOM 5309 C CA . PHE D 1 41 ? 27.637 -45.272 46.648 1.00 46.65 21 PHE D CA 1
ATOM 5310 C C . PHE D 1 41 ? 26.632 -45.328 47.803 1.00 46.23 21 PHE D C 1
ATOM 5311 O O . PHE D 1 41 ? 26.958 -44.918 48.915 1.00 44.89 21 PHE D O 1
ATOM 5319 N N . PHE D 1 42 ? 25.430 -45.848 47.534 1.00 44.77 22 PHE D N 1
ATOM 5320 C CA . PHE D 1 42 ? 24.398 -45.904 48.575 1.00 45.71 22 PHE D CA 1
ATOM 5321 C C . PHE D 1 42 ? 24.722 -46.922 49.687 1.00 47.71 22 PHE D C 1
ATOM 5322 O O . PHE D 1 42 ? 24.365 -46.720 50.842 1.00 47.84 22 PHE D O 1
ATOM 5330 N N . LYS D 1 43 ? 25.394 -48.006 49.328 1.00 49.67 23 LYS D N 1
ATOM 5331 C CA . LYS D 1 43 ? 25.893 -48.944 50.336 1.00 52.88 23 LYS D CA 1
ATOM 5332 C C . LYS D 1 43 ? 26.748 -48.227 51.375 1.00 54.09 23 LYS D C 1
ATOM 5333 O O . LYS D 1 43 ? 26.568 -48.448 52.594 1.00 55.71 23 LYS D O 1
ATOM 5339 N N . SER D 1 44 ? 27.643 -47.350 50.913 1.00 54.26 24 SER D N 1
ATOM 5340 C CA . SER D 1 44 ? 28.596 -46.743 51.830 1.00 54.52 24 SER D CA 1
ATOM 5341 C C . SER D 1 44 ? 27.921 -45.758 52.782 1.00 54.53 24 SER D C 1
ATOM 5342 O O . SER D 1 44 ? 28.502 -45.331 53.787 1.00 54.99 24 SER D O 1
ATOM 5345 N N . LYS D 1 45 ? 26.664 -45.429 52.503 1.00 53.88 25 LYS D N 1
ATOM 5346 C CA . LYS D 1 45 ? 25.936 -44.513 53.392 1.00 53.06 25 LYS D CA 1
ATOM 5347 C C . LYS D 1 45 ? 24.880 -45.287 54.159 1.00 53.36 25 LYS D C 1
ATOM 5348 O O . LYS D 1 45 ? 23.926 -44.700 54.662 1.00 54.21 25 LYS D O 1
ATOM 5354 N N . SER D 1 46 ? 25.029 -46.598 54.253 1.00 53.38 26 SER D N 1
ATOM 5355 C CA . SER D 1 46 ? 24.149 -47.392 55.122 1.00 54.28 26 SER D CA 1
ATOM 5356 C C . SER D 1 46 ? 22.699 -47.375 54.657 1.00 52.53 26 SER D C 1
ATOM 5357 O O . SER D 1 46 ? 21.775 -47.394 55.481 1.00 53.02 26 SER D O 1
ATOM 5360 N N . TRP D 1 47 ? 22.494 -47.334 53.342 1.00 49.92 27 TRP D N 1
ATOM 5361 C CA . TRP D 1 47 ? 21.202 -47.723 52.791 1.00 47.70 27 TRP D CA 1
ATOM 5362 C C . TRP D 1 47 ? 21.271 -49.169 52.378 1.00 46.20 27 TRP D C 1
ATOM 5363 O O . TRP D 1 47 ? 22.312 -49.650 52.031 1.00 44.54 27 TRP D O 1
ATOM 5374 N N . ASN D 1 48 ? 20.115 -49.808 52.371 1.00 46.37 28 ASN D N 1
ATOM 5375 C CA . ASN D 1 48 ? 19.916 -51.164 51.868 1.00 47.99 28 ASN D CA 1
ATOM 5376 C C . ASN D 1 48 ? 19.752 -51.149 50.368 1.00 47.32 28 ASN D C 1
ATOM 5377 O O . ASN D 1 48 ? 18.894 -50.423 49.846 1.00 45.67 28 ASN D O 1
ATOM 5382 N N . THR D 1 49 ? 20.528 -51.965 49.667 1.00 46.94 29 THR D N 1
ATOM 5383 C CA . THR D 1 49 ? 20.554 -51.852 48.240 1.00 46.11 29 THR D CA 1
ATOM 5384 C C . THR D 1 49 ? 19.988 -53.094 47.531 1.00 47.00 29 THR D C 1
ATOM 5385 O O . THR D 1 49 ? 20.249 -54.213 47.935 1.00 48.18 29 THR D O 1
ATOM 5389 N N . ILE D 1 50 ? 19.189 -52.886 46.481 1.00 46.26 30 ILE D N 1
ATOM 5390 C CA . ILE D 1 50 ? 18.580 -53.979 45.731 1.00 45.29 30 ILE D CA 1
ATOM 5391 C C . ILE D 1 50 ? 18.899 -53.760 44.243 1.00 44.58 30 ILE D C 1
ATOM 5392 O O . ILE D 1 50 ? 18.701 -52.643 43.701 1.00 43.04 30 ILE D O 1
ATOM 5397 N N . SER D 1 51 ? 19.391 -54.798 43.560 1.00 43.64 31 SER D N 1
ATOM 5398 C CA . SER D 1 51 ? 19.700 -54.637 42.139 1.00 42.00 31 SER D CA 1
ATOM 5399 C C . SER D 1 51 ? 18.854 -55.581 41.281 1.00 42.25 31 SER D C 1
ATOM 5400 O O . SER D 1 51 ? 18.557 -56.687 41.696 1.00 42.92 31 SER D O 1
ATOM 5403 N N . ILE D 1 52 ? 18.429 -55.122 40.111 1.00 41.32 32 ILE D N 1
ATOM 5404 C CA . ILE D 1 52 ? 17.786 -55.973 39.116 1.00 41.50 32 ILE D CA 1
ATOM 5405 C C . ILE D 1 52 ? 18.543 -55.737 37.846 1.00 42.40 32 ILE D C 1
ATOM 5406 O O . ILE D 1 52 ? 18.758 -54.586 37.458 1.00 42.10 32 ILE D O 1
ATOM 5411 N N . ASP D 1 53 ? 18.988 -56.816 37.220 1.00 43.47 33 ASP D N 1
ATOM 5412 C CA . ASP D 1 53 ? 19.682 -56.724 35.964 1.00 44.31 33 ASP D CA 1
ATOM 5413 C C . ASP D 1 53 ? 19.634 -58.112 35.291 1.00 46.15 33 ASP D C 1
ATOM 5414 O O . ASP D 1 53 ? 18.982 -59.018 35.813 1.00 46.15 33 ASP D O 1
ATOM 5419 N N . PHE D 1 54 ? 20.260 -58.265 34.114 1.00 47.75 34 PHE D N 1
ATOM 5420 C CA . PHE D 1 54 ? 20.337 -59.573 33.435 1.00 50.25 34 PHE D CA 1
ATOM 5421 C C . PHE D 1 54 ? 21.506 -60.389 33.949 1.00 52.12 34 PHE D C 1
ATOM 5422 O O . PHE D 1 54 ? 21.720 -61.517 33.495 1.00 53.81 34 PHE D O 1
ATOM 5430 N N . ARG D 1 55 ? 22.283 -59.787 34.849 1.00 53.32 35 ARG D N 1
ATOM 5431 C CA . ARG D 1 55 ? 23.294 -60.493 35.641 1.00 55.50 35 ARG D CA 1
ATOM 5432 C C . ARG D 1 55 ? 23.356 -59.983 37.094 1.00 55.58 35 ARG D C 1
ATOM 5433 O O . ARG D 1 55 ? 22.901 -58.850 37.413 1.00 53.21 35 ARG D O 1
ATOM 5441 N N . GLU D 1 56 ? 23.836 -60.852 37.973 1.00 56.62 36 GLU D N 1
ATOM 5442 C CA . GLU D 1 56 ? 23.909 -60.542 39.390 1.00 58.24 36 GLU D CA 1
ATOM 5443 C C . GLU D 1 56 ? 24.850 -59.374 39.678 1.00 56.65 36 GLU D C 1
ATOM 5444 O O . GLU D 1 56 ? 25.840 -59.133 38.972 1.00 56.81 36 GLU D O 1
ATOM 5450 N N . ASN D 1 57 ? 24.520 -58.631 40.714 1.00 55.33 37 ASN D N 1
ATOM 5451 C CA . ASN D 1 57 ? 25.506 -57.752 41.316 1.00 55.26 37 ASN D CA 1
ATOM 5452 C C . ASN D 1 57 ? 25.737 -58.257 42.742 1.00 56.00 37 ASN D C 1
ATOM 5453 O O . ASN D 1 57 ? 24.931 -57.974 43.629 1.00 53.46 37 ASN D O 1
ATOM 5458 N N . PRO D 1 58 ? 26.838 -59.026 42.954 1.00 58.62 38 PRO D N 1
ATOM 5459 C CA . PRO D 1 58 ? 27.148 -59.644 44.270 1.00 60.43 38 PRO D CA 1
ATOM 5460 C C . PRO D 1 58 ? 27.442 -58.619 45.361 1.00 61.20 38 PRO D C 1
ATOM 5461 O O . PRO D 1 58 ? 27.630 -58.977 46.544 1.00 61.92 38 PRO D O 1
ATOM 5465 N N . ASN D 1 59 ? 27.486 -57.343 44.974 1.00 60.78 39 ASN D N 1
ATOM 5466 C CA . ASN D 1 59 ? 27.834 -56.286 45.923 1.00 61.10 39 ASN D CA 1
ATOM 5467 C C . ASN D 1 59 ? 26.609 -55.487 46.363 1.00 59.12 39 ASN D C 1
ATOM 5468 O O . ASN D 1 59 ? 26.655 -54.783 47.365 1.00 58.49 39 ASN D O 1
ATOM 5473 N N . ALA D 1 60 ? 25.497 -55.660 45.644 1.00 57.81 40 ALA D N 1
ATOM 5474 C CA . ALA D 1 60 ? 24.177 -55.259 46.160 1.00 56.97 40 ALA D CA 1
ATOM 5475 C C . ALA D 1 60 ? 23.820 -56.150 47.370 1.00 58.03 40 ALA D C 1
ATOM 5476 O O . ALA D 1 60 ? 24.193 -57.338 47.370 1.00 58.72 40 ALA D O 1
ATOM 5478 N N . ASP D 1 61 ? 23.100 -55.593 48.362 1.00 56.77 41 ASP D N 1
ATOM 5479 C CA . ASP D 1 61 ? 22.558 -56.388 49.496 1.00 57.79 41 ASP D CA 1
ATOM 5480 C C . ASP D 1 61 ? 21.617 -57.496 49.015 1.00 57.09 41 ASP D C 1
ATOM 5481 O O . ASP D 1 61 ? 21.620 -58.563 49.580 1.00 57.28 41 ASP D O 1
ATOM 5486 N N . HIS D 1 62 ? 20.793 -57.212 47.996 1.00 55.46 42 HIS D N 1
ATOM 5487 C CA . HIS D 1 62 ? 19.978 -58.230 47.315 1.00 54.91 42 HIS D CA 1
ATOM 5488 C C . HIS D 1 62 ? 20.115 -58.047 45.830 1.00 53.80 42 HIS D C 1
ATOM 5489 O O . HIS D 1 62 ? 19.934 -56.915 45.308 1.00 52.21 42 HIS D O 1
ATOM 5496 N N . SER D 1 63 ? 20.346 -59.152 45.124 1.00 53.08 43 SER D N 1
ATOM 5497 C CA . SER D 1 63 ? 20.466 -59.087 43.694 1.00 51.72 43 SER D CA 1
ATOM 5498 C C . SER D 1 63 ? 19.423 -60.006 43.069 1.00 52.99 43 SER D C 1
ATOM 5499 O O . SER D 1 63 ? 19.290 -61.155 43.471 1.00 54.76 43 SER D O 1
ATOM 5502 N N . PHE D 1 64 ? 18.655 -59.481 42.115 1.00 51.37 44 PHE D N 1
ATOM 5503 C CA . PHE D 1 64 ? 17.704 -60.293 41.359 1.00 50.65 44 PHE D CA 1
ATOM 5504 C C . PHE D 1 64 ? 18.086 -60.266 39.902 1.00 49.86 44 PHE D C 1
ATOM 5505 O O . PHE D 1 64 ? 18.485 -59.242 39.353 1.00 48.84 44 PHE D O 1
ATOM 5513 N N . THR D 1 65 ? 17.944 -61.420 39.281 1.00 51.10 45 THR D N 1
ATOM 5514 C CA . THR D 1 65 ? 18.245 -61.617 37.888 1.00 50.45 45 THR D CA 1
ATOM 5515 C C . THR D 1 65 ? 16.936 -61.813 37.159 1.00 49.49 45 THR D C 1
ATOM 5516 O O . THR D 1 65 ? 16.038 -62.522 37.635 1.00 49.36 45 THR D O 1
ATOM 5520 N N . ILE D 1 66 ? 16.809 -61.115 36.032 1.00 48.29 46 ILE D N 1
ATOM 5521 C CA . ILE D 1 66 ? 15.690 -61.301 35.117 1.00 48.03 46 ILE D CA 1
ATOM 5522 C C . ILE D 1 66 ? 16.199 -61.771 33.770 1.00 49.41 46 ILE D C 1
ATOM 5523 O O . ILE D 1 66 ? 17.287 -61.415 33.346 1.00 48.92 46 ILE D O 1
ATOM 5528 N N . LYS D 1 67 ? 15.343 -62.524 33.095 1.00 52.19 47 LYS D N 1
ATOM 5529 C CA . LYS D 1 67 ? 15.623 -63.177 31.822 1.00 55.35 47 LYS D CA 1
ATOM 5530 C C . LYS D 1 67 ? 15.330 -62.235 30.654 1.00 54.89 47 LYS D C 1
ATOM 5531 O O . LYS D 1 67 ? 15.995 -62.265 29.617 1.00 55.71 47 LYS D O 1
ATOM 5537 N N . ASP D 1 68 ? 14.297 -61.421 30.801 1.00 54.74 48 ASP D N 1
ATOM 5538 C CA . ASP D 1 68 ? 13.955 -60.454 29.758 1.00 54.68 48 ASP D CA 1
ATOM 5539 C C . ASP D 1 68 ? 13.186 -59.363 30.442 1.00 53.65 48 ASP D C 1
ATOM 5540 O O . ASP D 1 68 ? 13.037 -59.383 31.670 1.00 53.62 48 ASP D O 1
ATOM 5545 N N . SER D 1 69 ? 12.703 -58.402 29.661 1.00 52.34 49 SER D N 1
ATOM 5546 C CA . SER D 1 69 ? 12.028 -57.275 30.267 1.00 50.21 49 SER D CA 1
ATOM 5547 C C . SER D 1 69 ? 10.514 -57.330 30.148 1.00 48.28 49 SER D C 1
ATOM 5548 O O . SER D 1 69 ? 9.847 -56.388 30.553 1.00 48.02 49 SER D O 1
ATOM 5551 N N . GLY D 1 70 ? 10.000 -58.458 29.662 1.00 47.08 50 GLY D N 1
ATOM 5552 C CA . GLY D 1 70 ? 8.563 -58.682 29.413 1.00 45.37 50 GLY D CA 1
ATOM 5553 C C . GLY D 1 70 ? 7.651 -58.874 30.590 1.00 43.98 50 GLY D C 1
ATOM 5554 O O . GLY D 1 70 ? 8.075 -58.908 31.732 1.00 44.64 50 GLY D O 1
ATOM 5555 N N . GLU D 1 71 ? 6.371 -59.010 30.327 1.00 43.46 51 GLU D N 1
ATOM 5556 C CA . GLU D 1 71 ? 5.388 -58.978 31.423 1.00 43.24 51 GLU D CA 1
ATOM 5557 C C . GLU D 1 71 ? 5.660 -59.987 32.579 1.00 43.43 51 GLU D C 1
ATOM 5558 O O . GLU D 1 71 ? 5.634 -59.633 33.778 1.00 43.98 51 GLU D O 1
ATOM 5564 N N . GLU D 1 72 ? 5.943 -61.234 32.229 1.00 43.57 52 GLU D N 1
ATOM 5565 C CA . GLU D 1 72 ? 6.106 -62.301 33.249 1.00 44.57 52 GLU D CA 1
ATOM 5566 C C . GLU D 1 72 ? 7.336 -62.172 34.100 1.00 42.65 52 GLU D C 1
ATOM 5567 O O . GLU D 1 72 ? 7.243 -62.331 35.309 1.00 41.67 52 GLU D O 1
ATOM 5573 N N . GLU D 1 73 ? 8.479 -61.855 33.492 1.00 41.40 53 GLU D N 1
ATOM 5574 C CA . GLU D 1 73 ? 9.675 -61.556 34.288 1.00 42.17 53 GLU D CA 1
ATOM 5575 C C . GLU D 1 73 ? 9.513 -60.393 35.289 1.00 41.53 53 GLU D C 1
ATOM 5576 O O . GLU D 1 73 ? 9.976 -60.482 36.456 1.00 41.70 53 GLU D O 1
ATOM 5582 N N . ILE D 1 74 ? 8.828 -59.328 34.867 1.00 40.67 54 ILE D N 1
ATOM 5583 C CA . ILE D 1 74 ? 8.673 -58.189 35.743 1.00 40.44 54 ILE D CA 1
ATOM 5584 C C . ILE D 1 74 ? 7.684 -58.499 36.825 1.00 41.44 54 ILE D C 1
ATOM 5585 O O . ILE D 1 74 ? 7.908 -58.125 37.971 1.00 41.77 54 ILE D O 1
ATOM 5590 N N . LYS D 1 75 ? 6.587 -59.179 36.481 1.00 43.26 55 LYS D N 1
ATOM 5591 C CA . LYS D 1 75 ? 5.617 -59.601 37.508 1.00 45.59 55 LYS D CA 1
ATOM 5592 C C . LYS D 1 75 ? 6.331 -60.473 38.558 1.00 45.88 55 LYS D C 1
ATOM 5593 O O . LYS D 1 75 ? 6.196 -60.233 39.768 1.00 46.71 55 LYS D O 1
ATOM 5599 N N . SER D 1 76 ? 7.138 -61.408 38.065 1.00 45.35 56 SER D N 1
ATOM 5600 C CA . SER D 1 76 ? 7.891 -62.367 38.899 1.00 48.00 56 SER D CA 1
ATOM 5601 C C . SER D 1 76 ? 8.860 -61.626 39.863 1.00 46.99 56 SER D C 1
ATOM 5602 O O . SER D 1 76 ? 8.756 -61.763 41.091 1.00 47.97 56 SER D O 1
ATOM 5605 N N . VAL D 1 77 ? 9.733 -60.772 39.312 1.00 45.88 57 VAL D N 1
ATOM 5606 C CA . VAL D 1 77 ? 10.655 -60.017 40.165 1.00 45.31 57 VAL D CA 1
ATOM 5607 C C . VAL D 1 77 ? 9.940 -59.163 41.249 1.00 46.05 57 VAL D C 1
ATOM 5608 O O . VAL D 1 77 ? 10.301 -59.218 42.423 1.00 46.90 57 VAL D O 1
ATOM 5612 N N . ILE D 1 78 ? 8.883 -58.460 40.871 1.00 45.61 58 ILE D N 1
ATOM 5613 C CA . ILE D 1 78 ? 8.104 -57.688 41.828 1.00 46.24 58 ILE D CA 1
ATOM 5614 C C . ILE D 1 78 ? 7.429 -58.530 42.910 1.00 48.07 58 ILE D C 1
ATOM 5615 O O . ILE D 1 78 ? 7.392 -58.098 44.048 1.00 48.28 58 ILE D O 1
ATOM 5620 N N . GLU D 1 79 ? 6.868 -59.673 42.533 1.00 49.42 59 GLU D N 1
ATOM 5621 C CA . GLU D 1 79 ? 6.347 -60.606 43.506 1.00 52.62 59 GLU D CA 1
ATOM 5622 C C . GLU D 1 79 ? 7.490 -61.098 44.444 1.00 52.40 59 GLU D C 1
ATOM 5623 O O . GLU D 1 79 ? 7.291 -61.181 45.656 1.00 53.52 59 GLU D O 1
ATOM 5629 N N . LYS D 1 80 ? 8.682 -61.380 43.915 1.00 51.45 60 LYS D N 1
ATOM 5630 C CA . LYS D 1 80 ? 9.788 -61.797 44.811 1.00 52.49 60 LYS D CA 1
ATOM 5631 C C . LYS D 1 80 ? 10.125 -60.776 45.871 1.00 51.84 60 LYS D C 1
ATOM 5632 O O . LYS D 1 80 ? 10.385 -61.134 47.010 1.00 54.56 60 LYS D O 1
ATOM 5638 N N . ILE D 1 81 ? 10.085 -59.507 45.494 1.00 50.23 61 ILE D N 1
ATOM 5639 C CA . ILE D 1 81 ? 10.349 -58.399 46.400 1.00 48.99 61 ILE D CA 1
ATOM 5640 C C . ILE D 1 81 ? 9.227 -58.128 47.411 1.00 49.95 61 ILE D C 1
ATOM 5641 O O . ILE D 1 81 ? 9.517 -57.916 48.612 1.00 50.17 61 ILE D O 1
ATOM 5646 N N . ASN D 1 82 ? 7.967 -58.160 46.963 1.00 49.90 62 ASN D N 1
ATOM 5647 C CA . ASN D 1 82 ? 6.833 -57.976 47.892 1.00 52.56 62 ASN D CA 1
ATOM 5648 C C . ASN D 1 82 ? 6.767 -59.040 48.987 1.00 54.72 62 ASN D C 1
ATOM 5649 O O . ASN D 1 82 ? 6.273 -58.768 50.106 1.00 56.19 62 ASN D O 1
ATOM 5654 N N . SER D 1 83 ? 7.205 -60.252 48.649 1.00 55.50 63 SER D N 1
ATOM 5655 C CA . SER D 1 83 ? 7.131 -61.361 49.576 1.00 59.27 63 SER D CA 1
ATOM 5656 C C . SER D 1 83 ? 8.108 -61.138 50.713 1.00 59.79 63 SER D C 1
ATOM 5657 O O . SER D 1 83 ? 7.978 -61.764 51.761 1.00 62.10 63 SER D O 1
ATOM 5660 N N . LYS D 1 84 ? 9.097 -60.279 50.467 1.00 58.46 64 LYS D N 1
ATOM 5661 C CA . LYS D 1 84 ? 10.109 -59.972 51.439 1.00 58.46 64 LYS D CA 1
ATOM 5662 C C . LYS D 1 84 ? 9.728 -58.710 52.181 1.00 58.37 64 LYS D C 1
ATOM 5663 O O . LYS D 1 84 ? 10.554 -58.155 52.901 1.00 58.35 64 LYS D O 1
ATOM 5669 N N . SER D 1 85 ? 8.490 -58.244 51.969 1.00 58.35 65 SER D N 1
ATOM 5670 C CA . SER D 1 85 ? 7.943 -57.044 52.625 1.00 58.24 65 SER D CA 1
ATOM 5671 C C . SER D 1 85 ? 8.799 -55.791 52.429 1.00 56.43 65 SER D C 1
ATOM 5672 O O . SER D 1 85 ? 8.891 -54.936 53.327 1.00 56.50 65 SER D O 1
ATOM 5675 N N . ILE D 1 86 ? 9.451 -55.695 51.271 1.00 55.02 66 ILE D N 1
ATOM 5676 C CA . ILE D 1 86 ? 10.410 -54.609 50.998 1.00 52.97 66 ILE D CA 1
ATOM 5677 C C . ILE D 1 86 ? 9.752 -53.592 50.127 1.00 51.47 66 ILE D C 1
ATOM 5678 O O . ILE D 1 86 ? 9.304 -53.942 49.054 1.00 51.44 66 ILE D O 1
ATOM 5683 N N . LYS D 1 87 ? 9.639 -52.370 50.634 1.00 51.37 67 LYS D N 1
ATOM 5684 C CA . LYS D 1 87 ? 9.243 -51.194 49.882 1.00 50.50 67 LYS D CA 1
ATOM 5685 C C . LYS D 1 87 ? 10.440 -50.250 49.819 1.00 49.67 67 LYS D C 1
ATOM 5686 O O . LYS D 1 87 ? 11.331 -50.271 50.691 1.00 50.97 67 LYS D O 1
ATOM 5692 N N . VAL D 1 88 ? 10.501 -49.432 48.777 1.00 47.87 68 VAL D N 1
ATOM 5693 C CA . VAL D 1 88 ? 11.693 -48.625 48.590 1.00 44.88 68 VAL D CA 1
ATOM 5694 C C . VAL D 1 88 ? 11.407 -47.150 48.647 1.00 43.81 68 VAL D C 1
ATOM 5695 O O . VAL D 1 88 ? 10.291 -46.703 48.335 1.00 42.16 68 VAL D O 1
ATOM 5699 N N . ASP D 1 89 ? 12.416 -46.407 49.098 1.00 43.09 69 ASP D N 1
ATOM 5700 C CA . ASP D 1 89 ? 12.301 -44.973 49.183 1.00 43.21 69 ASP D CA 1
ATOM 5701 C C . ASP D 1 89 ? 12.876 -44.299 47.930 1.00 40.52 69 ASP D C 1
ATOM 5702 O O . ASP D 1 89 ? 12.489 -43.184 47.604 1.00 39.51 69 ASP D O 1
ATOM 5707 N N . THR D 1 90 ? 13.790 -44.968 47.238 1.00 38.39 70 THR D N 1
ATOM 5708 C CA . THR D 1 90 ? 14.354 -44.417 46.009 1.00 35.30 70 THR D CA 1
ATOM 5709 C C . THR D 1 90 ? 14.426 -45.512 44.984 1.00 35.32 70 THR D C 1
ATOM 5710 O O . THR D 1 90 ? 14.847 -46.607 45.299 1.00 37.14 70 THR D O 1
ATOM 5714 N N . PHE D 1 91 ? 13.929 -45.225 43.795 1.00 33.46 71 PHE D N 1
ATOM 5715 C CA . PHE D 1 91 ? 14.009 -46.147 42.663 1.00 33.18 71 PHE D CA 1
ATOM 5716 C C . PHE D 1 91 ? 14.800 -45.446 41.577 1.00 32.02 71 PHE D C 1
ATOM 5717 O O . PHE D 1 91 ? 14.476 -44.302 41.231 1.00 31.57 71 PHE D O 1
ATOM 5725 N N . VAL D 1 92 ? 15.850 -46.092 41.074 1.00 31.37 72 VAL D N 1
ATOM 5726 C CA . VAL D 1 92 ? 16.561 -45.496 39.981 1.00 31.45 72 VAL D CA 1
ATOM 5727 C C . VAL D 1 92 ? 16.617 -46.524 38.847 1.00 31.91 72 VAL D C 1
ATOM 5728 O O . VAL D 1 92 ? 17.086 -47.654 39.067 1.00 31.99 72 VAL D O 1
ATOM 5732 N N . CYS D 1 93 ? 16.209 -46.130 37.633 1.00 30.63 73 CYS D N 1
ATOM 5733 C CA . CYS D 1 93 ? 16.537 -46.983 36.454 1.00 31.30 73 CYS D CA 1
ATOM 5734 C C . CYS D 1 93 ? 17.867 -46.523 35.768 1.00 32.28 73 CYS D C 1
ATOM 5735 O O . CYS D 1 93 ? 17.935 -45.464 35.107 1.00 31.63 73 CYS D O 1
ATOM 5738 N N . ALA D 1 94 ? 18.911 -47.332 35.899 1.00 32.16 74 ALA D N 1
ATOM 5739 C CA . ALA D 1 94 ? 20.153 -47.048 35.219 1.00 32.71 74 ALA D CA 1
ATOM 5740 C C . ALA D 1 94 ? 20.318 -48.032 34.046 1.00 33.45 74 ALA D C 1
ATOM 5741 O O . ALA D 1 94 ? 21.430 -48.189 33.486 1.00 34.61 74 ALA D O 1
ATOM 5743 N N . ALA D 1 95 ? 19.253 -48.724 33.685 1.00 31.41 75 ALA D N 1
ATOM 5744 C CA . ALA D 1 95 ? 19.342 -49.620 32.518 1.00 32.30 75 ALA D CA 1
ATOM 5745 C C . ALA D 1 95 ? 19.377 -48.792 31.219 1.00 31.38 75 ALA D C 1
ATOM 5746 O O . ALA D 1 95 ? 18.903 -47.646 31.160 1.00 30.39 75 ALA D O 1
ATOM 5748 N N . GLY D 1 96 ? 19.899 -49.388 30.161 1.00 31.40 76 GLY D N 1
ATOM 5749 C CA . GLY D 1 96 ? 19.681 -48.790 28.866 1.00 32.43 76 GLY D CA 1
ATOM 5750 C C . GLY D 1 96 ? 20.869 -49.191 28.066 1.00 32.77 76 GLY D C 1
ATOM 5751 O O . GLY D 1 96 ? 21.626 -50.049 28.497 1.00 34.01 76 GLY D O 1
ATOM 5752 N N . GLY D 1 97 ? 21.002 -48.602 26.892 1.00 32.01 77 GLY D N 1
ATOM 5753 C CA . GLY D 1 97 ? 22.180 -48.826 26.064 1.00 32.75 77 GLY D CA 1
ATOM 5754 C C . GLY D 1 97 ? 22.055 -47.983 24.822 1.00 32.20 77 GLY D C 1
ATOM 5755 O O . GLY D 1 97 ? 21.023 -47.248 24.612 1.00 31.10 77 GLY D O 1
ATOM 5756 N N . TRP D 1 98 ? 23.076 -48.070 23.981 1.00 31.15 78 TRP D N 1
ATOM 5757 C CA . TRP D 1 98 ? 23.158 -47.158 22.829 1.00 31.13 78 TRP D CA 1
ATOM 5758 C C . TRP D 1 98 ? 23.556 -47.897 21.590 1.00 31.09 78 TRP D C 1
ATOM 5759 O O . TRP D 1 98 ? 24.419 -48.747 21.664 1.00 31.36 78 TRP D O 1
ATOM 5770 N N . SER D 1 99 ? 22.894 -47.641 20.469 1.00 30.45 79 SER D N 1
ATOM 5771 C CA . SER D 1 99 ? 23.447 -47.999 19.133 1.00 31.69 79 SER D CA 1
ATOM 5772 C C . SER D 1 99 ? 23.047 -46.876 18.261 1.00 31.87 79 SER D C 1
ATOM 5773 O O . SER D 1 99 ? 21.999 -46.237 18.585 1.00 31.88 79 SER D O 1
ATOM 5776 N N . GLY D 1 100 ? 23.735 -46.704 17.122 1.00 29.95 80 GLY D N 1
ATOM 5777 C CA . GLY D 1 100 ? 23.433 -45.642 16.200 1.00 29.78 80 GLY D CA 1
ATOM 5778 C C . GLY D 1 100 ? 22.879 -45.988 14.842 1.00 29.92 80 GLY D C 1
ATOM 5779 O O . GLY D 1 100 ? 22.645 -47.120 14.527 1.00 30.05 80 GLY D O 1
ATOM 5780 N N . GLY D 1 101 ? 22.676 -44.988 14.015 1.00 28.72 81 GLY D N 1
ATOM 5781 C CA . GLY D 1 101 ? 22.207 -45.272 12.693 1.00 29.62 81 GLY D CA 1
ATOM 5782 C C . GLY D 1 101 ? 21.013 -44.458 12.221 1.00 29.25 81 GLY D C 1
ATOM 5783 O O . GLY D 1 101 ? 19.981 -44.387 12.882 1.00 28.61 81 GLY D O 1
ATOM 5784 N N . ASN D 1 102 ? 21.149 -43.865 11.038 1.00 30.50 82 ASN D N 1
ATOM 5785 C CA . ASN D 1 102 ? 20.029 -43.191 10.417 1.00 30.39 82 ASN D CA 1
ATOM 5786 C C . ASN D 1 102 ? 19.173 -44.231 9.676 1.00 30.44 82 ASN D C 1
ATOM 5787 O O . ASN D 1 102 ? 19.425 -45.445 9.783 1.00 28.90 82 ASN D O 1
ATOM 5792 N N . ALA D 1 103 ? 18.148 -43.787 8.971 1.00 28.85 83 ALA D N 1
ATOM 5793 C CA . ALA D 1 103 ? 17.108 -44.715 8.603 1.00 27.76 83 ALA D CA 1
ATOM 5794 C C . ALA D 1 103 ? 17.589 -45.484 7.383 1.00 29.31 83 ALA D C 1
ATOM 5795 O O . ALA D 1 103 ? 17.027 -46.523 7.042 1.00 27.30 83 ALA D O 1
ATOM 5797 N N . SER D 1 104 ? 18.622 -44.978 6.716 1.00 31.83 84 SER D N 1
ATOM 5798 C CA . SER D 1 104 ? 19.070 -45.715 5.515 1.00 34.85 84 SER D CA 1
ATOM 5799 C C . SER D 1 104 ? 20.232 -46.633 5.853 1.00 35.75 84 SER D C 1
ATOM 5800 O O . SER D 1 104 ? 20.730 -47.303 4.989 1.00 38.18 84 SER D O 1
ATOM 5803 N N . SER D 1 105 ? 20.676 -46.662 7.099 1.00 36.01 85 SER D N 1
ATOM 5804 C CA . SER D 1 105 ? 21.888 -47.418 7.437 1.00 36.37 85 SER D CA 1
ATOM 5805 C C . SER D 1 105 ? 21.704 -48.925 7.437 1.00 37.20 85 SER D C 1
ATOM 5806 O O . SER D 1 105 ? 20.627 -49.438 7.736 1.00 34.99 85 SER D O 1
ATOM 5809 N N . ASP D 1 106 ? 22.782 -49.643 7.125 1.00 39.01 86 ASP D N 1
ATOM 5810 C CA . ASP D 1 106 ? 22.763 -51.105 7.189 1.00 39.93 86 ASP D CA 1
ATOM 5811 C C . ASP D 1 106 ? 22.303 -51.603 8.563 1.00 38.25 86 ASP D C 1
ATOM 5812 O O . ASP D 1 106 ? 21.586 -52.603 8.658 1.00 35.70 86 ASP D O 1
ATOM 5817 N N . GLU D 1 107 ? 22.715 -50.897 9.626 1.00 36.89 87 GLU D N 1
ATOM 5818 C CA . GLU D 1 107 ? 22.393 -51.383 10.955 1.00 37.11 87 GLU D CA 1
ATOM 5819 C C . GLU D 1 107 ? 21.028 -50.917 11.507 1.00 32.93 87 GLU D C 1
ATOM 5820 O O . GLU D 1 107 ? 20.671 -51.240 12.616 1.00 30.39 87 GLU D O 1
ATOM 5826 N N . PHE D 1 108 ? 20.271 -50.157 10.717 1.00 30.81 88 PHE D N 1
ATOM 5827 C CA . PHE D 1 108 ? 19.083 -49.546 11.268 1.00 28.26 88 PHE D CA 1
ATOM 5828 C C . PHE D 1 108 ? 18.038 -50.471 11.922 1.00 27.52 88 PHE D C 1
ATOM 5829 O O . PHE D 1 108 ? 17.724 -50.356 13.140 1.00 25.80 88 PHE D O 1
ATOM 5837 N N . LEU D 1 109 ? 17.495 -51.403 11.148 1.00 29.59 89 LEU D N 1
ATOM 5838 C CA . LEU D 1 109 ? 16.482 -52.345 11.719 1.00 29.79 89 LEU D CA 1
ATOM 5839 C C . LEU D 1 109 ? 16.958 -53.119 13.016 1.00 30.47 89 LEU D C 1
ATOM 5840 O O . LEU D 1 109 ? 16.179 -53.261 13.975 1.00 29.04 89 LEU D O 1
ATOM 5845 N N . LYS D 1 110 ? 18.247 -53.519 13.079 1.00 31.37 90 LYS D N 1
ATOM 5846 C CA . LYS D 1 110 ? 18.785 -54.159 14.290 1.00 31.87 90 LYS D CA 1
ATOM 5847 C C . LYS D 1 110 ? 18.882 -53.184 15.483 1.00 30.17 90 LYS D C 1
ATOM 5848 O O . LYS D 1 110 ? 18.623 -53.541 16.649 1.00 30.06 90 LYS D O 1
ATOM 5854 N N . SER D 1 111 ? 19.216 -51.939 15.208 1.00 27.98 91 SER D N 1
ATOM 5855 C CA . SER D 1 111 ? 19.216 -50.976 16.278 1.00 26.86 91 SER D CA 1
ATOM 5856 C C . SER D 1 111 ? 17.779 -50.737 16.852 1.00 25.82 91 SER D C 1
ATOM 5857 O O . SER D 1 111 ? 17.608 -50.374 18.043 1.00 25.64 91 SER D O 1
ATOM 5860 N N . VAL D 1 112 ? 16.755 -50.959 16.037 1.00 26.81 92 VAL D N 1
ATOM 5861 C CA . VAL D 1 112 ? 15.365 -50.750 16.494 1.00 25.29 92 VAL D CA 1
ATOM 5862 C C . VAL D 1 112 ? 15.042 -51.654 17.654 1.00 24.98 92 VAL D C 1
ATOM 5863 O O . VAL D 1 112 ? 14.739 -51.208 18.713 1.00 23.77 92 VAL D O 1
ATOM 5867 N N . LYS D 1 113 ? 15.139 -52.959 17.437 1.00 27.45 93 LYS D N 1
ATOM 5868 C CA . LYS D 1 113 ? 14.959 -53.948 18.492 1.00 27.68 93 LYS D CA 1
ATOM 5869 C C . LYS D 1 113 ? 15.850 -53.778 19.715 1.00 27.46 93 LYS D C 1
ATOM 5870 O O . LYS D 1 113 ? 15.354 -53.747 20.847 1.00 27.07 93 LYS D O 1
ATOM 5876 N N . GLY D 1 114 ? 17.163 -53.654 19.522 1.00 27.40 94 GLY D N 1
ATOM 5877 C CA . GLY D 1 114 ? 18.058 -53.403 20.679 1.00 28.22 94 GLY D CA 1
ATOM 5878 C C . GLY D 1 114 ? 17.739 -52.152 21.482 1.00 27.67 94 GLY D C 1
ATOM 5879 O O . GLY D 1 114 ? 17.718 -52.189 22.720 1.00 26.81 94 GLY D O 1
ATOM 5880 N N . MET D 1 115 ? 17.431 -51.039 20.808 1.00 27.40 95 MET D N 1
ATOM 5881 C CA . MET D 1 115 ? 17.087 -49.856 21.587 1.00 26.31 95 MET D CA 1
ATOM 5882 C C . MET D 1 115 ? 15.705 -49.959 22.256 1.00 25.99 95 MET D C 1
ATOM 5883 O O . MET D 1 115 ? 15.496 -49.459 23.396 1.00 24.49 95 MET D O 1
ATOM 5888 N N . ILE D 1 116 ? 14.772 -50.624 21.588 1.00 24.99 96 ILE D N 1
ATOM 5889 C CA . ILE D 1 116 ? 13.418 -50.836 22.243 1.00 23.66 96 ILE D CA 1
ATOM 5890 C C . ILE D 1 116 ? 13.582 -51.715 23.488 1.00 24.68 96 ILE D C 1
ATOM 5891 O O . ILE D 1 116 ? 13.047 -51.401 24.558 1.00 23.94 96 ILE D O 1
ATOM 5896 N N . ASP D 1 117 ? 14.386 -52.778 23.364 1.00 25.64 97 ASP D N 1
ATOM 5897 C CA . ASP D 1 117 ? 14.606 -53.716 24.452 1.00 27.27 97 ASP D CA 1
ATOM 5898 C C . ASP D 1 117 ? 15.423 -53.163 25.567 1.00 28.59 97 ASP D C 1
ATOM 5899 O O . ASP D 1 117 ? 15.142 -53.473 26.732 1.00 29.20 97 ASP D O 1
ATOM 5904 N N . MET D 1 118 ? 16.439 -52.336 25.243 1.00 30.05 98 MET D N 1
ATOM 5905 C CA . MET D 1 118 ? 17.301 -51.846 26.309 1.00 30.38 98 MET D CA 1
ATOM 5906 C C . MET D 1 118 ? 16.803 -50.589 26.998 1.00 29.14 98 MET D C 1
ATOM 5907 O O . MET D 1 118 ? 16.975 -50.424 28.224 1.00 31.92 98 MET D O 1
ATOM 5912 N N . ASN D 1 119 ? 16.225 -49.669 26.254 1.00 26.37 99 ASN D N 1
ATOM 5913 C CA . ASN D 1 119 ? 15.785 -48.374 26.851 1.00 24.72 99 ASN D CA 1
ATOM 5914 C C . ASN D 1 119 ? 14.255 -48.327 27.150 1.00 24.54 99 ASN D C 1
ATOM 5915 O O . ASN D 1 119 ? 13.851 -47.903 28.210 1.00 26.54 99 ASN D O 1
ATOM 5920 N N . LEU D 1 120 ? 13.436 -48.870 26.282 1.00 23.25 100 LEU D N 1
ATOM 5921 C CA . LEU D 1 120 ? 11.996 -48.605 26.358 1.00 24.61 100 LEU D CA 1
ATOM 5922 C C . LEU D 1 120 ? 11.313 -49.620 27.267 1.00 24.45 100 LEU D C 1
ATOM 5923 O O . LEU D 1 120 ? 10.636 -49.239 28.208 1.00 26.30 100 LEU D O 1
ATOM 5928 N N . TYR D 1 121 ? 11.499 -50.904 27.015 1.00 25.41 101 TYR D N 1
ATOM 5929 C CA . TYR D 1 121 ? 11.023 -51.949 27.959 1.00 27.33 101 TYR D CA 1
ATOM 5930 C C . TYR D 1 121 ? 11.504 -51.717 29.414 1.00 29.18 101 TYR D C 1
ATOM 5931 O O . TYR D 1 121 ? 10.727 -51.907 30.390 1.00 29.60 101 TYR D O 1
ATOM 5940 N N . SER D 1 122 ? 12.745 -51.240 29.572 1.00 27.96 102 SER D N 1
ATOM 5941 C CA . SER D 1 122 ? 13.233 -50.999 30.898 1.00 29.11 102 SER D CA 1
ATOM 5942 C C . SER D 1 122 ? 12.546 -49.774 31.495 1.00 27.16 102 SER D C 1
ATOM 5943 O O . SER D 1 122 ? 12.224 -49.803 32.693 1.00 29.43 102 SER D O 1
ATOM 5946 N N . ALA D 1 123 ? 12.338 -48.698 30.710 1.00 25.32 103 ALA D N 1
ATOM 5947 C CA . ALA D 1 123 ? 11.630 -47.489 31.210 1.00 23.75 103 ALA D CA 1
ATOM 5948 C C . ALA D 1 123 ? 10.220 -47.831 31.617 1.00 24.48 103 ALA D C 1
ATOM 5949 O O . ALA D 1 123 ? 9.738 -47.410 32.679 1.00 25.36 103 ALA D O 1
ATOM 5951 N N . PHE D 1 124 ? 9.568 -48.600 30.771 1.00 23.99 104 PHE D N 1
ATOM 5952 C CA . PHE D 1 124 ? 8.209 -49.086 31.060 1.00 25.74 104 PHE D CA 1
ATOM 5953 C C . PHE D 1 124 ? 8.159 -50.004 32.289 1.00 28.05 104 PHE D C 1
ATOM 5954 O O . PHE D 1 124 ? 7.291 -49.830 33.147 1.00 29.89 104 PHE D O 1
ATOM 5962 N N . ALA D 1 125 ? 9.076 -50.953 32.402 1.00 29.42 105 ALA D N 1
ATOM 5963 C CA . ALA D 1 125 ? 9.056 -51.883 33.557 1.00 29.24 105 ALA D CA 1
ATOM 5964 C C . ALA D 1 125 ? 9.221 -51.069 34.831 1.00 30.91 105 ALA D C 1
ATOM 5965 O O . ALA D 1 125 ? 8.536 -51.318 35.833 1.00 32.24 105 ALA D O 1
ATOM 5967 N N . SER D 1 126 ? 10.187 -50.139 34.811 1.00 29.81 106 SER D N 1
ATOM 5968 C CA . SER D 1 126 ? 10.390 -49.207 35.915 1.00 28.83 106 SER D CA 1
ATOM 5969 C C . SER D 1 126 ? 9.097 -48.583 36.448 1.00 30.09 106 SER D C 1
ATOM 5970 O O . SER D 1 126 ? 8.891 -48.504 37.663 1.00 28.97 106 SER D O 1
ATOM 5973 N N . ALA D 1 127 ? 8.241 -48.143 35.535 1.00 29.20 107 ALA D N 1
ATOM 5974 C CA . ALA D 1 127 ? 7.029 -47.498 35.963 1.00 29.61 107 ALA D CA 1
ATOM 5975 C C . ALA D 1 127 ? 6.105 -48.452 36.746 1.00 31.38 107 ALA D C 1
ATOM 5976 O O . ALA D 1 127 ? 5.410 -48.046 37.710 1.00 33.80 107 ALA D O 1
ATOM 5978 N N . HIS D 1 128 ? 6.067 -49.703 36.328 1.00 32.10 108 HIS D N 1
ATOM 5979 C CA . HIS D 1 128 ? 5.245 -50.690 36.992 1.00 33.02 108 HIS D CA 1
ATOM 5980 C C . HIS D 1 128 ? 5.959 -50.967 38.314 1.00 33.62 108 HIS D C 1
ATOM 5981 O O . HIS D 1 128 ? 5.333 -51.026 39.363 1.00 33.44 108 HIS D O 1
ATOM 5988 N N . ILE D 1 129 ? 7.280 -51.133 38.276 1.00 33.46 109 ILE D N 1
ATOM 5989 C CA . ILE D 1 129 ? 7.987 -51.430 39.515 1.00 34.22 109 ILE D CA 1
ATOM 5990 C C . ILE D 1 129 ? 7.822 -50.340 40.582 1.00 34.95 109 ILE D C 1
ATOM 5991 O O . ILE D 1 129 ? 7.624 -50.641 41.779 1.00 36.43 109 ILE D O 1
ATOM 5996 N N . GLY D 1 130 ? 7.942 -49.081 40.172 1.00 34.59 110 GLY D N 1
ATOM 5997 C CA . GLY D 1 130 ? 7.726 -47.985 41.085 1.00 36.53 110 GLY D CA 1
ATOM 5998 C C . GLY D 1 130 ? 6.319 -48.012 41.664 1.00 37.65 110 GLY D C 1
ATOM 5999 O O . GLY D 1 130 ? 6.131 -47.935 42.880 1.00 38.54 110 GLY D O 1
ATOM 6000 N N . ALA D 1 131 ? 5.335 -48.135 40.776 1.00 37.38 111 ALA D N 1
ATOM 6001 C CA . ALA D 1 131 ? 3.930 -48.110 41.189 1.00 38.77 111 ALA D CA 1
ATOM 6002 C C . ALA D 1 131 ? 3.666 -49.130 42.282 1.00 39.96 111 ALA D C 1
ATOM 6003 O O . ALA D 1 131 ? 2.910 -48.840 43.213 1.00 41.17 111 ALA D O 1
ATOM 6005 N N . LYS D 1 132 ? 4.312 -50.295 42.178 1.00 39.70 112 LYS D N 1
ATOM 6006 C CA . LYS D 1 132 ? 4.099 -51.386 43.138 1.00 41.70 112 LYS D CA 1
ATOM 6007 C C . LYS D 1 132 ? 5.002 -51.340 44.396 1.00 41.89 112 LYS D C 1
ATOM 6008 O O . LYS D 1 132 ? 4.575 -51.773 45.471 1.00 43.65 112 LYS D O 1
ATOM 6014 N N . LEU D 1 133 ? 6.221 -50.800 44.281 1.00 40.01 113 LEU D N 1
ATOM 6015 C CA . LEU D 1 133 ? 7.197 -50.889 45.375 1.00 39.85 113 LEU D CA 1
ATOM 6016 C C . LEU D 1 133 ? 7.659 -49.589 46.031 1.00 40.68 113 LEU D C 1
ATOM 6017 O O . LEU D 1 133 ? 8.453 -49.592 46.992 1.00 42.33 113 LEU D O 1
ATOM 6022 N N . LEU D 1 134 ? 7.203 -48.458 45.545 1.00 40.86 114 LEU D N 1
ATOM 6023 C CA . LEU D 1 134 ? 7.751 -47.255 46.092 1.00 42.22 114 LEU D CA 1
ATOM 6024 C C . LEU D 1 134 ? 6.822 -46.844 47.212 1.00 44.02 114 LEU D C 1
ATOM 6025 O O . LEU D 1 134 ? 5.591 -46.858 47.029 1.00 46.00 114 LEU D O 1
ATOM 6030 N N . ASN D 1 135 ? 7.349 -46.441 48.352 1.00 44.78 115 ASN D N 1
ATOM 6031 C CA . ASN D 1 135 ? 6.417 -45.892 49.340 1.00 46.39 115 ASN D CA 1
ATOM 6032 C C . ASN D 1 135 ? 6.195 -44.349 49.206 1.00 45.58 115 ASN D C 1
ATOM 6033 O O . ASN D 1 135 ? 6.720 -43.653 48.262 1.00 43.05 115 ASN D O 1
ATOM 6038 N N . GLN D 1 136 ? 5.362 -43.817 50.094 1.00 45.39 116 GLN D N 1
ATOM 6039 C CA . GLN D 1 136 ? 4.949 -42.445 49.940 1.00 43.93 116 GLN D CA 1
ATOM 6040 C C . GLN D 1 136 ? 6.123 -41.515 49.969 1.00 41.83 116 GLN D C 1
ATOM 6041 O O . GLN D 1 136 ? 7.128 -41.786 50.642 1.00 39.63 116 GLN D O 1
ATOM 6047 N N . GLY D 1 137 ? 6.009 -40.414 49.223 1.00 39.79 117 GLY D N 1
ATOM 6048 C CA . GLY D 1 137 ? 7.125 -39.464 49.181 1.00 37.71 117 GLY D CA 1
ATOM 6049 C C . GLY D 1 137 ? 8.437 -40.037 48.646 1.00 35.62 117 GLY D C 1
ATOM 6050 O O . GLY D 1 137 ? 9.474 -39.458 48.848 1.00 35.10 117 GLY D O 1
ATOM 6051 N N . GLY D 1 138 ? 8.387 -41.174 47.956 1.00 35.74 118 GLY D N 1
ATOM 6052 C CA . GLY D 1 138 ? 9.578 -41.781 47.356 1.00 34.88 118 GLY D CA 1
ATOM 6053 C C . GLY D 1 138 ? 10.135 -41.015 46.149 1.00 34.03 118 GLY D C 1
ATOM 6054 O O . GLY D 1 138 ? 9.432 -40.151 45.564 1.00 34.97 118 GLY D O 1
ATOM 6055 N N . LEU D 1 139 ? 11.404 -41.290 45.800 1.00 32.19 119 LEU D N 1
ATOM 6056 C CA . LEU D 1 139 ? 12.042 -40.620 44.698 1.00 31.55 119 LEU D CA 1
ATOM 6057 C C . LEU D 1 139 ? 12.081 -41.629 43.564 1.00 31.32 119 LEU D C 1
ATOM 6058 O O . LEU D 1 139 ? 12.511 -42.748 43.759 1.00 32.03 119 LEU D O 1
ATOM 6063 N N . PHE D 1 140 ? 11.650 -41.236 42.373 1.00 30.82 120 PHE D N 1
ATOM 6064 C CA . PHE D 1 140 ? 11.620 -42.152 41.224 1.00 29.60 120 PHE D CA 1
ATOM 6065 C C . PHE D 1 140 ? 12.368 -41.537 40.064 1.00 29.40 120 PHE D C 1
ATOM 6066 O O . PHE D 1 140 ? 11.986 -40.478 39.557 1.00 30.48 120 PHE D O 1
ATOM 6074 N N . VAL D 1 141 ? 13.426 -42.204 39.638 1.00 28.99 121 VAL D N 1
ATOM 6075 C CA . VAL D 1 141 ? 14.338 -41.626 38.621 1.00 28.52 121 VAL D CA 1
ATOM 6076 C C . VAL D 1 141 ? 14.633 -42.536 37.403 1.00 26.89 121 VAL D C 1
ATOM 6077 O O . VAL D 1 141 ? 15.098 -43.653 37.584 1.00 27.73 121 VAL D O 1
ATOM 6081 N N . LEU D 1 142 ? 14.386 -42.031 36.189 1.00 24.07 122 LEU D N 1
ATOM 6082 C CA . LEU D 1 142 ? 14.808 -42.721 34.928 1.00 22.53 122 LEU D CA 1
ATOM 6083 C C . LEU D 1 142 ? 15.969 -41.981 34.287 1.00 21.37 122 LEU D C 1
ATOM 6084 O O . LEU D 1 142 ? 16.080 -40.788 34.409 1.00 21.80 122 LEU D O 1
ATOM 6089 N N . THR D 1 143 ? 16.878 -42.698 33.678 1.00 24.04 123 THR D N 1
ATOM 6090 C CA . THR D 1 143 ? 17.996 -42.102 33.007 1.00 24.61 123 THR D CA 1
ATOM 6091 C C . THR D 1 143 ? 17.541 -41.889 31.543 1.00 25.81 123 THR D C 1
ATOM 6092 O O . THR D 1 143 ? 17.225 -42.870 30.779 1.00 26.45 123 THR D O 1
ATOM 6096 N N . GLY D 1 144 ? 17.532 -40.612 31.148 1.00 23.33 124 GLY D N 1
ATOM 6097 C CA . GLY D 1 144 ? 17.094 -40.250 29.814 1.00 24.51 124 GLY D CA 1
ATOM 6098 C C . GLY D 1 144 ? 18.319 -40.037 28.941 1.00 24.30 124 GLY D C 1
ATOM 6099 O O . GLY D 1 144 ? 19.255 -40.782 29.029 1.00 24.17 124 GLY D O 1
ATOM 6100 N N . ALA D 1 145 ? 18.296 -39.010 28.100 1.00 25.23 125 ALA D N 1
ATOM 6101 C CA . ALA D 1 145 ? 19.462 -38.664 27.300 1.00 24.66 125 ALA D CA 1
ATOM 6102 C C . ALA D 1 145 ? 19.326 -37.203 26.928 1.00 25.77 125 ALA D C 1
ATOM 6103 O O . ALA D 1 145 ? 18.325 -36.819 26.305 1.00 23.94 125 ALA D O 1
ATOM 6105 N N . SER D 1 146 ? 20.317 -36.376 27.270 1.00 27.30 126 SER D N 1
ATOM 6106 C CA . SER D 1 146 ? 20.324 -35.016 26.727 1.00 28.63 126 SER D CA 1
ATOM 6107 C C . SER D 1 146 ? 20.258 -35.018 25.207 1.00 28.00 126 SER D C 1
ATOM 6108 O O . SER D 1 146 ? 19.586 -34.160 24.594 1.00 27.55 126 SER D O 1
ATOM 6111 N N . ALA D 1 147 ? 20.922 -35.961 24.550 1.00 27.70 127 ALA D N 1
ATOM 6112 C CA . ALA D 1 147 ? 20.825 -35.917 23.068 1.00 28.24 127 ALA D CA 1
ATOM 6113 C C . ALA D 1 147 ? 19.374 -35.952 22.508 1.00 26.15 127 ALA D C 1
ATOM 6114 O O . ALA D 1 147 ? 19.076 -35.307 21.507 1.00 27.27 127 ALA D O 1
ATOM 6116 N N . ALA D 1 148 ? 18.480 -36.681 23.137 1.00 26.36 128 ALA D N 1
ATOM 6117 C CA . ALA D 1 148 ? 17.109 -36.813 22.679 1.00 24.07 128 ALA D CA 1
ATOM 6118 C C . ALA D 1 148 ? 16.276 -35.559 22.916 1.00 26.10 128 ALA D C 1
ATOM 6119 O O . ALA D 1 148 ? 15.018 -35.531 22.582 1.00 27.81 128 ALA D O 1
ATOM 6121 N N . LEU D 1 149 ? 16.892 -34.541 23.523 1.00 24.56 129 LEU D N 1
ATOM 6122 C CA . LEU D 1 149 ? 16.245 -33.207 23.604 1.00 26.45 129 LEU D CA 1
ATOM 6123 C C . LEU D 1 149 ? 16.230 -32.544 22.200 1.00 27.18 129 LEU D C 1
ATOM 6124 O O . LEU D 1 149 ? 15.383 -31.676 21.948 1.00 29.24 129 LEU D O 1
ATOM 6129 N N . ASN D 1 150 ? 17.100 -32.966 21.284 1.00 24.98 130 ASN D N 1
ATOM 6130 C CA . ASN D 1 150 ? 17.108 -32.363 19.929 1.00 26.65 130 ASN D CA 1
ATOM 6131 C C . ASN D 1 150 ? 16.961 -33.443 18.857 1.00 25.27 130 ASN D C 1
ATOM 6132 O O . ASN D 1 150 ? 16.697 -34.541 19.193 1.00 26.64 130 ASN D O 1
ATOM 6137 N N . ARG D 1 151 ? 17.253 -33.150 17.591 1.00 26.00 131 ARG D N 1
ATOM 6138 C CA . ARG D 1 151 ? 17.239 -34.125 16.549 1.00 26.82 131 ARG D CA 1
ATOM 6139 C C . ARG D 1 151 ? 18.349 -35.180 16.754 1.00 26.01 131 ARG D C 1
ATOM 6140 O O . ARG D 1 151 ? 19.394 -34.876 17.312 1.00 24.10 131 ARG D O 1
ATOM 6148 N N . THR D 1 152 ? 18.051 -36.437 16.414 1.00 24.51 132 THR D N 1
ATOM 6149 C CA . THR D 1 152 ? 18.972 -37.570 16.655 1.00 23.95 132 THR D CA 1
ATOM 6150 C C . THR D 1 152 ? 18.986 -38.327 15.321 1.00 25.90 132 THR D C 1
ATOM 6151 O O . THR D 1 152 ? 18.764 -39.563 15.275 1.00 24.84 132 THR D O 1
ATOM 6155 N N . SER D 1 153 ? 19.166 -37.589 14.229 1.00 24.38 133 SER D N 1
ATOM 6156 C CA . SER D 1 153 ? 19.053 -38.201 12.914 1.00 27.29 133 SER D CA 1
ATOM 6157 C C . SER D 1 153 ? 20.155 -39.241 12.643 1.00 27.49 133 SER D C 1
ATOM 6158 O O . SER D 1 153 ? 19.957 -40.113 11.842 1.00 29.60 133 SER D O 1
ATOM 6161 N N . GLY D 1 154 ? 21.270 -39.213 13.339 1.00 28.06 134 GLY D N 1
ATOM 6162 C CA . GLY D 1 154 ? 22.284 -40.297 13.179 1.00 29.06 134 GLY D CA 1
ATOM 6163 C C . GLY D 1 154 ? 22.086 -41.485 14.126 1.00 29.65 134 GLY D C 1
ATOM 6164 O O . GLY D 1 154 ? 22.849 -42.466 14.086 1.00 30.25 134 GLY D O 1
ATOM 6165 N N . MET D 1 155 ? 21.072 -41.395 14.999 1.00 27.15 135 MET D N 1
ATOM 6166 C CA . MET D 1 155 ? 20.775 -42.441 15.994 1.00 26.91 135 MET D CA 1
ATOM 6167 C C . MET D 1 155 ? 19.251 -42.468 16.303 1.00 25.38 135 MET D C 1
ATOM 6168 O O . MET D 1 155 ? 18.828 -42.217 17.418 1.00 21.34 135 MET D O 1
ATOM 6173 N N . ILE D 1 156 ? 18.473 -42.706 15.247 1.00 23.77 136 ILE D N 1
ATOM 6174 C CA . ILE D 1 156 ? 17.018 -42.504 15.285 1.00 23.98 136 ILE D CA 1
ATOM 6175 C C . ILE D 1 156 ? 16.361 -43.420 16.338 1.00 23.51 136 ILE D C 1
ATOM 6176 O O . ILE D 1 156 ? 15.514 -42.937 17.171 1.00 22.97 136 ILE D O 1
ATOM 6181 N N . ALA D 1 157 ? 16.752 -44.710 16.336 1.00 20.96 137 ALA D N 1
ATOM 6182 C CA . ALA D 1 157 ? 16.114 -45.624 17.295 1.00 20.53 137 ALA D CA 1
ATOM 6183 C C . ALA D 1 157 ? 16.436 -45.276 18.754 1.00 20.88 137 ALA D C 1
ATOM 6184 O O . ALA D 1 157 ? 15.551 -45.323 19.624 1.00 18.89 137 ALA D O 1
ATOM 6186 N N . TYR D 1 158 ? 17.707 -44.931 19.039 1.00 19.56 138 TYR D N 1
ATOM 6187 C CA . TYR D 1 158 ? 18.128 -44.431 20.380 1.00 19.54 138 TYR D CA 1
ATOM 6188 C C . TYR D 1 158 ? 17.411 -43.112 20.771 1.00 20.51 138 TYR D C 1
ATOM 6189 O O . TYR D 1 158 ? 16.940 -42.973 21.891 1.00 20.75 138 TYR D O 1
ATOM 6198 N N . GLY D 1 159 ? 17.346 -42.132 19.850 1.00 19.91 139 GLY D N 1
ATOM 6199 C CA . GLY D 1 159 ? 16.625 -40.876 20.116 1.00 18.55 139 GLY D CA 1
ATOM 6200 C C . GLY D 1 159 ? 15.135 -41.052 20.432 1.00 18.60 139 GLY D C 1
ATOM 6201 O O . GLY D 1 159 ? 14.628 -40.508 21.429 1.00 21.00 139 GLY D O 1
ATOM 6202 N N . ALA D 1 160 ? 14.452 -41.864 19.663 1.00 17.57 140 ALA D N 1
ATOM 6203 C CA . ALA D 1 160 ? 13.027 -42.056 19.834 1.00 17.94 140 ALA D CA 1
ATOM 6204 C C . ALA D 1 160 ? 12.668 -42.810 21.107 1.00 18.15 140 ALA D C 1
ATOM 6205 O O . ALA D 1 160 ? 11.712 -42.440 21.742 1.00 17.56 140 ALA D O 1
ATOM 6207 N N . THR D 1 161 ? 13.429 -43.866 21.457 1.00 18.52 141 THR D N 1
ATOM 6208 C CA . THR D 1 161 ? 13.272 -44.589 22.702 1.00 18.25 141 THR D CA 1
ATOM 6209 C C . THR D 1 161 ? 13.602 -43.744 23.924 1.00 20.06 141 THR D C 1
ATOM 6210 O O . THR D 1 161 ? 12.944 -43.879 24.982 1.00 22.44 141 THR D O 1
ATOM 6214 N N . LYS D 1 162 ? 14.625 -42.873 23.825 1.00 20.93 142 LYS D N 1
ATOM 6215 C CA . LYS D 1 162 ? 14.897 -41.911 24.902 1.00 18.56 142 LYS D CA 1
ATOM 6216 C C . LYS D 1 162 ? 13.824 -40.795 24.951 1.00 18.98 142 LYS D C 1
ATOM 6217 O O . LYS D 1 162 ? 13.450 -40.372 26.046 1.00 20.10 142 LYS D O 1
ATOM 6223 N N . ALA D 1 163 ? 13.322 -40.325 23.812 1.00 17.27 143 ALA D N 1
ATOM 6224 C CA . ALA D 1 163 ? 12.191 -39.355 23.872 1.00 19.55 143 ALA D CA 1
ATOM 6225 C C . ALA D 1 163 ? 10.993 -39.975 24.635 1.00 20.09 143 ALA D C 1
ATOM 6226 O O . ALA D 1 163 ? 10.370 -39.323 25.518 1.00 22.25 143 ALA D O 1
ATOM 6228 N N . ALA D 1 164 ? 10.728 -41.253 24.353 1.00 21.36 144 ALA D N 1
ATOM 6229 C CA . ALA D 1 164 ? 9.610 -41.956 24.989 1.00 21.35 144 ALA D CA 1
ATOM 6230 C C . ALA D 1 164 ? 9.921 -42.053 26.461 1.00 21.66 144 ALA D C 1
ATOM 6231 O O . ALA D 1 164 ? 9.042 -41.833 27.296 1.00 22.13 144 ALA D O 1
ATOM 6233 N N . THR D 1 165 ? 11.176 -42.322 26.794 1.00 21.91 145 THR D N 1
ATOM 6234 C CA . THR D 1 165 ? 11.553 -42.335 28.209 1.00 21.85 145 THR D CA 1
ATOM 6235 C C . THR D 1 165 ? 11.263 -41.009 28.903 1.00 22.05 145 THR D C 1
ATOM 6236 O O . THR D 1 165 ? 10.683 -40.984 30.042 1.00 22.95 145 THR D O 1
ATOM 6240 N N . HIS D 1 166 ? 11.612 -39.900 28.253 1.00 20.81 146 HIS D N 1
ATOM 6241 C CA . HIS D 1 166 ? 11.376 -38.580 28.864 1.00 20.03 146 HIS D CA 1
ATOM 6242 C C . HIS D 1 166 ? 9.843 -38.387 29.035 1.00 21.66 146 HIS D C 1
ATOM 6243 O O . HIS D 1 166 ? 9.343 -37.769 30.017 1.00 22.60 146 HIS D O 1
ATOM 6250 N N . HIS D 1 167 ? 9.083 -38.974 28.122 1.00 20.60 147 HIS D N 1
ATOM 6251 C CA . HIS D 1 167 ? 7.637 -38.789 28.168 1.00 21.81 147 HIS D CA 1
ATOM 6252 C C . HIS D 1 167 ? 7.035 -39.560 29.369 1.00 22.15 147 HIS D C 1
ATOM 6253 O O . HIS D 1 167 ? 6.033 -39.131 29.934 1.00 22.74 147 HIS D O 1
ATOM 6260 N N . ILE D 1 168 ? 7.660 -40.677 29.761 1.00 21.98 148 ILE D N 1
ATOM 6261 C CA . ILE D 1 168 ? 7.144 -41.511 30.820 1.00 22.85 148 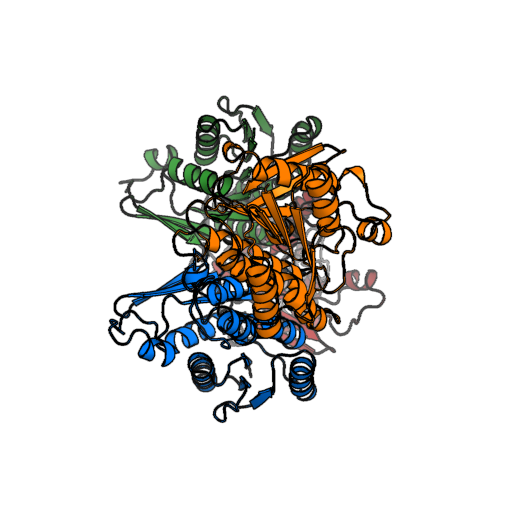ILE D CA 1
ATOM 6262 C C . ILE D 1 168 ? 7.395 -40.764 32.147 1.00 24.71 148 ILE D C 1
ATOM 6263 O O . ILE D 1 168 ? 6.486 -40.657 33.039 1.00 26.13 148 ILE D O 1
ATOM 6268 N N . ILE D 1 169 ? 8.588 -40.190 32.259 1.00 24.09 149 ILE D N 1
ATOM 6269 C CA . ILE D 1 169 ? 8.979 -39.357 33.412 1.00 24.46 149 ILE D CA 1
ATOM 6270 C C . ILE D 1 169 ? 7.938 -38.308 33.735 1.00 25.69 149 ILE D C 1
ATOM 6271 O O . ILE D 1 169 ? 7.448 -38.248 34.891 1.00 27.74 149 ILE D O 1
ATOM 6276 N N . LYS D 1 170 ? 7.560 -37.525 32.714 1.00 26.17 150 LYS D N 1
ATOM 6277 C CA . LYS D 1 170 ? 6.569 -36.462 32.884 1.00 26.89 150 LYS D CA 1
ATOM 6278 C C . LYS D 1 170 ? 5.188 -36.987 33.292 1.00 28.05 150 LYS D C 1
ATOM 6279 O O . LYS D 1 170 ? 4.608 -36.402 34.186 1.00 28.33 150 LYS D O 1
ATOM 6285 N N . ASP D 1 171 ? 4.724 -38.108 32.678 1.00 27.03 151 ASP D N 1
ATOM 6286 C CA . ASP D 1 171 ? 3.393 -38.741 32.937 1.00 28.57 151 ASP D CA 1
ATOM 6287 C C . ASP D 1 171 ? 3.348 -39.256 34.352 1.00 27.55 151 ASP D C 1
ATOM 6288 O O . ASP D 1 171 ? 2.324 -39.269 34.975 1.00 30.91 151 ASP D O 1
ATOM 6293 N N . LEU D 1 172 ? 4.459 -39.713 34.852 1.00 27.24 152 LEU D N 1
ATOM 6294 C CA . LEU D 1 172 ? 4.526 -40.208 36.195 1.00 28.48 152 LEU D CA 1
ATOM 6295 C C . LEU D 1 172 ? 4.553 -39.145 37.318 1.00 30.79 152 LEU D C 1
ATOM 6296 O O . LEU D 1 172 ? 4.454 -39.499 38.518 1.00 30.34 152 LEU D O 1
ATOM 6301 N N . ALA D 1 173 ? 4.712 -37.879 36.917 1.00 31.65 153 ALA D N 1
ATOM 6302 C CA . ALA D 1 173 ? 4.701 -36.745 37.846 1.00 34.42 153 ALA D CA 1
ATOM 6303 C C . ALA D 1 173 ? 3.262 -36.409 38.287 1.00 37.43 153 ALA D C 1
ATOM 6304 O O . ALA D 1 173 ? 3.067 -35.815 39.359 1.00 40.82 153 ALA D O 1
ATOM 6306 N N . SER D 1 174 ? 2.264 -36.790 37.515 1.00 39.12 154 SER D N 1
ATOM 6307 C CA . SER D 1 174 ? 0.864 -36.503 37.890 1.00 42.31 154 SER D CA 1
ATOM 6308 C C . SER D 1 174 ? 0.313 -37.416 39.002 1.00 44.13 154 SER D C 1
ATOM 6309 O O . SER D 1 174 ? 0.698 -38.617 39.099 1.00 43.90 154 SER D O 1
ATOM 6312 N N . GLU D 1 175 ? -0.637 -36.853 39.772 1.00 45.04 155 GLU D N 1
ATOM 6313 C CA . GLU D 1 175 ? -1.340 -37.531 40.862 1.00 48.39 155 GLU D CA 1
ATOM 6314 C C . GLU D 1 175 ? -1.912 -38.906 40.449 1.00 47.91 155 GLU D C 1
ATOM 6315 O O . GLU D 1 175 ? -2.000 -39.827 41.277 1.00 50.18 155 GLU D O 1
ATOM 6321 N N . ASN D 1 176 ? -2.279 -39.040 39.179 1.00 45.86 156 ASN D N 1
ATOM 6322 C CA . ASN D 1 176 ? -2.847 -40.247 38.650 1.00 45.46 156 ASN D CA 1
ATOM 6323 C C . ASN D 1 176 ? -1.961 -41.066 37.668 1.00 42.90 156 ASN D C 1
ATOM 6324 O O . ASN D 1 176 ? -2.487 -41.949 36.994 1.00 43.16 156 ASN D O 1
ATOM 6329 N N . GLY D 1 177 ? -0.657 -40.783 37.552 1.00 38.99 157 GLY D N 1
ATOM 6330 C CA . GLY D 1 177 ? 0.214 -41.624 36.737 1.00 35.49 157 GLY D CA 1
ATOM 6331 C C . GLY D 1 177 ? 0.364 -43.027 37.265 1.00 35.43 157 GLY D C 1
ATOM 6332 O O . GLY D 1 177 ? 0.671 -43.971 36.507 1.00 33.60 157 GLY D O 1
ATOM 6333 N N . GLY D 1 178 ? 0.089 -43.165 38.568 1.00 35.31 158 GLY D N 1
ATOM 6334 C CA . GLY D 1 178 ? 0.141 -44.450 39.285 1.00 36.01 158 GLY D CA 1
ATOM 6335 C C . GLY D 1 178 ? 1.171 -44.584 40.402 1.00 35.24 158 GLY D C 1
ATOM 6336 O O . GLY D 1 178 ? 1.280 -45.605 41.002 1.00 35.78 158 GLY D O 1
ATOM 6337 N N . LEU D 1 179 ? 1.991 -43.575 40.628 1.00 35.95 159 LEU D N 1
ATOM 6338 C CA . LEU D 1 179 ? 3.012 -43.631 41.679 1.00 35.45 159 LEU D CA 1
ATOM 6339 C C . LEU D 1 179 ? 2.302 -43.240 42.959 1.00 37.12 159 LEU D C 1
ATOM 6340 O O . LEU D 1 179 ? 1.211 -42.724 42.882 1.00 38.64 159 LEU D O 1
ATOM 6345 N N . PRO D 1 180 ? 2.877 -43.537 44.128 1.00 37.53 160 PRO D N 1
ATOM 6346 C CA . PRO D 1 180 ? 2.163 -43.174 45.372 1.00 38.55 160 PRO D CA 1
ATOM 6347 C C . PRO D 1 180 ? 2.168 -41.661 45.651 1.00 38.67 160 PRO D C 1
ATOM 6348 O O . PRO D 1 180 ? 3.035 -40.907 45.160 1.00 36.57 160 PRO D O 1
ATOM 6352 N N . ALA D 1 181 ? 1.230 -41.226 46.493 1.00 39.97 161 ALA D N 1
ATOM 6353 C CA . ALA D 1 181 ? 1.128 -39.831 46.952 1.00 39.81 161 ALA D CA 1
ATOM 6354 C C . ALA D 1 181 ? 2.491 -39.254 47.385 1.00 38.81 161 ALA D C 1
ATOM 6355 O O . ALA D 1 181 ? 3.284 -39.944 48.018 1.00 39.26 161 ALA D O 1
ATOM 6357 N N . GLY D 1 182 ? 2.728 -37.985 47.074 1.00 37.74 162 GLY D N 1
ATOM 6358 C CA . GLY D 1 182 ? 3.969 -37.318 47.444 1.00 38.92 162 GLY D CA 1
ATOM 6359 C C . GLY D 1 182 ? 5.261 -37.702 46.696 1.00 37.92 162 GLY D C 1
ATOM 6360 O O . GLY D 1 182 ? 6.297 -37.083 46.885 1.00 38.74 162 GLY D O 1
ATOM 6361 N N . SER D 1 183 ? 5.252 -38.732 45.875 1.00 37.52 163 SER D N 1
ATOM 6362 C CA . SER D 1 183 ? 6.534 -39.113 45.174 1.00 37.27 163 SER D CA 1
ATOM 6363 C C . SER D 1 183 ? 6.942 -38.106 44.072 1.00 35.66 163 SER D C 1
ATOM 6364 O O . SER D 1 183 ? 6.148 -37.330 43.565 1.00 33.94 163 SER D O 1
ATOM 6367 N N . THR D 1 184 ? 8.207 -38.141 43.693 1.00 34.68 164 THR D N 1
ATOM 6368 C CA . THR D 1 184 ? 8.701 -37.240 42.693 1.00 33.85 164 THR D CA 1
ATOM 6369 C C . THR D 1 184 ? 9.248 -38.136 41.618 1.00 32.22 164 THR D C 1
ATOM 6370 O O . THR D 1 184 ? 10.050 -39.047 41.932 1.00 31.13 164 THR D O 1
ATOM 6374 N N . SER D 1 185 ? 8.861 -37.845 40.371 1.00 31.08 165 SER D N 1
ATOM 6375 C CA . SER D 1 185 ? 9.389 -38.491 39.182 1.00 29.49 165 SER D CA 1
ATOM 6376 C C . SER D 1 185 ? 10.333 -37.505 38.477 1.00 30.65 165 SER D C 1
ATOM 6377 O O . SER D 1 185 ? 9.944 -36.331 38.195 1.00 29.51 165 SER D O 1
ATOM 6380 N N . LEU D 1 186 ? 11.537 -37.977 38.167 1.00 29.32 166 LEU D N 1
ATOM 6381 C CA . LEU D 1 186 ? 12.645 -37.151 37.613 1.00 30.10 166 LEU D CA 1
ATOM 6382 C C . LEU D 1 186 ? 13.444 -37.909 36.554 1.00 29.02 166 LEU D C 1
ATOM 6383 O O . LEU D 1 186 ? 13.589 -39.131 36.654 1.00 30.28 166 LEU D O 1
ATOM 6388 N N . GLY D 1 187 ? 13.965 -37.191 35.555 1.00 27.55 167 GLY D N 1
ATOM 6389 C CA . GLY D 1 187 ? 14.855 -37.771 34.567 1.00 25.32 167 GLY D CA 1
ATOM 6390 C C . GLY D 1 187 ? 16.213 -37.209 34.854 1.00 25.12 167 GLY D C 1
ATOM 6391 O O . GLY D 1 187 ? 16.348 -36.026 35.220 1.00 26.79 167 GLY D O 1
ATOM 6392 N N . ILE D 1 188 ? 17.249 -38.010 34.726 1.00 24.64 168 ILE D N 1
ATOM 6393 C CA . ILE D 1 188 ? 18.564 -37.400 34.638 1.00 24.85 168 ILE D CA 1
ATOM 6394 C C . ILE D 1 188 ? 18.981 -37.709 33.187 1.00 26.38 168 ILE D C 1
ATOM 6395 O O . ILE D 1 188 ? 18.809 -38.843 32.676 1.00 27.64 168 ILE D O 1
ATOM 6400 N N . LEU D 1 189 ? 19.462 -36.690 32.513 1.00 26.17 169 LEU D N 1
ATOM 6401 C CA . LEU D 1 189 ? 19.788 -36.792 31.109 1.00 27.85 169 LEU D CA 1
ATOM 6402 C C . LEU D 1 189 ? 21.256 -36.485 30.962 1.00 28.18 169 LEU D C 1
ATOM 6403 O O . LEU D 1 189 ? 21.640 -35.309 30.852 1.00 29.50 169 LEU D O 1
ATOM 6408 N N . PRO D 1 190 ? 22.089 -37.517 31.001 1.00 27.98 170 PRO D N 1
ATOM 6409 C CA . PRO D 1 190 ? 23.502 -37.291 30.810 1.00 29.41 170 PRO D CA 1
ATOM 6410 C C . PRO D 1 190 ? 23.824 -36.902 29.364 1.00 31.25 170 PRO D C 1
ATOM 6411 O O . PRO D 1 190 ? 23.028 -37.189 28.418 1.00 29.74 170 PRO D O 1
ATOM 6415 N N . VAL D 1 191 ? 25.005 -36.305 29.209 1.00 31.90 171 VAL D N 1
ATOM 6416 C CA . VAL D 1 191 ? 25.571 -35.938 27.927 1.00 33.93 171 VAL D CA 1
ATOM 6417 C C . VAL D 1 191 ? 26.647 -36.954 27.646 1.00 34.59 171 VAL D C 1
ATOM 6418 O O . VAL D 1 191 ? 26.521 -37.748 26.708 1.00 36.24 171 VAL D O 1
ATOM 6422 N N . THR D 1 192 ? 27.680 -36.987 28.483 1.00 34.51 172 THR D N 1
ATOM 6423 C CA . THR D 1 192 ? 28.649 -38.119 28.459 1.00 36.54 172 THR D CA 1
ATOM 6424 C C . THR D 1 192 ? 29.071 -38.499 29.879 1.00 37.19 172 THR D C 1
ATOM 6425 O O . THR D 1 192 ? 29.384 -37.629 30.686 1.00 37.91 172 THR D O 1
ATOM 6429 N N . LEU D 1 193 ? 29.049 -39.790 30.163 1.00 38.25 173 LEU D N 1
ATOM 6430 C CA . LEU D 1 193 ? 29.468 -40.358 31.460 1.00 39.48 173 LEU D CA 1
ATOM 6431 C C . LEU D 1 193 ? 30.876 -40.850 31.295 1.00 42.42 173 LEU D C 1
ATOM 6432 O O . LEU D 1 193 ? 31.240 -41.338 30.211 1.00 43.40 173 LEU D O 1
ATOM 6437 N N . ASP D 1 194 ? 31.676 -40.754 32.360 1.00 44.74 174 ASP D N 1
ATOM 6438 C CA . ASP D 1 194 ? 32.980 -41.379 32.345 1.00 46.38 174 ASP D CA 1
ATOM 6439 C C . ASP D 1 194 ? 32.872 -42.848 32.746 1.00 46.30 174 ASP D C 1
ATOM 6440 O O . ASP D 1 194 ? 32.954 -43.161 33.909 1.00 46.39 174 ASP D O 1
ATOM 6445 N N . THR D 1 195 ? 32.639 -43.726 31.768 1.00 47.48 175 THR D N 1
ATOM 6446 C CA . THR D 1 195 ? 32.639 -45.196 31.944 1.00 48.89 175 THR D CA 1
ATOM 6447 C C . THR D 1 195 ? 33.824 -45.881 31.185 1.00 52.31 175 THR D C 1
ATOM 6448 O O . THR D 1 195 ? 34.260 -45.372 30.140 1.00 52.97 175 THR D O 1
ATOM 6452 N N . PRO D 1 196 ? 34.321 -47.039 31.681 1.00 54.72 176 PRO D N 1
ATOM 6453 C CA . PRO D 1 196 ? 35.428 -47.758 31.007 1.00 58.09 176 PRO D CA 1
ATOM 6454 C C . PRO D 1 196 ? 35.183 -47.939 29.504 1.00 59.09 176 PRO D C 1
ATOM 6455 O O . PRO D 1 196 ? 36.119 -47.779 28.701 1.00 60.57 176 PRO D O 1
ATOM 6459 N N . THR D 1 197 ? 33.933 -48.258 29.146 1.00 58.44 177 THR D N 1
ATOM 6460 C CA . THR D 1 197 ? 33.536 -48.410 27.746 1.00 59.40 177 THR D CA 1
ATOM 6461 C C . THR D 1 197 ? 33.755 -47.119 26.929 1.00 59.06 177 THR D C 1
ATOM 6462 O O . THR D 1 197 ? 34.341 -47.186 25.858 1.00 59.48 177 THR D O 1
ATOM 6466 N N . ASN D 1 198 ? 33.294 -45.952 27.401 1.00 57.95 178 ASN D N 1
ATOM 6467 C CA . ASN D 1 198 ? 33.574 -44.702 26.651 1.00 57.93 178 ASN D CA 1
ATOM 6468 C C . ASN D 1 198 ? 35.090 -44.499 26.421 1.00 60.40 178 ASN D C 1
ATOM 6469 O O . ASN D 1 198 ? 35.516 -44.142 25.321 1.00 60.81 178 ASN D O 1
ATOM 6474 N N . ARG D 1 199 ? 35.865 -44.756 27.471 1.00 61.24 179 ARG D N 1
ATOM 6475 C CA . ARG D 1 199 ? 37.301 -44.844 27.426 1.00 64.52 179 ARG D CA 1
ATOM 6476 C C . ARG D 1 199 ? 37.818 -45.655 26.215 1.00 66.65 179 ARG D C 1
ATOM 6477 O O . ARG D 1 199 ? 38.484 -45.102 25.315 1.00 67.02 179 ARG D O 1
ATOM 6485 N N . LYS D 1 200 ? 37.453 -46.938 26.171 1.00 67.14 180 LYS D N 1
ATOM 6486 C CA . LYS D 1 200 ? 37.973 -47.869 25.159 1.00 69.40 180 LYS D CA 1
ATOM 6487 C C . LYS D 1 200 ? 37.995 -47.304 23.714 1.00 70.09 180 LYS D C 1
ATOM 6488 O O . LYS D 1 200 ? 38.836 -47.715 22.901 1.00 71.31 180 LYS D O 1
ATOM 6494 N N . TYR D 1 201 ? 37.109 -46.351 23.409 1.00 68.47 181 TYR D N 1
ATOM 6495 C CA . TYR D 1 201 ? 36.910 -45.936 22.016 1.00 68.85 181 TYR D CA 1
ATOM 6496 C C . TYR D 1 201 ? 37.286 -44.498 21.684 1.00 67.61 181 TYR D C 1
ATOM 6497 O O . TYR D 1 201 ? 37.332 -44.122 20.525 1.00 68.63 181 TYR D O 1
ATOM 6506 N N . MET D 1 202 ? 37.525 -43.667 22.676 1.00 65.30 182 MET D N 1
ATOM 6507 C CA . MET D 1 202 ? 37.896 -42.302 22.330 1.00 63.90 182 MET D CA 1
ATOM 6508 C C . MET D 1 202 ? 39.266 -42.058 22.952 1.00 62.74 182 MET D C 1
ATOM 6509 O O . MET D 1 202 ? 39.428 -41.365 23.972 1.00 61.71 182 MET D O 1
ATOM 6514 N N . SER D 1 203 ? 40.235 -42.727 22.345 1.00 60.88 183 SER D N 1
ATOM 6515 C CA . SER D 1 203 ? 41.602 -42.571 22.743 1.00 59.97 183 SER D CA 1
ATOM 6516 C C . SER D 1 203 ? 41.840 -41.117 23.143 1.00 59.13 183 SER D C 1
ATOM 6517 O O . SER D 1 203 ? 42.189 -40.808 24.292 1.00 58.16 183 SER D O 1
ATOM 6520 N N . ASP D 1 204 ? 41.588 -40.221 22.200 1.00 58.49 184 ASP D N 1
ATOM 6521 C CA . ASP D 1 204 ? 42.241 -38.910 22.216 1.00 59.43 184 ASP D CA 1
ATOM 6522 C C . ASP D 1 204 ? 41.326 -37.768 22.622 1.00 58.25 184 ASP D C 1
ATOM 6523 O O . ASP D 1 204 ? 41.787 -36.603 22.635 1.00 58.34 184 ASP D O 1
ATOM 6528 N N . ALA D 1 205 ? 40.081 -38.100 22.985 1.00 55.82 185 ALA D N 1
ATOM 6529 C CA . ALA D 1 205 ? 39.111 -37.119 23.480 1.00 56.25 185 ALA D CA 1
ATOM 6530 C C . ALA D 1 205 ? 39.422 -36.510 24.840 1.00 58.06 185 ALA D C 1
ATOM 6531 O O . ALA D 1 205 ? 40.142 -37.106 25.657 1.00 58.75 185 ALA D O 1
ATOM 6533 N N . ASN D 1 206 ? 38.803 -35.346 25.100 1.00 59.12 186 ASN D N 1
ATOM 6534 C CA . ASN D 1 206 ? 39.030 -34.578 26.314 1.00 60.53 186 ASN D CA 1
ATOM 6535 C C . ASN D 1 206 ? 38.173 -35.138 27.429 1.00 60.05 186 ASN D C 1
ATOM 6536 O O . ASN D 1 206 ? 37.052 -34.684 27.613 1.00 58.45 186 ASN D O 1
ATOM 6541 N N . PHE D 1 207 ? 38.730 -36.103 28.172 1.00 62.22 187 PHE D N 1
ATOM 6542 C CA . PHE D 1 207 ? 38.055 -36.882 29.244 1.00 61.47 187 PHE D CA 1
ATOM 6543 C C . PHE D 1 207 ? 37.423 -36.019 30.324 1.00 60.64 187 PHE D C 1
ATOM 6544 O O . PHE D 1 207 ? 36.387 -36.358 30.896 1.00 59.26 187 PHE D O 1
ATOM 6552 N N . ASP D 1 208 ? 38.072 -34.908 30.615 1.00 61.24 188 ASP D N 1
ATOM 6553 C CA . ASP D 1 208 ? 37.554 -33.934 31.577 1.00 60.50 188 ASP D CA 1
ATOM 6554 C C . ASP D 1 208 ? 36.156 -33.344 31.273 1.00 58.34 188 ASP D C 1
ATOM 6555 O O . ASP D 1 208 ? 35.511 -32.831 32.198 1.00 57.37 188 ASP D O 1
ATOM 6560 N N . ASP D 1 209 ? 35.721 -33.363 30.001 1.00 56.63 189 ASP D N 1
ATOM 6561 C CA . ASP D 1 209 ? 34.341 -32.933 29.626 1.00 54.81 189 ASP D CA 1
ATOM 6562 C C . ASP D 1 209 ? 33.279 -34.073 29.773 1.00 52.52 189 ASP D C 1
ATOM 6563 O O . ASP D 1 209 ? 32.259 -34.084 29.084 1.00 51.08 189 ASP D O 1
ATOM 6568 N N . TRP D 1 210 ? 33.562 -35.028 30.652 1.00 51.27 190 TRP D N 1
ATOM 6569 C CA . TRP D 1 210 ? 32.799 -36.241 30.869 1.00 49.35 190 TRP D CA 1
ATOM 6570 C C . TRP D 1 210 ? 32.457 -36.295 32.362 1.00 48.47 190 TRP D C 1
ATOM 6571 O O . TRP D 1 210 ? 33.259 -35.839 33.200 1.00 48.27 190 TRP D O 1
ATOM 6582 N N . THR D 1 211 ? 31.294 -36.847 32.709 1.00 45.31 191 THR D N 1
ATOM 6583 C CA . THR D 1 211 ? 30.862 -36.812 34.124 1.00 43.53 191 THR D CA 1
ATOM 6584 C C . THR D 1 211 ? 31.326 -38.055 34.860 1.00 42.90 191 THR D C 1
ATOM 6585 O O . THR D 1 211 ? 31.134 -39.157 34.349 1.00 42.12 191 THR D O 1
ATOM 6589 N N . PRO D 1 212 ? 31.929 -37.885 36.058 1.00 44.02 192 PRO D N 1
ATOM 6590 C CA . PRO D 1 212 ? 32.262 -39.016 36.924 1.00 43.37 192 PRO D CA 1
ATOM 6591 C C . PRO D 1 212 ? 30.968 -39.647 37.427 1.00 42.57 192 PRO D C 1
ATOM 6592 O O . PRO D 1 212 ? 30.018 -38.946 37.811 1.00 41.57 192 PRO D O 1
ATOM 6596 N N . LEU D 1 213 ? 30.951 -40.969 37.428 1.00 42.76 193 LEU D N 1
ATOM 6597 C CA . LEU D 1 213 ? 29.795 -41.729 37.849 1.00 42.66 193 LEU D CA 1
ATOM 6598 C C . LEU D 1 213 ? 29.386 -41.371 39.271 1.00 42.72 193 LEU D C 1
ATOM 6599 O O . LEU D 1 213 ? 28.180 -41.224 39.594 1.00 40.32 193 LEU D O 1
ATOM 6604 N N . SER D 1 214 ? 30.422 -41.224 40.103 1.00 43.93 194 SER D N 1
ATOM 6605 C CA . SER D 1 214 ? 30.264 -40.915 41.507 1.00 44.69 194 SER D CA 1
ATOM 6606 C C . SER D 1 214 ? 29.478 -39.638 41.736 1.00 44.15 194 SER D C 1
ATOM 6607 O O . SER D 1 214 ? 28.712 -39.559 42.679 1.00 45.18 194 SER D O 1
ATOM 6610 N N . GLU D 1 215 ? 29.652 -38.644 40.872 1.00 44.11 195 GLU D N 1
ATOM 6611 C CA . GLU D 1 215 ? 28.879 -37.411 40.960 1.00 43.85 195 GLU D CA 1
ATOM 6612 C C . GLU D 1 215 ? 27.373 -37.653 40.662 1.00 41.56 195 GLU D C 1
ATOM 6613 O O . GLU D 1 215 ? 26.505 -37.056 41.262 1.00 40.09 195 GLU D O 1
ATOM 6619 N N . VAL D 1 216 ? 27.066 -38.549 39.738 1.00 39.60 196 VAL D N 1
ATOM 6620 C CA . VAL D 1 216 ? 25.684 -38.806 39.489 1.00 37.03 196 VAL D CA 1
ATOM 6621 C C . VAL D 1 216 ? 25.103 -39.501 40.708 1.00 36.60 196 VAL D C 1
ATOM 6622 O O . VAL D 1 216 ? 24.028 -39.140 41.179 1.00 35.73 196 VAL D O 1
ATOM 6626 N N . ALA D 1 217 ? 25.800 -40.517 41.195 1.00 36.14 197 ALA D N 1
ATOM 6627 C CA . ALA D 1 217 ? 25.390 -41.186 42.406 1.00 37.22 197 ALA D CA 1
ATOM 6628 C C . ALA D 1 217 ? 25.216 -40.217 43.602 1.00 38.89 197 ALA D C 1
ATOM 6629 O O . ALA D 1 217 ? 24.262 -40.337 44.410 1.00 39.42 197 ALA D O 1
ATOM 6631 N N . GLU D 1 218 ? 26.115 -39.253 43.706 1.00 39.06 198 GLU D N 1
ATOM 6632 C CA . GLU D 1 218 ? 26.061 -38.247 44.784 1.00 41.33 198 GLU D CA 1
ATOM 6633 C C . GLU D 1 218 ? 24.826 -37.366 44.735 1.00 39.04 198 GLU D C 1
ATOM 6634 O O . GLU D 1 218 ? 24.217 -37.019 45.791 1.00 37.06 198 GLU D O 1
ATOM 6640 N N . LYS D 1 219 ? 24.464 -36.987 43.505 1.00 36.76 199 LYS D N 1
ATOM 6641 C CA . LYS D 1 219 ? 23.329 -36.117 43.307 1.00 35.86 199 LYS D CA 1
ATOM 6642 C C . LYS D 1 219 ? 22.033 -36.857 43.662 1.00 35.07 199 LYS D C 1
ATOM 6643 O O . LYS D 1 219 ? 21.112 -36.268 44.182 1.00 34.44 199 LYS D O 1
ATOM 6649 N N . LEU D 1 220 ? 21.980 -38.141 43.338 1.00 34.96 200 LEU D N 1
ATOM 6650 C CA . LEU D 1 220 ? 20.852 -38.984 43.617 1.00 35.14 200 LEU D CA 1
ATOM 6651 C C . LEU D 1 220 ? 20.710 -39.186 45.152 1.00 36.01 200 LEU D C 1
ATOM 6652 O O . LEU D 1 220 ? 19.577 -39.203 45.695 1.00 35.25 200 LEU D O 1
ATOM 6657 N N . PHE D 1 221 ? 21.840 -39.351 45.846 1.00 36.74 201 PHE D N 1
ATOM 6658 C CA . PHE D 1 221 ? 21.806 -39.477 47.307 1.00 37.38 201 PHE D CA 1
ATOM 6659 C C . PHE D 1 221 ? 21.241 -38.193 47.941 1.00 37.80 201 PHE D C 1
ATOM 6660 O O . PHE D 1 221 ? 20.392 -38.245 48.847 1.00 37.96 201 PHE D O 1
ATOM 6668 N N . GLU D 1 222 ? 21.683 -37.053 47.420 1.00 38.24 202 GLU D N 1
ATOM 6669 C CA . GLU D 1 222 ? 21.226 -35.757 47.861 1.00 40.17 202 GLU D CA 1
ATOM 6670 C C . GLU D 1 222 ? 19.711 -35.664 47.733 1.00 39.70 202 GLU D C 1
ATOM 6671 O O . GLU D 1 222 ? 19.007 -35.367 48.743 1.00 39.83 202 GLU D O 1
ATOM 6677 N N . TRP D 1 223 ? 19.213 -35.925 46.515 1.00 37.24 203 TRP D N 1
ATOM 6678 C CA . TRP D 1 223 ? 17.778 -35.995 46.251 1.00 35.73 203 TRP D CA 1
ATOM 6679 C C . TRP D 1 223 ? 16.999 -36.928 47.174 1.00 35.02 203 TRP D C 1
ATOM 6680 O O . TRP D 1 223 ? 15.827 -36.644 47.576 1.00 34.66 203 TRP D O 1
ATOM 6691 N N . SER D 1 224 ? 17.609 -38.068 47.437 1.00 35.31 204 SER D N 1
ATOM 6692 C CA . SER D 1 224 ? 16.983 -39.130 48.256 1.00 36.98 204 SER D CA 1
ATOM 6693 C C . SER D 1 224 ? 16.851 -38.730 49.739 1.00 38.37 204 SER D C 1
ATOM 6694 O O . SER D 1 224 ? 15.969 -39.245 50.428 1.00 40.51 204 SER D O 1
ATOM 6697 N N . THR D 1 225 ? 17.700 -37.827 50.220 1.00 39.47 205 THR D N 1
ATOM 6698 C CA . THR D 1 225 ? 17.798 -37.528 51.649 1.00 42.17 205 THR D CA 1
ATOM 6699 C C . THR D 1 225 ? 17.443 -36.089 51.996 1.00 43.61 205 THR D C 1
ATOM 6700 O O . THR D 1 225 ? 17.406 -35.717 53.162 1.00 42.79 205 THR D O 1
ATOM 6704 N N . ASN D 1 226 ? 17.173 -35.281 50.986 1.00 43.98 206 ASN D N 1
ATOM 6705 C CA . ASN D 1 226 ? 16.692 -33.945 51.226 1.00 45.82 206 ASN D CA 1
ATOM 6706 C C . ASN D 1 226 ? 15.689 -33.621 50.136 1.00 45.66 206 ASN D C 1
ATOM 6707 O O . ASN D 1 226 ? 16.054 -33.184 49.012 1.00 43.98 206 ASN D O 1
ATOM 6712 N N . SER D 1 227 ? 14.422 -33.847 50.450 1.00 45.39 207 SER D N 1
ATOM 6713 C CA . SER D 1 227 ? 13.458 -33.779 49.403 1.00 45.72 207 SER D CA 1
ATOM 6714 C C . SER D 1 227 ? 13.197 -32.361 48.872 1.00 45.49 207 SER D C 1
ATOM 6715 O O . SER D 1 227 ? 12.711 -32.204 47.763 1.00 44.07 207 SER D O 1
ATOM 6718 N N . ASP D 1 228 ? 13.576 -31.323 49.594 1.00 46.07 208 ASP D N 1
ATOM 6719 C CA . ASP D 1 228 ? 13.383 -30.034 48.959 1.00 48.24 208 ASP D CA 1
ATOM 6720 C C . ASP D 1 228 ? 14.623 -29.578 48.124 1.00 46.51 208 ASP D C 1
ATOM 6721 O O . ASP D 1 228 ? 14.611 -28.459 47.578 1.00 45.66 208 ASP D O 1
ATOM 6726 N N . SER D 1 229 ? 15.643 -30.472 47.991 1.00 42.62 209 SER D N 1
ATOM 6727 C CA . SER D 1 229 ? 16.726 -30.260 47.022 1.00 41.08 209 SER D CA 1
ATOM 6728 C C . SER D 1 229 ? 16.296 -30.771 45.602 1.00 40.36 209 SER D C 1
ATOM 6729 O O . SER D 1 229 ? 16.949 -30.479 44.599 1.00 38.65 209 SER D O 1
ATOM 6732 N N . ARG D 1 230 ? 15.168 -31.486 45.577 1.00 39.42 210 ARG D N 1
ATOM 6733 C CA . ARG D 1 230 ? 14.537 -31.995 44.379 1.00 38.34 210 ARG D CA 1
ATOM 6734 C C . ARG D 1 230 ? 13.979 -30.869 43.507 1.00 38.33 210 ARG D C 1
ATOM 6735 O O . ARG D 1 230 ? 13.270 -29.981 44.005 1.00 38.28 210 ARG D O 1
ATOM 6743 N N . PRO D 1 231 ? 14.229 -30.941 42.176 1.00 36.91 211 PRO D N 1
ATOM 6744 C CA . PRO D 1 231 ? 13.558 -29.973 41.325 1.00 36.42 211 PRO D CA 1
ATOM 6745 C C . PRO D 1 231 ? 12.090 -30.377 41.182 1.00 35.54 211 PRO D C 1
ATOM 6746 O O . PRO D 1 231 ? 11.711 -31.460 41.588 1.00 35.07 211 PRO D O 1
ATOM 6750 N N . THR D 1 232 ? 11.282 -29.487 40.647 1.00 36.24 212 THR D N 1
ATOM 6751 C CA . THR D 1 232 ? 9.853 -29.733 40.426 1.00 37.70 212 THR D CA 1
ATOM 6752 C C . THR D 1 232 ? 9.537 -31.100 39.763 1.00 35.91 212 THR D C 1
ATOM 6753 O O . THR D 1 232 ? 10.199 -31.575 38.798 1.00 35.89 212 THR D O 1
ATOM 6757 N N . ASN D 1 233 ? 8.516 -31.709 40.296 1.00 34.91 213 ASN D N 1
ATOM 6758 C CA . ASN D 1 233 ? 8.019 -32.978 39.850 1.00 34.37 213 ASN D CA 1
ATOM 6759 C C . ASN D 1 233 ? 7.913 -33.083 38.301 1.00 31.69 213 ASN D C 1
ATOM 6760 O O . ASN D 1 233 ? 7.329 -32.231 37.620 1.00 29.84 213 ASN D O 1
ATOM 6765 N N . GLY D 1 234 ? 8.516 -34.118 37.740 1.00 30.53 214 GLY D N 1
ATOM 6766 C CA . GLY D 1 234 ? 8.443 -34.310 36.296 1.00 30.37 214 GLY D CA 1
ATOM 6767 C C . GLY D 1 234 ? 9.561 -33.574 35.538 1.00 30.61 214 GLY D C 1
ATOM 6768 O O . GLY D 1 234 ? 9.565 -33.587 34.277 1.00 31.10 214 GLY D O 1
ATOM 6769 N N . SER D 1 235 ? 10.495 -32.947 36.253 1.00 28.05 215 SER D N 1
ATOM 6770 C CA . SER D 1 235 ? 11.609 -32.244 35.567 1.00 28.72 215 SER D CA 1
ATOM 6771 C C . SER D 1 235 ? 12.561 -33.269 34.897 1.00 28.45 215 SER D C 1
ATOM 6772 O O . SER D 1 235 ? 12.866 -34.302 35.466 1.00 27.08 215 SER D O 1
ATOM 6775 N N . LEU D 1 236 ? 13.015 -32.951 33.694 1.00 27.17 216 LEU D N 1
ATOM 6776 C CA . LEU D 1 236 ? 14.157 -33.635 33.064 1.00 27.30 216 LEU D CA 1
ATOM 6777 C C . LEU D 1 236 ? 15.445 -32.850 33.378 1.00 28.36 216 LEU D C 1
ATOM 6778 O O . LEU D 1 236 ? 15.566 -31.662 33.002 1.00 27.42 216 LEU D O 1
ATOM 6783 N N . VAL D 1 237 ? 16.410 -33.494 34.017 1.00 26.93 217 VAL D N 1
ATOM 6784 C CA . VAL D 1 237 ? 17.540 -32.729 34.481 1.00 28.12 217 VAL D CA 1
ATOM 6785 C C . VAL D 1 237 ? 18.763 -33.018 33.660 1.00 27.24 217 VAL D C 1
ATOM 6786 O O . VAL D 1 237 ? 19.418 -34.025 33.837 1.00 26.92 217 VAL D O 1
ATOM 6790 N N . LYS D 1 238 ? 19.081 -32.115 32.761 1.00 28.22 218 LYS D N 1
ATOM 6791 C CA . LYS D 1 238 ? 20.307 -32.292 31.987 1.00 30.29 218 LYS D CA 1
ATOM 6792 C C . LYS D 1 238 ? 21.532 -32.117 32.899 1.00 31.89 218 LYS D C 1
ATOM 6793 O O . LYS D 1 238 ? 21.549 -31.313 33.825 1.00 31.87 218 LYS D O 1
ATOM 6799 N N . PHE D 1 239 ? 22.564 -32.875 32.637 1.00 32.90 219 PHE D N 1
ATOM 6800 C CA . PHE D 1 239 ? 23.828 -32.559 33.263 1.00 34.59 219 PHE D CA 1
ATOM 6801 C C . PHE D 1 239 ? 24.999 -32.771 32.342 1.00 36.14 219 PHE D C 1
ATOM 6802 O O . PHE D 1 239 ? 25.033 -33.691 31.537 1.00 35.24 219 PHE D O 1
ATOM 6810 N N . GLU D 1 240 ? 25.967 -31.886 32.455 1.00 39.10 220 GLU D N 1
ATOM 6811 C CA . GLU D 1 240 ? 27.034 -31.857 31.485 1.00 42.38 220 GLU D CA 1
ATOM 6812 C C . GLU D 1 240 ? 28.294 -31.417 32.167 1.00 43.62 220 GLU D C 1
ATOM 6813 O O . GLU D 1 240 ? 28.296 -30.487 32.964 1.00 42.32 220 GLU D O 1
ATOM 6819 N N . THR D 1 241 ? 29.388 -32.064 31.805 1.00 46.18 221 THR D N 1
ATOM 6820 C CA . THR D 1 241 ? 30.655 -31.611 32.342 1.00 48.48 221 THR D CA 1
ATOM 6821 C C . THR D 1 241 ? 31.500 -30.871 31.302 1.00 50.50 221 THR D C 1
ATOM 6822 O O . THR D 1 241 ? 31.448 -31.146 30.074 1.00 49.67 221 THR D O 1
ATOM 6826 N N . LYS D 1 242 ? 32.220 -29.888 31.818 1.00 52.06 222 LYS D N 1
ATOM 6827 C CA . LYS D 1 242 ? 33.135 -29.084 31.040 1.00 55.33 222 LYS D CA 1
ATOM 6828 C C . LYS D 1 242 ? 34.290 -28.708 31.977 1.00 56.09 222 LYS D C 1
ATOM 6829 O O . LYS D 1 242 ? 34.079 -28.028 32.999 1.00 56.03 222 LYS D O 1
ATOM 6835 N N . SER D 1 243 ? 35.490 -29.198 31.671 1.00 57.23 223 SER D N 1
ATOM 6836 C CA . SER D 1 243 ? 36.669 -28.969 32.553 1.00 59.09 223 SER D CA 1
ATOM 6837 C C . SER D 1 243 ? 36.431 -29.405 34.014 1.00 58.46 223 SER D C 1
ATOM 6838 O O . SER D 1 243 ? 36.768 -28.703 34.968 1.00 60.39 223 SER D O 1
ATOM 6841 N N . LYS D 1 244 ? 35.860 -30.589 34.191 1.00 57.72 224 LYS D N 1
ATOM 6842 C CA . LYS D 1 244 ? 35.648 -31.163 35.542 1.00 56.43 224 LYS D CA 1
ATOM 6843 C C . LYS D 1 244 ? 34.542 -30.447 36.326 1.00 54.09 224 LYS D C 1
ATOM 6844 O O . LYS D 1 244 ? 34.285 -30.802 37.455 1.00 54.02 224 LYS D O 1
ATOM 6850 N N . VAL D 1 245 ? 33.900 -29.440 35.733 1.00 52.25 225 VAL D N 1
ATOM 6851 C CA . VAL D 1 245 ? 32.758 -28.798 36.399 1.00 50.31 225 VAL D CA 1
ATOM 6852 C C . VAL D 1 245 ? 31.390 -29.262 35.807 1.00 47.78 225 VAL D C 1
ATOM 6853 O O . VAL D 1 245 ? 31.085 -29.059 34.613 1.00 44.59 225 VAL D O 1
ATOM 6857 N N . THR D 1 246 ? 30.603 -29.891 36.681 1.00 45.83 226 THR D N 1
ATOM 6858 C CA . THR D 1 246 ? 29.344 -30.490 36.289 1.00 45.30 226 THR D CA 1
ATOM 6859 C C . THR D 1 246 ? 28.199 -29.529 36.577 1.00 45.72 226 THR D C 1
ATOM 6860 O O . THR D 1 246 ? 27.988 -29.143 37.698 1.00 46.08 226 THR D O 1
ATOM 6864 N N . THR D 1 247 ? 27.462 -29.152 35.544 1.00 45.63 227 THR D N 1
ATOM 6865 C CA . THR D 1 247 ? 26.319 -28.295 35.717 1.00 45.92 227 THR D CA 1
ATOM 6866 C C . THR D 1 247 ? 25.082 -29.160 35.494 1.00 44.36 227 THR D C 1
ATOM 6867 O O . THR D 1 247 ? 25.030 -29.969 34.541 1.00 44.01 227 THR D O 1
ATOM 6871 N N . TRP D 1 248 ? 24.120 -29.014 36.398 1.00 42.31 228 TRP D N 1
ATOM 6872 C CA . TRP D 1 248 ? 22.853 -29.726 36.322 1.00 40.93 228 TRP D CA 1
ATOM 6873 C C . TRP D 1 248 ? 21.830 -28.685 35.935 1.00 41.05 228 TRP D C 1
ATOM 6874 O O . TRP D 1 248 ? 21.788 -27.641 36.592 1.00 41.11 228 TRP D O 1
ATOM 6885 N N . THR D 1 249 ? 21.039 -28.930 34.890 1.00 39.62 229 THR D N 1
ATOM 6886 C CA . THR D 1 249 ? 20.052 -27.948 34.442 1.00 41.21 229 THR D CA 1
ATOM 6887 C C . THR D 1 249 ? 18.637 -28.552 34.444 1.00 41.73 229 THR D C 1
ATOM 6888 O O . THR D 1 249 ? 18.355 -29.532 33.709 1.00 41.77 229 THR D O 1
ATOM 6892 N N . ASN D 1 250 ? 17.746 -27.975 35.244 1.00 42.68 230 ASN D N 1
ATOM 6893 C CA . ASN D 1 250 ? 16.358 -28.428 35.237 1.00 44.45 230 ASN D CA 1
ATOM 6894 C C . ASN D 1 250 ? 15.662 -27.939 33.960 1.00 45.70 230 ASN D C 1
ATOM 6895 O O . ASN D 1 250 ? 15.603 -26.754 33.712 1.00 46.46 230 ASN D O 1
ATOM 6900 N N . LEU D 1 251 ? 15.187 -28.852 33.132 1.00 47.08 231 LEU D N 1
ATOM 6901 C CA . LEU D 1 251 ? 14.308 -28.480 32.043 1.00 49.71 231 LEU D CA 1
ATOM 6902 C C . LEU D 1 251 ? 13.178 -29.493 31.802 1.00 51.43 231 LEU D C 1
ATOM 6903 O O . LEU D 1 251 ? 12.392 -30.015 32.688 1.00 50.85 231 LEU D O 1
#

Secondary structure (DSSP, 8-state):
--EEEEETTTSHHHHHHHHHHHHTT-EEEEEESS--TTSSEEEE-S-SSHHHHHHHHHHHHTTT--EEEEEE-------B-TTSTTHHHHHHHHIIIIIHHHHHHHHHHHHHEEEEEEEEEE--GGGGS--TTBHHHHHHHHHHHHHHHHHTSTTSSSPTT-EEEEEEES-B--HHHHHH-TTS-GGGSB-HHHHHHHHHHHHH-GGG---TT-EEEEEEETTEEEEEE-/--EEEEETTTSHHHHHHHHHHHHTT-EEEEEESS--TTSSEEEE-S-SSHHHHHHHHHHHTTTT--EEEEEE-------B-TTSTTHHHHHHHHIIIIIHHHHHHHHHHHHHEEEEEEEEEE--GGGGS--TTBHHHHHHHHHHHHHHHHTTSGGGSSPTT-EEEEEEES-B--HHHHHHTTTS-GGGSB-HHHHHHHHHHHHH-GGG---TT-EEEEEEETTEEEEEE-/--EEEEETTTSHHHHHHHHHHHHTT-EEEEEESS--TTSSEEEE-S-SSHHHHHHHHHHHHTTT--EEEEEE-------B-SSSTTHHHHHHHHIIIIIHHHHHHHHHHHHHEEEEEEEEEE--GGGGS--TTBHHHHHHHHHHHHHHHHHHSTTSSSPTT-EEEEEEES-B--HHHHHH-TT--GGGSB-HHHHHHHHHHHHH-GGGPPPTT-EEEEEEETTEEEEEE-/--EEEEETTTSHHHHHHHHHHHTTT-EEEEEESS--TTSSEEEE-S-SSHHHHHHHHHHHHTTT--EEEEEE-------B-TTSTTHHHHHHHHIIIIIHHHHHHHHHHHHHEEEEEEEEEE--GGGGS--TTBHHHHHHHHHHHHHHHHTTSTTSSSPTT-EEEEEEES-EE-HHHHHH-TTS-GGGSEEHHHHHHHHHHHHH-GGGSPSTT-EEEEEEETTEEEEEE-

Nearest PDB structures (foldseek):
  3orf-assembly2_D  TM=9.961E-01  e=4.892E-48  Dictyostelium discoideum
  1ooe-assembly1_B  TM=9.480E-01  e=5.835E-30  Caenorhabditis elegans
  1dhr-assembly1_A  TM=9.532E-01  e=1.043E-28  Rattus norvegicus
  1hdr-assembly1_A-2  TM=9.512E-01  e=6.034E-28  Homo sapiens
  8b5t-assembly2_C  TM=8.932E-01  e=8.432E-23  Leishmania major

Radius of gyration: 30.58 Å; Cα contacts (8 Å, |Δi|>4): 2192; chains: 4; bounding box: 66×70×96 Å

Sequence (920 aa):
SKNILVLGGSGALGAEVVKFFKSKSWNTISIDFRENPNADHSFTIKDSGEEEIKSVIEKINSKSIKVDTFVCAAGGWSGGNASSDEFLKSVKGMIDMNLYSAFASAHIGAKLLNQGGLFVLTGASAALNRTSGMIAYGATKAATHHIIKDLASENGGLPAGSTSLGILPVTLDTPTNRKYMSDANFDDWTPLSEVAEKLFEWSTNSDSRPTNGSLVKFETKSKVTTWTNLSKNILVLGGSGALGAEVVKFFKSKSWNTISIDFRENPNADHSFTIKDSGEEEIKSVIEKINSKSIKVDTFVCAAGGWSGGNASSDEFLKSVKGMIDMNLYSAFASAHIGAKLLNQGGLFVLTGASAALNRTSGMIAYGATKAATHHIIKDLASENGGLPAGSTSLGILPVTLDTPTNRKYMSDANFDDWTPLSEVAEKLFEWSTNSDSRPTNGSLVKFETKSKVTTWTNLSKNILVLGGSGALGAEVVKFFKSKSWNTISIDFRENPNADHSFTIKDSGEEEIKSVIEKINSKSIKVDTFVCAAGGWSGGNASSDEFLKSVKGMIDMNLYSAFASAHIGAKLLNQGGLFVLTGASAALNRTSGMIAYGATKAATHHIIKDLASENGGLPAGSTSLGILPVTLDTPTNRKYMSDANFDDWTPLSEVAEKLFEWSTNSDSRPTNGSLVKFETKSKVTTWTNLSKNILVLGGSGALGAEVVKFFKSKSWNTISIDFRENPNADHSFTIKDSGEEEIKSVIEKINSKSIKVDTFVCAAGGWSGGNASSDEFLKSVKGMIDMNLYSAFASAHIGAKLLNQGGLFVLTGASAALNRTSGMIAYGATKAATHHIIKDLASENGGLPAGSTSLGILPVTLDTPTNRKYMSDANFDDWTPLSEVAEKLFEWSTNSDSRPTNGSLVKFETKSKVTTWTNL

CATH classification: 3.40.50.720

InterPro domains:
  IPR002347 Short-chain dehydrogenase/reductase SDR [PF00106] (3-157)
  IPR020904 Short-chain dehydrogenase/reductase, conserved site [PS00061] (125-153)
  IPR036291 NAD(P)-binding domain superfamily [SSF51735] (1-216)

Foldseek 3Di:
DAEEEEECCVFPLNVLLQVVVVVVPHQYEYEYQDFDVSHNHTHHFVFLDDVSLVVVLVVVVVVPAAHQEYEYPWFDADWAADPDPCRVVLQVRRCRTQQSSLVSQLVSQLRRHDALHEYEYEAAPVLVDDDRGGVNNSVSSVVSLVLQQLSLDPPSRGHHNYAREYEHEPAADHVVCCVVPVVDDCQFHDYSNVVSVVSVCCSPPVVVDDRRSWYWYWTGDNNDIDIDTD/DAEEEEEVLVDDLNVLLQVVVVVVPHQYEYEYCDFDPSHNHTDHFVFLDPVRLVVVLVVVVVVVAAHQEYEYPWFDADWAAPVDPCVVVLQVRRCRTQVSSLVSLLVCQLRRHDAQGEREYEAAPVLVDDRRGHVNNSVSSVVSLVLLQLCLDPPSRHHHNYAREYEHEHAAQDVVCCVVVVVDDSQFHHYSNVVSVVSVVVSVDVVPDDRGSWYWYWTGDRNDIDIDTD/DFEEEEECCPPQLNVLLQVVVVVVVHQYEYEYCDFDPSHNHTYHFVFLDPVRLVVVLCVQVVVVAAGQYYEYPWFDADWAAPPDPCVVVLQVRRCRGQQSSLVSQLVSQLRGHDAQGEREYEAAPVLVDDRRGHVNNSVSSVVSLVLLQLSLDPPSRHHHNYAREYEHEHAAPGPVCVPDPPVDPSQWHHYSNVVSVLSVCCSPPVVVDDRGSWYWYWTGDSNDIDTDTD/DAEEEEECCVPQLNVLLQVLVVVVPYQYEYEYCDFDPSHNHYHHFDFLDDPRLVVVLVVCVVVVAAHQEYEYPWFDADWAAPPDPCNVVLQVRRCRTQQSSLVSQLVSQLRGHDALGEREYEAAPVLVDDRRGHVNNSVSSVVSLVLQQCCLDPPSRHHHNYAREYEHEHAAPDVVVCVPCVPDDSQFHHYSNVVSVVSVVCSPPVVVDDRGSWYWYWTGDRNDIDIHTD

Solvent-accessible surface area: 37216 Å² total; per-residue (Å²): 136,108,20,0,0,0,4,5,0,20,24,43,13,0,37,34,0,0,130,35,0,83,81,96,97,17,45,0,1,0,0,16,118,138,100,11,126,64,11,68,61,33,27,55,9,176,66,17,25,65,116,45,0,78,44,2,8,102,106,0,68,102,112,101,35,82,1,32,0,0,0,6,20,26,37,24,97,35,18,8,34,0,35,32,139,76,0,14,126,5,2,120,18,0,0,56,79,4,0,30,6,2,0,1,0,0,14,1,1,17,85,0,11,47,131,35,3,0,0,0,1,21,2,5,11,52,7,68,105,98,5,8,39,58,0,1,34,0,0,0,10,16,0,3,13,23,0,0,62,1,3,10,4,73,62,0,16,17,28,68,26,12,14,0,0,0,1,0,21,62,24,18,35,19,98,60,31,105,140,120,68,78,134,34,91,67,69,42,11,0,54,27,50,55,0,0,106,43,0,37,74,6,14,77,71,76,125,36,38,10,12,33,0,2,11,1,68,2,60,1,123,84,156,104,27,85,58,65,29,64,142,96,17,0,0,0,5,4,0,20,22,47,11,0,37,41,0,1,140,32,0,92,80,105,96,17,40,0,1,1,0,17,112,140,115,11,103,96,14,68,54,36,28,70,7,180,70,14,22,41,138,41,0,103,54,2,12,129,96,1,72,89,111,103,40,86,1,32,1,0,0,6,18,25,38,25,146,33,15,7,37,0,45,27,140,81,0,13,139,3,4,124,17,0,0,50,85,4,0,32,6,2,0,1,0,0,19,1,1,18,87,0,9,46,138,36,4,0,0,0,1,15,3,4,9,49,5,76,72,69,6,4,45,58,0,2,32,0,0,0,10,16,0,2,12,17,0,0,67,0,4,25,34,163,86,0,13,18,35,68,68,13,15,0,0,0,0,0,15,65,37,27,28,17,103,83,30,110,154,169,99,81,151,40,88,56,57,60,17,1,53,24,53,50,0,0,105,45,0,37,80,8,9,75,67,74,142,36,37,17,114,64,2,11,11,1,59,1,51,1,125,80,151,102,24,82,57,60,91,96,144,96,30,0,0,0,5,6,0,23,28,48,11,0,38,35,0,0,136,33,0,91,85,98,98,15,43,0,4,0,0,17,108,131,115,9,111,93,11,58,97,42,46,71,6,179,68,14,19,44,137,41,0,125,56,4,6,109,105,4,54,75,160,104,48,82,0,38,0,0,0,5,18,24,39,24,150,36,11,7,32,0,40,28,132,90,0,12,132,4,5,125,21,0,0,52,73,4,0,33,6,2,1,1,0,0,13,0,0,16,70,0,5,50,142,32,3,0,0,0,1,17,3,3,13,40,7,64,106,102,5,9,48,40,0,2,32,0,0,0,12,16,0,4,12,24,0,0,60,1,3,8,4,72,64,0,16,16,30,76,19,9,15,0,0,0,0,0,18,68,44,29,32,19,100,88,45,117,156,157,120,88,143,23,85,83,55,42,16,1,53,21,52,55,0,0,98,46,0,41,72,5,16,72,76,72,134,33,38,13,12,32,1,1,11,0,61,0,54,2,116,76,144,103,24,82,52,60,25,67,134,100,25,0,0,0,6,4,0,14,24,46,13,0,40,21,0,2,131,35,0,91,86,96,99,19,41,0,0,0,0,18,120,144,101,10,116,93,10,77,63,35,21,67,9,181,75,18,25,37,128,44,0,86,45,4,11,123,101,0,59,92,105,106,19,86,1,35,0,0,0,4,18,24,36,26,146,39,22,15,38,0,44,35,140,130,0,16,139,8,4,122,21,0,0,48,77,2,0,32,8,2,1,1,0,0,11,0,0,18,79,0,8,51,139,36,1,0,0,0,1,16,2,2,10,51,8,68,73,70,5,8,43,56,0,1,32,0,0,0,11,17,0,4,9,15,0,0,61,0,3,25,34,183,81,0,14,15,33,74,68,13,14,0,0,0,0,0,18,67,38,28,37,17,103,94,56,99,162,168,111,87,140,24,101,71,61,61,22,0,54,28,53,56,0,0,100,46,0,43,72,7,11,75,76,73,136,39,35,19,115,66,9,14,2,1,57,0,44,3,124,84,155,103,26,81,52,61,94,98

GO terms:
  GO:0051287 NAD binding (F, IDA)
  GO:0004155 6,7-dihydropteridine reductase activity (F, IDA)
  GO:0045335 phagocytic vesicle (C, HDA)
  GO:0006729 tetrahydrobiopterin biosynthetic process (P, IMP)
  GO:0006979 response to oxidative stress (P, IMP)
  GO:0042802 identical protein binding (F, IPI)

B-factor: mean 40.94, std 14.95, range [13.69, 98.71]